Protein AF-A0A9N9ZAE4-F1 (afdb_monomer)

pLDDT: mean 70.97, std 24.5, range [20.27, 97.62]

Solvent-accessible surface area (backbone atoms only — not comparable to full-atom values): 45414 Å² total; per-residue (Å²): 132,83,77,72,84,79,71,58,65,68,48,57,74,34,50,51,60,75,47,81,50,71,65,86,96,46,56,34,46,33,36,68,54,81,66,56,102,86,51,76,78,53,76,46,41,32,32,78,75,49,76,75,48,77,56,101,66,37,42,30,32,36,29,37,47,64,73,93,60,96,73,83,85,48,66,27,30,33,41,38,35,70,67,78,89,86,54,74,68,56,54,55,50,53,52,52,52,47,42,51,48,51,70,56,15,47,87,45,98,89,44,72,89,47,60,89,76,31,79,41,45,81,28,32,44,77,57,101,73,25,43,36,39,34,28,62,60,68,92,78,64,52,72,67,59,42,36,67,35,63,91,78,17,66,84,23,40,49,58,69,41,61,43,49,51,55,50,45,44,55,45,41,49,48,33,57,34,47,78,72,75,42,55,79,84,68,74,61,98,70,90,84,83,91,72,98,52,71,53,47,59,43,35,30,40,49,26,44,49,55,46,22,40,60,65,48,42,75,79,56,56,87,66,55,43,54,32,37,65,70,69,74,42,76,83,70,55,68,63,46,54,75,71,67,54,55,67,50,56,56,54,51,37,52,41,26,56,40,74,54,68,84,79,27,52,49,56,72,58,50,65,69,31,74,58,64,68,41,79,70,68,72,86,73,82,74,86,76,84,80,81,91,78,93,77,87,86,88,79,83,81,84,79,86,79,90,86,89,85,88,86,85,90,81,87,92,84,83,85,87,66,47,60,79,60,89,64,65,72,56,59,70,74,82,64,74,84,81,80,84,72,94,69,91,75,94,76,78,93,70,78,97,72,89,92,78,86,90,84,82,90,83,86,82,89,80,88,86,90,88,85,83,89,89,89,86,89,87,84,84,89,86,85,82,90,82,90,80,87,92,81,90,82,84,83,85,78,81,78,77,82,76,77,80,77,78,94,73,83,91,82,77,52,60,66,63,47,55,52,33,50,56,32,44,54,52,14,57,48,26,45,75,69,68,36,26,73,59,14,26,56,28,24,47,50,33,23,54,50,32,32,75,70,64,34,71,85,31,68,74,20,41,53,30,45,47,55,25,22,49,31,26,42,28,23,64,41,68,75,38,28,58,51,17,31,54,48,26,50,53,47,21,54,50,32,32,76,74,67,31,71,86,30,68,71,17,36,52,29,43,47,54,26,19,54,37,29,43,75,66,78,36,47,77,63,14,50,57,40,29,54,52,39,38,62,46,30,47,76,75,69,29,73,86,32,68,72,30,42,51,36,37,47,52,44,22,55,46,40,68,65,61,90,59,96,58,53,70,63,36,35,52,55,19,30,55,37,27,46,52,46,29,52,50,29,41,73,76,65,28,78,84,29,69,70,26,25,50,27,29,40,52,30,20,51,32,28,47,75,75,62,41,38,70,61,14,39,58,28,20,54,50,23,39,46,44,46,32,71,75,65,37,82,73,35,76,86,38,50,62,34,52,52,55,35,30,44,34,31,46,78,70,68,37,52,75,62,19,53,54,48,32,53,51,47,31,58,39,32,32,73,70,66,30,65,76,71,19,38,66,43,35,46,50,40,17,52,50,30,44,72,74,63,41,48,76,59,16,52,52,33,40,56,48,38,55,58,50,54,70,76,51,100,66,90,50,75,65,56,42,52,44,38,43,52,46,18,55,49,31,47,78,65,76,40,63,54,68,56,20,51,47,39,25,49,52,41,31,57,49,31,39,72,75,66,29,71,85,30,70,68,26,45,47,38,46,48,54,38,50,51,66,59,54,66,78,75,116

Organism: NCBI:txid160281

Structure (mmCIF, N/CA/C/O backbone):
data_AF-A0A9N9ZAE4-F1
#
_entry.id   AF-A0A9N9ZAE4-F1
#
loop_
_atom_site.group_PDB
_atom_site.id
_atom_site.type_symbol
_atom_site.label_atom_id
_atom_site.label_alt_id
_atom_site.label_comp_id
_atom_site.label_asym_id
_atom_site.label_entity_id
_atom_site.label_seq_id
_atom_site.pdbx_PDB_ins_code
_atom_site.Cartn_x
_atom_site.Cartn_y
_atom_site.Cartn_z
_atom_site.occupancy
_atom_site.B_iso_or_equiv
_atom_site.auth_seq_id
_atom_site.auth_comp_id
_atom_site.auth_asym_id
_atom_site.auth_atom_id
_atom_site.pdbx_PDB_model_num
ATOM 1 N N . MET A 1 1 ? 6.134 -8.147 -56.355 1.00 42.16 1 MET A N 1
ATOM 2 C CA . MET A 1 1 ? 6.039 -9.560 -55.938 1.00 42.16 1 MET A CA 1
ATOM 3 C C . MET A 1 1 ? 4.895 -9.616 -54.958 1.00 42.16 1 MET A C 1
ATOM 5 O O . MET A 1 1 ? 4.988 -8.913 -53.959 1.00 42.16 1 MET A O 1
ATOM 9 N N . ASP A 1 2 ? 3.841 -10.373 -55.244 1.00 43.53 2 ASP A N 1
ATOM 10 C CA . ASP A 1 2 ? 2.812 -10.609 -54.236 1.00 43.53 2 ASP A CA 1
ATOM 11 C C . ASP A 1 2 ? 3.322 -11.646 -53.243 1.00 43.53 2 ASP A C 1
ATOM 13 O O . ASP A 1 2 ? 3.541 -12.810 -53.587 1.00 43.53 2 ASP A O 1
ATOM 17 N N . PHE A 1 3 ? 3.509 -11.213 -51.999 1.00 53.50 3 PHE A N 1
ATOM 18 C CA . PHE A 1 3 ? 3.463 -12.128 -50.871 1.00 53.50 3 PHE A CA 1
ATOM 19 C C . PHE A 1 3 ? 2.002 -12.565 -50.756 1.00 53.50 3 PHE A C 1
ATOM 21 O O . PHE A 1 3 ? 1.172 -11.804 -50.262 1.00 53.50 3 PHE A O 1
ATOM 28 N N . GLY A 1 4 ? 1.685 -13.745 -51.302 1.00 43.78 4 GLY A N 1
ATOM 29 C CA . GLY A 1 4 ? 0.329 -14.293 -51.287 1.00 43.78 4 GLY A CA 1
ATOM 30 C C . GLY A 1 4 ? -0.277 -14.213 -49.884 1.00 43.78 4 GLY A C 1
ATOM 31 O O . GLY A 1 4 ? 0.399 -14.546 -48.913 1.00 43.78 4 GLY A O 1
ATOM 32 N N . THR A 1 5 ? -1.512 -13.711 -49.829 1.00 47.22 5 THR A N 1
ATOM 33 C CA . THR A 1 5 ? -2.351 -13.387 -48.657 1.00 47.22 5 THR A CA 1
ATOM 34 C C . THR A 1 5 ? -1.876 -13.871 -47.277 1.00 47.22 5 THR A C 1
ATOM 36 O O . THR A 1 5 ? -1.697 -15.066 -47.060 1.00 47.22 5 THR A O 1
ATOM 39 N N . SER A 1 6 ? -1.835 -12.912 -46.338 1.00 61.66 6 SER A N 1
ATOM 40 C CA . SER A 1 6 ? -1.503 -13.002 -44.901 1.00 61.66 6 SER A CA 1
ATOM 41 C C . SER A 1 6 ? -0.027 -13.243 -44.538 1.00 61.66 6 SER A C 1
ATOM 43 O O . SER A 1 6 ? 0.361 -14.309 -44.061 1.00 61.66 6 SER A O 1
ATOM 45 N N . LEU A 1 7 ? 0.784 -12.184 -44.656 1.00 66.31 7 LEU A N 1
ATOM 46 C CA . LEU A 1 7 ? 1.876 -11.954 -43.697 1.00 66.31 7 LEU A CA 1
ATOM 47 C C . LEU A 1 7 ? 1.273 -11.715 -42.293 1.00 66.31 7 LEU A C 1
ATOM 49 O O . LEU A 1 7 ? 0.195 -11.118 -42.227 1.00 66.31 7 LEU A O 1
ATOM 53 N N . PRO A 1 8 ? 1.930 -12.106 -41.186 1.00 69.81 8 PRO A N 1
ATOM 54 C CA . PRO A 1 8 ? 1.484 -11.734 -39.840 1.00 69.81 8 PRO A CA 1
ATOM 55 C C . PRO A 1 8 ? 1.406 -10.210 -39.678 1.00 69.81 8 PRO A C 1
ATOM 57 O O . PRO A 1 8 ? 2.244 -9.494 -40.227 1.00 69.81 8 PRO A O 1
ATOM 60 N N . GLU A 1 9 ? 0.421 -9.716 -38.926 1.00 75.12 9 GLU A N 1
ATOM 61 C CA . GLU A 1 9 ? 0.137 -8.278 -38.753 1.00 75.12 9 GLU A CA 1
ATOM 62 C C . GLU A 1 9 ? 1.382 -7.490 -38.319 1.00 75.12 9 GLU A C 1
ATOM 64 O O . GLU A 1 9 ? 1.766 -6.532 -38.981 1.00 75.12 9 GLU A O 1
ATOM 69 N N . ILE A 1 10 ? 2.125 -7.998 -37.330 1.00 72.38 10 ILE A N 1
ATOM 70 C CA . ILE A 1 10 ? 3.383 -7.398 -36.859 1.00 72.38 10 ILE A CA 1
ATOM 71 C C . ILE A 1 10 ? 4.450 -7.242 -37.961 1.00 72.38 10 ILE A C 1
ATOM 73 O O . ILE A 1 10 ? 5.218 -6.280 -37.955 1.00 72.38 10 ILE A O 1
ATOM 77 N N . VAL A 1 11 ? 4.486 -8.146 -38.948 1.00 76.75 11 VAL A N 1
ATOM 78 C CA . VAL A 1 11 ? 5.401 -8.058 -40.098 1.00 76.75 11 VAL A CA 1
ATOM 79 C C . VAL A 1 11 ? 4.890 -7.037 -41.118 1.00 76.75 11 VAL A C 1
ATOM 81 O O . VAL A 1 11 ? 5.696 -6.372 -41.765 1.00 76.75 11 VAL A O 1
ATOM 84 N N . GLN A 1 12 ? 3.571 -6.877 -41.260 1.00 77.00 12 GLN A N 1
ATOM 85 C CA . GLN A 1 12 ? 2.979 -5.842 -42.115 1.00 77.00 12 GLN A CA 1
ATOM 86 C C . GLN A 1 12 ? 3.208 -4.441 -41.529 1.00 77.00 12 GLN A C 1
ATOM 88 O O . GLN A 1 12 ? 3.708 -3.575 -42.246 1.00 77.00 12 GLN A O 1
ATOM 93 N N . ASP A 1 13 ? 2.953 -4.257 -40.230 1.00 74.50 13 ASP A N 1
ATOM 94 C CA . ASP A 1 13 ? 3.204 -3.020 -39.471 1.00 74.50 13 ASP A CA 1
ATOM 95 C C . ASP A 1 13 ? 4.670 -2.566 -39.553 1.00 74.50 13 ASP A C 1
ATOM 97 O O . ASP A 1 13 ? 4.964 -1.374 -39.589 1.00 74.50 13 ASP A O 1
ATOM 101 N N . SER A 1 14 ? 5.603 -3.523 -39.600 1.00 76.94 14 SER A N 1
ATOM 102 C CA . SER A 1 14 ? 7.054 -3.275 -39.660 1.00 76.94 14 SER A CA 1
ATOM 103 C C . SER A 1 14 ? 7.576 -2.904 -41.052 1.00 76.94 14 SER A C 1
ATOM 105 O O . SER A 1 14 ? 8.791 -2.788 -41.251 1.00 76.94 14 SER A O 1
ATOM 107 N N . ARG A 1 15 ? 6.705 -2.802 -42.059 1.00 80.25 15 ARG A N 1
ATOM 108 C CA . ARG A 1 15 ? 7.126 -2.546 -43.435 1.00 80.25 15 ARG A CA 1
ATOM 109 C C . ARG A 1 15 ? 7.398 -1.060 -43.650 1.00 80.25 15 ARG A C 1
ATOM 111 O O . ARG A 1 15 ? 6.505 -0.226 -43.551 1.00 80.25 15 ARG A O 1
ATOM 118 N N . LEU A 1 16 ? 8.627 -0.748 -44.040 1.00 77.88 16 LEU A N 1
ATOM 119 C CA . LEU A 1 16 ? 9.058 0.605 -44.366 1.00 77.88 16 LEU A CA 1
ATOM 120 C C . LEU A 1 16 ? 8.594 0.981 -45.780 1.00 77.88 16 LEU A C 1
ATOM 122 O O . LEU A 1 16 ? 8.809 0.224 -46.734 1.00 77.88 16 LEU A O 1
ATOM 126 N N . ASP A 1 17 ? 7.980 2.160 -45.921 1.00 75.44 17 ASP A N 1
ATOM 127 C CA . ASP A 1 17 ? 7.852 2.818 -47.225 1.00 75.44 17 ASP A CA 1
ATOM 128 C C . ASP A 1 17 ? 9.218 3.404 -47.598 1.00 75.44 17 ASP A C 1
ATOM 130 O O . ASP A 1 17 ? 9.872 4.047 -46.778 1.00 75.44 17 ASP A O 1
ATOM 134 N N . VAL A 1 18 ? 9.681 3.129 -48.816 1.00 75.62 18 VAL A N 1
ATOM 135 C CA . VAL A 1 18 ? 11.057 3.412 -49.233 1.00 75.62 18 VAL A CA 1
ATOM 136 C C . VAL A 1 18 ? 11.087 3.978 -50.636 1.00 75.62 18 VAL A C 1
ATOM 138 O O . VAL A 1 18 ? 10.607 3.361 -51.589 1.00 75.62 18 VAL A O 1
ATOM 141 N N . ARG A 1 19 ? 11.758 5.122 -50.779 1.00 78.44 19 ARG A N 1
ATOM 142 C CA . ARG A 1 19 ? 12.107 5.700 -52.081 1.00 78.44 19 ARG A CA 1
ATOM 143 C C . ARG A 1 19 ? 13.614 5.677 -52.280 1.00 78.44 19 ARG A C 1
ATOM 145 O O . ARG A 1 19 ? 14.377 5.941 -51.352 1.00 78.44 19 ARG A O 1
ATOM 152 N N . PHE A 1 20 ? 14.029 5.394 -53.510 1.00 75.88 20 PHE A N 1
ATOM 153 C CA . PHE A 1 20 ? 15.432 5.413 -53.909 1.00 75.88 20 PHE A CA 1
ATOM 154 C C . PHE A 1 20 ? 15.728 6.674 -54.711 1.00 75.88 20 PHE A C 1
ATOM 156 O O . PHE A 1 20 ? 15.049 6.958 -55.697 1.00 75.88 20 PHE A O 1
ATOM 163 N N . ALA A 1 21 ? 16.755 7.411 -54.298 1.00 72.06 21 ALA A N 1
ATOM 164 C CA . ALA A 1 21 ? 17.264 8.573 -55.020 1.00 72.06 21 ALA A CA 1
ATOM 165 C C . ALA A 1 21 ? 18.764 8.418 -55.292 1.00 72.06 21 ALA A C 1
ATOM 167 O O . ALA A 1 21 ? 19.480 7.742 -54.548 1.00 72.06 21 ALA A O 1
ATOM 168 N N . SER A 1 22 ? 19.244 9.047 -56.361 1.00 67.12 22 SER A N 1
ATOM 169 C CA . SER A 1 22 ? 20.659 9.073 -56.733 1.00 67.12 22 SER A CA 1
ATOM 170 C C . SER A 1 22 ? 21.111 10.511 -56.959 1.00 67.12 22 SER A C 1
ATOM 172 O O . SER A 1 22 ? 20.701 11.134 -57.939 1.00 67.12 22 SER A O 1
ATOM 174 N N . GLU A 1 23 ? 21.973 11.018 -56.081 1.00 63.84 23 GLU A N 1
ATOM 175 C CA . GLU A 1 23 ? 22.629 12.317 -56.248 1.00 63.84 23 GLU A CA 1
ATOM 176 C C . GLU A 1 23 ? 24.125 12.052 -56.502 1.00 63.84 23 GLU A C 1
ATOM 178 O O . GLU A 1 23 ? 24.872 11.593 -55.632 1.00 63.84 23 GLU A O 1
ATOM 183 N N . GLY A 1 24 ? 24.558 12.244 -57.753 1.00 60.66 24 GLY A N 1
ATOM 184 C CA . GLY A 1 24 ? 25.901 11.870 -58.205 1.00 60.66 24 GLY A CA 1
ATOM 185 C C . GLY A 1 24 ? 26.166 10.362 -58.088 1.00 60.66 24 GLY A C 1
ATOM 186 O O . GLY A 1 24 ? 25.420 9.547 -58.623 1.00 60.66 24 GLY A O 1
ATOM 187 N N . HIS A 1 25 ? 27.241 9.989 -57.388 1.00 51.56 25 HIS A N 1
ATOM 188 C CA . HIS A 1 25 ? 27.639 8.588 -57.177 1.00 51.56 25 HIS A CA 1
ATOM 189 C C . HIS A 1 25 ? 26.987 7.935 -55.939 1.00 51.56 25 HIS A C 1
ATOM 191 O O . HIS A 1 25 ? 27.228 6.757 -55.677 1.00 51.56 25 HIS A O 1
ATOM 197 N N . ARG A 1 26 ? 26.187 8.673 -55.155 1.00 53.00 26 ARG A N 1
ATOM 198 C CA . ARG A 1 26 ? 25.581 8.181 -53.906 1.00 53.00 26 ARG A CA 1
ATOM 199 C C . ARG A 1 26 ? 24.131 7.760 -54.134 1.00 53.00 26 ARG A C 1
ATOM 201 O O . ARG A 1 26 ? 23.360 8.490 -54.753 1.00 53.00 26 ARG A O 1
ATOM 208 N N . ARG A 1 27 ? 23.757 6.587 -53.608 1.00 59.66 27 ARG A N 1
ATOM 209 C CA . ARG A 1 27 ? 22.360 6.131 -53.533 1.00 59.66 27 ARG A CA 1
ATOM 210 C C . ARG A 1 27 ? 21.811 6.366 -52.134 1.00 59.66 27 ARG A C 1
ATOM 212 O O . ARG A 1 27 ? 22.476 6.044 -51.150 1.00 59.66 27 ARG A O 1
ATOM 219 N N . TYR A 1 28 ? 20.582 6.853 -52.085 1.00 62.00 28 TYR A N 1
ATOM 220 C CA . TYR A 1 28 ? 19.846 7.174 -50.874 1.00 62.00 28 TYR A CA 1
ATOM 221 C C . TYR A 1 28 ? 18.664 6.223 -50.703 1.00 62.00 28 TYR A C 1
ATOM 223 O O . TYR A 1 28 ? 17.940 5.954 -51.662 1.00 62.00 28 TYR A O 1
ATOM 231 N N . THR A 1 29 ? 18.460 5.753 -49.475 1.00 67.25 29 THR A N 1
ATOM 232 C CA . THR A 1 29 ? 17.222 5.107 -49.015 1.00 67.25 29 THR A CA 1
ATOM 233 C C . THR A 1 29 ? 16.445 6.152 -48.220 1.00 67.25 29 THR A C 1
ATOM 235 O O . THR A 1 29 ? 16.967 6.631 -47.211 1.00 67.25 29 THR A O 1
ATOM 238 N N . ILE A 1 30 ? 15.255 6.543 -48.684 1.00 59.84 30 ILE A N 1
ATOM 239 C CA . ILE A 1 30 ? 14.437 7.590 -48.055 1.00 59.84 30 ILE A CA 1
ATOM 240 C C . ILE A 1 30 ? 13.209 6.971 -47.391 1.00 59.84 30 ILE A C 1
ATOM 242 O O . ILE A 1 30 ? 12.399 6.359 -48.089 1.00 59.84 30 ILE A O 1
ATOM 246 N N . HIS A 1 31 ? 13.065 7.186 -46.080 1.00 62.31 31 HIS A N 1
ATOM 247 C CA . HIS A 1 31 ? 11.916 6.748 -45.277 1.00 62.31 31 HIS A CA 1
ATOM 248 C C . HIS A 1 31 ? 10.997 7.935 -44.952 1.00 62.31 31 HIS A C 1
ATOM 250 O O . HIS A 1 31 ? 11.447 8.859 -44.269 1.00 62.31 31 HIS A O 1
ATOM 256 N N . PRO A 1 32 ? 9.723 7.935 -45.382 1.00 53.44 32 PRO A N 1
ATOM 257 C CA . PRO A 1 32 ? 8.718 8.874 -44.906 1.00 53.44 32 PRO A CA 1
ATOM 258 C C . PRO A 1 32 ? 7.994 8.287 -43.682 1.00 53.44 32 PRO A C 1
ATOM 260 O O . PRO A 1 32 ? 7.195 7.360 -43.813 1.00 53.44 32 PRO A O 1
ATOM 263 N N . GLN A 1 33 ? 8.233 8.830 -42.484 1.00 50.91 33 GLN A N 1
ATOM 264 C CA . GLN A 1 33 ? 7.437 8.450 -41.308 1.00 50.91 33 GLN A CA 1
ATOM 265 C C . GLN A 1 33 ? 6.002 8.991 -41.404 1.00 50.91 33 GLN A C 1
ATOM 267 O O . GLN A 1 33 ? 5.780 10.154 -41.751 1.00 50.91 33 GLN A O 1
ATOM 272 N N . ALA A 1 34 ? 5.023 8.150 -41.061 1.00 41.94 34 ALA A N 1
ATOM 273 C CA . ALA A 1 34 ? 3.623 8.550 -40.966 1.00 41.94 34 ALA A CA 1
ATOM 274 C C . ALA A 1 34 ? 3.398 9.477 -39.758 1.00 41.94 34 ALA A C 1
ATOM 276 O O . ALA A 1 34 ? 3.893 9.225 -38.659 1.00 41.94 34 ALA A O 1
ATOM 277 N N . ALA A 1 35 ? 2.632 10.550 -39.955 1.00 36.78 35 ALA A N 1
ATOM 278 C CA . ALA A 1 35 ? 2.381 11.535 -38.911 1.00 36.78 35 ALA A CA 1
ATOM 279 C C . ALA A 1 35 ? 1.474 10.977 -37.799 1.00 36.78 35 ALA A C 1
ATOM 281 O O . ALA A 1 35 ? 0.306 10.658 -38.031 1.00 36.78 35 ALA A O 1
ATOM 282 N N . THR A 1 36 ? 1.971 10.955 -36.561 1.00 43.88 36 THR A N 1
ATOM 283 C CA . THR A 1 36 ? 1.098 10.962 -35.379 1.00 43.88 36 THR A CA 1
ATOM 284 C C . THR A 1 36 ? 0.468 12.351 -35.219 1.00 43.88 36 THR A C 1
ATOM 286 O O . THR A 1 36 ? 0.996 13.345 -35.719 1.00 43.88 36 THR A O 1
ATOM 289 N N . ARG A 1 37 ? -0.658 12.449 -34.494 1.00 42.56 37 ARG A N 1
ATOM 290 C CA . ARG A 1 37 ? -1.526 13.650 -34.376 1.00 42.56 37 ARG A CA 1
ATOM 291 C C . ARG A 1 37 ? -0.853 14.971 -33.934 1.00 42.56 37 ARG A C 1
ATOM 293 O O . ARG A 1 37 ? -1.545 15.984 -33.872 1.00 42.56 37 ARG A O 1
ATOM 300 N N . ARG A 1 38 ? 0.447 14.985 -33.609 1.00 40.38 38 ARG A N 1
ATOM 301 C CA . ARG A 1 38 ? 1.221 16.173 -33.195 1.00 40.38 38 ARG A CA 1
ATOM 302 C C . ARG A 1 38 ? 2.597 16.346 -33.875 1.00 40.38 38 ARG A C 1
ATOM 304 O O . ARG A 1 38 ? 3.288 17.295 -33.522 1.00 40.38 38 ARG A O 1
ATOM 311 N N . SER A 1 39 ? 3.004 15.510 -34.841 1.00 41.00 39 SER A N 1
ATOM 312 C CA . SER A 1 39 ? 4.331 15.628 -35.489 1.00 41.00 39 SER A CA 1
ATOM 313 C C . SER A 1 39 ? 4.264 15.929 -36.993 1.00 41.00 39 SER A C 1
ATOM 315 O O . SER A 1 39 ? 3.371 15.458 -37.697 1.00 41.00 39 SER A O 1
ATOM 317 N N . ARG A 1 40 ? 5.223 16.720 -37.497 1.00 42.94 40 ARG A N 1
ATOM 318 C CA . ARG A 1 40 ? 5.418 16.964 -38.940 1.00 42.94 40 ARG A CA 1
ATOM 319 C C . ARG A 1 40 ? 6.137 15.776 -39.585 1.00 42.94 40 ARG A C 1
ATOM 321 O O . ARG A 1 40 ? 6.927 15.108 -38.929 1.00 42.94 40 ARG A O 1
ATOM 328 N N . TYR A 1 41 ? 5.915 15.572 -40.886 1.00 48.19 41 TYR A N 1
ATOM 329 C CA . TYR A 1 41 ? 6.698 14.631 -41.694 1.00 48.19 41 TYR A CA 1
ATOM 330 C C . TYR A 1 41 ? 8.203 14.892 -41.537 1.00 48.19 41 TYR A C 1
ATOM 332 O O . TYR A 1 41 ? 8.673 15.997 -41.814 1.00 48.19 41 TYR A O 1
ATOM 340 N N . VAL A 1 42 ? 8.944 13.856 -41.147 1.00 56.78 42 VAL A N 1
ATOM 341 C CA . VAL A 1 42 ? 10.408 13.820 -41.192 1.00 56.78 42 VAL A CA 1
ATOM 342 C C . VAL A 1 42 ? 10.795 12.766 -42.226 1.00 56.78 42 VAL A C 1
ATOM 344 O O . VAL A 1 42 ? 10.472 11.590 -42.069 1.00 56.78 42 VAL A O 1
ATOM 347 N N . GLU A 1 43 ? 11.445 13.197 -43.308 1.00 66.38 43 GLU A N 1
ATOM 348 C CA . GLU A 1 43 ? 12.081 12.285 -44.261 1.00 66.38 43 GLU A CA 1
ATOM 349 C C . GLU A 1 43 ? 13.476 11.926 -43.746 1.00 66.38 43 GLU A C 1
ATOM 351 O O . GLU A 1 43 ? 14.320 12.806 -43.570 1.00 66.38 43 GLU A O 1
ATOM 356 N N . GLU A 1 44 ? 13.752 10.641 -43.535 1.00 73.38 44 GLU A N 1
ATOM 357 C CA . GLU A 1 44 ? 15.109 10.196 -43.221 1.00 73.38 44 GLU A CA 1
ATOM 358 C C . GLU A 1 44 ? 15.856 9.784 -44.485 1.00 73.38 44 GLU A C 1
ATOM 360 O O . GLU A 1 44 ? 15.393 8.911 -45.217 1.00 73.38 44 GLU A O 1
ATOM 365 N N . ARG A 1 45 ? 17.044 10.349 -44.712 1.00 78.81 45 ARG A N 1
ATOM 366 C CA . ARG A 1 45 ? 17.931 9.982 -45.823 1.00 78.81 45 ARG A CA 1
ATOM 367 C C . ARG A 1 45 ? 19.069 9.106 -45.313 1.00 78.81 45 ARG A C 1
ATOM 369 O O . ARG A 1 45 ? 19.800 9.523 -44.424 1.00 78.81 45 ARG A O 1
ATOM 376 N N . TRP A 1 46 ? 19.255 7.925 -45.898 1.00 82.50 46 TRP A N 1
ATOM 377 C CA . TRP A 1 46 ? 20.305 6.981 -45.500 1.00 82.50 46 TRP A CA 1
ATOM 378 C C . TRP A 1 46 ? 21.201 6.592 -46.679 1.00 82.50 46 TRP A C 1
ATOM 380 O O . TRP A 1 46 ? 20.700 6.224 -47.744 1.00 82.50 46 TRP A O 1
ATOM 390 N N . VAL A 1 47 ? 22.519 6.643 -46.477 1.00 83.81 47 VAL A N 1
ATOM 391 C CA . VAL A 1 47 ? 23.561 6.400 -47.490 1.00 83.81 47 VAL A CA 1
ATOM 392 C C . VAL A 1 47 ? 24.366 5.155 -47.116 1.00 83.81 47 VAL A C 1
ATOM 394 O O . VAL A 1 47 ? 24.712 4.973 -45.954 1.00 83.81 47 VAL A O 1
ATOM 397 N N . HIS A 1 48 ? 24.682 4.299 -48.091 1.00 84.44 48 HIS A N 1
ATOM 398 C CA . HIS A 1 48 ? 25.608 3.175 -47.891 1.00 84.44 48 HIS A CA 1
ATOM 399 C C . HIS A 1 48 ? 27.037 3.680 -47.650 1.00 84.44 48 HIS A C 1
ATOM 401 O O . HIS A 1 48 ? 27.551 4.459 -48.453 1.00 84.44 48 HIS A O 1
ATOM 407 N N . GLU A 1 49 ? 27.680 3.195 -46.588 1.00 84.25 49 GLU A N 1
ATOM 408 C CA . GLU A 1 49 ? 29.071 3.523 -46.255 1.00 84.25 49 GLU A CA 1
ATOM 409 C C . GLU A 1 49 ? 30.030 2.388 -46.639 1.00 84.25 49 GLU A C 1
ATOM 411 O O . GLU A 1 49 ? 30.959 2.602 -47.417 1.00 84.25 49 GLU A O 1
ATOM 416 N N . ARG A 1 50 ? 29.802 1.179 -46.107 1.00 84.56 50 ARG A N 1
ATOM 417 C CA . ARG A 1 50 ? 30.640 -0.008 -46.341 1.00 84.56 50 ARG A CA 1
ATOM 418 C C . ARG A 1 50 ? 29.866 -1.309 -46.135 1.00 84.56 50 ARG A C 1
ATOM 420 O O . ARG A 1 50 ? 28.797 -1.321 -45.530 1.00 84.56 50 ARG A O 1
ATOM 427 N N . VAL A 1 51 ? 30.428 -2.424 -46.594 1.00 84.12 51 VAL A N 1
ATOM 428 C CA . VAL A 1 51 ? 29.955 -3.774 -46.240 1.00 84.12 51 VAL A CA 1
ATOM 429 C C . VAL A 1 51 ? 30.569 -4.170 -44.893 1.00 84.12 51 VAL A C 1
ATOM 431 O O . VAL A 1 51 ? 31.772 -4.009 -44.704 1.00 84.12 51 VAL A O 1
ATOM 434 N N . LEU A 1 52 ? 29.748 -4.669 -43.967 1.00 79.38 52 LEU A N 1
ATOM 435 C CA . LEU A 1 52 ? 30.172 -5.182 -42.657 1.00 79.38 52 LEU A CA 1
ATOM 436 C C . LEU A 1 52 ? 30.518 -6.675 -42.710 1.00 79.38 52 LEU A C 1
ATOM 438 O O . LEU A 1 52 ? 31.456 -7.111 -42.055 1.00 79.38 52 LEU A O 1
ATOM 442 N N . GLY A 1 53 ? 29.788 -7.457 -43.510 1.00 73.44 53 GLY A N 1
ATOM 443 C CA . GLY A 1 53 ? 30.033 -8.891 -43.647 1.00 73.44 53 GLY A CA 1
ATOM 444 C C . GLY A 1 53 ? 29.240 -9.540 -44.778 1.00 73.44 53 GLY A C 1
ATOM 445 O O . GLY A 1 53 ? 28.256 -8.988 -45.279 1.00 73.44 53 GLY A O 1
ATOM 446 N N . GLN A 1 54 ? 29.671 -10.734 -45.187 1.00 72.75 54 GLN A N 1
ATOM 447 C CA . GLN A 1 54 ? 29.037 -11.529 -46.237 1.00 72.75 54 GLN A CA 1
ATOM 448 C C . GLN A 1 54 ? 29.047 -13.011 -45.843 1.00 72.75 54 GLN A C 1
ATOM 450 O O . GLN A 1 54 ? 30.093 -13.555 -45.505 1.00 72.75 54 GLN A O 1
ATOM 455 N N . GLY A 1 55 ? 27.884 -13.663 -45.894 1.00 62.84 55 GLY A N 1
ATOM 456 C CA . GLY A 1 55 ? 27.702 -15.054 -45.471 1.00 62.84 55 GLY A CA 1
ATOM 457 C C . GLY A 1 55 ? 26.717 -15.819 -46.357 1.00 62.84 55 GLY A C 1
ATOM 458 O O . GLY A 1 55 ? 26.165 -15.282 -47.317 1.00 62.84 55 GLY A O 1
ATOM 459 N N . GLY A 1 56 ? 26.465 -17.089 -46.025 1.00 56.19 56 GLY A N 1
ATOM 460 C CA . GLY A 1 56 ? 25.689 -18.011 -46.873 1.00 56.19 56 GLY A CA 1
ATOM 461 C C . GLY A 1 56 ? 24.232 -17.606 -47.161 1.00 56.19 56 GLY A C 1
ATOM 462 O O . GLY A 1 56 ? 23.637 -18.123 -48.102 1.00 56.19 56 GLY A O 1
ATOM 463 N N . GLN A 1 57 ? 23.663 -16.677 -46.387 1.00 56.59 57 GLN A N 1
ATOM 464 C CA . GLN A 1 57 ? 22.291 -16.172 -46.554 1.00 56.59 57 GLN A CA 1
ATOM 465 C C . GLN A 1 57 ? 22.203 -14.774 -47.195 1.00 56.59 57 GLN A C 1
ATOM 467 O O . GLN A 1 57 ? 21.106 -14.349 -47.567 1.00 56.59 57 GLN A O 1
ATOM 472 N N . GLY A 1 58 ? 23.310 -14.026 -47.298 1.00 69.44 58 GLY A N 1
ATOM 473 C CA . GLY A 1 58 ? 23.243 -12.602 -47.635 1.00 69.44 58 GLY A CA 1
ATOM 474 C C . GLY A 1 58 ? 24.489 -11.776 -47.310 1.00 69.44 58 GLY A C 1
ATOM 475 O O . GLY A 1 58 ? 25.524 -12.309 -46.914 1.00 69.44 58 GLY A O 1
ATOM 476 N N . SER A 1 59 ? 24.370 -10.454 -47.456 1.00 81.38 59 SER A N 1
ATOM 477 C CA . SER A 1 59 ? 25.363 -9.472 -46.991 1.00 81.38 59 SER A CA 1
ATOM 478 C C . SER A 1 59 ? 24.753 -8.521 -45.963 1.00 81.38 59 SER A C 1
ATOM 480 O O . SER A 1 59 ? 23.534 -8.339 -45.929 1.00 81.38 59 SER A O 1
ATOM 482 N N . VAL A 1 60 ? 25.594 -7.909 -45.135 1.00 84.31 60 VAL A N 1
ATOM 483 C CA . VAL A 1 60 ? 25.205 -6.852 -44.196 1.00 84.31 60 VAL A CA 1
ATOM 484 C C . VAL A 1 60 ? 25.972 -5.584 -44.550 1.00 84.31 60 VAL A C 1
ATOM 486 O O . VAL A 1 60 ? 27.198 -5.603 -44.646 1.00 84.31 60 VAL A O 1
ATOM 489 N N . ASP A 1 61 ? 25.247 -4.488 -44.740 1.00 86.44 61 ASP A N 1
ATOM 490 C CA . ASP A 1 61 ? 25.794 -3.176 -45.084 1.00 86.44 61 ASP A CA 1
ATOM 491 C C . ASP A 1 61 ? 25.674 -2.212 -43.895 1.00 86.44 61 ASP A C 1
ATOM 493 O O . ASP A 1 61 ? 24.633 -2.179 -43.239 1.00 86.44 61 ASP A O 1
ATOM 497 N N . LEU A 1 62 ? 26.683 -1.364 -43.683 1.00 86.44 62 LEU A N 1
ATOM 498 C CA . LEU A 1 62 ? 26.593 -0.177 -42.833 1.00 86.44 62 LEU A CA 1
ATOM 499 C C . LEU A 1 62 ? 25.969 0.975 -43.629 1.00 86.44 62 LEU A C 1
ATOM 501 O O . LEU A 1 62 ? 26.382 1.261 -44.761 1.00 86.44 62 LEU A O 1
ATOM 505 N N . GLN A 1 63 ? 24.986 1.648 -43.037 1.00 87.94 63 GLN A N 1
ATOM 506 C CA . GLN A 1 63 ? 24.395 2.870 -43.573 1.00 87.94 63 GLN A CA 1
ATOM 507 C C . GLN A 1 63 ? 24.463 4.010 -42.557 1.00 87.94 63 GLN A C 1
ATOM 509 O O . GLN A 1 63 ? 24.233 3.805 -41.367 1.00 87.94 63 GLN A O 1
ATOM 514 N N . VAL A 1 64 ? 24.706 5.218 -43.061 1.00 85.00 64 VAL A N 1
ATOM 515 C CA . VAL A 1 64 ? 24.779 6.466 -42.291 1.00 85.00 64 VAL A CA 1
ATOM 516 C C . VAL A 1 64 ? 23.604 7.360 -42.664 1.00 85.00 64 VAL A C 1
ATOM 518 O O . VAL A 1 64 ? 23.264 7.486 -43.846 1.00 85.00 64 VAL A O 1
ATOM 521 N N . LYS A 1 65 ? 22.988 8.000 -41.672 1.00 83.50 65 LYS A N 1
ATOM 522 C CA . LYS A 1 65 ? 21.935 8.997 -41.883 1.00 83.50 65 LYS A CA 1
ATOM 523 C C . LYS A 1 65 ? 22.534 10.332 -42.328 1.00 83.50 65 LYS A C 1
ATOM 525 O O . LYS A 1 65 ? 23.374 10.908 -41.639 1.00 83.50 65 LYS A O 1
ATOM 530 N N . ASP A 1 66 ? 22.086 10.837 -43.471 1.00 74.75 66 ASP A N 1
ATOM 531 C CA . ASP A 1 66 ? 22.475 12.146 -43.992 1.00 74.75 66 ASP A CA 1
ATOM 532 C C . ASP A 1 66 ? 21.627 13.238 -43.320 1.00 74.75 66 ASP A C 1
ATOM 534 O O . ASP A 1 66 ? 20.463 13.454 -43.663 1.00 74.75 66 ASP A O 1
ATOM 538 N N . MET A 1 67 ? 22.214 13.887 -42.313 1.00 65.31 67 MET A N 1
ATOM 539 C CA . MET A 1 67 ? 21.551 14.882 -41.459 1.00 65.31 67 MET A CA 1
ATOM 540 C C . MET A 1 67 ? 21.636 16.322 -41.999 1.00 65.31 67 MET A C 1
ATOM 542 O O . MET A 1 67 ? 21.111 17.242 -41.372 1.00 65.31 67 MET A O 1
ATOM 546 N N . GLY A 1 68 ? 22.321 16.563 -43.126 1.00 61.81 68 GLY A N 1
ATOM 547 C CA . GLY A 1 68 ? 22.444 17.892 -43.755 1.00 61.81 68 GLY A CA 1
ATOM 548 C C . GLY A 1 68 ? 23.170 18.982 -42.938 1.00 61.81 68 GLY A C 1
ATOM 549 O O . GLY A 1 68 ? 23.314 20.108 -43.414 1.00 61.81 68 GLY A O 1
ATOM 550 N N . ARG A 1 69 ? 23.635 18.678 -41.719 1.00 53.59 69 ARG A N 1
ATOM 551 C CA . ARG A 1 69 ? 24.435 19.543 -40.833 1.00 53.59 69 ARG A CA 1
ATOM 552 C C . ARG A 1 69 ? 25.493 18.700 -40.102 1.00 53.59 69 ARG A C 1
ATOM 554 O O . ARG A 1 69 ? 25.223 17.535 -39.820 1.00 53.59 69 ARG A O 1
ATOM 561 N N . PRO A 1 70 ? 26.672 19.255 -39.767 1.00 41.25 70 PRO A N 1
ATOM 562 C CA . PRO A 1 70 ? 27.677 18.537 -38.989 1.00 41.25 70 PRO A CA 1
ATOM 563 C C . PRO A 1 70 ? 27.262 18.437 -37.511 1.00 41.25 70 PRO A C 1
ATOM 565 O O . PRO A 1 70 ? 27.209 19.443 -36.807 1.00 41.25 70 PRO A O 1
ATOM 568 N N . GLY A 1 71 ? 26.982 17.217 -37.052 1.00 51.69 71 GLY A N 1
ATOM 569 C CA . GLY A 1 71 ? 26.653 16.896 -35.661 1.00 51.69 71 GLY A CA 1
ATOM 570 C C . GLY A 1 71 ? 25.989 15.522 -35.557 1.00 51.69 71 GLY A C 1
ATOM 571 O O . GLY A 1 71 ? 24.913 15.336 -36.112 1.00 51.69 71 GLY A O 1
ATOM 572 N N . THR A 1 72 ? 26.656 14.589 -34.870 1.00 51.75 72 THR A N 1
ATOM 573 C CA . THR A 1 72 ? 26.220 13.209 -34.554 1.00 51.75 72 THR A CA 1
ATOM 574 C C . THR A 1 72 ? 25.779 12.349 -35.754 1.00 51.75 72 THR A C 1
ATOM 576 O O . THR A 1 72 ? 24.650 12.428 -36.236 1.00 51.75 72 THR A O 1
ATOM 579 N N . LEU A 1 73 ? 26.664 11.457 -36.216 1.00 65.12 73 LEU A N 1
ATOM 580 C CA . LEU A 1 73 ? 26.327 10.449 -37.229 1.00 65.12 73 LEU A CA 1
ATOM 581 C C . LEU A 1 73 ? 25.427 9.366 -36.613 1.00 65.12 73 LEU A C 1
ATOM 583 O O . LEU A 1 73 ? 25.808 8.746 -35.624 1.00 65.12 73 LEU A O 1
ATOM 587 N N . GLN A 1 74 ? 24.259 9.110 -37.209 1.00 77.75 74 GLN A N 1
ATOM 588 C CA . GLN A 1 74 ? 23.446 7.933 -36.877 1.00 77.75 74 GLN A CA 1
ATOM 589 C C . GLN A 1 74 ? 23.796 6.793 -37.840 1.00 77.75 74 GLN A C 1
ATOM 591 O O . GLN A 1 74 ? 23.678 6.953 -39.058 1.00 77.75 74 GLN A O 1
ATOM 596 N N . HIS A 1 75 ? 24.215 5.658 -37.285 1.00 84.75 75 HIS A N 1
ATOM 597 C CA . HIS A 1 75 ? 24.564 4.439 -38.014 1.00 84.75 75 HIS A CA 1
ATOM 598 C C . HIS A 1 75 ? 23.440 3.403 -37.911 1.00 84.75 75 HIS A C 1
ATOM 600 O O . HIS A 1 75 ? 22.726 3.348 -36.912 1.00 84.75 75 HIS A O 1
ATOM 606 N N . ARG A 1 76 ? 23.301 2.550 -38.929 1.00 86.00 76 ARG A N 1
ATOM 607 C CA . ARG A 1 76 ? 22.464 1.343 -38.880 1.00 86.00 76 ARG A CA 1
ATOM 608 C C . ARG A 1 76 ? 23.051 0.229 -39.735 1.00 86.00 76 ARG A C 1
ATOM 610 O O . ARG A 1 76 ? 23.694 0.508 -40.751 1.00 86.00 76 ARG A O 1
ATOM 617 N N . ALA A 1 77 ? 22.760 -1.017 -39.388 1.00 86.00 77 ALA A N 1
ATOM 618 C CA . ALA A 1 77 ? 23.052 -2.161 -40.238 1.00 86.00 77 ALA A CA 1
ATOM 619 C C . ALA A 1 77 ? 21.835 -2.508 -41.116 1.00 86.00 77 ALA A C 1
ATOM 621 O O . ALA A 1 77 ? 20.679 -2.319 -40.732 1.00 86.00 77 ALA A O 1
ATOM 622 N N . VAL A 1 78 ? 22.084 -3.016 -42.325 1.00 86.38 78 VAL A N 1
ATOM 623 C CA . VAL A 1 78 ? 21.037 -3.516 -43.230 1.00 86.38 78 VAL A CA 1
ATOM 624 C C . VAL A 1 78 ? 21.415 -4.900 -43.752 1.00 86.38 78 VAL A C 1
ATOM 626 O O . VAL A 1 78 ? 22.302 -5.025 -44.599 1.00 86.38 78 VAL A O 1
ATOM 629 N N . LYS A 1 79 ? 20.720 -5.944 -43.276 1.00 85.12 79 LYS A N 1
ATOM 630 C CA . LYS A 1 79 ? 20.875 -7.332 -43.752 1.00 85.12 79 LYS A CA 1
ATOM 631 C C . LYS A 1 79 ? 20.081 -7.520 -45.048 1.00 85.12 79 LYS A C 1
ATOM 633 O O . LYS A 1 79 ? 18.877 -7.269 -45.087 1.00 85.12 79 LYS A O 1
ATOM 638 N N . LYS A 1 80 ? 20.755 -7.975 -46.106 1.00 84.75 80 LYS A N 1
ATOM 639 C CA . LYS A 1 80 ? 20.204 -8.242 -47.444 1.00 84.75 80 LYS A CA 1
ATOM 640 C C . LYS A 1 80 ? 20.041 -9.739 -47.665 1.00 84.75 80 LYS A C 1
ATOM 642 O O . LYS A 1 80 ? 21.037 -10.445 -47.802 1.00 84.75 80 LYS A O 1
ATOM 647 N N . ILE A 1 81 ? 18.803 -10.215 -47.753 1.00 78.94 81 ILE A N 1
ATOM 648 C CA . ILE A 1 81 ? 18.466 -11.635 -47.917 1.00 78.94 81 ILE A CA 1
ATOM 649 C C . ILE A 1 81 ? 17.984 -11.888 -49.349 1.00 78.94 81 ILE A C 1
ATOM 651 O O . ILE A 1 81 ? 17.116 -11.178 -49.871 1.00 78.94 81 ILE A O 1
ATOM 655 N N . ARG A 1 82 ? 18.550 -12.910 -50.003 1.00 72.75 82 ARG A N 1
ATOM 656 C CA . ARG A 1 82 ? 18.240 -13.246 -51.399 1.00 72.75 82 ARG A CA 1
ATOM 657 C C . ARG A 1 82 ? 17.060 -14.208 -51.503 1.00 72.75 82 ARG A C 1
ATOM 659 O O . ARG A 1 82 ? 17.152 -15.357 -51.085 1.00 72.75 82 ARG A O 1
ATOM 666 N N . LEU A 1 83 ? 15.991 -13.761 -52.159 1.00 63.75 83 LEU A N 1
ATOM 667 C CA . LEU A 1 83 ? 14.864 -14.615 -52.527 1.00 63.75 83 LEU A CA 1
ATOM 668 C C . LEU A 1 83 ? 15.262 -15.533 -53.692 1.00 63.75 83 LEU A C 1
ATOM 670 O O . LEU A 1 83 ? 15.590 -15.049 -54.779 1.00 63.75 83 LEU A O 1
ATOM 674 N N . GLN A 1 84 ? 15.218 -16.853 -53.490 1.00 59.19 84 GLN A N 1
ATOM 675 C CA . GLN A 1 84 ? 15.245 -17.798 -54.608 1.00 59.19 84 GLN A CA 1
ATOM 676 C C . GLN A 1 84 ? 13.815 -17.958 -55.152 1.00 59.19 84 GLN A C 1
ATOM 678 O O . GLN A 1 84 ? 12.832 -17.853 -54.420 1.00 59.19 84 GLN A O 1
ATOM 683 N N . ARG A 1 85 ? 13.666 -18.134 -56.470 1.00 53.06 85 ARG A N 1
ATOM 684 C CA . ARG A 1 85 ? 12.343 -18.288 -57.095 1.00 53.06 85 ARG A CA 1
ATOM 685 C C . ARG A 1 85 ? 11.929 -19.757 -57.090 1.00 53.06 85 ARG A C 1
ATOM 687 O O . ARG A 1 85 ? 12.634 -20.567 -57.677 1.00 53.06 85 ARG A O 1
ATOM 694 N N . GLY A 1 86 ? 10.741 -20.058 -56.562 1.00 52.94 86 GLY A N 1
ATOM 695 C CA . GLY A 1 86 ? 10.002 -21.287 -56.892 1.00 52.94 86 GLY A CA 1
ATOM 696 C C . GLY A 1 86 ? 9.515 -22.135 -55.715 1.00 52.94 86 GLY A C 1
ATOM 697 O O . GLY A 1 86 ? 8.603 -22.933 -55.905 1.00 52.94 86 GLY A O 1
ATOM 698 N N . GLU A 1 87 ? 10.050 -21.959 -54.505 1.00 55.84 87 GLU A N 1
ATOM 699 C CA . GLU A 1 87 ? 9.723 -22.835 -53.371 1.00 55.84 87 GLU A CA 1
ATOM 700 C C . GLU A 1 87 ? 8.749 -22.189 -52.374 1.00 55.84 87 GLU A C 1
ATOM 702 O O . GLU A 1 87 ? 9.132 -21.367 -51.542 1.00 55.84 87 GLU A O 1
ATOM 707 N N . ALA A 1 88 ? 7.487 -22.633 -52.378 1.00 55.78 88 ALA A N 1
ATOM 708 C CA . ALA A 1 88 ? 6.476 -22.193 -51.404 1.00 55.78 88 ALA A CA 1
ATOM 709 C C . ALA A 1 88 ? 6.878 -22.468 -49.935 1.00 55.78 88 ALA A C 1
ATOM 711 O O . ALA A 1 88 ? 6.438 -21.772 -49.018 1.00 55.78 88 ALA A O 1
ATOM 712 N N . GLN A 1 89 ? 7.745 -23.462 -49.711 1.00 53.19 89 GLN A N 1
ATOM 713 C CA . GLN A 1 89 ? 8.312 -23.775 -48.399 1.00 53.19 89 GLN A CA 1
ATOM 714 C C . GLN A 1 89 ? 9.309 -22.703 -47.925 1.00 53.19 89 GLN A C 1
ATOM 716 O O . GLN A 1 89 ? 9.322 -22.362 -46.742 1.00 53.19 89 GLN A O 1
ATOM 721 N N . GLN A 1 90 ? 10.093 -22.121 -48.841 1.00 59.00 90 GLN A N 1
ATOM 722 C CA . GLN A 1 90 ? 11.025 -21.034 -48.532 1.00 59.00 90 GLN A CA 1
ATOM 723 C C . GLN A 1 90 ? 10.271 -19.751 -48.157 1.00 59.00 90 GLN A C 1
ATOM 725 O O . GLN A 1 90 ? 10.651 -19.077 -47.202 1.00 59.00 90 GLN A O 1
ATOM 730 N N . SER A 1 91 ? 9.154 -19.449 -48.831 1.00 61.12 91 SER A N 1
ATOM 731 C CA . SER A 1 91 ? 8.297 -18.313 -48.464 1.00 61.12 91 SER A CA 1
ATOM 732 C C . SER A 1 91 ? 7.777 -18.424 -47.027 1.00 61.12 91 SER A C 1
ATOM 734 O O . SER A 1 91 ? 7.880 -17.458 -46.277 1.00 61.12 91 SER A O 1
ATOM 736 N N . LYS A 1 92 ? 7.304 -19.606 -46.602 1.00 63.94 92 LYS A N 1
ATOM 737 C CA . LYS A 1 92 ? 6.848 -19.842 -45.217 1.00 63.94 92 LYS A CA 1
ATOM 738 C C . LYS A 1 92 ? 7.973 -19.769 -44.180 1.00 63.94 92 LYS A C 1
ATOM 740 O O . LYS A 1 92 ? 7.729 -19.353 -43.051 1.00 63.94 92 LYS A O 1
ATOM 745 N N . MET A 1 93 ? 9.190 -20.176 -44.544 1.00 62.72 93 MET A N 1
ATOM 746 C CA . MET A 1 93 ? 10.366 -20.063 -43.675 1.00 62.72 93 MET A CA 1
ATOM 747 C C . MET A 1 93 ? 10.722 -18.591 -43.428 1.00 62.72 93 MET A C 1
ATOM 749 O O . MET A 1 93 ? 10.777 -18.168 -42.279 1.00 62.72 93 MET A O 1
ATOM 753 N N . ILE A 1 94 ? 10.818 -17.794 -44.496 1.00 68.19 94 ILE A N 1
ATOM 754 C CA . ILE A 1 94 ? 11.105 -16.352 -44.423 1.00 68.19 94 ILE A CA 1
ATOM 755 C C . ILE A 1 94 ? 10.004 -15.591 -43.669 1.00 68.19 94 ILE A C 1
ATOM 757 O O . ILE A 1 94 ? 10.305 -14.689 -42.895 1.00 68.19 94 ILE A O 1
ATOM 761 N N . GLN A 1 95 ? 8.730 -15.961 -43.846 1.00 70.75 95 GLN A N 1
ATOM 762 C CA . GLN A 1 95 ? 7.623 -15.371 -43.081 1.00 70.75 95 GLN A CA 1
ATOM 763 C C . GLN A 1 95 ? 7.808 -15.555 -41.569 1.00 70.75 95 GLN A C 1
ATOM 765 O O . GLN A 1 95 ? 7.666 -14.588 -40.829 1.00 70.75 95 GLN A O 1
ATOM 770 N N . ARG A 1 96 ? 8.177 -16.765 -41.124 1.00 69.69 96 ARG A N 1
ATOM 771 C CA . ARG A 1 96 ? 8.425 -17.066 -39.704 1.00 69.69 96 ARG A CA 1
ATOM 772 C C . ARG A 1 96 ? 9.698 -16.419 -39.162 1.00 69.69 96 ARG A C 1
ATOM 774 O O . ARG A 1 96 ? 9.722 -16.045 -37.998 1.00 69.69 96 ARG A O 1
ATOM 781 N N . GLU A 1 97 ? 10.737 -16.277 -39.982 1.00 73.12 97 GLU A N 1
ATOM 782 C CA . GLU A 1 97 ? 11.960 -15.554 -39.605 1.00 73.12 97 GLU A CA 1
ATOM 783 C C . GLU A 1 97 ? 11.687 -14.057 -39.407 1.00 73.12 97 GLU A C 1
ATOM 785 O O . GLU A 1 97 ? 12.092 -13.495 -38.394 1.00 73.12 97 GLU A O 1
ATOM 790 N N . LEU A 1 98 ? 10.942 -13.419 -40.318 1.00 74.31 98 LEU A N 1
ATOM 791 C CA . LEU A 1 98 ? 10.526 -12.020 -40.161 1.00 74.31 98 LEU A CA 1
ATOM 792 C C . LEU A 1 98 ? 9.586 -11.837 -38.961 1.00 74.31 98 LEU A C 1
ATOM 794 O O . LEU A 1 98 ? 9.730 -10.871 -38.220 1.00 74.31 98 LEU A O 1
ATOM 798 N N . GLU A 1 99 ? 8.647 -12.761 -38.749 1.00 76.44 99 GLU A N 1
ATOM 799 C CA . GLU A 1 99 ? 7.752 -12.756 -37.586 1.00 76.44 99 GLU A CA 1
ATOM 800 C C . GLU A 1 99 ? 8.527 -12.856 -36.269 1.00 76.44 99 GLU A C 1
ATOM 802 O O . GLU A 1 99 ? 8.279 -12.061 -35.367 1.00 76.44 99 GLU A O 1
ATOM 807 N N . ALA A 1 100 ? 9.503 -13.767 -36.180 1.00 73.12 100 ALA A N 1
ATOM 808 C CA . ALA A 1 100 ? 10.379 -13.889 -35.019 1.00 73.12 100 ALA A CA 1
ATOM 809 C C . ALA A 1 100 ? 11.160 -12.592 -34.773 1.00 73.12 100 ALA A C 1
ATOM 811 O O . ALA A 1 100 ? 11.102 -12.056 -33.670 1.00 73.12 100 ALA A O 1
ATOM 812 N N . ILE A 1 101 ? 11.827 -12.055 -35.806 1.00 75.12 101 ILE A N 1
ATOM 813 C CA . ILE A 1 101 ? 12.580 -10.796 -35.711 1.00 75.12 101 ILE A CA 1
ATOM 814 C C . ILE A 1 101 ? 11.674 -9.699 -35.145 1.00 75.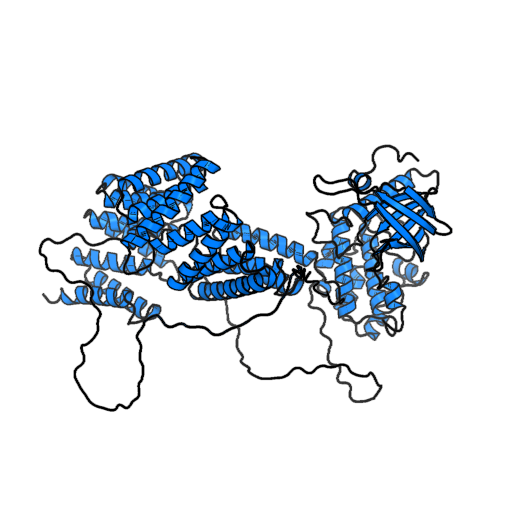12 101 ILE A C 1
ATOM 816 O O . ILE A 1 101 ? 11.936 -9.209 -34.054 1.00 75.12 101 ILE A O 1
ATOM 820 N N . PHE A 1 102 ? 10.553 -9.380 -35.796 1.00 74.81 102 PHE A N 1
ATOM 821 C CA . PHE A 1 102 ? 9.711 -8.265 -35.349 1.00 74.81 102 PHE A CA 1
ATOM 822 C C . PHE A 1 102 ? 8.980 -8.507 -34.025 1.00 74.81 102 PHE A C 1
ATOM 824 O O . PHE A 1 102 ? 8.648 -7.534 -33.351 1.00 74.81 102 PHE A O 1
ATOM 831 N N . LYS A 1 103 ? 8.768 -9.763 -33.611 1.00 73.44 103 LYS A N 1
ATOM 832 C CA . LYS A 1 103 ? 8.208 -10.089 -32.292 1.00 73.44 103 LYS A CA 1
ATOM 833 C C . LYS A 1 103 ? 9.190 -9.817 -31.149 1.00 73.44 103 LYS A C 1
ATOM 835 O O . LYS A 1 103 ? 8.741 -9.396 -30.088 1.00 73.44 103 LYS A O 1
ATOM 840 N N . PHE A 1 104 ? 10.491 -10.027 -31.359 1.00 71.00 104 PHE A N 1
ATOM 841 C CA . PHE A 1 104 ? 11.515 -9.862 -30.316 1.00 71.00 104 PHE A CA 1
ATOM 842 C C . PHE A 1 104 ? 12.337 -8.564 -30.434 1.00 71.00 104 PHE A C 1
ATOM 844 O O . PHE A 1 104 ? 12.955 -8.160 -29.459 1.00 71.00 104 PHE A O 1
ATOM 851 N N . SER A 1 105 ? 12.320 -7.875 -31.583 1.00 68.44 105 SER A N 1
ATOM 852 C CA . SER A 1 105 ? 13.161 -6.694 -31.849 1.00 68.44 105 SER A CA 1
ATOM 853 C C . SER A 1 105 ? 12.414 -5.351 -31.934 1.00 68.44 105 SER A C 1
ATOM 855 O O . SER A 1 105 ? 12.997 -4.364 -32.394 1.00 68.44 105 SER A O 1
ATOM 857 N N . GLN A 1 106 ? 11.117 -5.296 -31.601 1.00 65.38 106 GLN A N 1
ATOM 858 C CA . GLN A 1 106 ? 10.333 -4.052 -31.576 1.00 65.38 106 GLN A CA 1
ATOM 859 C C . GLN A 1 106 ? 10.245 -3.463 -30.162 1.00 65.38 106 GLN A C 1
ATOM 861 O O . GLN A 1 106 ? 9.683 -4.080 -29.260 1.00 65.38 106 GLN A O 1
ATOM 866 N N . ALA A 1 107 ? 10.637 -2.196 -30.013 1.00 50.53 107 ALA A N 1
ATOM 867 C CA . ALA A 1 107 ? 10.331 -1.396 -28.826 1.00 50.53 107 ALA A CA 1
ATOM 868 C C . ALA A 1 107 ? 8.856 -0.929 -28.840 1.00 50.53 107 ALA A C 1
ATOM 870 O O . ALA A 1 107 ? 8.553 0.234 -29.114 1.00 50.53 107 ALA A O 1
ATOM 871 N N . ARG A 1 108 ? 7.910 -1.846 -28.586 1.00 50.19 108 ARG A N 1
ATOM 872 C CA . ARG A 1 108 ? 6.513 -1.493 -28.256 1.00 50.19 108 ARG A CA 1
ATOM 873 C C . ARG A 1 108 ? 6.401 -1.198 -26.758 1.00 50.19 108 ARG A C 1
ATOM 875 O O . ARG A 1 108 ? 7.076 -1.826 -25.951 1.00 50.19 108 ARG A O 1
ATOM 882 N N . ALA A 1 109 ? 5.504 -0.280 -26.389 1.00 38.72 109 ALA A N 1
ATOM 883 C CA . ALA A 1 109 ? 5.422 0.334 -25.054 1.00 38.72 109 ALA A CA 1
ATOM 884 C C . ALA A 1 109 ? 5.263 -0.629 -23.854 1.00 38.72 109 ALA A C 1
ATOM 886 O O . ALA A 1 109 ? 5.483 -0.214 -22.722 1.00 38.72 109 ALA A O 1
ATOM 887 N N . ASN A 1 110 ? 4.927 -1.900 -24.096 1.00 37.97 110 ASN A N 1
ATOM 888 C CA . ASN A 1 110 ? 4.728 -2.922 -23.066 1.00 37.97 110 ASN A CA 1
ATOM 889 C C . ASN A 1 110 ? 5.859 -3.978 -23.041 1.00 37.97 110 ASN A C 1
ATOM 891 O O . ASN A 1 110 ? 5.752 -4.957 -22.311 1.00 37.97 110 ASN A O 1
ATOM 895 N N . ILE A 1 111 ? 6.908 -3.820 -23.864 1.00 44.09 111 ILE A N 1
ATOM 896 C CA . ILE A 1 111 ? 8.029 -4.770 -24.027 1.00 44.09 111 ILE A CA 1
ATOM 897 C C . ILE A 1 111 ? 9.379 -4.021 -23.975 1.00 44.09 111 ILE A C 1
ATOM 899 O O . ILE A 1 111 ? 10.313 -4.312 -24.713 1.00 44.09 111 ILE A O 1
ATOM 903 N N . TRP A 1 112 ? 9.497 -3.035 -23.080 1.00 43.22 112 TRP A N 1
ATOM 904 C CA . TRP A 1 112 ? 10.783 -2.383 -22.776 1.00 43.22 112 TRP A CA 1
ATOM 905 C C . TRP A 1 112 ? 11.765 -3.297 -22.031 1.00 43.22 112 TRP A C 1
ATOM 907 O O . TRP A 1 112 ? 12.952 -3.012 -21.976 1.00 43.22 112 TRP A O 1
ATOM 917 N N . GLN A 1 113 ? 11.281 -4.403 -21.465 1.00 46.72 113 GLN A N 1
ATOM 918 C CA . GLN A 1 113 ? 12.050 -5.256 -20.556 1.00 46.72 113 GLN A CA 1
ATOM 919 C C . GLN A 1 113 ? 13.162 -6.064 -21.256 1.00 46.72 113 GLN A C 1
ATOM 921 O O . GLN A 1 113 ? 14.022 -6.604 -20.567 1.00 46.72 113 GLN A O 1
ATOM 926 N N . TYR A 1 114 ? 13.150 -6.163 -22.597 1.00 52.94 114 TYR A N 1
ATOM 927 C CA . TYR A 1 114 ? 13.968 -7.126 -23.359 1.00 52.94 114 TYR A CA 1
ATOM 928 C C . TYR A 1 114 ? 14.728 -6.527 -24.554 1.00 52.94 114 TYR A C 1
ATOM 930 O O . TYR A 1 114 ? 15.329 -7.273 -25.329 1.00 52.94 114 TYR A O 1
ATOM 938 N N . SER A 1 115 ? 14.734 -5.198 -24.717 1.00 52.94 115 SER A N 1
ATOM 939 C CA . SER A 1 115 ? 15.424 -4.525 -25.833 1.00 52.94 115 SER A CA 1
ATOM 940 C C . SER A 1 115 ? 16.949 -4.676 -25.817 1.00 52.94 115 SER A C 1
ATOM 942 O O . SER A 1 115 ? 17.589 -4.370 -26.812 1.00 52.94 115 SER A O 1
ATOM 944 N N . GLU A 1 116 ? 17.528 -5.148 -24.711 1.00 57.31 116 GLU A N 1
ATOM 945 C CA . GLU A 1 116 ? 18.972 -5.375 -24.560 1.00 57.31 116 GLU A CA 1
ATOM 946 C C . GLU A 1 116 ? 19.417 -6.787 -24.996 1.00 57.31 116 GLU A C 1
ATOM 948 O O . GLU A 1 116 ? 20.604 -7.016 -25.207 1.00 57.31 116 GLU A O 1
ATOM 953 N N . LEU A 1 117 ? 18.481 -7.735 -25.160 1.00 59.69 117 LEU A N 1
ATOM 954 C CA . LEU A 1 117 ? 18.780 -9.140 -25.494 1.00 59.69 117 LEU A CA 1
ATOM 955 C C . LEU A 1 117 ? 18.703 -9.452 -26.997 1.00 59.69 117 LEU A C 1
ATOM 957 O O . LEU A 1 117 ? 19.257 -10.453 -27.452 1.00 59.69 117 LEU A O 1
ATOM 961 N N . PHE A 1 118 ? 18.006 -8.622 -27.777 1.00 71.25 118 PHE A N 1
ATOM 962 C CA . PHE A 1 118 ? 17.786 -8.834 -29.208 1.00 71.25 118 PHE A CA 1
ATOM 963 C C . PHE A 1 118 ? 18.099 -7.572 -30.002 1.00 71.25 118 PHE A C 1
ATOM 965 O O . PHE A 1 118 ? 17.620 -6.493 -29.668 1.00 71.25 118 PHE A O 1
ATOM 972 N N . VAL A 1 119 ? 18.826 -7.737 -31.111 1.00 73.94 119 VAL A N 1
ATOM 973 C CA . VAL A 1 119 ? 19.211 -6.630 -31.997 1.00 73.94 119 VAL A CA 1
ATOM 974 C C . VAL A 1 119 ? 17.967 -5.886 -32.493 1.00 73.94 119 VAL A C 1
ATOM 976 O O . VAL A 1 119 ? 17.177 -6.454 -33.255 1.00 73.94 119 VAL A O 1
ATOM 979 N N . GLN A 1 120 ? 17.796 -4.620 -32.099 1.00 76.69 120 GLN A N 1
ATOM 980 C CA . GLN A 1 120 ? 16.625 -3.810 -32.444 1.00 76.69 120 GLN A CA 1
ATOM 981 C C . GLN A 1 120 ? 16.448 -3.708 -33.968 1.00 76.69 120 GLN A C 1
ATOM 983 O O . GLN A 1 120 ? 17.380 -3.355 -34.694 1.00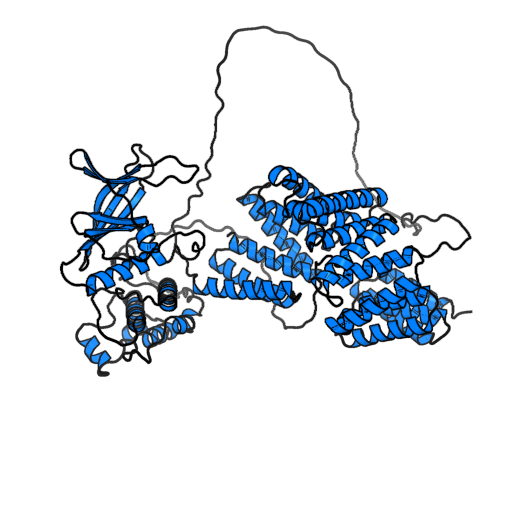 76.69 120 GLN A O 1
ATOM 988 N N . SER A 1 121 ? 15.231 -3.952 -34.471 1.00 80.81 121 SER A N 1
ATOM 989 C CA . SER A 1 121 ? 14.909 -3.748 -35.888 1.00 80.81 121 SER A CA 1
ATOM 990 C C . SER A 1 121 ? 14.067 -2.500 -36.099 1.00 80.81 121 SER A C 1
ATOM 992 O O . SER A 1 121 ? 13.048 -2.286 -35.445 1.00 80.81 121 SER A O 1
ATOM 994 N N . TYR A 1 122 ? 14.469 -1.710 -37.091 1.00 79.12 122 TYR A N 1
ATOM 995 C CA . TYR A 1 122 ? 13.760 -0.514 -37.535 1.00 79.12 122 TYR A CA 1
ATOM 996 C C . TYR A 1 122 ? 12.720 -0.805 -38.626 1.00 79.12 122 TYR A C 1
ATOM 998 O O . TYR A 1 122 ? 12.057 0.120 -39.083 1.00 79.12 122 TYR A O 1
ATOM 1006 N N . GLY A 1 123 ? 12.588 -2.061 -39.071 1.00 79.69 123 GLY A N 1
ATOM 1007 C CA . GLY A 1 123 ? 11.655 -2.475 -40.122 1.00 79.69 123 GLY A CA 1
ATOM 1008 C C . GLY A 1 123 ? 12.334 -3.072 -41.358 1.00 79.69 123 GLY A C 1
ATOM 1009 O O . GLY A 1 123 ? 13.554 -3.254 -41.411 1.00 79.69 123 GLY A O 1
ATOM 1010 N N . TRP A 1 124 ? 11.539 -3.388 -42.381 1.00 85.62 124 TRP A N 1
ATOM 1011 C CA . TRP A 1 124 ? 12.013 -4.043 -43.608 1.00 85.62 124 TRP A CA 1
ATOM 1012 C C . TRP A 1 124 ? 11.419 -3.455 -44.889 1.00 85.62 124 TRP A C 1
ATOM 1014 O O . TRP A 1 124 ? 10.341 -2.864 -44.890 1.00 85.62 124 TRP A O 1
ATOM 1024 N N . PHE A 1 125 ? 12.114 -3.665 -46.007 1.00 84.94 125 PHE A N 1
ATOM 1025 C CA . PHE A 1 125 ? 11.669 -3.282 -47.348 1.00 84.94 125 PHE A CA 1
ATOM 1026 C C . PHE A 1 125 ? 12.192 -4.247 -48.424 1.00 84.94 125 PHE A C 1
ATOM 1028 O O . PHE A 1 125 ? 12.987 -5.148 -48.152 1.00 84.94 125 PHE A O 1
ATOM 1035 N N . VAL A 1 126 ? 11.740 -4.072 -49.670 1.00 82.69 126 VAL A N 1
ATOM 1036 C CA . VAL A 1 126 ? 12.160 -4.889 -50.821 1.00 82.69 126 VAL A CA 1
ATOM 1037 C C . VAL A 1 126 ? 12.728 -3.989 -51.914 1.00 82.69 126 VAL A C 1
ATOM 1039 O O . VAL A 1 126 ? 12.061 -3.055 -52.347 1.00 82.69 126 VAL A O 1
ATOM 1042 N N . SER A 1 127 ? 13.931 -4.307 -52.397 1.00 80.56 127 SER A N 1
ATOM 1043 C CA . SER A 1 127 ? 14.549 -3.690 -53.582 1.00 80.56 127 SER A CA 1
ATOM 1044 C C . SER A 1 127 ? 15.289 -4.750 -54.381 1.00 80.56 127 SER A C 1
ATOM 1046 O O . SER A 1 127 ? 15.822 -5.689 -53.795 1.00 80.56 127 SER A O 1
ATOM 1048 N N . ASP A 1 128 ? 15.313 -4.624 -55.708 1.00 78.38 128 ASP A N 1
ATOM 1049 C CA . ASP A 1 128 ? 16.120 -5.467 -56.611 1.00 78.38 128 ASP A CA 1
ATOM 1050 C C . ASP A 1 128 ? 15.903 -6.993 -56.453 1.00 78.38 128 ASP A C 1
ATOM 1052 O O . ASP A 1 128 ? 16.754 -7.809 -56.805 1.00 78.38 128 ASP A O 1
ATOM 1056 N N . GLY A 1 129 ? 14.743 -7.400 -55.921 1.00 73.19 129 GLY A N 1
ATOM 1057 C CA . GLY A 1 129 ? 14.419 -8.799 -55.613 1.00 73.19 129 GLY A CA 1
ATOM 1058 C C . GLY A 1 129 ? 15.033 -9.348 -54.316 1.00 73.19 129 GLY A C 1
ATOM 1059 O O . GLY A 1 129 ? 14.999 -10.559 -54.100 1.00 73.19 129 GLY A O 1
ATOM 1060 N N . LEU A 1 130 ? 15.568 -8.480 -53.455 1.00 80.06 130 LEU A N 1
ATOM 1061 C CA . LEU A 1 130 ? 16.127 -8.795 -52.140 1.00 80.06 130 LEU A CA 1
ATOM 1062 C C . LEU A 1 130 ? 15.251 -8.209 -51.024 1.00 80.06 130 LEU A C 1
ATOM 1064 O O . LEU A 1 130 ? 14.772 -7.073 -51.128 1.00 80.06 130 LEU A O 1
ATOM 1068 N N . ILE A 1 131 ? 15.102 -8.952 -49.927 1.00 83.62 131 ILE A N 1
ATOM 1069 C CA . ILE A 1 131 ? 14.552 -8.416 -48.675 1.00 83.62 131 ILE A CA 1
ATOM 1070 C C . ILE A 1 131 ? 15.679 -7.704 -47.931 1.00 83.62 131 ILE A C 1
ATOM 1072 O O . ILE A 1 131 ? 16.773 -8.247 -47.786 1.00 83.62 131 ILE A O 1
ATOM 1076 N N . HIS A 1 132 ? 15.404 -6.489 -47.475 1.00 86.00 132 HIS A N 1
ATOM 1077 C CA . HIS A 1 132 ? 16.309 -5.663 -46.690 1.00 86.00 132 HIS A CA 1
ATOM 1078 C C . HIS A 1 132 ? 15.709 -5.490 -45.297 1.00 86.00 132 HIS A C 1
ATOM 1080 O O . HIS A 1 132 ? 14.594 -4.985 -45.182 1.00 86.00 132 HIS A O 1
ATOM 1086 N N . ILE A 1 133 ? 16.434 -5.895 -44.257 1.00 85.00 133 ILE A N 1
ATOM 1087 C CA . ILE A 1 133 ? 16.040 -5.715 -42.854 1.00 85.00 133 ILE A CA 1
ATOM 1088 C C . ILE A 1 133 ? 16.960 -4.656 -42.257 1.00 85.00 133 ILE A C 1
ATOM 1090 O O . ILE A 1 133 ? 18.175 -4.857 -42.226 1.00 85.00 133 ILE A O 1
ATOM 1094 N N . ALA A 1 134 ? 16.394 -3.528 -41.832 1.00 85.00 134 ALA A N 1
ATOM 1095 C CA . ALA A 1 134 ? 17.118 -2.464 -41.151 1.00 85.00 134 ALA A CA 1
ATOM 1096 C C . ALA A 1 134 ? 17.143 -2.743 -39.644 1.00 85.00 134 ALA A C 1
ATOM 1098 O O . ALA A 1 134 ? 16.123 -3.093 -39.047 1.00 85.00 134 ALA A O 1
ATOM 1099 N N . MET A 1 135 ? 18.310 -2.592 -39.034 1.00 84.06 135 MET A N 1
ATOM 1100 C CA . MET A 1 135 ? 18.545 -2.888 -37.625 1.00 84.06 135 MET A CA 1
ATOM 1101 C C . MET A 1 135 ? 19.602 -1.949 -37.050 1.00 84.06 135 MET A C 1
ATOM 1103 O O . MET A 1 135 ? 20.331 -1.292 -37.800 1.00 84.06 135 MET A O 1
ATOM 1107 N N . GLU A 1 136 ? 19.668 -1.866 -35.729 1.00 80.50 136 GLU A N 1
ATOM 1108 C CA . GLU A 1 136 ? 20.721 -1.129 -35.034 1.00 80.50 136 GLU A CA 1
ATOM 1109 C C . GLU A 1 136 ? 22.126 -1.631 -35.413 1.00 80.50 136 GLU A C 1
ATOM 1111 O O . GLU A 1 136 ? 22.309 -2.721 -35.963 1.00 80.50 136 GLU A O 1
ATOM 1116 N N . TYR A 1 137 ? 23.131 -0.795 -35.169 1.00 81.25 137 TYR A N 1
ATOM 1117 C CA . TYR A 1 137 ? 24.527 -1.114 -35.442 1.00 81.25 137 TYR A CA 1
ATOM 1118 C C . TYR A 1 137 ? 25.329 -1.098 -34.143 1.00 81.25 137 TYR A C 1
ATOM 1120 O O . TYR A 1 137 ? 25.442 -0.060 -33.497 1.00 81.25 137 TYR A O 1
ATOM 1128 N N . HIS A 1 138 ? 25.917 -2.246 -33.808 1.00 71.88 138 HIS A N 1
ATOM 1129 C CA . HIS A 1 138 ? 26.783 -2.419 -32.646 1.00 71.88 138 HIS A CA 1
ATOM 1130 C C . HIS A 1 138 ? 28.249 -2.238 -33.044 1.00 71.88 138 HIS A C 1
ATOM 1132 O O . HIS A 1 138 ? 28.798 -3.035 -33.805 1.00 71.88 138 HIS A O 1
ATOM 1138 N N . GLU A 1 139 ? 28.902 -1.197 -32.519 1.00 68.44 139 GLU A N 1
ATOM 1139 C CA . GLU A 1 139 ? 30.290 -0.851 -32.877 1.00 68.44 139 GLU A CA 1
ATOM 1140 C C . GLU A 1 139 ? 31.324 -1.898 -32.429 1.00 68.44 139 GLU A C 1
ATOM 1142 O O . GLU A 1 139 ? 32.420 -1.963 -32.988 1.00 68.44 139 GLU A O 1
ATOM 1147 N N . LEU A 1 140 ? 30.979 -2.727 -31.438 1.00 63.12 140 LEU A N 1
ATOM 1148 C CA . LEU A 1 140 ? 31.843 -3.782 -30.900 1.00 63.12 140 LEU A CA 1
ATOM 1149 C C . LEU A 1 140 ? 31.879 -5.056 -31.767 1.00 63.12 140 LEU A C 1
ATOM 1151 O O . LEU A 1 140 ? 32.760 -5.890 -31.562 1.00 63.12 140 LEU A O 1
ATOM 1155 N N . GLY A 1 141 ? 30.985 -5.184 -32.754 1.00 69.00 141 GLY A N 1
ATOM 1156 C CA . GLY A 1 141 ? 30.884 -6.364 -33.617 1.00 69.00 141 GLY A CA 1
ATOM 1157 C C . GLY A 1 141 ? 30.225 -7.569 -32.936 1.00 69.00 141 GLY A C 1
ATOM 1158 O O . GLY A 1 141 ? 29.515 -7.427 -31.943 1.00 69.00 141 GLY A O 1
ATOM 1159 N N . ASP A 1 142 ? 30.430 -8.759 -33.504 1.00 75.19 142 ASP A N 1
ATOM 1160 C CA . ASP A 1 142 ? 29.930 -10.019 -32.943 1.00 75.19 142 ASP A CA 1
ATOM 1161 C C . ASP A 1 142 ? 30.948 -10.706 -32.009 1.00 75.19 142 ASP A C 1
ATOM 1163 O O . ASP A 1 142 ? 32.142 -10.395 -31.998 1.00 75.19 142 ASP A O 1
ATOM 1167 N N . LEU A 1 143 ? 30.469 -11.674 -31.220 1.00 75.81 143 LEU A N 1
ATOM 1168 C CA . LEU A 1 143 ? 31.283 -12.409 -30.247 1.00 75.81 143 LEU A CA 1
ATOM 1169 C C . LEU A 1 143 ? 32.453 -13.172 -30.893 1.00 75.81 143 LEU A C 1
ATOM 1171 O O . LEU A 1 143 ? 33.513 -13.286 -30.282 1.00 75.81 143 LEU A O 1
ATOM 1175 N N . GLN A 1 144 ? 32.300 -13.681 -32.119 1.00 75.44 144 GLN A N 1
ATOM 1176 C CA . GLN A 1 144 ? 33.379 -14.394 -32.805 1.00 75.44 144 GLN A CA 1
ATOM 1177 C C . GLN A 1 144 ? 34.485 -13.412 -33.213 1.00 75.44 144 GLN A C 1
ATOM 1179 O O . GLN A 1 144 ? 35.658 -13.691 -32.979 1.00 75.44 144 GLN A O 1
ATOM 1184 N N . HIS A 1 145 ? 34.121 -12.230 -33.718 1.00 75.06 145 HIS A N 1
ATOM 1185 C CA . HIS A 1 145 ? 35.060 -11.142 -33.988 1.00 75.06 145 HIS A CA 1
ATOM 1186 C C . HIS A 1 145 ? 35.787 -10.675 -32.716 1.00 75.06 145 HIS A C 1
ATOM 1188 O O . HIS A 1 145 ? 37.002 -10.487 -32.745 1.00 75.06 145 HIS A O 1
ATOM 1194 N N . PHE A 1 146 ? 35.076 -10.558 -31.589 1.00 77.31 146 PHE A N 1
ATOM 1195 C CA . PHE A 1 146 ? 35.676 -10.219 -30.295 1.00 77.31 146 PHE A CA 1
ATOM 1196 C C . PHE A 1 146 ? 36.692 -11.272 -29.821 1.00 77.31 146 PHE A C 1
ATOM 1198 O O . PHE A 1 146 ? 37.782 -10.915 -29.377 1.00 77.31 146 PHE A O 1
ATOM 1205 N N . LEU A 1 147 ? 36.358 -12.565 -29.934 1.00 76.94 147 LEU A N 1
ATOM 1206 C CA . LEU A 1 147 ? 37.260 -13.672 -29.592 1.00 76.94 147 LEU A CA 1
ATOM 1207 C C . LEU A 1 147 ? 38.458 -13.770 -30.550 1.00 76.94 147 LEU A C 1
ATOM 1209 O O . LEU A 1 147 ? 39.532 -14.204 -30.140 1.00 76.94 147 LEU A O 1
ATOM 1213 N N . ASP A 1 148 ? 38.288 -13.397 -31.821 1.00 79.00 148 ASP A N 1
ATOM 1214 C CA . ASP A 1 148 ? 39.344 -13.458 -32.832 1.00 79.00 148 ASP A CA 1
ATOM 1215 C C . ASP A 1 148 ? 40.320 -12.269 -32.793 1.00 79.00 148 ASP A C 1
ATOM 1217 O O . ASP A 1 148 ? 41.453 -12.438 -33.251 1.00 79.00 148 ASP A O 1
ATOM 1221 N N . ASP A 1 149 ? 39.925 -11.111 -32.244 1.00 78.19 149 ASP A N 1
ATOM 1222 C CA . ASP A 1 149 ? 40.771 -9.921 -32.067 1.00 78.19 149 ASP A CA 1
ATOM 1223 C C . ASP A 1 149 ? 41.808 -10.134 -30.938 1.00 78.19 149 ASP A C 1
ATOM 1225 O O . ASP A 1 149 ? 41.459 -10.077 -29.751 1.00 78.19 149 ASP A O 1
ATOM 1229 N N . PRO A 1 150 ? 43.111 -10.311 -31.253 1.00 77.44 150 PRO A N 1
ATOM 1230 C CA . PRO A 1 150 ? 44.127 -10.601 -30.242 1.00 77.44 150 PRO A CA 1
ATOM 1231 C C . PRO A 1 150 ? 44.399 -9.431 -29.290 1.00 77.44 150 PRO A C 1
ATOM 1233 O O . PRO A 1 150 ? 45.034 -9.636 -28.257 1.00 77.44 150 PRO A O 1
ATOM 1236 N N . SER A 1 151 ? 43.961 -8.213 -29.636 1.00 77.56 151 SER A N 1
ATOM 1237 C CA . SER A 1 151 ? 44.091 -7.030 -28.779 1.00 77.56 151 SER A CA 1
ATOM 1238 C C . SER A 1 151 ? 42.990 -6.938 -27.719 1.00 77.56 151 SER A C 1
ATOM 1240 O O . SER A 1 151 ? 43.207 -6.323 -26.676 1.00 77.56 151 SER A O 1
ATOM 1242 N N . ARG A 1 152 ? 41.837 -7.582 -27.959 1.00 73.94 152 ARG A N 1
ATOM 1243 C CA . ARG A 1 152 ? 40.683 -7.627 -27.044 1.00 73.94 152 ARG A CA 1
ATOM 1244 C C . ARG A 1 152 ? 40.614 -8.927 -26.254 1.00 73.94 152 ARG A C 1
ATOM 1246 O O . ARG A 1 152 ? 40.317 -8.897 -25.064 1.00 73.94 152 ARG A O 1
ATOM 1253 N N . CYS A 1 153 ? 40.910 -10.055 -26.900 1.00 77.12 153 CYS A N 1
ATOM 1254 C CA . CYS A 1 153 ? 40.825 -11.386 -26.309 1.00 77.12 153 CYS A CA 1
ATOM 1255 C C . CYS A 1 153 ? 42.147 -12.165 -26.486 1.00 77.12 153 CYS A C 1
ATOM 1257 O O . CYS A 1 153 ? 42.278 -13.005 -27.386 1.00 77.12 153 CYS A O 1
ATOM 1259 N N . PRO A 1 154 ? 43.166 -11.910 -25.639 1.00 74.12 154 PRO A N 1
ATOM 1260 C CA . PRO A 1 154 ? 44.443 -12.615 -25.708 1.00 74.12 154 PRO A CA 1
ATOM 1261 C C . PRO A 1 154 ? 44.265 -14.137 -25.615 1.00 74.12 154 PRO A C 1
ATOM 1263 O O . PRO A 1 154 ? 43.739 -14.668 -24.640 1.00 74.12 154 PRO A O 1
ATOM 1266 N N . GLY A 1 155 ? 44.709 -14.858 -26.646 1.00 77.06 155 GLY A N 1
ATOM 1267 C CA . GLY A 1 155 ? 44.585 -16.318 -26.711 1.00 77.06 155 GLY A CA 1
ATOM 1268 C C . GLY A 1 155 ? 43.192 -16.851 -27.077 1.00 77.06 155 GLY A C 1
ATOM 1269 O O . GLY A 1 155 ? 43.012 -18.068 -27.028 1.00 77.06 155 GLY A O 1
ATOM 1270 N N . LYS A 1 156 ? 42.248 -15.985 -27.482 1.00 82.75 156 LYS A N 1
ATOM 1271 C CA . LYS A 1 156 ? 40.874 -16.324 -27.908 1.00 82.75 156 LYS A CA 1
ATOM 1272 C C . LYS A 1 156 ? 40.010 -17.010 -26.840 1.00 82.75 156 LYS A C 1
ATOM 1274 O O . LYS A 1 156 ? 39.237 -17.912 -27.156 1.00 82.75 156 LYS A O 1
ATOM 1279 N N . ARG A 1 157 ? 40.186 -16.650 -25.566 1.00 84.69 157 ARG A N 1
ATOM 1280 C CA . ARG A 1 157 ? 39.508 -17.281 -24.421 1.00 84.69 157 ARG A CA 1
ATOM 1281 C C . ARG A 1 157 ? 39.022 -16.253 -23.415 1.00 84.69 157 ARG A C 1
ATOM 1283 O O . ARG A 1 157 ? 39.687 -15.245 -23.183 1.00 84.69 157 ARG A O 1
ATOM 1290 N N . LEU A 1 158 ? 37.907 -16.564 -22.767 1.00 82.31 158 LEU A N 1
ATOM 1291 C CA . LEU A 1 158 ? 37.328 -15.759 -21.696 1.00 82.31 158 LEU A CA 1
ATOM 1292 C C . LEU A 1 158 ? 37.488 -16.449 -20.327 1.00 82.31 158 LEU A C 1
ATOM 1294 O O . LEU A 1 158 ? 37.498 -17.681 -20.254 1.00 82.31 158 LEU A O 1
ATOM 1298 N N . PRO A 1 159 ? 37.622 -15.679 -19.230 1.00 81.81 159 PRO A N 1
ATOM 1299 C CA . PRO A 1 159 ? 37.614 -16.218 -17.871 1.00 81.81 159 PRO A CA 1
ATOM 1300 C C . PRO A 1 159 ? 36.212 -16.710 -17.483 1.00 81.81 159 PRO A C 1
ATOM 1302 O O . PRO A 1 159 ? 35.217 -16.210 -18.000 1.00 81.81 159 PRO A O 1
ATOM 1305 N N . GLU A 1 160 ? 36.118 -17.649 -16.535 1.00 80.69 160 GLU A N 1
ATOM 1306 C CA . GLU A 1 160 ? 34.855 -18.351 -16.240 1.00 80.69 160 GLU A CA 1
ATOM 1307 C C . GLU A 1 160 ? 33.686 -17.435 -15.850 1.00 80.69 160 GLU A C 1
ATOM 1309 O O . GLU A 1 160 ? 32.578 -17.684 -16.309 1.00 80.69 160 GLU A O 1
ATOM 1314 N N . HIS A 1 161 ? 33.921 -16.343 -15.114 1.00 75.56 161 HIS A N 1
ATOM 1315 C CA . HIS A 1 161 ? 32.874 -15.350 -14.833 1.00 75.56 161 HIS A CA 1
ATOM 1316 C C . HIS A 1 161 ? 32.341 -14.689 -16.119 1.00 75.56 161 HIS A C 1
ATOM 1318 O O . HIS A 1 161 ? 31.140 -14.651 -16.336 1.00 75.56 161 HIS A O 1
ATOM 1324 N N . GLY A 1 162 ? 33.220 -14.263 -17.033 1.00 71.62 162 GLY A N 1
ATOM 1325 C CA . GLY A 1 162 ? 32.805 -13.643 -18.296 1.00 71.62 162 GLY A CA 1
ATOM 1326 C C . GLY A 1 162 ? 32.127 -14.631 -19.249 1.00 71.62 162 GLY A C 1
ATOM 1327 O O . GLY A 1 162 ? 31.213 -14.256 -19.978 1.00 71.62 162 GLY A O 1
ATOM 1328 N N . VAL A 1 163 ? 32.531 -15.908 -19.220 1.00 78.50 163 VAL A N 1
ATOM 1329 C CA . VAL A 1 163 ? 31.816 -16.975 -19.939 1.00 78.50 163 VAL A CA 1
ATOM 1330 C C . VAL A 1 163 ? 30.425 -17.171 -19.348 1.00 78.50 163 VAL A C 1
ATOM 1332 O O . VAL A 1 163 ? 29.462 -17.223 -20.107 1.00 78.50 163 VAL A O 1
ATOM 1335 N N . HIS A 1 164 ? 30.309 -17.258 -18.023 1.00 76.81 164 HIS A N 1
ATOM 1336 C CA . HIS A 1 164 ? 29.045 -17.405 -17.305 1.00 76.81 164 HIS A CA 1
ATOM 1337 C C . HIS A 1 164 ? 28.068 -16.262 -17.626 1.00 76.81 164 HIS A C 1
ATOM 1339 O O . HIS A 1 164 ? 26.942 -16.526 -18.039 1.00 76.81 164 HIS A O 1
ATOM 1345 N N . ASP A 1 165 ? 28.517 -15.007 -17.568 1.00 64.12 165 ASP A N 1
ATOM 1346 C CA . ASP A 1 165 ? 27.662 -13.834 -17.792 1.00 64.12 165 ASP A CA 1
ATOM 1347 C C . ASP A 1 165 ? 27.121 -13.759 -19.235 1.00 64.12 165 ASP A C 1
ATOM 1349 O O . ASP A 1 165 ? 25.931 -13.523 -19.445 1.00 64.12 165 ASP A O 1
ATOM 1353 N N . ILE A 1 166 ? 27.954 -14.055 -20.244 1.00 70.25 166 ILE A N 1
ATOM 1354 C CA . ILE A 1 166 ? 27.503 -14.169 -21.646 1.00 70.25 166 ILE A CA 1
ATOM 1355 C C . ILE A 1 166 ? 26.581 -15.387 -21.821 1.00 70.25 166 ILE A C 1
ATOM 1357 O O . ILE A 1 166 ? 25.600 -15.337 -22.566 1.00 70.25 166 ILE A O 1
ATOM 1361 N N . SER A 1 167 ? 26.871 -16.488 -21.124 1.00 75.81 167 SER A N 1
ATOM 1362 C CA . SER A 1 167 ? 26.060 -17.709 -21.177 1.00 75.81 167 SER A CA 1
ATOM 1363 C C . SER A 1 167 ? 24.657 -17.481 -20.611 1.00 75.81 167 SER A C 1
ATOM 1365 O O . SER A 1 167 ? 23.704 -18.010 -21.180 1.00 75.81 167 SER A O 1
ATOM 1367 N N . LEU A 1 168 ? 24.512 -16.676 -19.554 1.00 68.94 168 LEU A N 1
ATOM 1368 C CA . LEU A 1 168 ? 23.217 -16.258 -19.009 1.00 68.94 168 LEU A CA 1
ATOM 1369 C C . LEU A 1 168 ? 22.395 -15.483 -20.044 1.00 68.94 168 LEU A C 1
ATOM 1371 O O . LEU A 1 168 ? 21.262 -15.863 -20.320 1.00 68.94 168 LEU A O 1
ATOM 1375 N N . GLN A 1 169 ? 22.976 -14.456 -20.673 1.00 64.69 169 GLN A N 1
ATOM 1376 C CA . GLN A 1 169 ? 22.273 -13.615 -21.657 1.00 64.69 169 GLN A CA 1
ATOM 1377 C C . GLN A 1 169 ? 21.750 -14.429 -22.853 1.00 64.69 169 GLN A C 1
ATOM 1379 O O . GLN A 1 169 ? 20.610 -14.254 -23.287 1.00 64.69 169 GLN A O 1
ATOM 1384 N N . VAL A 1 170 ? 22.555 -15.370 -23.362 1.00 73.88 170 VAL A N 1
ATOM 1385 C CA . VAL A 1 170 ? 22.140 -16.262 -24.460 1.00 73.88 170 VAL A CA 1
ATOM 1386 C C . VAL A 1 170 ? 21.057 -17.251 -24.007 1.00 73.88 170 VAL A C 1
ATOM 1388 O O . VAL A 1 170 ? 20.132 -17.529 -24.771 1.00 73.88 170 VAL A O 1
ATOM 1391 N N . LEU A 1 171 ? 21.128 -17.769 -22.777 1.00 74.75 171 LEU A N 1
ATOM 1392 C CA . LEU A 1 171 ? 20.125 -18.692 -22.238 1.00 74.75 171 LEU A CA 1
ATOM 1393 C C . LEU A 1 171 ? 18.778 -18.011 -21.985 1.00 74.75 171 LEU A C 1
ATOM 1395 O O . LEU A 1 171 ? 17.743 -18.571 -22.344 1.00 74.75 171 LEU A O 1
ATOM 1399 N N . ASP A 1 172 ? 18.795 -16.802 -21.427 1.00 63.81 172 ASP A N 1
ATOM 1400 C CA . ASP A 1 172 ? 17.624 -15.945 -21.229 1.00 63.81 172 ASP A CA 1
ATOM 1401 C C . ASP A 1 172 ? 16.888 -15.708 -22.565 1.00 63.81 172 ASP A C 1
ATOM 1403 O O . ASP A 1 172 ? 15.681 -15.950 -22.675 1.00 63.81 172 ASP A O 1
ATOM 1407 N N . ALA A 1 173 ? 17.626 -15.330 -23.617 1.00 65.94 173 ALA A N 1
ATOM 1408 C CA . ALA A 1 173 ? 17.079 -15.151 -24.962 1.00 65.94 173 ALA A CA 1
ATOM 1409 C C . ALA A 1 173 ? 16.512 -16.458 -25.556 1.00 65.94 173 ALA A C 1
ATOM 1411 O O . ALA A 1 173 ? 15.442 -16.449 -26.173 1.00 65.94 173 ALA A O 1
ATOM 1412 N N . LEU A 1 174 ? 17.183 -17.598 -25.349 1.00 70.31 174 LEU A N 1
ATOM 1413 C CA . LEU A 1 174 ? 16.695 -18.905 -25.804 1.00 70.31 174 LEU A CA 1
ATOM 1414 C C . LEU A 1 174 ? 15.416 -19.339 -25.080 1.00 70.31 174 LEU A C 1
ATOM 1416 O O . LEU A 1 174 ? 14.497 -19.826 -25.737 1.00 70.31 174 LEU A O 1
ATOM 1420 N N . CYS A 1 175 ? 15.313 -19.127 -23.765 1.00 68.25 175 CYS A N 1
ATOM 1421 C CA . CYS A 1 175 ? 14.096 -19.422 -23.004 1.00 68.25 175 CYS A CA 1
ATOM 1422 C C . CYS A 1 175 ? 12.900 -18.641 -23.545 1.00 68.25 175 CYS A C 1
ATOM 1424 O O . CYS A 1 175 ? 11.884 -19.248 -23.884 1.00 68.25 175 CYS A O 1
ATOM 1426 N N . LEU A 1 176 ? 13.067 -17.329 -23.733 1.00 66.31 176 LEU A N 1
ATOM 1427 C CA . LEU A 1 176 ? 12.061 -16.457 -24.340 1.00 66.31 176 LEU A CA 1
ATOM 1428 C C . LEU A 1 176 ? 11.573 -16.964 -25.699 1.00 66.31 176 LEU A C 1
ATOM 1430 O O . LEU A 1 176 ? 10.368 -17.015 -25.959 1.00 66.31 176 LEU A O 1
ATOM 1434 N N . MET A 1 177 ? 12.500 -17.334 -26.585 1.00 66.62 177 MET A N 1
ATOM 1435 C CA . MET A 1 177 ? 12.135 -17.857 -27.899 1.00 66.62 177 MET A CA 1
ATOM 1436 C C . MET A 1 177 ? 11.351 -19.168 -27.763 1.00 66.62 177 MET A C 1
ATOM 1438 O O . MET A 1 177 ? 10.274 -19.292 -28.356 1.00 66.62 177 MET A O 1
ATOM 1442 N N . HIS A 1 178 ? 11.846 -20.110 -26.954 1.00 73.94 178 HIS A N 1
ATOM 1443 C CA . HIS A 1 178 ? 11.263 -21.441 -26.786 1.00 73.94 178 HIS A CA 1
ATOM 1444 C C . HIS A 1 178 ? 9.857 -21.404 -26.165 1.00 73.94 178 HIS A C 1
ATOM 1446 O O . HIS A 1 178 ? 8.953 -22.050 -26.699 1.00 73.94 178 HIS A O 1
ATOM 1452 N N . GLU A 1 179 ? 9.638 -20.608 -25.110 1.00 64.06 179 GLU A N 1
ATOM 1453 C CA . GLU A 1 179 ? 8.316 -20.383 -24.495 1.00 64.06 179 GLU A CA 1
ATOM 1454 C C . GLU A 1 179 ? 7.292 -19.871 -25.516 1.00 64.06 179 GLU A C 1
ATOM 1456 O O . GLU A 1 179 ? 6.136 -20.292 -25.543 1.00 64.06 179 GLU A O 1
ATOM 1461 N N . GLN A 1 180 ? 7.731 -18.982 -26.408 1.00 65.00 180 GLN A N 1
ATOM 1462 C CA . GLN A 1 180 ? 6.903 -18.395 -27.458 1.00 65.00 180 GLN A CA 1
ATOM 1463 C C . GLN A 1 180 ? 6.760 -19.290 -28.704 1.00 65.00 180 GLN A C 1
ATOM 1465 O O . GLN A 1 180 ? 6.169 -18.856 -29.697 1.00 65.00 180 GLN A O 1
ATOM 1470 N N . GLY A 1 181 ? 7.289 -20.519 -28.678 1.00 65.56 181 GLY A N 1
ATOM 1471 C CA . GLY A 1 181 ? 7.215 -21.492 -29.773 1.00 65.56 181 GLY A CA 1
ATOM 1472 C C . GLY A 1 181 ? 8.234 -21.281 -30.903 1.00 65.56 181 GLY A C 1
ATOM 1473 O O . GLY A 1 181 ? 8.163 -21.966 -31.929 1.00 65.56 181 GLY A O 1
ATOM 1474 N N . PHE A 1 182 ? 9.180 -20.356 -30.739 1.00 69.12 182 PHE A N 1
ATOM 1475 C CA . PHE A 1 182 ? 10.235 -20.048 -31.702 1.00 69.12 182 PHE A CA 1
ATOM 1476 C C . PHE A 1 182 ? 11.545 -20.744 -31.325 1.00 69.12 182 PHE A C 1
ATOM 1478 O O . PHE A 1 182 ? 11.906 -20.872 -30.169 1.00 69.12 182 PHE A O 1
ATOM 1485 N N . SER A 1 183 ? 12.276 -21.204 -32.331 1.00 66.56 183 SER A N 1
ATOM 1486 C CA . SER A 1 183 ? 13.602 -21.826 -32.195 1.00 66.56 183 SER A CA 1
ATOM 1487 C C . SER A 1 183 ? 14.564 -21.029 -33.061 1.00 66.56 183 SER A C 1
ATOM 1489 O O . SER A 1 183 ? 14.194 -20.731 -34.204 1.00 66.56 183 SER A O 1
ATOM 1491 N N . HIS A 1 184 ? 15.755 -20.716 -32.565 1.00 65.69 184 HIS A N 1
ATOM 1492 C CA . HIS A 1 184 ? 16.704 -19.823 -33.226 1.00 65.69 184 HIS A CA 1
ATOM 1493 C C . HIS A 1 184 ? 17.216 -20.401 -34.558 1.00 65.69 184 HIS A C 1
ATOM 1495 O O . HIS A 1 184 ? 17.229 -19.693 -35.563 1.00 65.69 184 HIS A O 1
ATOM 1501 N N . ARG A 1 185 ? 17.566 -21.697 -34.613 1.00 61.16 185 ARG A N 1
ATOM 1502 C CA . ARG A 1 185 ? 17.967 -22.493 -35.807 1.00 61.16 185 ARG A CA 1
ATOM 1503 C C . ARG A 1 185 ? 19.182 -22.018 -36.608 1.00 61.16 185 ARG A C 1
ATOM 1505 O O . ARG A 1 185 ? 19.703 -22.792 -37.412 1.00 61.16 185 ARG A O 1
ATOM 1512 N N . ASP A 1 186 ? 19.636 -20.786 -36.415 1.00 53.56 186 ASP A N 1
ATOM 1513 C CA . ASP A 1 186 ? 20.811 -20.194 -37.064 1.00 53.56 186 ASP A CA 1
ATOM 1514 C C . ASP A 1 186 ? 21.942 -19.892 -36.069 1.00 53.56 186 ASP A C 1
ATOM 1516 O O . ASP A 1 186 ? 22.846 -19.111 -36.340 1.00 53.56 186 ASP A O 1
ATOM 1520 N N . LEU A 1 187 ? 21.911 -20.567 -34.916 1.00 50.25 187 LEU A N 1
ATOM 1521 C CA . LEU A 1 187 ? 22.987 -20.595 -33.926 1.00 50.25 187 LEU A CA 1
ATOM 1522 C C . LEU A 1 187 ? 24.108 -21.496 -34.489 1.00 50.25 187 LEU A C 1
ATOM 1524 O O . LEU A 1 187 ? 24.082 -22.721 -34.346 1.00 50.25 187 LEU A O 1
ATOM 1528 N N . LYS A 1 188 ? 25.008 -20.887 -35.273 1.00 48.62 188 LYS A N 1
ATOM 1529 C CA . LYS A 1 188 ? 25.885 -21.543 -36.264 1.00 48.62 188 LYS A CA 1
ATOM 1530 C C . LYS A 1 188 ? 27.283 -20.917 -36.317 1.00 48.62 188 LYS A C 1
ATOM 1532 O O . LYS A 1 188 ? 27.465 -19.782 -35.889 1.00 48.62 188 LYS A O 1
ATOM 1537 N N . PRO A 1 189 ? 28.268 -21.633 -36.898 1.00 30.58 189 PRO A N 1
ATOM 1538 C CA . PRO A 1 189 ? 28.688 -21.217 -38.254 1.00 30.58 189 PRO A CA 1
ATOM 1539 C C . PRO A 1 189 ? 28.213 -22.061 -39.461 1.00 30.58 189 PRO A C 1
ATOM 1541 O O . PRO A 1 189 ? 28.224 -21.539 -40.573 1.00 30.58 189 PRO A O 1
ATOM 1544 N N . ALA A 1 190 ? 27.753 -23.315 -39.308 1.00 28.55 190 ALA A N 1
ATOM 1545 C CA . ALA A 1 190 ? 27.274 -24.134 -40.443 1.00 28.55 190 ALA A CA 1
ATOM 1546 C C . ALA A 1 190 ? 26.030 -24.998 -40.131 1.00 28.55 190 ALA A C 1
ATOM 1548 O O . ALA A 1 190 ? 25.678 -25.209 -38.978 1.00 28.55 190 ALA A O 1
ATOM 1549 N N . SER A 1 191 ? 25.289 -25.410 -41.172 1.00 35.06 191 SER A N 1
ATOM 1550 C CA . SER A 1 191 ? 23.825 -25.596 -41.083 1.00 35.06 191 SER A CA 1
ATOM 1551 C C . SER A 1 191 ? 23.300 -27.002 -40.755 1.00 35.06 191 SER A C 1
ATOM 1553 O O . SER A 1 191 ? 23.454 -27.926 -41.548 1.00 35.06 191 SER A O 1
ATOM 1555 N N . THR A 1 192 ? 22.539 -27.107 -39.663 1.00 29.83 192 THR A N 1
ATOM 1556 C CA . THR A 1 192 ? 21.814 -28.297 -39.174 1.00 29.83 192 THR A CA 1
ATOM 1557 C C . THR A 1 192 ? 20.622 -28.729 -40.040 1.00 29.83 192 THR A C 1
ATOM 1559 O O . THR A 1 192 ? 19.897 -27.884 -40.570 1.00 29.83 192 THR A O 1
ATOM 1562 N N . ARG A 1 193 ? 20.311 -30.039 -40.051 1.00 31.92 193 ARG A N 1
ATOM 1563 C CA . ARG A 1 193 ? 18.949 -30.580 -40.261 1.00 31.92 193 ARG A CA 1
ATOM 1564 C C . ARG A 1 193 ? 18.717 -31.896 -39.494 1.00 31.92 193 ARG A C 1
ATOM 1566 O O . ARG A 1 193 ? 19.642 -32.679 -39.345 1.00 31.92 193 ARG A O 1
ATOM 1573 N N . LEU A 1 194 ? 17.441 -32.119 -39.141 1.00 37.47 194 LEU A N 1
ATOM 1574 C CA . LEU A 1 194 ? 16.809 -33.323 -38.557 1.00 37.47 194 LEU A CA 1
ATOM 1575 C C . LEU A 1 194 ? 17.077 -33.633 -37.064 1.00 37.47 194 LEU A C 1
ATOM 1577 O O . LEU A 1 194 ? 17.991 -34.372 -36.731 1.00 37.47 194 LEU A O 1
ATOM 1581 N N . SER A 1 195 ? 16.167 -33.180 -36.187 1.00 33.19 195 SER A N 1
ATOM 1582 C CA . SER A 1 195 ? 15.619 -33.993 -35.079 1.00 33.19 195 SER A CA 1
ATOM 1583 C C . SER A 1 195 ? 14.253 -33.441 -34.613 1.00 33.19 195 SER A C 1
ATOM 1585 O O . SER A 1 195 ? 13.857 -32.337 -34.995 1.00 33.19 195 SER A O 1
ATOM 1587 N N . THR A 1 196 ? 13.510 -34.228 -33.833 1.00 41.94 196 THR A N 1
ATOM 1588 C CA . THR A 1 196 ? 12.079 -34.102 -33.489 1.00 41.94 196 THR A CA 1
ATOM 1589 C C . THR A 1 196 ? 11.730 -33.089 -32.389 1.00 41.94 196 THR A C 1
ATOM 1591 O O . THR A 1 196 ? 10.547 -32.849 -32.154 1.00 41.94 196 THR A O 1
ATOM 1594 N N . ARG A 1 197 ? 12.712 -32.421 -31.767 1.00 54.50 197 ARG A N 1
ATOM 1595 C CA . ARG A 1 197 ? 12.501 -31.223 -30.926 1.00 54.50 197 ARG A CA 1
ATOM 1596 C C . ARG A 1 197 ? 13.257 -30.027 -31.523 1.00 54.50 197 ARG A C 1
ATOM 1598 O O . ARG A 1 197 ? 14.486 -30.073 -31.556 1.00 54.50 197 ARG A O 1
ATOM 1605 N N . PRO A 1 198 ? 12.583 -28.944 -31.963 1.00 57.88 198 PRO A N 1
ATOM 1606 C CA . PRO A 1 198 ? 13.255 -27.829 -32.640 1.00 57.88 198 PRO A CA 1
ATOM 1607 C C . PRO A 1 198 ? 14.222 -27.061 -31.725 1.00 57.88 198 PRO A C 1
ATOM 1609 O O . PRO A 1 198 ? 15.234 -26.571 -32.211 1.00 57.88 198 PRO A O 1
ATOM 1612 N N . PHE A 1 199 ? 13.937 -27.010 -30.421 1.00 74.31 199 PHE A N 1
ATOM 1613 C CA . PHE A 1 199 ? 14.719 -26.297 -29.401 1.00 74.31 199 PHE A CA 1
ATOM 1614 C C . PHE A 1 199 ? 15.992 -27.042 -28.973 1.00 74.31 199 PHE A C 1
ATOM 1616 O O . PHE A 1 199 ? 16.984 -26.430 -28.593 1.00 74.31 199 PHE A O 1
ATOM 1623 N N . ALA A 1 200 ? 16.009 -28.378 -29.073 1.00 74.81 200 ALA A N 1
ATOM 1624 C CA . ALA A 1 200 ? 17.158 -29.180 -28.647 1.00 74.81 200 ALA A CA 1
ATOM 1625 C C . ALA A 1 200 ? 18.418 -28.878 -29.482 1.00 74.81 200 ALA A C 1
ATOM 1627 O O . ALA A 1 200 ? 19.535 -28.997 -28.980 1.00 74.81 200 ALA A O 1
ATOM 1628 N N . ALA A 1 201 ? 18.252 -28.482 -30.749 1.00 77.12 201 ALA A N 1
ATOM 1629 C CA . ALA A 1 201 ? 19.356 -28.043 -31.600 1.00 77.12 201 ALA A CA 1
ATOM 1630 C C . ALA A 1 201 ? 19.973 -26.721 -31.114 1.00 77.12 201 ALA A C 1
ATOM 1632 O O . ALA A 1 201 ? 21.194 -26.588 -31.121 1.00 77.12 201 ALA A O 1
ATOM 1633 N N . ASP A 1 202 ? 19.149 -25.785 -30.637 1.00 79.88 202 ASP A N 1
ATOM 1634 C CA . ASP A 1 202 ? 19.622 -24.510 -30.096 1.00 79.88 202 ASP A CA 1
ATOM 1635 C C . ASP A 1 202 ? 20.388 -24.727 -28.777 1.00 79.88 202 ASP A C 1
ATOM 1637 O O . ASP A 1 202 ? 21.465 -24.160 -28.604 1.00 79.88 202 ASP A O 1
ATOM 1641 N N . MET A 1 203 ? 19.929 -25.646 -27.910 1.00 86.38 203 MET A N 1
ATOM 1642 C CA . MET A 1 203 ? 20.652 -26.034 -26.683 1.00 86.38 203 MET A CA 1
ATOM 1643 C C . MET A 1 203 ? 22.020 -26.681 -26.961 1.00 86.38 203 MET A C 1
ATOM 1645 O O . MET A 1 203 ? 22.980 -26.423 -26.237 1.00 86.38 203 MET A O 1
ATOM 1649 N N . TRP A 1 204 ? 22.143 -27.473 -28.033 1.00 88.06 204 TRP A N 1
ATOM 1650 C CA . TRP A 1 204 ? 23.441 -28.012 -28.461 1.00 88.06 204 TRP A CA 1
ATOM 1651 C C . TRP A 1 204 ? 24.386 -26.894 -28.908 1.00 88.06 204 TRP A C 1
ATOM 1653 O O . TRP A 1 204 ? 25.530 -26.825 -28.458 1.00 88.06 204 TRP A O 1
ATOM 1663 N N . SER A 1 205 ? 23.918 -26.000 -29.785 1.00 84.75 205 SER A N 1
ATOM 1664 C CA . SER A 1 205 ? 24.727 -24.873 -30.264 1.00 84.75 205 SER A CA 1
ATOM 1665 C C . SER A 1 205 ? 25.098 -23.898 -29.146 1.00 84.75 205 SER A C 1
ATOM 1667 O O . SER A 1 205 ? 26.173 -23.301 -29.191 1.00 84.75 205 SER A O 1
ATOM 1669 N N . TYR A 1 206 ? 24.251 -23.759 -28.127 1.00 87.69 206 TYR A N 1
ATOM 1670 C CA . TYR A 1 206 ? 24.570 -23.041 -26.900 1.00 87.69 206 TYR A CA 1
ATOM 1671 C C . TYR A 1 206 ? 25.746 -23.710 -26.166 1.00 87.69 206 TYR A C 1
ATOM 1673 O O . TYR A 1 206 ? 26.766 -23.056 -25.966 1.00 87.69 206 TYR A O 1
ATOM 1681 N N . GLY A 1 207 ? 25.697 -25.024 -25.908 1.00 88.44 207 GLY A N 1
ATOM 1682 C CA . GLY A 1 207 ? 26.817 -25.773 -25.311 1.00 88.44 207 GLY A CA 1
ATOM 1683 C C . GLY A 1 207 ? 28.133 -25.684 -26.103 1.00 88.44 207 GLY A C 1
ATOM 1684 O O . GLY A 1 207 ? 29.192 -25.448 -25.520 1.00 88.44 207 GLY A O 1
ATOM 1685 N N . GLU A 1 208 ? 28.072 -25.777 -27.435 1.00 88.62 208 GLU A N 1
ATOM 1686 C CA . GLU A 1 208 ? 29.214 -25.541 -28.339 1.00 88.62 208 GLU A CA 1
ATOM 1687 C C . GLU A 1 208 ? 29.785 -24.118 -28.194 1.00 88.62 208 GLU A C 1
ATOM 1689 O O . GLU A 1 208 ? 31.002 -23.923 -28.218 1.00 88.62 208 GLU A O 1
ATOM 1694 N N . THR A 1 209 ? 28.920 -23.114 -28.028 1.00 84.81 209 THR A N 1
ATOM 1695 C CA . THR A 1 209 ? 29.328 -21.710 -27.867 1.00 84.81 209 THR A CA 1
ATOM 1696 C C . THR A 1 209 ? 30.035 -21.497 -26.528 1.00 84.81 209 THR A C 1
ATOM 1698 O O . THR A 1 209 ? 31.110 -20.898 -26.508 1.00 84.81 209 THR A O 1
ATOM 1701 N N . ILE A 1 210 ? 29.516 -22.065 -25.432 1.00 88.81 210 ILE A N 1
ATOM 1702 C CA . ILE A 1 210 ? 30.173 -22.052 -24.111 1.00 88.81 210 ILE A CA 1
ATOM 1703 C C . ILE A 1 210 ? 31.558 -22.708 -24.190 1.00 88.81 210 ILE A C 1
ATOM 1705 O O . ILE A 1 210 ? 32.559 -22.115 -23.779 1.00 88.81 210 ILE A O 1
ATOM 1709 N N . TYR A 1 211 ? 31.644 -23.909 -24.772 1.00 90.00 211 TYR A N 1
ATOM 1710 C CA . TYR A 1 211 ? 32.914 -24.619 -24.940 1.00 90.00 211 TYR A CA 1
ATOM 1711 C C . TYR A 1 211 ? 33.935 -23.790 -25.738 1.00 90.00 211 TYR A C 1
ATOM 1713 O O . TYR A 1 211 ? 35.119 -23.736 -25.383 1.00 90.00 211 TYR A O 1
ATOM 1721 N N . ARG A 1 212 ? 33.489 -23.101 -26.796 1.00 89.12 212 ARG A N 1
ATOM 1722 C CA . ARG A 1 212 ? 34.353 -22.245 -27.616 1.00 89.12 212 ARG A CA 1
ATOM 1723 C C . ARG A 1 212 ? 34.804 -20.984 -26.884 1.00 89.12 212 ARG A C 1
ATOM 1725 O O . ARG A 1 212 ? 35.967 -20.623 -27.031 1.00 89.12 212 ARG A O 1
ATOM 1732 N N . MET A 1 213 ? 33.958 -20.360 -26.061 1.00 89.31 213 MET A N 1
ATOM 1733 C CA . MET A 1 213 ? 34.362 -19.223 -25.218 1.00 89.31 213 MET A CA 1
ATOM 1734 C C . MET A 1 213 ? 35.456 -19.609 -24.206 1.00 89.31 213 MET A C 1
ATOM 1736 O O . MET A 1 213 ? 36.385 -18.832 -23.978 1.00 89.31 213 MET A O 1
ATOM 1740 N N . PHE A 1 214 ? 35.398 -20.824 -23.647 1.00 90.31 214 PHE A N 1
ATOM 1741 C CA . PHE A 1 214 ? 36.440 -21.344 -22.755 1.00 90.31 214 PHE A CA 1
AT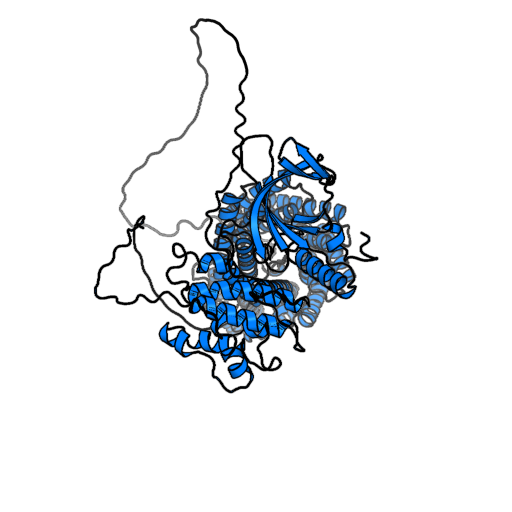OM 1742 C C . PHE A 1 214 ? 37.740 -21.719 -23.476 1.00 90.31 214 PHE A C 1
ATOM 1744 O O . PHE A 1 214 ? 38.830 -21.430 -22.985 1.00 90.31 214 PHE A O 1
ATOM 1751 N N . THR A 1 215 ? 37.656 -22.417 -24.611 1.00 88.00 215 THR A N 1
ATOM 1752 C CA . THR A 1 215 ? 38.825 -23.074 -25.233 1.00 88.00 215 THR A CA 1
ATOM 1753 C C . THR A 1 215 ? 39.423 -22.316 -26.417 1.00 88.00 215 THR A C 1
ATOM 1755 O O . THR A 1 215 ? 40.588 -22.551 -26.765 1.00 88.00 215 THR A O 1
ATOM 1758 N N . GLY A 1 216 ? 38.660 -21.406 -27.025 1.00 83.81 216 GLY A N 1
ATOM 1759 C CA . GLY A 1 216 ? 38.979 -20.731 -28.282 1.00 83.81 216 GLY A CA 1
ATOM 1760 C C . GLY A 1 216 ? 38.902 -21.637 -29.513 1.00 83.81 216 GLY A C 1
ATOM 1761 O O . GLY A 1 216 ? 39.407 -21.259 -30.569 1.00 83.81 216 GLY A O 1
ATOM 1762 N N . GLN A 1 217 ? 38.347 -22.847 -29.387 1.00 85.19 217 GLN A N 1
ATOM 1763 C CA . GLN A 1 217 ? 38.320 -23.904 -30.408 1.00 85.19 217 GLN A CA 1
ATOM 1764 C C . GLN A 1 217 ? 36.922 -24.553 -30.472 1.00 85.19 217 GLN A C 1
ATOM 1766 O O . GLN A 1 217 ? 36.164 -24.448 -29.506 1.00 85.19 217 GLN A O 1
ATOM 1771 N N . PRO A 1 218 ? 36.534 -25.202 -31.586 1.00 84.62 218 PRO A N 1
ATOM 1772 C CA . PRO A 1 218 ? 35.315 -26.010 -31.618 1.00 84.62 218 PRO A CA 1
ATOM 1773 C C . PRO A 1 218 ? 35.417 -27.218 -30.674 1.00 84.62 218 PRO A C 1
ATOM 1775 O O . PRO A 1 218 ? 36.517 -27.696 -30.387 1.00 84.62 218 PRO A O 1
ATOM 1778 N N . MET A 1 219 ? 34.272 -27.718 -30.202 1.00 87.31 219 MET A N 1
ATOM 1779 C CA . MET A 1 219 ? 34.210 -28.902 -29.331 1.00 87.31 219 MET A CA 1
ATOM 1780 C C . MET A 1 219 ? 34.629 -30.176 -30.063 1.00 87.31 219 MET A C 1
ATOM 1782 O O . MET A 1 219 ? 35.380 -30.984 -29.523 1.00 87.31 219 MET A O 1
ATOM 1786 N N . PHE A 1 220 ? 34.178 -30.321 -31.307 1.00 85.19 220 PHE A N 1
ATOM 1787 C CA . PHE A 1 220 ? 34.512 -31.431 -32.187 1.00 85.19 220 PHE A CA 1
ATOM 1788 C C . PHE A 1 220 ? 34.913 -30.904 -33.568 1.00 85.19 220 PHE A C 1
ATOM 1790 O O . PHE A 1 220 ? 34.395 -29.886 -34.036 1.00 85.19 220 PHE A O 1
ATOM 1797 N N . ASP A 1 221 ? 35.811 -31.621 -34.236 1.00 77.12 221 ASP A N 1
ATOM 1798 C CA . ASP A 1 221 ? 35.976 -31.516 -35.686 1.00 77.12 221 ASP A CA 1
ATOM 1799 C C . ASP A 1 221 ? 34.958 -32.420 -36.414 1.00 77.12 221 ASP A C 1
ATOM 1801 O O . ASP A 1 221 ? 34.144 -33.108 -35.792 1.00 77.12 221 ASP A O 1
ATOM 1805 N N . GLY A 1 222 ? 34.953 -32.379 -37.749 1.00 68.69 222 GLY A N 1
ATOM 1806 C CA . GLY A 1 222 ? 33.939 -33.069 -38.555 1.00 68.69 222 GLY A CA 1
ATOM 1807 C C . GLY A 1 222 ? 33.917 -34.592 -38.386 1.00 68.69 222 GLY A C 1
ATOM 1808 O O . GLY A 1 222 ? 32.844 -35.188 -38.483 1.00 68.69 222 GLY A O 1
ATOM 1809 N N . ASP A 1 223 ? 35.068 -35.204 -38.099 1.00 72.94 223 ASP A N 1
ATOM 1810 C CA . ASP A 1 223 ? 35.197 -36.655 -37.950 1.00 72.94 223 ASP A CA 1
ATOM 1811 C C . ASP A 1 223 ? 34.914 -37.082 -36.496 1.00 72.94 223 ASP A C 1
ATOM 1813 O O . ASP A 1 223 ? 34.116 -37.992 -36.255 1.00 72.94 223 ASP A O 1
ATOM 1817 N N . THR A 1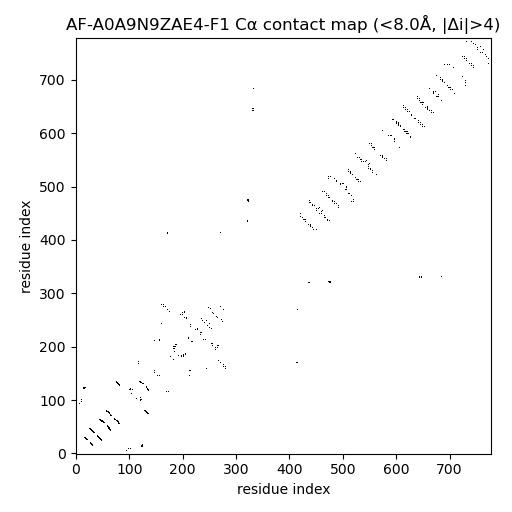 224 ? 35.469 -36.365 -35.510 1.00 79.31 224 THR A N 1
ATOM 1818 C CA . THR A 1 224 ? 35.246 -36.648 -34.077 1.00 79.31 224 THR A CA 1
ATOM 1819 C C . THR A 1 224 ? 33.807 -36.403 -33.623 1.00 79.31 224 THR A C 1
ATOM 1821 O O . THR A 1 224 ? 33.329 -37.102 -32.728 1.00 79.31 224 THR A O 1
ATOM 1824 N N . LEU A 1 225 ? 33.071 -35.483 -34.262 1.00 81.94 225 LEU A N 1
ATOM 1825 C CA . LEU A 1 225 ? 31.646 -35.262 -33.985 1.00 81.94 225 LEU A CA 1
ATOM 1826 C C . LEU A 1 225 ? 30.807 -36.512 -34.284 1.00 81.94 225 LEU A C 1
ATOM 1828 O O . LEU A 1 225 ? 29.902 -36.855 -33.520 1.00 81.94 225 LEU A O 1
ATOM 1832 N N . LEU A 1 226 ? 31.107 -37.201 -35.390 1.00 79.44 226 LEU A N 1
ATOM 1833 C CA . LEU A 1 226 ? 30.401 -38.419 -35.781 1.00 79.44 226 LEU A CA 1
ATOM 1834 C C . LEU A 1 226 ? 30.726 -39.577 -34.829 1.00 79.44 226 LEU A C 1
ATOM 1836 O O . LEU A 1 226 ? 29.833 -40.351 -34.486 1.00 79.44 226 LEU A O 1
ATOM 1840 N N . ASP A 1 227 ? 31.975 -39.671 -34.372 1.00 83.38 227 ASP A N 1
ATOM 1841 C CA . ASP A 1 227 ? 32.384 -40.654 -33.367 1.00 83.38 227 ASP A CA 1
ATOM 1842 C C . ASP A 1 227 ? 31.731 -40.405 -32.007 1.00 83.38 227 ASP A C 1
ATOM 1844 O O . ASP A 1 227 ? 31.264 -41.357 -31.382 1.00 83.38 227 ASP A O 1
ATOM 1848 N N . TYR A 1 228 ? 31.630 -39.151 -31.563 1.00 85.56 228 TYR A N 1
ATOM 1849 C CA . TYR A 1 228 ? 30.921 -38.804 -30.331 1.00 85.56 228 TYR A CA 1
ATOM 1850 C C . TYR A 1 228 ? 29.426 -39.140 -30.427 1.00 85.56 228 TYR A C 1
ATOM 1852 O O . TYR A 1 228 ? 28.884 -39.800 -29.542 1.00 85.56 228 TYR A O 1
ATOM 1860 N N . TRP A 1 229 ? 28.771 -38.780 -31.538 1.00 80.12 229 TRP A N 1
ATOM 1861 C CA . TRP A 1 229 ? 27.355 -39.093 -31.762 1.00 80.12 229 TRP A CA 1
ATOM 1862 C C . TRP A 1 229 ? 27.073 -40.606 -31.826 1.00 80.12 229 TRP A C 1
ATOM 1864 O O . TRP A 1 229 ? 26.020 -41.053 -31.387 1.00 80.12 229 TRP A O 1
ATOM 1874 N N . GLN A 1 230 ? 28.025 -41.412 -32.312 1.00 82.31 230 GLN A N 1
ATOM 1875 C CA . GLN A 1 230 ? 27.931 -42.881 -32.322 1.00 82.31 230 GLN A CA 1
ATOM 1876 C C . GLN A 1 230 ? 28.411 -43.546 -31.014 1.00 82.31 230 GLN A C 1
ATOM 1878 O O . GLN A 1 230 ? 28.541 -44.770 -30.971 1.00 82.31 230 GLN A O 1
ATOM 1883 N N . GLY A 1 231 ? 28.717 -42.775 -29.963 1.00 81.62 231 GLY A N 1
ATOM 1884 C CA . GLY A 1 231 ? 29.214 -43.295 -28.682 1.00 81.62 231 GLY A CA 1
ATOM 1885 C C . GLY A 1 231 ? 30.619 -43.914 -28.742 1.00 81.62 231 GLY A C 1
ATOM 1886 O O . GLY A 1 231 ? 31.005 -44.655 -27.840 1.00 81.62 231 GLY A O 1
ATOM 1887 N N . ARG A 1 232 ? 31.386 -43.639 -29.807 1.00 83.56 232 ARG A N 1
ATOM 1888 C CA . ARG A 1 232 ? 32.761 -44.127 -30.026 1.00 83.56 232 ARG A CA 1
ATOM 1889 C C . ARG A 1 232 ? 33.831 -43.202 -29.442 1.00 83.56 232 ARG A C 1
ATOM 1891 O O . ARG A 1 232 ? 34.950 -43.654 -29.217 1.00 83.56 232 ARG A O 1
ATOM 1898 N N . ALA A 1 233 ? 33.491 -41.941 -29.182 1.00 82.81 233 ALA A N 1
ATOM 1899 C CA . ALA A 1 233 ? 34.346 -40.960 -28.517 1.00 82.81 233 ALA A CA 1
ATOM 1900 C C . ALA A 1 233 ? 33.658 -40.368 -27.276 1.00 82.81 233 ALA A C 1
ATOM 1902 O O . ALA A 1 233 ? 32.432 -40.321 -27.190 1.00 82.81 233 ALA A O 1
ATOM 1903 N N . SER A 1 234 ? 34.452 -39.895 -26.314 1.00 86.00 234 SER A N 1
ATOM 1904 C CA . SER A 1 234 ? 33.980 -39.193 -25.115 1.00 86.00 234 SER A CA 1
ATOM 1905 C C . SER A 1 234 ? 33.990 -37.671 -25.297 1.00 86.00 234 SER A C 1
ATOM 1907 O O . SER A 1 234 ? 34.708 -37.139 -26.141 1.00 86.00 234 SER A O 1
ATOM 1909 N N . PHE A 1 235 ? 33.241 -36.955 -24.456 1.00 89.94 235 PHE A N 1
ATOM 1910 C CA . PHE A 1 235 ? 33.283 -35.491 -24.402 1.00 89.94 235 PHE A CA 1
ATOM 1911 C C . PHE A 1 235 ? 34.703 -34.997 -24.023 1.00 89.94 235 PHE A C 1
ATOM 1913 O O . PHE A 1 235 ? 35.299 -35.560 -23.098 1.00 89.94 235 PHE A O 1
ATOM 1920 N N . PRO A 1 236 ? 35.256 -33.957 -24.683 1.00 89.50 236 PRO A N 1
ATOM 1921 C CA . PRO A 1 236 ? 36.654 -33.521 -24.537 1.00 89.50 236 PRO A CA 1
ATOM 1922 C C . PRO A 1 236 ? 36.938 -32.714 -23.248 1.00 89.50 236 PRO A C 1
ATOM 1924 O O . PRO A 1 236 ? 37.514 -31.624 -23.274 1.00 89.50 236 PRO A O 1
ATOM 1927 N N . GLU A 1 237 ? 36.580 -33.255 -22.080 1.00 90.62 237 GLU A N 1
ATOM 1928 C CA . GLU A 1 237 ? 36.743 -32.563 -20.790 1.00 90.62 237 GLU A CA 1
ATOM 1929 C C . GLU A 1 237 ? 38.201 -32.232 -20.429 1.00 90.62 237 GLU A C 1
ATOM 1931 O O . GLU A 1 237 ? 38.444 -31.259 -19.718 1.00 90.62 237 GLU A O 1
ATOM 1936 N N . GLU A 1 238 ? 39.191 -32.964 -20.951 1.00 87.12 238 GLU A N 1
ATOM 1937 C CA . GLU A 1 238 ? 40.616 -32.688 -20.710 1.00 87.12 238 GLU A CA 1
ATOM 1938 C C . GLU A 1 238 ? 41.060 -31.291 -21.176 1.00 87.12 238 GLU A C 1
ATOM 1940 O O . GLU A 1 238 ? 42.014 -30.724 -20.635 1.00 87.12 238 GLU A O 1
ATOM 1945 N N . ALA A 1 239 ? 40.396 -30.710 -22.180 1.00 87.81 239 ALA A N 1
ATOM 1946 C CA . ALA A 1 239 ? 40.655 -29.335 -22.599 1.00 87.81 239 ALA A CA 1
ATOM 1947 C C . ALA A 1 239 ? 40.239 -28.337 -21.506 1.00 87.81 239 ALA A C 1
ATOM 1949 O O . ALA A 1 239 ? 41.035 -27.482 -21.123 1.00 87.81 239 ALA A O 1
ATOM 1950 N N . LEU A 1 240 ? 39.037 -28.503 -20.948 1.00 90.94 240 LEU A N 1
ATOM 1951 C CA . LEU A 1 240 ? 38.489 -27.650 -19.889 1.00 90.94 240 LEU A CA 1
ATOM 1952 C C . LEU A 1 240 ? 39.222 -27.856 -18.551 1.00 90.94 240 LEU A C 1
ATOM 1954 O O . LEU A 1 240 ? 39.574 -26.885 -17.881 1.00 90.94 240 LEU A O 1
ATOM 1958 N N . ARG A 1 241 ? 39.559 -29.105 -18.196 1.00 90.31 241 ARG A N 1
ATOM 1959 C CA . ARG A 1 241 ? 40.330 -29.422 -16.979 1.00 90.31 241 ARG A CA 1
ATOM 1960 C C . ARG A 1 241 ? 41.729 -28.806 -16.992 1.00 90.31 241 ARG A C 1
ATOM 1962 O O . ARG A 1 241 ? 42.162 -28.273 -15.973 1.00 90.31 241 ARG A O 1
ATOM 1969 N N . ARG A 1 242 ? 42.426 -28.805 -18.138 1.00 89.50 242 ARG A N 1
ATOM 1970 C CA . ARG A 1 242 ? 43.730 -28.119 -18.286 1.00 89.50 242 ARG A CA 1
ATOM 1971 C C . ARG A 1 242 ? 43.634 -26.602 -18.105 1.00 89.50 242 ARG A C 1
ATOM 1973 O O . ARG A 1 242 ? 44.614 -25.987 -17.696 1.00 89.50 242 ARG A O 1
ATOM 1980 N N . LEU A 1 243 ? 42.467 -26.018 -18.368 1.00 88.12 243 LEU A N 1
ATOM 1981 C CA . LEU A 1 243 ? 42.174 -24.596 -18.168 1.00 88.12 243 LEU A CA 1
ATOM 1982 C C . LEU A 1 243 ? 41.644 -24.274 -16.756 1.00 88.12 243 LEU A C 1
ATOM 1984 O O . LEU A 1 243 ? 41.348 -23.117 -16.479 1.00 88.12 243 LEU A O 1
ATOM 1988 N N . LYS A 1 244 ? 41.579 -25.267 -15.851 1.00 89.06 244 LYS A N 1
ATOM 1989 C CA . LYS A 1 244 ? 41.072 -25.148 -14.468 1.00 89.06 244 LYS A CA 1
ATOM 1990 C C . LYS A 1 244 ? 39.611 -24.672 -14.364 1.00 89.06 244 LYS A C 1
ATOM 1992 O O . LYS A 1 244 ? 39.239 -24.091 -13.349 1.00 89.06 244 LYS A O 1
ATOM 1997 N N . ILE A 1 245 ? 38.800 -24.939 -15.388 1.00 89.31 245 ILE A N 1
ATOM 1998 C CA . ILE A 1 245 ? 37.359 -24.645 -15.384 1.00 89.31 245 ILE A CA 1
ATOM 1999 C C . ILE A 1 245 ? 36.647 -25.502 -14.327 1.00 89.31 245 ILE A C 1
ATOM 2001 O O . ILE A 1 245 ? 37.028 -26.658 -14.108 1.00 89.31 245 ILE A O 1
ATOM 2005 N N . SER A 1 246 ? 35.633 -24.945 -13.658 1.00 89.75 246 SER A N 1
ATOM 2006 C CA . SER A 1 246 ? 34.908 -25.640 -12.590 1.00 89.75 246 SER A CA 1
ATOM 2007 C C . SER A 1 246 ? 34.215 -26.924 -13.074 1.00 89.75 246 SER A C 1
ATOM 2009 O O . SER A 1 246 ? 33.772 -27.040 -14.219 1.00 89.75 246 SER A O 1
ATOM 2011 N N . ASN A 1 247 ? 34.072 -27.909 -12.178 1.00 88.62 247 ASN A N 1
ATOM 2012 C CA . ASN A 1 247 ? 33.313 -29.126 -12.492 1.00 88.62 247 ASN A CA 1
ATOM 2013 C C . ASN A 1 247 ? 31.837 -28.811 -12.801 1.00 88.62 247 ASN A C 1
ATOM 2015 O O . ASN A 1 247 ? 31.260 -29.465 -13.662 1.00 88.62 247 ASN A O 1
ATOM 2019 N N . ALA A 1 248 ? 31.257 -27.789 -12.159 1.00 87.06 248 ALA A N 1
ATOM 2020 C CA . ALA A 1 248 ? 29.884 -27.356 -12.414 1.00 87.06 248 ALA A CA 1
ATOM 2021 C C . ALA A 1 248 ? 29.699 -26.896 -13.872 1.00 87.06 248 ALA A C 1
ATOM 2023 O O . ALA A 1 248 ? 28.805 -27.392 -14.553 1.00 87.06 248 ALA A O 1
ATOM 2024 N N . ALA A 1 249 ? 30.605 -26.058 -14.392 1.00 87.06 249 ALA A N 1
ATOM 2025 C CA . ALA A 1 249 ? 30.600 -25.641 -15.797 1.00 87.06 249 ALA A CA 1
ATOM 2026 C C . ALA A 1 249 ? 30.762 -26.828 -16.763 1.00 87.06 249 ALA A C 1
ATOM 2028 O O . ALA A 1 249 ? 30.054 -26.933 -17.764 1.00 87.06 249 ALA A O 1
ATOM 2029 N N . ILE A 1 250 ? 31.691 -27.745 -16.462 1.00 92.81 250 ILE A N 1
ATOM 2030 C CA . ILE A 1 250 ? 31.947 -28.937 -17.287 1.00 92.81 250 ILE A CA 1
ATOM 2031 C C . ILE A 1 250 ? 30.701 -29.832 -17.346 1.00 92.81 250 ILE A C 1
ATOM 2033 O O . ILE A 1 250 ? 30.330 -30.303 -18.424 1.00 92.81 250 ILE A O 1
ATOM 2037 N N . ASP A 1 251 ? 30.043 -30.058 -16.211 1.00 92.56 251 ASP A N 1
ATOM 2038 C CA . ASP A 1 251 ? 28.853 -30.902 -16.134 1.00 92.56 251 ASP A CA 1
ATOM 2039 C C . ASP A 1 251 ? 27.613 -30.214 -16.730 1.00 92.56 251 ASP A C 1
ATOM 2041 O O . ASP A 1 251 ? 26.780 -30.897 -17.326 1.00 92.56 251 ASP A O 1
ATOM 2045 N N . PHE A 1 252 ? 27.517 -28.880 -16.682 1.00 93.50 252 PHE A N 1
ATOM 2046 C CA . PHE A 1 252 ? 26.497 -28.120 -17.411 1.00 93.50 252 PHE A CA 1
ATOM 2047 C C . PHE A 1 252 ? 26.634 -28.279 -18.930 1.00 93.50 252 PHE A C 1
ATOM 2049 O O . PHE A 1 252 ? 25.672 -28.661 -19.599 1.00 93.50 252 PHE A O 1
ATOM 2056 N N . ILE A 1 253 ? 27.842 -28.090 -19.484 1.00 93.31 253 ILE A N 1
ATOM 2057 C CA . ILE A 1 253 ? 28.086 -28.277 -20.926 1.00 93.31 253 ILE A CA 1
ATOM 2058 C C . ILE A 1 253 ? 27.706 -29.703 -21.350 1.00 93.31 253 ILE A C 1
ATOM 2060 O O . ILE A 1 253 ? 27.034 -29.874 -22.365 1.00 93.31 253 ILE A O 1
ATOM 2064 N N . LYS A 1 254 ? 28.048 -30.731 -20.559 1.00 92.62 254 LYS A N 1
ATOM 2065 C CA . LYS A 1 254 ? 27.660 -32.125 -20.849 1.00 92.62 254 LYS A CA 1
ATOM 2066 C C . LYS A 1 254 ? 26.143 -32.319 -20.959 1.00 92.62 254 LYS A C 1
ATOM 2068 O O . LYS A 1 254 ? 25.710 -33.034 -21.858 1.00 92.62 254 LYS A O 1
ATOM 2073 N N . LYS A 1 255 ? 25.335 -31.678 -20.102 1.00 92.88 255 LYS A N 1
ATOM 2074 C CA . LYS A 1 255 ? 23.855 -31.735 -20.159 1.00 92.88 255 LYS A CA 1
ATOM 2075 C C . LYS A 1 255 ? 23.295 -31.084 -21.432 1.00 92.88 255 LYS A C 1
ATOM 2077 O O . LYS A 1 255 ? 22.270 -31.528 -21.952 1.00 92.88 255 LYS A O 1
ATOM 2082 N N . LEU A 1 256 ? 23.978 -30.060 -21.950 1.00 89.62 256 LEU A N 1
ATOM 2083 C CA . LEU A 1 256 ? 23.627 -29.356 -23.189 1.00 89.62 256 LEU A CA 1
ATOM 2084 C C . LEU A 1 256 ? 23.979 -30.143 -24.459 1.00 89.62 256 LEU A C 1
ATOM 2086 O O . LEU A 1 256 ? 23.259 -30.051 -25.452 1.00 89.62 256 LEU A O 1
ATOM 2090 N N . VAL A 1 257 ? 25.062 -30.925 -24.438 1.00 89.50 257 VAL A N 1
ATOM 2091 C CA . VAL A 1 257 ? 25.601 -31.619 -25.626 1.00 89.50 257 VAL A CA 1
ATOM 2092 C C . VAL A 1 257 ? 25.342 -33.132 -25.624 1.00 89.50 257 VAL A C 1
ATOM 2094 O O . VAL A 1 257 ? 26.022 -33.886 -26.312 1.00 89.50 257 VAL A O 1
ATOM 2097 N N . VAL A 1 258 ? 24.323 -33.599 -24.894 1.00 88.31 258 VAL A N 1
ATOM 2098 C CA . VAL A 1 258 ? 23.860 -34.998 -24.964 1.00 88.31 258 VAL A CA 1
ATOM 2099 C C . VAL A 1 258 ? 23.442 -35.334 -26.399 1.00 88.31 258 VAL A C 1
ATOM 2101 O O . VAL A 1 258 ? 22.663 -34.592 -27.003 1.00 88.31 258 VAL A O 1
ATOM 2104 N N . ALA A 1 259 ? 23.953 -36.438 -26.956 1.00 82.75 259 ALA A N 1
ATOM 2105 C CA . ALA A 1 259 ? 23.693 -36.853 -28.339 1.00 82.75 259 ALA A CA 1
ATOM 2106 C C . ALA A 1 259 ? 22.193 -37.068 -28.614 1.00 82.75 259 ALA A C 1
ATOM 2108 O O . ALA A 1 259 ? 21.664 -36.524 -29.589 1.00 82.75 259 ALA A O 1
ATOM 2109 N N . GLU A 1 260 ? 21.500 -37.766 -27.712 1.00 81.19 260 GLU A N 1
ATOM 2110 C CA . GLU A 1 260 ? 20.056 -37.982 -27.778 1.00 81.19 260 GLU A CA 1
ATOM 2111 C C . GLU A 1 260 ? 19.272 -36.709 -27.436 1.00 81.19 260 GLU A C 1
ATOM 2113 O O . GLU A 1 260 ? 19.407 -36.121 -26.362 1.00 81.19 260 GLU A O 1
ATOM 2118 N N . SER A 1 261 ? 18.409 -36.265 -28.353 1.00 78.75 261 SER A N 1
ATOM 2119 C CA . SER A 1 261 ? 17.654 -35.010 -28.195 1.00 78.75 261 SER A CA 1
ATOM 2120 C C . SER A 1 261 ? 16.492 -35.081 -27.196 1.00 78.75 261 SER A C 1
ATOM 2122 O O . SER A 1 261 ? 15.871 -34.053 -26.913 1.00 78.75 261 SER A O 1
ATOM 2124 N N . GLU A 1 262 ? 16.165 -36.272 -26.691 1.00 73.88 262 GLU A N 1
ATOM 2125 C CA . GLU A 1 262 ? 15.123 -36.460 -25.674 1.00 73.88 262 GLU A CA 1
ATOM 2126 C C . GLU A 1 262 ? 15.661 -36.301 -24.246 1.00 73.88 262 GLU A C 1
ATOM 2128 O O . GLU A 1 262 ? 14.951 -35.744 -23.406 1.00 73.88 262 GLU A O 1
ATOM 2133 N N . GLU A 1 263 ? 16.914 -36.713 -24.022 1.00 79.50 263 GLU A N 1
ATOM 2134 C CA . GLU A 1 263 ? 17.651 -36.640 -22.749 1.00 79.50 263 GLU A CA 1
ATOM 2135 C C . GLU A 1 263 ? 18.393 -35.305 -22.551 1.00 79.50 263 GLU A C 1
ATOM 2137 O O . GLU A 1 263 ? 18.794 -34.965 -21.438 1.00 79.50 263 GLU A O 1
ATOM 2142 N N . ARG A 1 264 ? 18.573 -34.531 -23.628 1.00 87.81 264 ARG A N 1
ATOM 2143 C CA . ARG A 1 264 ? 19.178 -33.193 -23.597 1.00 87.81 264 ARG A CA 1
ATOM 2144 C C . ARG A 1 264 ? 18.315 -32.210 -22.802 1.00 87.81 264 ARG A C 1
ATOM 2146 O O . ARG A 1 264 ? 17.112 -32.100 -23.045 1.00 87.81 264 ARG A O 1
ATOM 2153 N N . ILE A 1 265 ? 18.959 -31.459 -21.909 1.00 84.31 265 ILE A N 1
ATOM 2154 C CA . ILE A 1 265 ? 18.315 -30.468 -21.038 1.00 84.31 265 ILE A CA 1
ATOM 2155 C C . ILE A 1 265 ? 17.579 -29.385 -21.851 1.00 84.31 265 ILE A C 1
ATOM 2157 O O . ILE A 1 265 ? 18.074 -28.927 -22.887 1.00 84.31 265 ILE A O 1
ATOM 2161 N N . SER A 1 266 ? 16.384 -28.979 -21.407 1.00 80.88 266 SER A N 1
ATOM 2162 C CA . SER A 1 266 ? 15.670 -27.834 -21.993 1.00 80.88 266 SER A CA 1
ATOM 2163 C C . SER A 1 266 ? 16.283 -26.503 -21.539 1.00 80.88 266 SER A C 1
ATOM 2165 O O . SER A 1 266 ? 17.050 -26.458 -20.581 1.00 80.88 266 SER A O 1
ATOM 2167 N N . SER A 1 267 ? 15.929 -25.396 -22.195 1.00 73.94 267 SER A N 1
ATOM 2168 C CA . SER A 1 267 ? 16.362 -24.061 -21.757 1.00 73.94 267 SER A CA 1
ATOM 2169 C C . SER A 1 267 ? 15.812 -23.705 -20.367 1.00 73.94 267 SER A C 1
ATOM 2171 O O . SER A 1 267 ? 16.556 -23.237 -19.515 1.00 73.94 267 SER A O 1
ATOM 2173 N N . GLU A 1 268 ? 14.545 -24.037 -20.102 1.00 68.56 268 GLU A N 1
ATOM 2174 C CA . GLU A 1 268 ? 13.892 -23.887 -18.792 1.00 68.56 268 GLU A CA 1
ATOM 2175 C C . GLU A 1 268 ? 14.595 -24.701 -17.692 1.00 68.56 268 GLU A C 1
ATOM 2177 O O . GLU A 1 268 ? 14.825 -24.204 -16.596 1.00 68.56 268 GLU A O 1
ATOM 2182 N N . GLN A 1 269 ? 14.995 -25.942 -17.983 1.00 75.50 269 GLN A N 1
ATOM 2183 C CA . GLN A 1 269 ? 15.746 -26.767 -17.033 1.00 75.50 269 GLN A CA 1
ATOM 2184 C C . GLN A 1 269 ? 17.182 -26.260 -16.836 1.00 75.50 269 GLN A C 1
ATOM 2186 O O . GLN A 1 269 ? 17.718 -26.364 -15.736 1.00 75.50 269 GLN A O 1
ATOM 2191 N N . ALA A 1 270 ? 17.804 -25.713 -17.884 1.00 78.12 270 ALA A N 1
ATOM 2192 C CA . ALA A 1 270 ? 19.151 -25.155 -17.827 1.00 78.12 270 ALA A CA 1
ATOM 2193 C C . ALA A 1 270 ? 19.226 -23.864 -16.991 1.00 78.12 270 ALA A C 1
ATOM 2195 O O . ALA A 1 270 ? 20.260 -23.622 -16.376 1.00 78.12 270 ALA A O 1
ATOM 2196 N N . LEU A 1 271 ? 18.140 -23.081 -16.906 1.00 65.81 271 LEU A N 1
ATOM 2197 C CA . LEU A 1 271 ? 18.041 -21.920 -16.005 1.00 65.81 271 LEU A CA 1
ATOM 2198 C C . LEU A 1 271 ? 18.147 -22.284 -14.516 1.00 65.81 271 LEU A C 1
ATOM 2200 O O . LEU A 1 271 ? 18.473 -21.423 -13.710 1.00 65.81 271 LEU A O 1
ATOM 2204 N N . HIS A 1 272 ? 17.872 -23.540 -14.161 1.00 70.62 272 HIS A N 1
ATOM 2205 C CA . HIS A 1 272 ? 17.930 -24.060 -12.791 1.00 70.62 272 HIS A CA 1
ATOM 2206 C C . HIS A 1 272 ? 19.126 -24.998 -12.571 1.00 70.62 272 HIS A C 1
ATOM 2208 O O . HIS A 1 272 ? 19.117 -25.852 -11.679 1.00 70.62 272 HIS A O 1
ATOM 2214 N N . ASP A 1 273 ? 20.151 -24.905 -13.424 1.00 83.81 273 ASP A N 1
ATOM 2215 C CA . ASP A 1 273 ? 21.378 -25.662 -13.219 1.00 83.81 273 ASP A CA 1
ATOM 2216 C C . ASP A 1 273 ? 22.232 -25.030 -12.105 1.00 83.81 273 ASP A C 1
ATOM 2218 O O . ASP A 1 273 ? 22.417 -23.814 -12.104 1.00 83.81 273 ASP A O 1
ATOM 2222 N N . PRO A 1 274 ? 22.839 -25.819 -11.198 1.00 79.75 274 PRO A N 1
ATOM 2223 C CA . PRO A 1 274 ? 23.714 -25.291 -10.153 1.00 79.75 274 PRO A CA 1
ATOM 2224 C C . PRO A 1 274 ? 24.896 -24.437 -10.633 1.00 79.75 274 PRO A C 1
ATOM 2226 O O . PRO A 1 274 ? 25.440 -23.695 -9.822 1.00 79.75 274 PRO A O 1
ATOM 2229 N N . TRP A 1 275 ? 25.333 -24.536 -11.897 1.00 83.44 275 TRP A N 1
ATOM 2230 C CA . TRP A 1 275 ? 26.333 -23.609 -12.447 1.00 83.44 275 TRP A CA 1
ATOM 2231 C C . TRP A 1 275 ? 25.754 -22.230 -12.794 1.00 83.44 275 TRP A C 1
ATOM 2233 O O . TRP A 1 275 ? 26.474 -21.247 -12.691 1.00 83.44 275 TRP A O 1
ATOM 2243 N N . ILE A 1 276 ? 24.474 -22.174 -13.173 1.00 78.38 276 ILE A N 1
ATOM 2244 C CA . ILE A 1 276 ? 23.724 -20.976 -13.584 1.00 78.38 276 ILE A CA 1
ATOM 2245 C C . ILE A 1 276 ? 23.111 -20.248 -12.373 1.00 78.38 276 ILE A C 1
ATOM 2247 O O . ILE A 1 276 ? 23.105 -19.021 -12.325 1.00 78.38 276 ILE A O 1
ATOM 2251 N N . ASP A 1 277 ? 22.640 -20.995 -11.368 1.00 67.81 277 ASP A N 1
ATOM 2252 C CA . ASP A 1 277 ? 22.123 -20.452 -10.098 1.00 67.81 277 ASP A CA 1
ATOM 2253 C C . ASP A 1 277 ? 23.242 -20.005 -9.124 1.00 67.81 277 ASP A C 1
ATOM 2255 O O . ASP A 1 277 ? 22.973 -19.367 -8.099 1.00 67.81 277 ASP A O 1
ATOM 2259 N N . ALA A 1 278 ? 24.506 -20.352 -9.395 1.00 59.72 278 ALA A N 1
ATOM 2260 C CA . ALA A 1 278 ? 25.634 -19.972 -8.548 1.00 59.72 278 ALA A CA 1
ATOM 2261 C C . ALA A 1 278 ? 26.035 -18.496 -8.748 1.00 59.72 278 ALA A C 1
ATOM 2263 O O . ALA A 1 278 ? 26.016 -17.986 -9.867 1.00 59.72 278 ALA A O 1
ATOM 2264 N N . PRO A 1 279 ? 26.481 -17.786 -7.690 1.00 49.25 279 PRO A N 1
ATOM 2265 C CA . PRO A 1 279 ? 27.120 -16.488 -7.877 1.00 49.25 279 PRO A CA 1
ATOM 2266 C C . PRO A 1 279 ? 28.392 -16.656 -8.730 1.00 49.25 279 PRO A C 1
ATOM 2268 O O . PRO A 1 279 ? 29.137 -17.618 -8.503 1.00 49.25 279 PRO A O 1
ATOM 2271 N N . PRO A 1 280 ? 28.685 -15.731 -9.667 1.00 49.44 280 PRO A N 1
ATOM 2272 C CA . PRO A 1 280 ? 29.807 -15.875 -10.587 1.00 49.44 280 PRO A CA 1
ATOM 2273 C C . PRO A 1 280 ? 31.119 -16.064 -9.808 1.00 49.44 280 PRO A C 1
ATOM 2275 O O . PRO A 1 280 ? 31.370 -15.331 -8.840 1.00 49.44 280 PRO A O 1
ATOM 2278 N N . PRO A 1 281 ? 31.962 -17.046 -10.183 1.00 49.44 281 PRO A N 1
ATOM 2279 C CA . PRO A 1 281 ? 33.138 -17.406 -9.402 1.00 49.44 281 PRO A CA 1
ATOM 2280 C C . PRO A 1 281 ? 34.098 -16.217 -9.313 1.00 49.44 281 PRO A C 1
ATOM 2282 O O . PRO A 1 281 ? 34.652 -15.764 -10.320 1.00 49.44 281 PRO A O 1
ATOM 2285 N N . GLN A 1 282 ? 34.285 -15.705 -8.091 1.00 45.06 282 GLN A N 1
ATOM 2286 C CA . GLN A 1 282 ? 35.136 -14.542 -7.846 1.00 45.06 282 GLN A CA 1
ATOM 2287 C C . GLN A 1 282 ? 36.557 -14.789 -8.375 1.00 45.06 282 GLN A C 1
ATOM 2289 O O . GLN A 1 282 ? 37.078 -15.899 -8.227 1.00 45.06 282 GLN A O 1
ATOM 2294 N N . PRO A 1 283 ? 37.227 -13.768 -8.943 1.00 40.50 283 PRO A N 1
ATOM 2295 C CA . PRO A 1 283 ? 38.599 -13.903 -9.408 1.00 40.50 283 PRO A CA 1
ATOM 2296 C C . PRO A 1 283 ? 39.521 -14.235 -8.230 1.00 40.50 283 PRO A C 1
ATOM 2298 O O . PRO A 1 283 ? 39.899 -13.368 -7.441 1.00 40.50 283 PRO A O 1
ATOM 2301 N N . HIS A 1 284 ? 39.885 -15.513 -8.110 1.00 37.38 284 HIS A N 1
ATOM 2302 C CA . HIS A 1 284 ? 40.828 -15.977 -7.104 1.00 37.38 284 HIS A CA 1
ATOM 2303 C C . HIS A 1 284 ? 42.148 -15.217 -7.252 1.00 37.38 284 HIS A C 1
ATOM 2305 O O . HIS A 1 284 ? 42.780 -15.265 -8.309 1.00 37.38 284 HIS A O 1
ATOM 2311 N N . GLN A 1 285 ? 42.590 -14.558 -6.177 1.00 31.19 285 GLN A N 1
ATOM 2312 C CA . GLN A 1 285 ? 43.941 -14.010 -6.093 1.00 31.19 285 GLN A CA 1
ATOM 2313 C C . GLN A 1 285 ? 44.941 -15.169 -6.176 1.00 31.19 285 GLN A C 1
ATOM 2315 O O . GLN A 1 285 ? 45.218 -15.839 -5.181 1.00 31.19 285 GLN A O 1
ATOM 2320 N N . GLN A 1 286 ? 45.468 -15.431 -7.372 1.00 30.39 286 GLN A N 1
ATOM 2321 C CA . GLN A 1 286 ? 46.565 -16.374 -7.528 1.00 30.39 286 GLN A CA 1
ATOM 2322 C C . GLN A 1 286 ? 47.805 -15.775 -6.870 1.00 30.39 286 GLN A C 1
ATOM 2324 O O . GLN A 1 286 ? 48.240 -14.669 -7.190 1.00 30.39 286 GLN A O 1
ATOM 2329 N N . SER A 1 287 ? 48.364 -16.518 -5.921 1.00 28.56 287 SER A N 1
ATOM 2330 C CA . SER A 1 287 ? 49.612 -16.191 -5.246 1.00 28.56 287 SER A CA 1
ATOM 2331 C C . SER A 1 287 ? 50.793 -16.365 -6.207 1.00 28.56 287 SER A C 1
ATOM 2333 O O . SER A 1 287 ? 51.480 -17.387 -6.177 1.00 28.56 287 SER A O 1
ATOM 2335 N N . GLU A 1 288 ? 51.030 -15.383 -7.075 1.00 28.50 288 GLU A N 1
ATOM 2336 C CA . GLU A 1 288 ? 52.191 -15.374 -7.966 1.00 28.50 288 GLU A CA 1
ATOM 2337 C C . GLU A 1 288 ? 53.435 -14.818 -7.267 1.00 28.50 288 GLU A C 1
ATOM 2339 O O . GLU A 1 288 ? 53.738 -13.622 -7.280 1.00 28.50 288 GLU A O 1
ATOM 2344 N N . SER A 1 289 ? 54.225 -15.725 -6.698 1.00 24.50 289 SER A N 1
ATOM 2345 C CA . SER A 1 289 ? 55.633 -15.451 -6.441 1.00 24.50 289 SER A CA 1
ATOM 2346 C C . SER A 1 289 ? 56.417 -15.473 -7.761 1.00 24.50 289 SER A C 1
ATOM 2348 O O . SER A 1 289 ? 56.792 -16.537 -8.249 1.00 24.50 289 SER A O 1
ATOM 2350 N N . THR A 1 290 ? 56.727 -14.282 -8.280 1.00 27.89 290 THR A N 1
ATOM 2351 C CA . THR A 1 290 ? 57.801 -13.992 -9.255 1.00 27.89 290 THR A CA 1
ATOM 2352 C C . THR A 1 290 ? 57.796 -14.736 -10.603 1.00 27.89 290 THR A C 1
ATOM 2354 O O . THR A 1 290 ? 58.427 -15.779 -10.736 1.00 27.89 290 THR A O 1
ATOM 2357 N N . GLN A 1 291 ? 57.399 -14.036 -11.671 1.00 27.19 291 GLN A N 1
ATOM 2358 C CA . GLN A 1 291 ? 58.372 -13.323 -12.521 1.00 27.19 291 GLN A CA 1
ATOM 2359 C C . GLN A 1 291 ? 57.701 -12.172 -13.292 1.00 27.19 291 GLN A C 1
ATOM 2361 O O . GLN A 1 291 ? 56.491 -12.149 -13.467 1.00 27.19 291 GLN A O 1
ATOM 2366 N N . LYS A 1 292 ? 58.488 -11.153 -13.657 1.00 33.25 292 LYS A N 1
ATOM 2367 C CA . LYS A 1 292 ? 57.983 -9.913 -14.265 1.00 33.25 292 LYS A CA 1
ATOM 2368 C C . LYS A 1 292 ? 57.604 -10.136 -15.728 1.00 33.25 292 LYS A C 1
ATOM 2370 O O . LYS A 1 292 ? 58.477 -10.533 -16.490 1.00 33.25 292 LYS A O 1
ATOM 2375 N N . ASP A 1 293 ? 56.430 -9.657 -16.123 1.00 26.59 293 ASP A N 1
ATOM 2376 C CA . ASP A 1 293 ? 56.301 -8.949 -17.397 1.00 26.59 293 ASP A CA 1
ATOM 2377 C C . ASP A 1 293 ? 55.380 -7.728 -17.263 1.00 26.59 293 ASP A C 1
ATOM 2379 O O . ASP A 1 293 ? 54.597 -7.619 -16.317 1.00 26.59 293 ASP A O 1
ATOM 2383 N N . GLN A 1 294 ? 55.581 -6.728 -18.121 1.00 35.38 294 GLN A N 1
ATOM 2384 C CA . GLN A 1 294 ? 55.085 -5.367 -17.888 1.00 35.38 294 GLN A CA 1
ATOM 2385 C C . GLN A 1 294 ? 53.723 -5.097 -18.542 1.00 35.38 294 GLN A C 1
ATOM 2387 O O . GLN A 1 294 ? 53.640 -4.937 -19.757 1.00 35.38 294 GLN A O 1
ATOM 2392 N N . THR A 1 295 ? 52.690 -4.857 -17.731 1.00 28.59 295 THR A N 1
ATOM 2393 C CA . THR A 1 295 ? 51.515 -4.069 -18.146 1.00 28.59 295 THR A CA 1
ATOM 2394 C C . THR A 1 295 ? 51.372 -2.836 -17.259 1.00 28.59 295 THR A C 1
ATOM 2396 O O . THR A 1 295 ? 51.284 -2.935 -16.035 1.00 28.59 295 THR A O 1
ATOM 2399 N N . LEU A 1 296 ? 51.400 -1.660 -17.891 1.00 26.70 296 LEU A N 1
ATOM 2400 C CA . LEU A 1 296 ? 51.331 -0.354 -17.234 1.00 26.70 296 LEU A CA 1
ATOM 2401 C C . LEU A 1 296 ? 49.969 -0.113 -16.569 1.00 26.70 296 LEU A C 1
ATOM 2403 O O . LEU A 1 296 ? 48.927 -0.531 -17.063 1.00 26.70 296 LEU A O 1
ATOM 2407 N N . ALA A 1 297 ? 49.999 0.590 -15.440 1.00 23.94 297 ALA A N 1
ATOM 2408 C CA . ALA A 1 297 ? 48.824 0.865 -14.628 1.00 23.94 297 ALA A CA 1
ATOM 2409 C C . ALA A 1 297 ? 48.017 2.071 -15.128 1.00 23.94 297 ALA A C 1
ATOM 2411 O O . ALA A 1 297 ? 48.591 3.072 -15.553 1.00 23.94 297 ALA A O 1
ATOM 2412 N N . PHE A 1 298 ? 46.708 2.045 -14.869 1.00 24.48 298 PHE A N 1
ATOM 2413 C CA . PHE A 1 298 ? 45.971 3.245 -14.479 1.00 24.48 298 PHE A CA 1
ATOM 2414 C C . PHE A 1 298 ? 45.183 2.978 -13.189 1.00 24.48 298 PHE A C 1
ATOM 2416 O O . PHE A 1 298 ? 44.320 2.110 -13.126 1.00 24.48 298 PHE A O 1
ATOM 2423 N N . ARG A 1 299 ? 45.512 3.741 -12.143 1.00 23.30 299 ARG A N 1
ATOM 2424 C CA . ARG A 1 299 ? 44.719 3.927 -10.919 1.00 23.30 299 ARG A CA 1
ATOM 2425 C C . ARG A 1 299 ? 44.406 5.417 -10.810 1.00 23.30 299 ARG A C 1
ATOM 2427 O O . ARG A 1 299 ? 45.312 6.226 -11.014 1.00 23.30 299 ARG A O 1
ATOM 2434 N N . PRO A 1 300 ? 43.217 5.772 -10.317 1.00 22.52 300 PRO A N 1
ATOM 2435 C CA . PRO A 1 300 ? 43.144 6.712 -9.199 1.00 22.52 300 PRO A CA 1
ATOM 2436 C C . PRO A 1 300 ? 43.076 5.965 -7.860 1.00 22.52 300 PRO A C 1
ATOM 2438 O O . PRO A 1 300 ? 42.713 4.791 -7.800 1.00 22.52 300 PRO A O 1
ATOM 2441 N N . ARG A 1 301 ? 43.499 6.617 -6.773 1.00 22.05 301 ARG A N 1
ATOM 2442 C CA . ARG A 1 301 ? 43.488 6.027 -5.423 1.00 22.05 301 ARG A CA 1
ATOM 2443 C C . ARG A 1 301 ? 42.135 6.261 -4.738 1.00 22.05 301 ARG A C 1
ATOM 2445 O O . ARG A 1 301 ? 41.643 7.384 -4.836 1.00 22.05 301 ARG A O 1
ATOM 2452 N N . PRO A 1 302 ? 41.616 5.311 -3.941 1.00 23.23 302 PRO A N 1
ATOM 2453 C CA . PRO A 1 302 ? 40.712 5.661 -2.854 1.00 23.23 302 PRO A CA 1
ATOM 2454 C C . PRO A 1 302 ? 41.491 6.405 -1.756 1.00 23.23 302 PRO A C 1
ATOM 2456 O O . PRO A 1 302 ? 42.692 6.173 -1.566 1.00 23.23 302 PRO A O 1
ATOM 2459 N N . LYS A 1 303 ? 40.805 7.276 -1.014 1.00 24.42 303 LYS A N 1
ATOM 2460 C CA . LYS A 1 303 ? 41.221 7.657 0.339 1.00 24.42 303 LYS A CA 1
ATOM 2461 C C . LYS A 1 303 ? 40.419 6.826 1.339 1.00 24.42 303 LYS A C 1
ATOM 2463 O O . LYS A 1 303 ? 39.244 6.559 1.111 1.00 24.42 303 LYS A O 1
ATOM 2468 N N . SER A 1 304 ? 41.104 6.419 2.397 1.00 21.83 304 SER A N 1
ATOM 2469 C CA . SER A 1 304 ? 40.560 5.935 3.665 1.00 21.83 304 SER A CA 1
ATOM 2470 C C . SER A 1 304 ? 39.784 7.093 4.363 1.00 21.83 304 SER A C 1
ATOM 2472 O O . SER A 1 304 ? 39.825 8.223 3.874 1.00 21.83 304 SER A O 1
ATOM 2474 N N . ASP A 1 305 ? 38.961 6.890 5.396 1.00 22.55 305 ASP A N 1
ATOM 2475 C CA . ASP A 1 305 ? 39.276 6.167 6.633 1.00 22.55 305 ASP A CA 1
ATOM 2476 C C . ASP A 1 305 ? 38.120 5.328 7.220 1.00 22.55 305 ASP A C 1
ATOM 2478 O O . ASP A 1 305 ? 36.944 5.629 7.050 1.00 22.55 305 ASP A O 1
ATOM 2482 N N . GLU A 1 306 ? 38.537 4.242 7.880 1.00 22.19 306 GLU A N 1
ATOM 2483 C CA . GLU A 1 306 ? 38.012 3.604 9.105 1.00 22.19 306 GLU A CA 1
ATOM 2484 C C . GLU A 1 306 ? 36.622 4.070 9.609 1.00 22.19 306 GLU A C 1
ATOM 2486 O O . GLU A 1 306 ? 36.406 5.237 9.914 1.00 22.19 306 GLU A O 1
ATOM 2491 N N . ASN A 1 307 ? 35.665 3.167 9.857 1.00 23.27 307 ASN A N 1
ATOM 2492 C CA . ASN A 1 307 ? 35.785 2.275 11.014 1.00 23.27 307 ASN A CA 1
ATOM 2493 C C . ASN A 1 307 ? 34.964 0.970 10.917 1.00 23.27 307 ASN A C 1
ATOM 2495 O O . ASN A 1 307 ? 33.949 0.886 10.229 1.00 23.27 307 ASN A O 1
ATOM 2499 N N . SER A 1 308 ? 35.404 -0.051 11.650 1.00 21.91 308 SER A N 1
ATOM 2500 C CA . SER A 1 308 ? 34.806 -1.392 11.711 1.00 21.91 308 SER A CA 1
ATOM 2501 C C . SER A 1 308 ? 33.752 -1.540 12.812 1.00 21.91 308 SER A C 1
ATOM 2503 O O . SER A 1 308 ? 33.970 -1.011 13.899 1.00 21.91 308 SER A O 1
ATOM 2505 N N . ASN A 1 309 ? 32.739 -2.402 12.617 1.00 22.92 309 ASN A N 1
ATOM 2506 C CA . ASN A 1 309 ? 32.420 -3.432 13.623 1.00 22.92 309 ASN A CA 1
ATOM 2507 C C . ASN A 1 309 ? 31.523 -4.596 13.148 1.00 22.92 309 ASN A C 1
ATOM 2509 O O . ASN A 1 309 ? 30.603 -4.441 12.351 1.00 22.92 309 ASN A O 1
ATOM 2513 N N . MET A 1 310 ? 31.822 -5.767 13.716 1.00 20.27 310 MET A N 1
ATOM 2514 C CA . MET A 1 310 ? 31.042 -7.019 13.737 1.00 20.27 310 MET A CA 1
ATOM 2515 C C . MET A 1 310 ? 30.196 -7.042 15.037 1.00 20.27 310 MET A C 1
ATOM 2517 O O . MET A 1 310 ? 30.498 -6.269 15.941 1.00 20.27 310 MET A O 1
ATOM 2521 N N . TRP A 1 311 ? 29.169 -7.866 15.284 1.00 23.41 311 TRP A N 1
ATOM 2522 C CA . TRP A 1 311 ? 28.545 -9.070 14.676 1.00 23.41 311 TRP A CA 1
ATOM 2523 C C . TRP A 1 311 ? 27.125 -9.198 15.336 1.00 23.41 311 TRP A C 1
ATOM 2525 O O . TRP A 1 311 ? 26.737 -8.218 15.975 1.00 23.41 311 TRP A O 1
ATOM 2535 N N . PRO A 1 312 ? 26.359 -10.325 15.349 1.00 25.09 312 PRO A N 1
ATOM 2536 C CA . PRO A 1 312 ? 26.375 -11.604 14.605 1.00 25.09 312 PRO A CA 1
ATOM 2537 C C . PRO A 1 312 ? 24.975 -12.004 14.025 1.00 25.09 312 PRO A C 1
ATOM 2539 O O . PRO A 1 312 ? 24.022 -11.235 14.051 1.00 25.09 312 PRO A O 1
ATOM 2542 N N . ASN A 1 313 ? 24.832 -13.250 13.540 1.00 22.81 313 ASN A N 1
ATOM 2543 C CA . ASN A 1 313 ? 23.542 -13.920 13.269 1.00 22.81 313 ASN A CA 1
ATOM 2544 C C . ASN A 1 313 ? 22.779 -14.312 14.555 1.00 22.81 313 ASN A C 1
ATOM 2546 O O . ASN A 1 313 ? 23.404 -14.899 15.440 1.00 22.81 313 ASN A O 1
ATOM 2550 N N . SER A 1 314 ? 21.436 -14.235 14.562 1.00 21.25 314 SER A N 1
ATOM 2551 C CA . SER A 1 314 ? 20.581 -15.167 15.337 1.00 21.25 314 SER A CA 1
ATOM 2552 C C . SER A 1 314 ? 19.092 -15.189 14.922 1.00 21.25 314 SER A C 1
ATOM 2554 O O . SER A 1 314 ? 18.432 -14.160 14.954 1.00 21.25 314 SER A O 1
ATOM 2556 N N . SER A 1 315 ? 18.600 -16.396 14.602 1.00 20.77 315 SER A N 1
ATOM 2557 C CA . SER A 1 315 ? 17.264 -16.991 14.876 1.00 20.77 315 SER A CA 1
ATOM 2558 C C . SER A 1 315 ? 15.933 -16.217 14.727 1.00 20.77 315 SER A C 1
ATOM 2560 O O . SER A 1 315 ? 15.707 -15.154 15.285 1.00 20.77 315 SER A O 1
ATOM 2562 N N . SER A 1 316 ? 14.994 -16.917 14.085 1.00 23.08 316 SER A N 1
ATOM 2563 C CA . SER A 1 316 ? 13.560 -16.663 13.867 1.00 23.08 316 SER A CA 1
ATOM 2564 C C . SER A 1 316 ? 12.633 -16.697 15.098 1.00 23.08 316 SER A C 1
ATOM 2566 O O . SER A 1 316 ? 12.735 -17.658 15.856 1.00 23.08 316 SER A O 1
ATOM 2568 N N . THR A 1 317 ? 11.666 -15.762 15.144 1.00 21.73 317 THR A N 1
ATOM 2569 C CA . THR A 1 317 ? 10.272 -15.746 15.708 1.00 21.73 317 THR A CA 1
ATOM 2570 C C . THR A 1 317 ? 9.849 -14.258 15.777 1.00 21.73 317 THR A C 1
ATOM 2572 O O . THR A 1 317 ? 10.731 -13.438 15.997 1.00 21.73 317 THR A O 1
ATOM 2575 N N . GLY A 1 318 ? 8.612 -13.770 15.613 1.00 21.34 318 GLY A N 1
ATOM 2576 C CA . GLY A 1 318 ? 7.294 -14.311 15.242 1.00 21.34 318 GLY A CA 1
ATOM 2577 C C . GLY A 1 318 ? 6.213 -13.215 15.470 1.00 21.34 318 GLY A C 1
ATOM 2578 O O . GLY A 1 318 ? 6.415 -12.378 16.338 1.00 21.34 318 GLY A O 1
ATOM 2579 N N . ILE A 1 319 ? 5.085 -13.253 14.735 1.00 22.83 319 ILE A N 1
ATOM 2580 C CA . ILE A 1 319 ? 3.800 -12.533 15.007 1.00 22.83 319 ILE A CA 1
ATOM 2581 C C . ILE A 1 319 ? 3.673 -11.028 14.588 1.00 22.83 319 ILE A C 1
ATOM 2583 O O . ILE A 1 319 ? 4.653 -10.336 14.343 1.00 22.83 319 ILE A O 1
ATOM 2587 N N . GLN A 1 320 ? 2.402 -10.642 14.367 1.00 24.55 320 GLN A N 1
ATOM 2588 C CA . GLN A 1 320 ? 1.702 -9.523 13.678 1.00 24.55 320 GLN A CA 1
ATOM 2589 C C . GLN A 1 320 ? 2.242 -8.074 13.849 1.00 24.55 320 GLN A C 1
ATOM 2591 O O . GLN A 1 320 ? 2.913 -7.792 14.829 1.00 24.55 320 GLN A O 1
ATOM 2596 N N . THR A 1 321 ? 2.068 -7.087 12.942 1.00 23.36 321 THR A N 1
ATOM 2597 C CA . THR A 1 321 ? 1.090 -6.763 11.855 1.00 23.36 321 THR A CA 1
ATOM 2598 C C . THR A 1 321 ? -0.081 -5.844 12.261 1.00 23.36 321 THR A C 1
ATOM 2600 O O . THR A 1 321 ? -1.170 -6.325 12.553 1.00 23.36 321 THR A O 1
ATOM 2603 N N . ALA A 1 322 ? 0.135 -4.524 12.177 1.00 20.45 322 ALA A N 1
ATOM 2604 C CA . ALA A 1 322 ? -0.909 -3.509 11.970 1.00 20.45 322 ALA A CA 1
ATOM 2605 C C . ALA A 1 322 ? -1.180 -3.243 10.464 1.00 20.45 322 ALA A C 1
ATOM 2607 O O . ALA A 1 322 ? -0.621 -3.944 9.608 1.00 20.45 322 ALA A O 1
ATOM 2608 N N . ILE A 1 323 ? -2.064 -2.269 10.162 1.00 25.05 323 ILE A N 1
ATOM 2609 C CA . ILE A 1 323 ? -2.564 -1.931 8.813 1.00 25.05 323 ILE A CA 1
ATOM 2610 C C . ILE A 1 323 ? -3.027 -0.459 8.715 1.00 25.05 323 ILE A C 1
ATOM 2612 O O . ILE A 1 323 ? -3.924 -0.052 9.463 1.00 25.05 323 ILE A O 1
ATOM 2616 N N . PHE A 1 324 ? -2.557 0.285 7.707 1.00 22.78 324 PHE A N 1
ATOM 2617 C CA . PHE A 1 324 ? -3.137 1.552 7.236 1.00 22.78 324 PHE A CA 1
ATOM 2618 C C . PHE A 1 324 ? -4.218 1.320 6.165 1.00 22.78 324 PHE A C 1
ATOM 2620 O O . PHE A 1 324 ? -4.175 1.774 5.020 1.00 22.78 324 PHE A O 1
ATOM 2627 N N . SER A 1 325 ? -5.310 0.704 6.618 1.00 20.92 325 SER A N 1
ATOM 2628 C CA . SER A 1 325 ? -6.625 1.201 6.216 1.00 20.92 325 SER A CA 1
ATOM 2629 C C . SER A 1 325 ? -6.863 2.535 6.947 1.00 20.92 325 SER A C 1
ATOM 2631 O O . SER A 1 325 ? -6.035 2.946 7.761 1.00 20.92 325 SER A O 1
ATOM 2633 N N . SER A 1 326 ? -8.000 3.212 6.760 1.00 25.42 326 SER A N 1
ATOM 2634 C CA . SER A 1 326 ? -8.457 4.144 7.806 1.00 25.42 326 SER A CA 1
ATOM 2635 C C . SER A 1 326 ? -8.944 3.333 9.011 1.00 25.42 326 SER A C 1
ATOM 2637 O O . SER A 1 326 ? -10.144 3.256 9.295 1.00 25.42 326 SER A O 1
ATOM 2639 N N . THR A 1 327 ? -7.992 2.685 9.680 1.00 24.42 327 THR A N 1
ATOM 2640 C CA . THR A 1 327 ? -8.167 2.024 10.957 1.00 24.42 327 THR A CA 1
ATOM 2641 C C . THR A 1 327 ? -8.272 3.151 11.966 1.00 24.42 327 THR A C 1
ATOM 2643 O O . THR A 1 327 ? -7.277 3.600 12.529 1.00 24.42 327 THR A O 1
ATOM 2646 N N . ALA A 1 328 ? -9.493 3.639 12.172 1.00 25.95 328 ALA A N 1
ATOM 2647 C CA . ALA A 1 328 ? -9.825 4.339 13.396 1.00 25.95 328 ALA A CA 1
ATOM 2648 C C . ALA A 1 328 ? -9.610 3.333 14.537 1.00 25.95 328 ALA A C 1
ATOM 2650 O O . ALA A 1 328 ? -10.530 2.600 14.893 1.00 25.95 328 ALA A O 1
ATOM 2651 N N . GLY A 1 329 ? -8.380 3.230 15.055 1.00 24.48 329 GLY A N 1
ATOM 2652 C CA . GLY A 1 329 ? -8.080 2.419 16.234 1.00 24.48 329 GLY A CA 1
ATOM 2653 C C . GLY A 1 329 ? -9.013 2.892 17.337 1.00 24.48 329 GLY A C 1
ATOM 2654 O O . GLY A 1 329 ? -8.956 4.077 17.660 1.00 24.48 329 GLY A O 1
ATOM 2655 N N . SER A 1 330 ? -9.945 2.019 17.765 1.00 31.08 330 SER A N 1
ATOM 2656 C CA . SER A 1 330 ? -11.324 2.467 18.039 1.00 31.08 330 SER A CA 1
ATOM 2657 C C . SER A 1 330 ? -11.374 3.812 18.767 1.00 31.08 330 SER A C 1
ATOM 2659 O O . SER A 1 330 ? -10.962 3.952 19.922 1.00 31.08 330 SER A O 1
ATOM 2661 N N . THR A 1 331 ? -11.899 4.830 18.073 1.00 34.38 331 THR A N 1
ATOM 2662 C CA . THR A 1 331 ? -12.155 6.163 18.652 1.00 34.38 331 THR A CA 1
ATOM 2663 C C . THR A 1 331 ? -13.009 6.052 19.919 1.00 34.38 331 THR A C 1
ATOM 2665 O O . THR A 1 331 ? -12.915 6.874 20.824 1.00 34.38 331 THR A O 1
ATOM 2668 N N . TYR A 1 332 ? -13.760 4.956 20.003 1.00 34.19 332 TYR A N 1
ATOM 2669 C CA . TYR A 1 332 ? -14.537 4.463 21.125 1.00 34.19 332 TYR A CA 1
ATOM 2670 C C . TYR A 1 332 ? -13.744 4.111 22.403 1.00 34.19 332 TYR A C 1
ATOM 2672 O O . TYR A 1 332 ? -14.331 4.126 23.479 1.00 34.19 332 TYR A O 1
ATOM 2680 N N . SER A 1 333 ? -12.444 3.814 22.343 1.00 27.67 333 SER A N 1
ATOM 2681 C CA . SER A 1 333 ? -11.628 3.511 23.534 1.00 27.67 333 SER A CA 1
ATOM 2682 C C . SER A 1 333 ? -10.782 4.704 23.982 1.00 27.67 333 SER A C 1
ATOM 2684 O O . SER A 1 333 ? -10.651 4.946 25.180 1.00 27.67 333 SER A O 1
ATOM 2686 N N . ASN A 1 334 ? -10.233 5.470 23.033 1.00 27.89 334 ASN A N 1
ATOM 2687 C CA . ASN A 1 334 ? -9.271 6.539 23.329 1.00 27.89 334 ASN A CA 1
ATOM 2688 C C . ASN A 1 334 ? -9.911 7.924 23.558 1.00 27.89 334 ASN A C 1
ATOM 2690 O O . ASN A 1 334 ? -9.231 8.821 24.047 1.00 27.89 334 ASN A O 1
ATOM 2694 N N . PHE A 1 335 ? -11.201 8.121 23.247 1.00 25.56 335 PHE A N 1
ATOM 2695 C CA . PHE A 1 335 ? -11.883 9.416 23.399 1.00 25.56 335 PHE A CA 1
ATOM 2696 C C . PHE A 1 335 ? -13.210 9.312 24.169 1.00 25.56 335 PHE A C 1
ATOM 2698 O O . PHE A 1 335 ? -14.291 9.352 23.587 1.00 25.56 335 PHE A O 1
ATOM 2705 N N . TRP A 1 336 ? -13.129 9.279 25.504 1.00 31.22 336 TRP A N 1
ATOM 2706 C CA . TRP A 1 336 ? -14.272 9.557 26.385 1.00 31.22 336 TRP A CA 1
ATOM 2707 C C . TRP A 1 336 ? -13.878 10.458 27.563 1.00 31.22 336 TRP A C 1
ATOM 2709 O O . TRP A 1 336 ? -13.197 9.985 28.475 1.00 31.22 336 TRP A O 1
ATOM 2719 N N . PRO A 1 337 ? -14.326 11.725 27.608 1.00 23.20 337 PRO A N 1
ATOM 2720 C CA . PRO A 1 337 ? -14.272 12.511 28.835 1.00 23.20 337 PRO A CA 1
ATOM 2721 C C . PRO A 1 337 ? -15.294 11.980 29.857 1.00 23.20 337 PRO A C 1
ATOM 2723 O O . PRO A 1 337 ? -16.424 11.649 29.497 1.00 23.20 337 PRO A O 1
ATOM 2726 N N . ASP A 1 338 ? -14.915 11.927 31.137 1.00 25.19 338 ASP A N 1
ATOM 2727 C CA . ASP A 1 338 ? -15.848 11.631 32.233 1.00 25.19 338 ASP A CA 1
ATOM 2728 C C . ASP A 1 338 ? -16.946 12.714 32.338 1.00 25.19 338 ASP A C 1
ATOM 2730 O O . ASP A 1 338 ? -16.691 13.906 32.137 1.00 25.19 338 ASP A O 1
ATOM 2734 N N . GLU A 1 339 ? -18.172 12.312 32.695 1.00 24.12 339 GLU A N 1
ATOM 2735 C CA . GLU A 1 339 ? -19.290 13.246 32.889 1.00 24.12 339 GLU A CA 1
ATOM 2736 C C . GLU A 1 339 ? -19.036 14.260 34.030 1.00 24.12 339 GLU A C 1
ATOM 2738 O O . GLU A 1 339 ? -18.387 13.947 35.036 1.00 24.12 339 GLU A O 1
ATOM 2743 N N . PRO A 1 340 ? -19.593 15.484 33.931 1.00 23.45 340 PRO A N 1
ATOM 2744 C CA . PRO A 1 340 ? -19.306 16.559 34.870 1.00 23.45 340 PRO A CA 1
ATOM 2745 C C . PRO A 1 340 ? -20.003 16.344 36.221 1.00 23.45 340 PRO A C 1
ATOM 2747 O O . PRO A 1 340 ? -21.159 16.728 36.419 1.00 23.45 340 PRO A O 1
ATOM 2750 N N . SER A 1 341 ? -19.276 15.816 37.209 1.00 23.97 341 SER A N 1
ATOM 2751 C CA . SER A 1 341 ? -19.763 15.781 38.592 1.00 23.97 341 SER A CA 1
ATOM 2752 C C . SER A 1 341 ? -20.015 17.204 39.109 1.00 23.97 341 SER A C 1
ATOM 2754 O O . SER A 1 341 ? -19.094 18.021 39.201 1.00 23.97 341 SER A O 1
ATOM 2756 N N . THR A 1 342 ? -21.263 17.505 39.470 1.00 25.62 342 THR A N 1
ATOM 2757 C CA . THR A 1 342 ? -21.731 18.836 39.882 1.00 25.62 342 THR A CA 1
ATOM 2758 C C . THR A 1 342 ? -21.208 19.285 41.253 1.00 25.62 342 THR A C 1
ATOM 2760 O O . THR A 1 342 ? -21.962 19.340 42.221 1.00 25.62 342 THR A O 1
ATOM 2763 N N . THR A 1 343 ? -19.941 19.692 41.312 1.00 23.67 343 THR A N 1
ATOM 2764 C CA . THR A 1 343 ? -19.382 20.658 42.280 1.00 23.67 343 THR A CA 1
ATOM 2765 C C . THR A 1 343 ? -18.100 21.226 41.684 1.00 23.67 343 THR A C 1
ATOM 2767 O O . THR A 1 343 ? -17.111 20.513 41.552 1.00 23.67 343 THR A O 1
ATOM 2770 N N . GLY A 1 344 ? -18.112 22.497 41.283 1.00 22.00 344 GLY A N 1
ATOM 2771 C CA . GLY A 1 344 ? -16.984 23.081 40.557 1.00 22.00 344 GLY A CA 1
ATOM 2772 C C . GLY A 1 344 ? -15.778 23.432 41.431 1.00 22.00 344 GLY A C 1
ATOM 2773 O O . GLY A 1 344 ? -15.926 23.870 42.569 1.00 22.00 344 GLY A O 1
ATOM 2774 N N . THR A 1 345 ? -14.587 23.357 40.840 1.00 22.70 345 THR A N 1
ATOM 2775 C CA . THR A 1 345 ? -13.656 24.493 40.684 1.00 22.70 345 THR A CA 1
ATOM 2776 C C . THR A 1 345 ? -12.668 24.142 39.566 1.00 22.70 345 THR A C 1
ATOM 2778 O O . THR A 1 345 ? -12.304 22.982 39.404 1.00 22.70 345 THR A O 1
ATOM 2781 N N . GLN A 1 346 ? -12.262 25.131 38.767 1.00 28.36 346 GLN A N 1
ATOM 2782 C CA . GLN A 1 346 ? -11.282 24.967 37.688 1.00 28.36 346 GLN A CA 1
ATOM 2783 C C . GLN A 1 346 ? -9.949 24.398 38.198 1.00 28.36 346 GLN A C 1
ATOM 2785 O O . GLN A 1 346 ? -9.380 24.942 39.141 1.00 28.36 346 GLN A O 1
ATOM 2790 N N . LEU A 1 347 ? -9.391 23.418 37.486 1.00 22.12 347 LEU A N 1
ATOM 2791 C CA . LEU A 1 347 ? -7.960 23.109 37.514 1.00 22.12 347 LEU A CA 1
ATOM 2792 C C . LEU A 1 347 ? -7.522 22.655 36.116 1.00 22.12 347 LEU A C 1
ATOM 2794 O O . LEU A 1 347 ? -7.685 21.502 35.729 1.00 22.12 347 LEU A O 1
ATOM 2798 N N . ARG A 1 348 ? -7.004 23.616 35.341 1.00 22.12 348 ARG A N 1
ATOM 2799 C CA . ARG A 1 348 ? -6.262 23.352 34.101 1.00 22.12 348 ARG A CA 1
ATOM 2800 C C . ARG A 1 348 ? -4.995 22.566 34.446 1.00 22.12 348 ARG A C 1
ATOM 2802 O O . ARG A 1 348 ? -4.378 22.852 35.472 1.00 22.12 348 ARG A O 1
ATOM 2809 N N . GLN A 1 349 ? -4.559 21.665 33.569 1.00 22.83 349 GLN A N 1
ATOM 2810 C CA . GLN A 1 349 ? -3.221 21.078 33.656 1.00 22.83 349 GLN A CA 1
ATOM 2811 C C . GLN A 1 349 ? -2.164 22.132 33.294 1.00 22.83 349 GLN A C 1
ATOM 2813 O O . GLN A 1 349 ? -1.738 22.266 32.153 1.00 22.83 349 GLN A O 1
ATOM 2818 N N . THR A 1 350 ? -1.745 22.914 34.285 1.00 21.30 350 THR A N 1
ATOM 2819 C CA . THR A 1 350 ? -0.518 23.708 34.204 1.00 21.30 350 THR A CA 1
ATOM 2820 C C . THR A 1 350 ? 0.671 22.849 34.611 1.00 21.30 350 THR A C 1
ATOM 2822 O O . THR A 1 350 ? 0.750 22.433 35.766 1.00 21.30 350 THR A O 1
ATOM 2825 N N . THR A 1 351 ? 1.588 22.633 33.667 1.00 23.30 351 THR A N 1
ATOM 2826 C CA . THR A 1 351 ? 3.049 22.592 33.874 1.00 23.30 351 THR A CA 1
ATOM 2827 C C . THR A 1 351 ? 3.540 22.152 35.261 1.00 23.30 351 THR A C 1
ATOM 2829 O O . THR A 1 351 ? 3.670 22.961 36.183 1.00 23.30 351 THR A O 1
ATOM 2832 N N . TYR A 1 352 ? 3.960 20.889 35.381 1.00 22.27 352 TYR A N 1
ATOM 2833 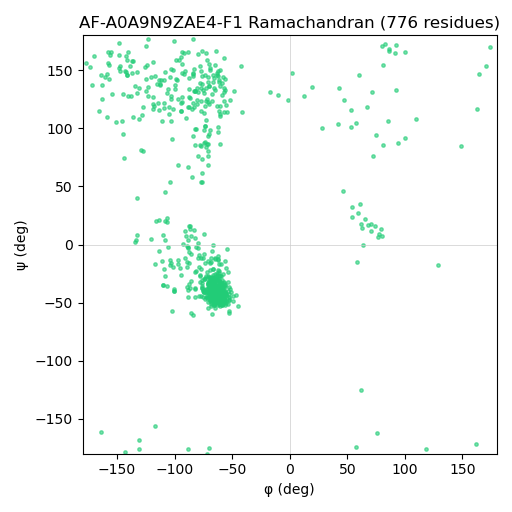C CA . TYR A 1 352 ? 4.765 20.447 36.522 1.00 22.27 352 TYR A CA 1
ATOM 2834 C C . TYR A 1 352 ? 6.184 21.024 36.438 1.00 22.27 352 TYR A C 1
ATOM 2836 O O . TYR A 1 352 ? 7.097 20.470 35.834 1.00 22.27 352 TYR A O 1
ATOM 2844 N N . SER A 1 353 ? 6.378 22.164 37.092 1.00 21.42 353 SER A N 1
ATOM 2845 C CA . SER A 1 353 ? 7.688 22.685 37.471 1.00 21.42 353 SER A CA 1
ATOM 2846 C C . SER A 1 353 ? 7.646 23.160 38.921 1.00 21.42 353 SER A C 1
ATOM 2848 O O . SER A 1 353 ? 6.734 23.884 39.311 1.00 21.42 353 SER A O 1
ATOM 2850 N N . ASN A 1 354 ? 8.694 22.809 39.675 1.00 21.89 354 ASN A N 1
ATOM 2851 C CA . ASN A 1 354 ? 8.998 23.225 41.055 1.00 21.89 354 ASN A CA 1
ATOM 2852 C C . ASN A 1 354 ? 8.281 22.487 42.206 1.00 21.89 354 ASN A C 1
ATOM 2854 O O . ASN A 1 354 ? 7.354 23.013 42.815 1.00 21.89 354 ASN A O 1
ATOM 2858 N N . LEU A 1 355 ? 8.856 21.352 42.631 1.00 23.48 355 LEU A N 1
ATOM 2859 C CA . LEU A 1 355 ? 8.851 20.916 44.039 1.00 23.48 355 LEU A CA 1
ATOM 2860 C C . LEU A 1 355 ? 10.175 20.210 44.410 1.00 23.48 355 LEU A C 1
ATOM 2862 O O . LEU A 1 355 ? 10.218 19.000 44.590 1.00 23.48 355 LEU A O 1
ATOM 2866 N N . TRP A 1 356 ? 11.256 20.983 44.567 1.00 23.30 356 TRP A N 1
ATOM 2867 C CA . TRP A 1 356 ? 12.432 20.589 45.362 1.00 23.30 356 TRP A CA 1
ATOM 2868 C C . TRP A 1 356 ? 13.026 21.823 46.065 1.00 23.30 356 TRP A C 1
ATOM 2870 O O . TRP A 1 356 ? 13.251 22.835 45.398 1.00 23.30 356 TRP A O 1
ATOM 2880 N N . PRO A 1 357 ? 13.275 21.780 47.388 1.00 23.70 357 PRO A N 1
ATOM 2881 C CA . PRO A 1 357 ? 13.943 22.861 48.103 1.00 23.70 357 PRO A CA 1
ATOM 2882 C C . PRO A 1 357 ? 15.479 22.774 48.014 1.00 23.70 357 PRO A C 1
ATOM 2884 O O . PRO A 1 357 ? 16.069 21.700 47.993 1.00 23.70 357 PRO A O 1
ATOM 2887 N N . GLU A 1 358 ? 16.087 23.959 47.992 1.00 21.25 358 GLU A N 1
ATOM 2888 C CA . GLU A 1 358 ? 17.497 24.342 48.183 1.00 21.25 358 GLU A CA 1
ATOM 2889 C C . GLU A 1 358 ? 18.562 23.261 48.507 1.00 21.25 358 GLU A C 1
ATOM 2891 O O . GLU A 1 358 ? 18.573 22.678 49.589 1.00 21.25 358 GLU A O 1
ATOM 2896 N N . SER A 1 359 ? 19.624 23.189 47.685 1.00 22.05 359 SER A N 1
ATOM 2897 C CA . SER A 1 359 ? 20.993 23.480 48.176 1.00 22.05 359 SER A CA 1
ATOM 2898 C C . SER A 1 359 ? 22.052 23.701 47.069 1.00 22.05 359 SER A C 1
ATOM 2900 O O . SER A 1 359 ? 22.456 22.797 46.353 1.00 22.05 359 SER A O 1
ATOM 2902 N N . THR A 1 360 ? 22.560 24.940 47.018 1.00 22.30 360 THR A N 1
ATOM 2903 C CA . THR A 1 360 ? 23.952 25.349 46.695 1.00 22.30 360 THR A CA 1
ATOM 2904 C C . THR A 1 360 ? 24.680 24.896 45.406 1.00 22.30 360 THR A C 1
ATOM 2906 O O . THR A 1 360 ? 25.213 23.797 45.359 1.00 22.30 360 THR A O 1
ATOM 2909 N N . SER A 1 361 ? 24.994 25.900 44.559 1.00 22.59 361 SER A N 1
ATOM 2910 C CA . SER A 1 361 ? 26.351 26.197 44.010 1.00 22.59 361 SER A CA 1
ATOM 2911 C C . SER A 1 361 ? 26.956 25.229 42.956 1.00 22.59 361 SER A C 1
ATOM 2913 O O . SER A 1 361 ? 27.026 24.036 43.188 1.00 22.59 361 SER A O 1
ATOM 2915 N N . THR A 1 362 ? 27.502 25.631 41.795 1.00 23.75 362 THR A N 1
ATOM 2916 C CA . THR A 1 362 ? 28.084 26.913 41.324 1.00 23.75 362 THR A CA 1
ATOM 2917 C C . THR A 1 362 ? 27.733 27.235 39.858 1.00 23.75 362 THR A C 1
ATOM 2919 O O . THR A 1 362 ? 27.766 26.357 39.004 1.00 23.75 362 THR A O 1
ATOM 2922 N N . ASN A 1 363 ? 27.555 28.524 39.551 1.00 22.53 363 ASN A N 1
ATOM 2923 C CA . ASN A 1 363 ? 27.617 29.109 38.194 1.00 22.53 363 ASN A CA 1
ATOM 2924 C C . ASN A 1 363 ? 29.110 29.308 37.780 1.00 22.53 363 ASN A C 1
ATOM 2926 O O . ASN A 1 363 ? 29.940 29.312 38.698 1.00 22.53 363 ASN A O 1
ATOM 2930 N N . PRO A 1 364 ? 29.505 29.530 36.495 1.00 28.80 364 PRO A N 1
ATOM 2931 C CA . PRO A 1 364 ? 29.266 30.855 35.886 1.00 28.80 364 PRO A CA 1
ATOM 2932 C C . PRO A 1 364 ? 29.203 30.977 34.329 1.00 28.80 364 PRO A C 1
ATOM 2934 O O . PRO A 1 364 ? 30.086 30.498 33.630 1.00 28.80 364 PRO A O 1
ATOM 2937 N N . THR A 1 365 ? 28.292 31.840 33.837 1.00 24.97 365 THR A N 1
ATOM 2938 C CA . THR A 1 365 ? 28.456 32.831 32.717 1.00 24.97 365 THR A CA 1
ATOM 2939 C C . THR A 1 365 ? 28.827 32.346 31.283 1.00 24.97 365 THR A C 1
ATOM 2941 O O . THR A 1 365 ? 29.626 31.445 31.105 1.00 24.97 365 THR A O 1
ATOM 2944 N N . SER A 1 366 ? 28.369 32.943 30.166 1.00 23.33 366 SER A N 1
ATOM 2945 C CA . SER A 1 366 ? 27.960 34.347 29.926 1.00 23.33 366 SER A CA 1
ATOM 2946 C C . SER A 1 366 ? 27.019 34.516 28.709 1.00 23.33 366 SER A C 1
ATOM 2948 O O . SER A 1 366 ? 27.206 33.865 27.687 1.00 23.33 366 SER A O 1
ATOM 2950 N N . TYR A 1 367 ? 26.095 35.480 28.803 1.00 22.34 367 TYR A N 1
ATOM 2951 C CA . TYR A 1 367 ? 25.374 36.178 27.708 1.00 22.34 367 TYR A CA 1
ATOM 2952 C C . TYR A 1 367 ? 26.313 37.136 26.909 1.00 22.34 367 TYR A C 1
ATOM 2954 O O . TYR A 1 367 ? 27.489 37.191 27.287 1.00 22.34 367 TYR A O 1
ATOM 2962 N N . PRO A 1 368 ? 25.879 37.969 25.913 1.00 31.30 368 PRO A N 1
ATOM 2963 C CA . PRO A 1 368 ? 24.530 38.258 25.346 1.00 31.30 368 PRO A CA 1
ATOM 2964 C C . PRO A 1 368 ? 24.473 38.192 23.782 1.00 31.30 368 PRO A C 1
ATOM 2966 O O . PRO A 1 368 ? 25.466 37.856 23.151 1.00 31.30 368 PRO A O 1
ATOM 2969 N N . GLY A 1 369 ? 23.394 38.491 23.036 1.00 22.16 369 GLY A N 1
ATOM 2970 C CA . GLY A 1 369 ? 22.037 38.971 23.357 1.00 22.16 369 GLY A CA 1
ATOM 2971 C C . GLY A 1 369 ? 21.745 40.436 22.945 1.00 22.16 369 GLY A C 1
ATOM 2972 O O . GLY A 1 369 ? 22.219 41.347 23.612 1.00 22.16 369 GLY A O 1
ATOM 2973 N N . SER A 1 370 ? 20.929 40.689 21.907 1.00 25.20 370 SER A N 1
ATOM 2974 C CA . SER A 1 370 ? 19.938 41.801 21.863 1.00 25.20 370 SER A CA 1
ATOM 2975 C C . SER A 1 370 ? 19.089 41.808 20.577 1.00 25.20 370 SER A C 1
ATOM 2977 O O . SER A 1 370 ? 19.491 41.285 19.540 1.00 25.20 370 SER A O 1
ATOM 2979 N N . THR A 1 371 ? 17.906 42.418 20.675 1.00 23.47 371 THR A N 1
ATOM 2980 C CA . THR A 1 371 ? 16.863 42.583 19.645 1.00 23.47 371 THR A CA 1
ATOM 2981 C C . THR A 1 371 ? 16.522 44.076 19.426 1.00 23.47 371 THR A C 1
ATOM 2983 O O . THR A 1 371 ? 17.000 44.928 20.170 1.00 23.47 371 THR A O 1
ATOM 2986 N N . HIS A 1 372 ? 15.624 44.356 18.461 1.00 24.59 372 HIS A N 1
ATOM 2987 C CA . HIS A 1 372 ? 14.790 45.577 18.281 1.00 24.59 372 HIS A CA 1
ATOM 2988 C C . HIS A 1 372 ? 15.177 46.690 17.270 1.00 24.59 372 HIS A C 1
ATOM 2990 O O . HIS A 1 372 ? 15.733 47.715 17.640 1.00 24.59 372 HIS A O 1
ATOM 2996 N N . THR A 1 373 ? 14.651 46.544 16.038 1.00 22.62 373 THR A N 1
ATOM 2997 C CA . THR A 1 373 ? 13.669 47.456 15.364 1.00 22.62 373 THR A CA 1
ATOM 2998 C C . THR A 1 373 ? 14.030 48.973 15.160 1.00 22.62 373 THR A C 1
ATOM 3000 O O . THR A 1 373 ? 15.201 49.318 15.236 1.00 22.62 373 THR A O 1
ATOM 3003 N N . PRO A 1 374 ? 13.140 49.871 14.654 1.00 36.75 374 PRO A N 1
ATOM 3004 C CA . PRO A 1 374 ? 13.188 50.325 13.245 1.00 36.75 374 PRO A CA 1
ATOM 3005 C C . PRO A 1 374 ? 13.281 51.867 13.046 1.00 36.75 374 PRO A C 1
ATOM 3007 O O . PRO A 1 374 ? 13.075 52.604 13.999 1.00 36.75 374 PRO A O 1
ATOM 3010 N N . HIS A 1 375 ? 13.514 52.372 11.812 1.00 25.09 375 HIS A N 1
ATOM 3011 C CA . HIS A 1 375 ? 12.842 53.559 11.199 1.00 25.09 375 HIS A CA 1
ATOM 3012 C C . HIS A 1 375 ? 13.429 53.997 9.826 1.00 25.09 375 HIS A C 1
ATOM 3014 O O . HIS A 1 375 ? 14.445 53.485 9.367 1.00 25.09 375 HIS A O 1
ATOM 3020 N N . GLN A 1 376 ? 12.726 54.918 9.145 1.00 24.12 376 GLN A N 1
ATOM 3021 C CA . GLN A 1 376 ? 12.912 55.362 7.750 1.00 24.12 376 GLN A CA 1
ATOM 3022 C C . GLN A 1 376 ? 13.664 56.713 7.580 1.00 24.12 376 GLN A C 1
ATOM 3024 O O . GLN A 1 376 ? 13.796 57.488 8.522 1.00 24.12 376 GLN A O 1
ATOM 3029 N N . THR A 1 377 ? 13.922 57.055 6.302 1.00 25.08 377 THR A N 1
ATOM 3030 C CA . THR A 1 377 ? 14.108 58.397 5.675 1.00 25.08 377 THR A CA 1
ATOM 3031 C C . THR A 1 377 ? 15.529 58.981 5.551 1.00 25.08 377 THR A C 1
ATOM 3033 O O . THR A 1 377 ? 16.289 59.013 6.509 1.00 25.08 377 THR A O 1
ATOM 3036 N N . GLY A 1 378 ? 15.861 59.502 4.350 1.00 24.45 378 GLY A N 1
ATOM 3037 C CA . GLY A 1 378 ? 17.067 60.321 4.104 1.00 24.45 378 GLY A CA 1
ATOM 3038 C C . GLY A 1 378 ? 17.710 60.217 2.702 1.00 24.45 378 GLY A C 1
ATOM 3039 O O . GLY A 1 378 ? 18.679 59.493 2.520 1.00 24.45 378 GLY A O 1
ATOM 3040 N N . LEU A 1 379 ? 17.221 60.993 1.725 1.00 26.62 379 LEU A N 1
ATOM 3041 C CA . LEU A 1 379 ? 17.923 61.380 0.472 1.00 26.62 379 LEU A CA 1
ATOM 3042 C C . LEU A 1 379 ? 18.522 62.806 0.670 1.00 26.62 379 LEU A C 1
ATOM 3044 O O . LEU A 1 379 ? 17.980 63.491 1.543 1.00 26.62 379 LEU A O 1
ATOM 3048 N N . PRO A 1 380 ? 19.553 63.314 -0.075 1.00 33.44 380 PRO A N 1
ATOM 3049 C CA . PRO A 1 380 ? 19.526 63.387 -1.552 1.00 33.44 380 PRO A CA 1
ATOM 3050 C C . PRO A 1 380 ? 20.855 63.433 -2.382 1.00 33.44 380 PRO A C 1
ATOM 3052 O O . PRO A 1 380 ? 21.931 63.787 -1.920 1.00 33.44 380 PRO A O 1
ATOM 3055 N N . SER A 1 381 ? 20.685 63.138 -3.680 1.00 23.98 381 SER A N 1
ATOM 3056 C CA . SER A 1 381 ? 21.370 63.600 -4.920 1.00 23.98 381 SER A CA 1
ATOM 3057 C C . SER A 1 381 ? 22.772 64.259 -4.955 1.00 23.98 381 SER A C 1
ATOM 3059 O O . SER A 1 381 ? 22.958 65.345 -4.412 1.00 23.98 381 SER A O 1
ATOM 3061 N N . THR A 1 382 ? 23.593 63.806 -5.921 1.00 27.19 382 THR A N 1
ATOM 3062 C CA . THR A 1 382 ? 24.159 64.635 -7.024 1.00 27.19 382 THR A CA 1
ATOM 3063 C C . THR A 1 382 ? 24.327 63.799 -8.316 1.00 27.19 382 THR A C 1
ATOM 3065 O O . THR A 1 382 ? 24.515 62.588 -8.254 1.00 27.19 382 THR A O 1
ATOM 3068 N N . GLY A 1 383 ? 24.215 64.429 -9.497 1.00 22.42 383 GLY A N 1
ATOM 3069 C CA . GLY A 1 383 ? 24.515 63.844 -10.828 1.00 22.42 383 GLY A CA 1
ATOM 3070 C C . GLY A 1 383 ? 25.685 64.582 -11.520 1.00 22.42 383 GLY A C 1
ATOM 3071 O O . GLY A 1 383 ? 26.421 65.250 -10.793 1.00 22.42 383 GLY A O 1
ATOM 3072 N N . PRO A 1 384 ? 25.846 64.582 -12.873 1.00 32.47 384 PRO A N 1
ATOM 3073 C CA . PRO A 1 384 ? 24.923 64.061 -13.898 1.00 32.47 384 PRO A CA 1
ATOM 3074 C C . PRO A 1 384 ? 25.542 63.316 -15.128 1.00 32.47 384 PRO A C 1
ATOM 3076 O O . PRO A 1 384 ? 26.707 63.464 -15.472 1.00 32.47 384 PRO A O 1
ATOM 3079 N N . SER A 1 385 ? 24.668 62.607 -15.861 1.00 22.80 385 SER A N 1
ATOM 3080 C CA . SER A 1 385 ? 24.621 62.411 -17.336 1.00 22.80 385 SER A CA 1
ATOM 3081 C C . SER A 1 385 ? 25.866 62.042 -18.182 1.00 22.80 385 SER A C 1
ATOM 3083 O O . SER A 1 385 ? 26.732 62.882 -18.417 1.00 22.80 385 SER A O 1
ATOM 3085 N N . THR A 1 386 ? 25.774 60.934 -18.940 1.00 25.80 386 THR A N 1
ATOM 3086 C CA . THR A 1 386 ? 25.690 60.980 -20.428 1.00 25.80 386 THR A CA 1
ATOM 3087 C C . THR A 1 386 ? 25.192 59.661 -21.071 1.00 25.80 386 THR A C 1
ATOM 3089 O O . THR A 1 386 ? 25.553 58.575 -20.645 1.00 25.80 386 THR A O 1
ATOM 3092 N N . GLN A 1 387 ? 24.305 59.819 -22.067 1.00 24.44 387 GLN A N 1
ATOM 3093 C CA . GLN A 1 387 ? 23.943 59.005 -23.263 1.00 24.44 387 GLN A CA 1
ATOM 3094 C C . GLN A 1 387 ? 24.649 57.634 -23.516 1.00 24.44 387 GLN A C 1
ATOM 3096 O O . GLN A 1 387 ? 25.844 57.522 -23.299 1.00 24.44 387 GLN A O 1
ATOM 3101 N N . SER A 1 388 ? 24.039 56.579 -24.103 1.00 23.83 388 SER A N 1
ATOM 3102 C CA . SER A 1 388 ? 22.691 56.376 -24.699 1.00 23.83 388 SER A CA 1
ATOM 3103 C C . SER A 1 388 ? 22.414 54.904 -25.119 1.00 23.83 388 SER A C 1
ATOM 3105 O O . SER A 1 388 ? 23.341 54.236 -25.554 1.00 23.83 388 SER A O 1
ATOM 3107 N N . ARG A 1 389 ? 21.128 54.486 -25.124 1.00 23.34 389 ARG A N 1
ATOM 3108 C CA . ARG A 1 389 ? 20.451 53.473 -26.002 1.00 23.34 389 ARG A CA 1
ATOM 3109 C C . ARG A 1 389 ? 21.190 52.146 -26.335 1.00 23.34 389 ARG A C 1
ATOM 3111 O O . ARG A 1 389 ? 22.098 52.139 -27.150 1.00 23.34 389 ARG A O 1
ATOM 3118 N N . SER A 1 390 ? 20.859 50.992 -25.735 1.00 21.77 390 SER A N 1
ATOM 3119 C CA . SER A 1 390 ? 19.649 50.132 -25.891 1.00 21.77 390 SER A CA 1
ATOM 3120 C C . SER A 1 390 ? 19.677 49.107 -27.050 1.00 21.77 390 SER A C 1
ATOM 3122 O O . SER A 1 390 ? 19.418 49.493 -28.187 1.00 21.77 390 SER A O 1
ATOM 3124 N N . ALA A 1 391 ? 19.837 47.809 -26.740 1.00 21.75 391 ALA A N 1
ATOM 3125 C CA . ALA A 1 391 ? 19.139 46.684 -27.397 1.00 21.75 391 ALA A CA 1
ATOM 3126 C C . ALA A 1 391 ? 19.379 45.336 -26.672 1.00 21.75 391 ALA A C 1
ATOM 3128 O O . ALA A 1 391 ? 20.496 45.009 -26.292 1.00 21.75 391 ALA A O 1
ATOM 3129 N N . SER A 1 392 ? 18.298 44.571 -26.531 1.00 22.84 392 SER A N 1
ATOM 3130 C CA . SER A 1 392 ? 18.168 43.143 -26.186 1.00 22.84 392 SER A CA 1
ATOM 3131 C C . SER A 1 392 ? 19.386 42.203 -26.311 1.00 22.84 392 SER A C 1
ATOM 3133 O O . SER A 1 392 ? 19.904 42.010 -27.411 1.00 22.84 392 SER A O 1
ATOM 3135 N N . GLN A 1 393 ? 19.641 41.418 -25.256 1.00 24.61 393 GLN A N 1
ATOM 3136 C CA . GLN A 1 393 ? 20.005 39.998 -25.381 1.00 24.61 393 GLN A CA 1
ATOM 3137 C C . GLN A 1 393 ? 19.545 39.213 -24.140 1.00 24.61 393 GLN A C 1
ATOM 3139 O O . GLN A 1 393 ? 20.135 39.316 -23.070 1.00 24.61 393 GLN A O 1
ATOM 3144 N N . ALA A 1 394 ? 18.471 38.434 -24.291 1.00 22.58 394 ALA A N 1
ATOM 3145 C CA . ALA A 1 394 ? 18.097 37.399 -23.333 1.00 22.58 394 ALA A CA 1
ATOM 3146 C C . ALA A 1 394 ? 18.830 36.108 -23.721 1.00 22.58 394 ALA A C 1
ATOM 3148 O O . ALA A 1 394 ? 18.642 35.597 -24.826 1.00 22.58 394 ALA A O 1
ATOM 3149 N N . SER A 1 395 ? 19.686 35.596 -22.840 1.00 22.64 395 SER A N 1
ATOM 3150 C CA . SER A 1 395 ? 20.426 34.354 -23.066 1.00 22.64 395 SER A CA 1
ATOM 3151 C C . SER A 1 395 ? 19.550 33.142 -22.741 1.00 22.64 395 SER A C 1
ATOM 3153 O O . SER A 1 395 ? 19.413 32.758 -21.580 1.00 22.64 395 SER A O 1
ATOM 3155 N N . THR A 1 396 ? 18.976 32.512 -23.766 1.00 23.34 396 THR A N 1
ATOM 3156 C CA . THR A 1 396 ? 18.294 31.217 -23.638 1.00 23.34 396 THR A CA 1
ATOM 3157 C C . THR A 1 396 ? 19.314 30.095 -23.419 1.00 23.34 396 THR A C 1
ATOM 3159 O O . THR A 1 396 ? 19.760 29.451 -24.369 1.00 23.34 396 THR A O 1
ATOM 3162 N N . GLY A 1 397 ? 19.693 29.866 -22.161 1.00 21.95 397 GLY A N 1
ATOM 3163 C CA . GLY A 1 397 ? 20.516 28.731 -21.739 1.00 21.95 397 GLY A CA 1
ATOM 3164 C C . GLY A 1 397 ? 19.690 27.452 -21.606 1.00 21.95 397 GLY A C 1
ATOM 3165 O O . GLY A 1 397 ? 19.360 27.046 -20.498 1.00 21.95 397 GLY A O 1
ATOM 3166 N N . SER A 1 398 ? 19.343 26.819 -22.730 1.00 23.84 398 SER A N 1
ATOM 3167 C CA . SER A 1 398 ? 18.756 25.473 -22.726 1.00 23.84 398 SER A CA 1
ATOM 3168 C C . SER A 1 398 ? 19.859 24.438 -22.483 1.00 23.84 398 SER A C 1
ATOM 3170 O O . SER A 1 398 ? 20.439 23.892 -23.419 1.00 23.84 398 SER A O 1
ATOM 3172 N N . SER A 1 399 ? 20.178 24.199 -21.211 1.00 22.72 399 SER A N 1
ATOM 3173 C CA . SER A 1 399 ? 21.096 23.132 -20.807 1.00 22.72 399 SER A CA 1
ATOM 3174 C C . SER A 1 399 ? 20.375 21.787 -20.845 1.00 22.72 399 SER A C 1
ATOM 3176 O O . SER A 1 399 ? 19.853 21.318 -19.837 1.00 22.72 399 SER A O 1
ATOM 3178 N N . SER A 1 400 ? 20.347 21.155 -22.018 1.00 22.75 400 SER A N 1
ATOM 3179 C CA . SER A 1 400 ? 20.013 19.736 -22.137 1.00 22.75 400 SER A CA 1
ATOM 3180 C C . SER A 1 400 ? 21.035 18.916 -21.347 1.00 22.75 400 SER A C 1
ATOM 3182 O O . SER A 1 400 ? 22.199 18.830 -21.752 1.00 22.75 400 SER A O 1
ATOM 3184 N N . VAL A 1 401 ? 20.615 18.312 -20.234 1.00 23.58 401 VAL A N 1
ATOM 3185 C CA . VAL A 1 401 ? 21.456 17.390 -19.461 1.00 23.58 401 VAL A CA 1
ATOM 3186 C C . VAL A 1 401 ? 21.583 16.082 -20.240 1.00 23.58 401 VAL A C 1
ATOM 3188 O O . VAL A 1 401 ? 20.849 15.121 -20.029 1.00 23.58 401 VAL A O 1
ATOM 3191 N N . HIS A 1 402 ? 22.529 16.054 -21.177 1.00 22.45 402 HIS A N 1
ATOM 3192 C CA . HIS A 1 402 ? 23.058 14.806 -21.703 1.00 22.45 402 HIS A CA 1
ATOM 3193 C C . HIS A 1 402 ? 23.890 14.148 -20.601 1.00 22.45 402 HIS A C 1
ATOM 3195 O O . HIS A 1 402 ? 25.071 14.454 -20.438 1.00 22.45 402 HIS A O 1
ATOM 3201 N N . ALA A 1 403 ? 23.268 13.240 -19.848 1.00 23.06 403 ALA A N 1
ATOM 3202 C CA . ALA A 1 403 ? 24.010 12.251 -19.085 1.00 23.06 403 ALA A CA 1
ATOM 3203 C C . ALA A 1 403 ? 24.832 11.418 -20.081 1.00 23.06 403 ALA A C 1
ATOM 3205 O O . ALA A 1 403 ? 24.275 10.718 -20.927 1.00 23.06 403 ALA A O 1
ATOM 3206 N N . ALA A 1 404 ? 26.156 11.552 -20.027 1.00 21.95 404 ALA A N 1
ATOM 3207 C CA . ALA A 1 404 ? 27.053 10.728 -20.819 1.00 21.95 404 ALA A CA 1
ATOM 3208 C C . ALA A 1 404 ? 27.084 9.323 -20.206 1.00 21.95 404 ALA A C 1
ATOM 3210 O O . ALA A 1 404 ? 27.722 9.109 -19.178 1.00 21.95 404 ALA A O 1
ATOM 3211 N N . SER A 1 405 ? 26.363 8.387 -20.822 1.00 24.00 405 SER A N 1
ATOM 3212 C CA . SER A 1 405 ? 26.435 6.966 -20.489 1.00 24.00 405 SER A CA 1
ATOM 3213 C C . SER A 1 405 ? 27.844 6.445 -20.778 1.00 24.00 405 SER A C 1
ATOM 3215 O O . SER A 1 405 ? 28.302 6.500 -21.919 1.00 24.00 405 SER A O 1
ATOM 3217 N N . ASP A 1 406 ? 28.524 5.949 -19.747 1.00 22.48 406 ASP A N 1
ATOM 3218 C CA . ASP A 1 406 ? 29.819 5.279 -19.876 1.00 22.48 406 ASP A CA 1
ATOM 3219 C C . ASP A 1 406 ? 29.602 3.902 -20.550 1.00 22.48 406 ASP A C 1
ATOM 3221 O O . ASP A 1 406 ? 28.780 3.120 -20.061 1.00 22.48 406 ASP A O 1
ATOM 3225 N N . PRO A 1 407 ? 30.238 3.589 -21.696 1.00 29.28 407 PRO A N 1
ATOM 3226 C CA . PRO A 1 407 ? 29.937 2.372 -22.448 1.00 29.28 407 PRO A CA 1
ATOM 3227 C C . PRO A 1 407 ? 30.673 1.152 -21.864 1.00 29.28 407 PRO A C 1
ATOM 3229 O O . PRO A 1 407 ? 31.746 0.774 -22.338 1.00 29.28 407 PRO A O 1
ATOM 3232 N N . GLY A 1 408 ? 30.081 0.506 -20.853 1.00 26.17 408 GLY A N 1
ATOM 3233 C CA . GLY A 1 408 ? 30.663 -0.665 -20.186 1.00 26.17 408 GLY A CA 1
ATOM 3234 C C . GLY A 1 408 ? 29.650 -1.716 -19.713 1.00 26.17 408 GLY A C 1
ATOM 3235 O O . GLY A 1 408 ? 29.041 -1.537 -18.669 1.00 26.17 408 GLY A O 1
ATOM 3236 N N . MET A 1 409 ? 29.606 -2.850 -20.430 1.00 25.09 409 MET A N 1
ATOM 3237 C CA . MET A 1 409 ? 28.913 -4.125 -20.122 1.00 25.09 409 MET A CA 1
ATOM 3238 C C . MET A 1 409 ? 27.359 -4.134 -20.104 1.00 25.09 409 MET A C 1
ATOM 3240 O O . MET A 1 409 ? 26.756 -3.505 -19.240 1.00 25.09 409 MET A O 1
ATOM 3244 N N . PRO A 1 410 ? 26.693 -4.929 -20.975 1.00 30.16 410 PRO A N 1
ATOM 3245 C CA . PRO A 1 410 ? 25.266 -5.277 -20.849 1.00 30.16 410 PRO A CA 1
ATOM 3246 C C . PRO A 1 410 ? 25.007 -6.285 -19.710 1.00 30.16 410 PRO A C 1
ATOM 3248 O O . PRO A 1 410 ? 25.836 -7.169 -19.478 1.00 30.16 410 PRO A O 1
ATOM 3251 N N . GLY A 1 411 ? 23.861 -6.177 -19.021 1.00 34.62 411 GLY A N 1
ATOM 3252 C CA . GLY A 1 411 ? 23.529 -6.941 -17.801 1.00 34.62 411 GLY A CA 1
ATOM 3253 C C . GLY A 1 411 ? 22.677 -8.227 -17.993 1.00 34.62 411 GLY A C 1
ATOM 3254 O O . GLY A 1 411 ? 21.997 -8.366 -19.009 1.00 34.62 411 GLY A O 1
ATOM 3255 N N . PRO A 1 412 ? 22.693 -9.191 -17.039 1.00 48.94 412 PRO A N 1
ATOM 3256 C CA . PRO A 1 412 ? 22.045 -10.517 -17.174 1.00 48.94 412 PRO A CA 1
ATOM 3257 C C . PRO A 1 412 ? 20.694 -10.681 -16.422 1.00 48.94 412 PRO A C 1
ATOM 3259 O O . PRO A 1 412 ? 20.682 -11.062 -15.244 1.00 48.94 412 PRO A O 1
ATOM 3262 N N . HIS A 1 413 ? 19.538 -10.389 -17.044 1.00 47.09 413 HIS A N 1
ATOM 3263 C CA . HIS A 1 413 ? 18.323 -10.082 -16.255 1.00 47.09 413 HIS A CA 1
ATOM 3264 C C . HIS A 1 413 ? 16.958 -10.709 -16.623 1.00 47.09 413 HIS A C 1
ATOM 3266 O O . HIS A 1 413 ? 16.003 -10.427 -15.898 1.00 47.09 413 HIS A O 1
ATOM 3272 N N . HIS A 1 414 ? 16.778 -11.582 -17.624 1.00 40.78 414 HIS A N 1
ATOM 3273 C CA . HIS A 1 414 ? 15.413 -12.034 -17.971 1.00 40.78 414 HIS A CA 1
ATOM 3274 C C . HIS A 1 414 ? 14.756 -12.905 -16.889 1.00 40.78 414 HIS A C 1
ATOM 3276 O O . HIS A 1 414 ? 13.696 -12.549 -16.361 1.00 40.78 414 HIS A O 1
ATOM 3282 N N . HIS A 1 415 ? 15.358 -14.046 -16.533 1.00 43.91 415 HIS A N 1
ATOM 3283 C CA . HIS A 1 415 ? 14.768 -14.950 -15.536 1.00 43.91 415 HIS A CA 1
ATOM 3284 C C . HIS A 1 415 ? 14.630 -14.279 -14.157 1.00 43.91 415 HIS A C 1
ATOM 3286 O O . HIS A 1 415 ? 13.620 -14.421 -13.461 1.00 43.91 415 HIS A O 1
ATOM 3292 N N . THR A 1 416 ? 15.621 -13.458 -13.814 1.00 52.66 416 THR A N 1
ATOM 3293 C CA . THR A 1 416 ? 15.655 -12.589 -12.636 1.00 52.66 416 THR A CA 1
ATOM 3294 C C . THR A 1 416 ? 14.446 -11.643 -12.576 1.00 52.66 416 THR A C 1
ATOM 3296 O O . THR A 1 416 ? 13.834 -11.491 -11.515 1.00 52.66 416 THR A O 1
ATOM 3299 N N . LEU A 1 417 ? 14.037 -11.061 -13.710 1.00 57.69 417 LEU A N 1
ATOM 3300 C CA . LEU A 1 417 ? 12.883 -10.165 -13.789 1.00 57.69 417 LEU A CA 1
ATOM 3301 C C . LEU A 1 417 ? 11.536 -10.895 -13.757 1.00 57.69 417 LEU A C 1
ATOM 3303 O O . LEU A 1 417 ? 10.629 -10.420 -13.075 1.00 57.69 417 LEU A O 1
ATOM 3307 N N . GLU A 1 418 ? 11.392 -12.068 -14.379 1.00 58.78 418 GLU A N 1
ATOM 3308 C CA . GLU A 1 418 ? 10.146 -12.851 -14.266 1.00 58.78 418 GLU A CA 1
ATOM 3309 C C . GLU A 1 418 ? 9.957 -13.421 -12.846 1.00 58.78 418 GLU A C 1
ATOM 3311 O O . GLU A 1 418 ? 8.839 -13.440 -12.319 1.00 58.78 418 GLU A O 1
ATOM 3316 N N . LYS A 1 419 ? 11.046 -13.793 -12.155 1.00 66.44 419 LYS A N 1
ATOM 3317 C CA . LYS A 1 419 ? 11.014 -14.110 -10.717 1.00 66.44 419 LYS A CA 1
ATOM 3318 C C . LYS A 1 419 ? 10.574 -12.896 -9.892 1.00 66.44 419 LYS A C 1
ATOM 3320 O O . LYS A 1 419 ? 9.663 -13.023 -9.074 1.00 66.44 419 LYS A O 1
ATOM 3325 N N . CYS A 1 420 ? 11.148 -11.717 -10.146 1.00 73.38 420 CYS A N 1
ATOM 3326 C CA . CYS A 1 420 ? 10.702 -10.452 -9.551 1.00 73.38 420 CYS A CA 1
ATOM 3327 C C . CYS A 1 420 ? 9.217 -10.170 -9.803 1.00 73.38 420 CYS A C 1
ATOM 3329 O O . CYS A 1 420 ? 8.515 -9.754 -8.888 1.00 73.38 420 CYS A O 1
ATOM 3331 N N . ARG A 1 421 ? 8.719 -10.413 -11.018 1.00 75.81 421 ARG A N 1
ATOM 3332 C CA . ARG A 1 421 ? 7.324 -10.175 -11.402 1.00 75.81 421 ARG A CA 1
ATOM 3333 C C . ARG A 1 421 ? 6.363 -11.083 -10.633 1.00 75.81 421 ARG A C 1
ATOM 3335 O O . ARG A 1 421 ? 5.372 -10.594 -10.088 1.00 75.81 421 ARG A O 1
ATOM 3342 N N . LYS A 1 422 ? 6.683 -12.377 -10.521 1.00 75.31 422 LYS A N 1
ATOM 3343 C CA . LYS A 1 422 ? 5.925 -13.347 -9.708 1.00 75.31 422 LYS A CA 1
ATOM 3344 C C . LYS A 1 422 ? 5.947 -12.983 -8.219 1.00 75.31 422 LYS A C 1
ATOM 3346 O O . LYS A 1 422 ? 4.898 -13.002 -7.579 1.00 75.31 422 LYS A O 1
ATOM 3351 N N . LEU A 1 423 ? 7.107 -12.599 -7.678 1.00 80.56 423 LEU A N 1
ATOM 3352 C CA . LEU A 1 423 ? 7.241 -12.169 -6.281 1.00 80.56 423 LEU A CA 1
ATOM 3353 C C . LEU A 1 423 ? 6.502 -10.855 -5.994 1.00 80.56 423 LEU A C 1
ATOM 3355 O O . LEU A 1 423 ? 5.794 -10.782 -4.997 1.00 80.56 423 LEU A O 1
ATOM 3359 N N . ASN A 1 424 ? 6.585 -9.855 -6.876 1.00 84.56 424 ASN A N 1
ATOM 3360 C CA . ASN A 1 424 ? 5.853 -8.593 -6.740 1.00 84.56 424 ASN A CA 1
ATOM 3361 C C . ASN A 1 424 ? 4.336 -8.823 -6.813 1.00 84.56 424 ASN A C 1
ATOM 3363 O O . ASN A 1 424 ? 3.606 -8.279 -5.997 1.00 84.56 424 ASN A O 1
ATOM 3367 N N . SER A 1 425 ? 3.852 -9.681 -7.720 1.00 83.31 425 SER A N 1
ATOM 3368 C CA . SER A 1 425 ? 2.429 -10.054 -7.756 1.00 83.31 425 SER A CA 1
ATOM 3369 C C . SER A 1 425 ? 1.987 -10.779 -6.479 1.00 83.31 425 SER A C 1
ATOM 3371 O O . SER A 1 425 ? 0.905 -10.495 -5.972 1.00 83.31 425 SER A O 1
ATOM 3373 N N . LYS A 1 426 ? 2.817 -11.676 -5.927 1.00 83.75 426 LYS A N 1
ATOM 3374 C CA . LYS A 1 426 ? 2.554 -12.326 -4.635 1.00 83.75 426 LYS A CA 1
ATOM 3375 C C . LYS A 1 426 ? 2.526 -11.310 -3.486 1.00 83.75 426 LYS A C 1
ATOM 3377 O O . LYS A 1 426 ? 1.662 -11.418 -2.624 1.00 83.75 426 LYS A O 1
ATOM 3382 N N . ALA A 1 427 ? 3.439 -10.340 -3.486 1.00 88.69 427 ALA A N 1
ATOM 3383 C CA . ALA A 1 427 ? 3.504 -9.277 -2.488 1.00 88.69 427 ALA A CA 1
ATOM 3384 C C . ALA A 1 427 ? 2.273 -8.359 -2.550 1.00 88.69 427 ALA A C 1
ATOM 3386 O O . ALA A 1 427 ? 1.677 -8.079 -1.519 1.00 88.69 427 ALA A O 1
ATOM 3387 N N . GLU A 1 428 ? 1.837 -7.961 -3.748 1.00 88.38 428 GLU A N 1
ATOM 3388 C CA . GLU A 1 428 ? 0.637 -7.138 -3.957 1.00 88.38 428 GLU A CA 1
ATOM 3389 C C . GLU A 1 428 ? -0.660 -7.855 -3.559 1.00 88.38 428 GLU A C 1
ATOM 3391 O O . GLU A 1 428 ? -1.587 -7.208 -3.076 1.00 88.38 428 GLU A O 1
ATOM 3396 N N . ILE A 1 429 ? -0.739 -9.177 -3.752 1.00 85.44 429 ILE A N 1
ATOM 3397 C CA . ILE A 1 429 ? -1.853 -9.992 -3.246 1.00 85.44 429 ILE A CA 1
ATOM 3398 C C . ILE A 1 429 ? -1.787 -10.056 -1.718 1.00 85.44 429 ILE A C 1
ATOM 3400 O O . ILE A 1 429 ? -2.754 -9.687 -1.065 1.00 85.44 429 ILE A O 1
ATOM 3404 N N . ALA A 1 430 ? -0.634 -10.416 -1.144 1.00 85.94 430 ALA A N 1
ATOM 3405 C CA . ALA A 1 430 ? -0.453 -10.492 0.306 1.00 85.94 430 ALA A CA 1
ATOM 3406 C C . ALA A 1 430 ? -0.749 -9.161 1.018 1.00 85.94 430 ALA A C 1
ATOM 3408 O O . ALA A 1 430 ? -1.341 -9.174 2.087 1.00 85.94 430 ALA A O 1
ATOM 3409 N N . PHE A 1 431 ? -0.390 -8.025 0.414 1.00 86.81 431 PHE A N 1
ATOM 3410 C CA . PHE A 1 431 ? -0.692 -6.686 0.925 1.00 86.81 431 PHE A CA 1
ATOM 3411 C C . PHE A 1 431 ? -2.207 -6.410 0.927 1.00 86.81 431 PHE A C 1
ATOM 3413 O O . PHE A 1 431 ? -2.744 -5.937 1.917 1.00 86.81 431 PHE A O 1
ATOM 3420 N N . LYS A 1 432 ? -2.927 -6.757 -0.151 1.00 82.56 432 LYS A N 1
ATOM 3421 C CA . LYS A 1 432 ? -4.399 -6.602 -0.235 1.00 82.56 432 LYS A CA 1
ATOM 3422 C C . LYS A 1 432 ? -5.168 -7.566 0.672 1.00 82.56 432 LYS A C 1
ATOM 3424 O O . LYS A 1 432 ? -6.249 -7.228 1.150 1.00 82.56 432 LYS A O 1
ATOM 3429 N N . ASP A 1 433 ? -4.599 -8.746 0.895 1.00 80.69 433 ASP A N 1
ATOM 3430 C CA . ASP A 1 433 ? -5.081 -9.761 1.834 1.00 80.69 433 ASP A CA 1
ATOM 3431 C C . ASP A 1 433 ? -4.616 -9.481 3.277 1.00 80.69 433 ASP A C 1
ATOM 3433 O O . ASP A 1 433 ? -4.734 -10.345 4.143 1.00 80.69 433 ASP A O 1
ATOM 3437 N N . GLU A 1 434 ? -4.083 -8.281 3.537 1.00 78.81 434 GLU A N 1
ATOM 3438 C CA . GLU A 1 434 ? -3.702 -7.766 4.857 1.00 78.81 434 GLU A CA 1
ATOM 3439 C C . GLU A 1 434 ? -2.594 -8.567 5.580 1.00 78.81 434 GLU A C 1
ATOM 3441 O O . GLU A 1 434 ? -2.345 -8.435 6.777 1.00 78.81 434 GLU A O 1
ATOM 3446 N N . ASN A 1 435 ? -1.852 -9.380 4.828 1.00 84.12 435 ASN A N 1
ATOM 3447 C CA . ASN A 1 435 ? -0.728 -10.182 5.294 1.00 84.12 435 ASN A CA 1
ATOM 3448 C C . ASN A 1 435 ? 0.602 -9.461 5.025 1.00 84.12 435 ASN A C 1
ATOM 3450 O O . ASN A 1 435 ? 1.423 -9.871 4.194 1.00 84.12 435 ASN A O 1
ATOM 3454 N N . TYR A 1 436 ? 0.818 -8.357 5.737 1.00 86.88 436 TYR A N 1
ATOM 3455 C CA . TYR A 1 436 ? 1.962 -7.472 5.512 1.00 86.88 436 TYR A CA 1
ATOM 3456 C C . TYR A 1 436 ? 3.310 -8.116 5.833 1.00 86.88 436 TYR A C 1
ATOM 3458 O O . TYR A 1 436 ? 4.286 -7.830 5.151 1.00 86.88 436 TYR A O 1
ATOM 3466 N N . GLN A 1 437 ? 3.376 -9.065 6.769 1.00 87.19 437 GLN A N 1
ATOM 3467 C CA . GLN A 1 437 ? 4.596 -9.842 7.022 1.00 87.19 437 GLN A CA 1
ATOM 3468 C C . GLN A 1 437 ? 4.997 -10.702 5.796 1.00 87.19 437 GLN A C 1
ATOM 3470 O O . GLN A 1 437 ? 6.187 -10.842 5.483 1.00 87.19 437 GLN A O 1
ATOM 3475 N N . LEU A 1 438 ? 4.025 -11.246 5.049 1.00 86.44 438 LEU A N 1
ATOM 3476 C CA . LEU A 1 438 ? 4.274 -11.933 3.775 1.00 86.44 438 LEU A CA 1
ATOM 3477 C C . LEU A 1 438 ? 4.558 -10.948 2.626 1.00 86.44 438 LEU A C 1
ATOM 3479 O O . LEU A 1 438 ? 5.397 -11.240 1.771 1.00 86.44 438 LEU A O 1
ATOM 3483 N N . ALA A 1 439 ? 3.900 -9.786 2.608 1.00 91.25 439 ALA A N 1
ATOM 3484 C CA . ALA A 1 439 ? 4.165 -8.737 1.625 1.00 91.25 439 ALA A CA 1
ATOM 3485 C C . ALA A 1 439 ? 5.586 -8.168 1.772 1.00 91.25 439 ALA A C 1
ATOM 3487 O O . ALA A 1 439 ? 6.325 -8.115 0.795 1.00 91.25 439 ALA A O 1
ATOM 3488 N N . GLU A 1 440 ? 6.006 -7.830 2.993 1.00 91.00 440 GLU A N 1
ATOM 3489 C CA . GLU A 1 440 ? 7.339 -7.327 3.338 1.00 91.00 440 GLU A CA 1
ATOM 3490 C C . GLU A 1 440 ? 8.430 -8.316 2.921 1.00 91.00 440 GLU A C 1
ATOM 3492 O O . GLU A 1 440 ? 9.383 -7.933 2.248 1.00 91.00 440 GLU A O 1
ATOM 3497 N N . THR A 1 441 ? 8.290 -9.603 3.260 1.00 87.56 441 THR A N 1
ATOM 3498 C CA . THR A 1 441 ? 9.286 -10.619 2.874 1.00 87.56 441 THR A CA 1
ATOM 3499 C C . THR A 1 441 ? 9.409 -10.748 1.354 1.00 87.56 441 THR A C 1
ATOM 3501 O O . THR A 1 441 ? 10.526 -10.764 0.833 1.00 87.56 441 THR A O 1
ATOM 3504 N N . ALA A 1 442 ? 8.292 -10.746 0.622 1.00 86.88 442 ALA A N 1
ATOM 3505 C CA . ALA A 1 442 ? 8.299 -10.796 -0.838 1.00 86.88 442 ALA A CA 1
ATOM 3506 C C . ALA A 1 442 ? 8.836 -9.498 -1.484 1.00 86.88 442 ALA A C 1
ATOM 3508 O O . ALA A 1 442 ? 9.667 -9.572 -2.391 1.00 86.88 442 ALA A O 1
ATOM 3509 N N . TYR A 1 443 ? 8.449 -8.310 -1.004 1.00 92.75 443 TYR A N 1
ATOM 3510 C CA . TYR A 1 443 ? 8.996 -7.033 -1.483 1.00 92.75 443 TYR A CA 1
ATOM 3511 C C . TYR A 1 443 ? 10.487 -6.888 -1.168 1.00 92.75 443 TYR A C 1
ATOM 3513 O O . TYR A 1 443 ? 11.231 -6.363 -1.994 1.00 92.75 443 TYR A O 1
ATOM 3521 N N . ARG A 1 444 ? 10.960 -7.412 -0.031 1.00 89.06 444 ARG A N 1
ATOM 3522 C CA . ARG A 1 444 ? 12.383 -7.435 0.335 1.00 89.06 444 ARG A CA 1
ATOM 3523 C C . ARG A 1 444 ? 13.191 -8.296 -0.633 1.00 89.06 444 ARG A C 1
ATOM 3525 O O . ARG A 1 444 ? 14.296 -7.907 -1.007 1.00 89.06 444 ARG A O 1
ATOM 3532 N N . GLU A 1 445 ? 12.656 -9.430 -1.084 1.00 81.12 445 GLU A N 1
ATOM 3533 C CA . GLU A 1 445 ? 13.274 -10.214 -2.162 1.00 81.12 445 GLU A CA 1
ATOM 3534 C C . GLU A 1 445 ? 13.277 -9.454 -3.496 1.00 81.12 445 GLU A C 1
ATOM 3536 O O . GLU A 1 445 ? 14.331 -9.362 -4.125 1.00 81.12 445 GLU A O 1
ATOM 3541 N N . VAL A 1 446 ? 12.154 -8.845 -3.900 1.00 86.31 446 VAL A N 1
ATOM 3542 C CA . VAL A 1 446 ? 12.067 -8.031 -5.132 1.00 86.31 446 VAL A CA 1
ATOM 3543 C C . VAL A 1 446 ? 13.075 -6.879 -5.112 1.00 86.31 446 VAL A C 1
ATOM 3545 O O . VAL A 1 446 ? 13.799 -6.686 -6.087 1.00 86.31 446 VAL A O 1
ATOM 3548 N N . TRP A 1 447 ? 13.172 -6.145 -4.002 1.00 86.44 447 TRP A N 1
ATOM 3549 C CA . TRP A 1 447 ? 14.115 -5.040 -3.833 1.00 86.44 447 TRP A CA 1
ATOM 3550 C C . TRP A 1 447 ? 15.571 -5.512 -3.861 1.00 86.44 447 TRP A C 1
ATOM 3552 O O . TRP A 1 447 ? 16.388 -4.923 -4.570 1.00 86.44 447 TRP A O 1
ATOM 3562 N N . ASN A 1 448 ? 15.905 -6.607 -3.170 1.00 76.94 448 ASN A N 1
ATOM 3563 C CA . ASN A 1 448 ? 17.243 -7.204 -3.222 1.00 76.94 448 ASN A CA 1
ATOM 3564 C C . ASN A 1 448 ? 17.630 -7.618 -4.648 1.00 76.94 448 ASN A C 1
ATOM 3566 O O . ASN A 1 448 ? 18.758 -7.374 -5.082 1.00 76.94 448 ASN A O 1
ATOM 3570 N N . ILE A 1 449 ? 16.704 -8.241 -5.380 1.00 73.12 449 ILE A N 1
ATOM 3571 C CA . ILE A 1 449 ? 16.929 -8.660 -6.761 1.00 73.12 449 ILE A CA 1
ATOM 3572 C C . ILE A 1 449 ? 17.120 -7.432 -7.659 1.00 73.12 449 ILE A C 1
ATOM 3574 O O . ILE A 1 449 ? 18.137 -7.342 -8.346 1.00 73.12 449 ILE A O 1
ATOM 3578 N N . LYS A 1 450 ? 16.205 -6.455 -7.621 1.00 76.19 450 LYS A N 1
ATOM 3579 C CA . LYS A 1 450 ? 16.301 -5.227 -8.426 1.00 76.19 450 LYS A CA 1
ATOM 3580 C C . LYS A 1 450 ? 17.552 -4.405 -8.104 1.00 76.19 450 LYS A C 1
ATOM 3582 O O . LYS A 1 450 ? 18.212 -3.948 -9.027 1.00 76.19 450 LYS A O 1
ATOM 3587 N N . THR A 1 451 ? 17.961 -4.323 -6.837 1.00 73.69 451 THR A N 1
ATOM 3588 C CA . THR A 1 451 ? 19.205 -3.646 -6.421 1.00 73.69 451 THR A CA 1
ATOM 3589 C C . THR A 1 451 ? 20.450 -4.304 -7.018 1.00 73.69 451 THR A C 1
ATOM 3591 O O . THR A 1 451 ? 21.358 -3.602 -7.450 1.00 73.69 451 THR A O 1
ATOM 3594 N N . ARG A 1 452 ? 20.499 -5.643 -7.087 1.00 68.31 452 ARG A N 1
ATOM 3595 C CA . ARG A 1 452 ? 21.593 -6.382 -7.752 1.00 68.31 452 ARG A CA 1
ATOM 3596 C C . ARG A 1 452 ? 21.549 -6.282 -9.278 1.00 68.31 452 ARG A C 1
ATOM 3598 O O . ARG A 1 452 ? 22.579 -6.439 -9.916 1.00 68.31 452 ARG A O 1
ATOM 3605 N N . THR A 1 453 ? 20.356 -6.071 -9.827 1.00 61.78 453 THR A N 1
ATOM 3606 C CA . THR A 1 453 ? 20.063 -6.058 -11.267 1.00 61.78 453 THR A CA 1
ATOM 3607 C C . THR A 1 453 ? 20.372 -4.688 -11.868 1.00 61.78 453 THR A C 1
ATOM 3609 O O . THR A 1 453 ? 21.242 -4.554 -12.715 1.00 61.78 453 THR A O 1
ATOM 3612 N N . PHE A 1 454 ? 19.702 -3.647 -11.379 1.00 65.19 454 PHE A N 1
ATOM 3613 C CA . PHE A 1 454 ? 19.757 -2.299 -11.941 1.00 65.19 454 PHE A CA 1
ATOM 3614 C C . PHE A 1 454 ? 20.586 -1.309 -11.103 1.00 65.19 454 PHE A C 1
ATOM 3616 O O . PHE A 1 454 ? 20.706 -0.137 -11.456 1.00 65.19 454 PHE A O 1
ATOM 3623 N N . GLY A 1 455 ? 21.120 -1.744 -9.959 1.00 64.00 455 GLY A N 1
ATOM 3624 C CA . GLY A 1 455 ? 21.708 -0.856 -8.957 1.00 64.00 455 GLY A CA 1
ATOM 3625 C C . GLY A 1 455 ? 20.663 -0.181 -8.059 1.00 64.00 455 GLY A C 1
ATOM 3626 O O . GLY A 1 455 ? 19.453 -0.248 -8.290 1.00 64.00 455 GLY A O 1
ATOM 3627 N N . SER A 1 456 ? 21.141 0.482 -7.004 1.00 71.00 456 SER A N 1
ATOM 3628 C CA . SER A 1 456 ? 20.303 1.138 -5.987 1.00 71.00 456 SER A CA 1
ATOM 3629 C C . SER A 1 456 ? 19.567 2.385 -6.488 1.00 71.00 456 SER A C 1
ATOM 3631 O O . SER A 1 456 ? 18.499 2.700 -5.973 1.00 71.00 456 SER A O 1
ATOM 3633 N N . GLY A 1 457 ? 20.126 3.086 -7.481 1.00 70.69 457 GLY A N 1
ATOM 3634 C CA . GLY A 1 457 ? 19.598 4.357 -7.991 1.00 70.69 457 GLY A CA 1
ATOM 3635 C C . GLY A 1 457 ? 18.552 4.248 -9.108 1.00 70.69 457 GLY A C 1
ATOM 3636 O O . GLY A 1 457 ? 18.014 5.267 -9.529 1.00 70.69 457 GLY A O 1
ATOM 3637 N N . HIS A 1 458 ? 18.285 3.048 -9.628 1.00 75.31 458 HIS A N 1
ATOM 3638 C CA . HIS A 1 458 ? 17.399 2.864 -10.780 1.00 75.31 458 HIS A CA 1
ATOM 3639 C C . HIS A 1 458 ? 15.911 2.951 -10.384 1.00 75.31 458 HIS A C 1
ATOM 3641 O O . HIS A 1 458 ? 15.549 2.347 -9.371 1.00 75.31 458 HIS A O 1
ATOM 3647 N N . PRO A 1 459 ? 15.027 3.600 -11.176 1.00 76.25 459 PRO A N 1
ATOM 3648 C CA . PRO A 1 459 ? 13.618 3.814 -10.819 1.00 76.25 459 PRO A CA 1
ATOM 3649 C C . PRO A 1 459 ? 12.889 2.555 -10.332 1.00 76.25 459 PRO A C 1
ATOM 3651 O O . PRO A 1 459 ? 12.339 2.548 -9.239 1.00 76.25 459 PRO A O 1
ATOM 3654 N N . GLU A 1 460 ? 13.002 1.438 -11.057 1.00 75.31 460 GLU A N 1
ATOM 3655 C CA . GLU A 1 460 ? 12.393 0.161 -10.646 1.00 75.31 460 GLU A CA 1
ATOM 3656 C C . GLU A 1 460 ? 12.840 -0.309 -9.249 1.00 75.31 460 GLU A C 1
ATOM 3658 O O . GLU A 1 460 ? 12.040 -0.897 -8.511 1.00 75.31 460 GLU A O 1
ATOM 3663 N N . THR A 1 461 ? 14.110 -0.086 -8.886 1.00 77.69 461 THR A N 1
ATOM 3664 C CA . THR A 1 461 ? 14.668 -0.429 -7.570 1.00 77.69 461 THR A CA 1
ATOM 3665 C C . THR A 1 461 ? 14.105 0.494 -6.495 1.00 77.69 461 THR A C 1
ATOM 3667 O O . THR A 1 461 ? 13.668 0.012 -5.448 1.00 77.69 461 THR A O 1
ATOM 3670 N N . VAL A 1 462 ? 14.059 1.797 -6.778 1.00 85.25 462 VAL A N 1
ATOM 3671 C CA . VAL A 1 462 ? 13.481 2.834 -5.911 1.00 85.25 462 VAL A CA 1
ATOM 3672 C C . VAL A 1 462 ? 12.014 2.526 -5.608 1.00 85.25 462 VAL A C 1
ATOM 3674 O O . VAL A 1 462 ? 11.625 2.502 -4.443 1.00 85.25 462 VAL A O 1
ATOM 3677 N N . ASP A 1 463 ? 11.230 2.161 -6.621 1.00 84.94 463 ASP A N 1
ATOM 3678 C CA . ASP A 1 463 ? 9.821 1.786 -6.471 1.00 84.94 463 ASP A CA 1
ATOM 3679 C C . ASP A 1 463 ? 9.647 0.530 -5.608 1.00 84.94 463 ASP A C 1
ATOM 3681 O O . ASP A 1 463 ? 8.774 0.477 -4.745 1.00 84.94 463 ASP A O 1
ATOM 3685 N N . SER A 1 464 ? 10.504 -0.485 -5.781 1.00 85.38 464 SER A N 1
ATOM 3686 C CA . SER A 1 464 ? 10.458 -1.680 -4.922 1.00 85.38 464 SER A CA 1
ATOM 3687 C C . SER A 1 464 ? 10.876 -1.411 -3.476 1.00 85.38 464 SER A C 1
ATOM 3689 O O . SER A 1 464 ? 10.364 -2.064 -2.569 1.00 85.38 464 SER A O 1
ATOM 3691 N N . LYS A 1 465 ? 11.762 -0.433 -3.249 1.00 90.56 465 LYS A N 1
ATOM 3692 C CA . LYS A 1 465 ? 12.131 0.031 -1.909 1.00 90.56 465 LYS A CA 1
ATOM 3693 C C . LYS A 1 465 ? 10.972 0.783 -1.252 1.00 90.56 465 LYS A C 1
ATOM 3695 O O . LYS A 1 465 ? 10.706 0.565 -0.076 1.00 90.56 465 LYS A O 1
ATOM 3700 N N . MET A 1 466 ? 10.257 1.604 -2.023 1.00 91.31 466 MET A N 1
ATOM 3701 C CA . MET A 1 466 ? 9.059 2.316 -1.574 1.00 91.31 466 MET A CA 1
ATOM 3702 C C . MET A 1 466 ? 7.960 1.332 -1.142 1.00 91.31 466 MET A C 1
ATOM 3704 O O . MET A 1 466 ? 7.516 1.407 -0.004 1.00 91.31 466 MET A O 1
ATOM 3708 N N . LYS A 1 467 ? 7.630 0.325 -1.967 1.00 92.06 467 LYS A N 1
ATOM 3709 C CA . LYS A 1 467 ? 6.660 -0.734 -1.604 1.00 92.06 467 LYS A CA 1
ATOM 3710 C C . LYS A 1 467 ? 7.071 -1.567 -0.383 1.00 92.06 467 LYS A C 1
ATOM 3712 O O . LYS A 1 467 ? 6.223 -2.022 0.382 1.00 92.06 467 LYS A O 1
ATOM 3717 N N . LEU A 1 468 ? 8.374 -1.794 -0.198 1.00 93.62 468 LEU A N 1
ATOM 3718 C CA . LEU A 1 468 ? 8.897 -2.460 0.996 1.00 93.62 468 LEU A CA 1
ATOM 3719 C C . LEU A 1 468 ? 8.702 -1.598 2.252 1.00 93.62 468 LEU A C 1
ATOM 3721 O O . LEU A 1 468 ? 8.315 -2.131 3.287 1.00 93.62 468 LEU A O 1
ATOM 3725 N N . ALA A 1 469 ? 8.968 -0.293 2.161 1.00 92.38 469 ALA A N 1
ATOM 3726 C CA . ALA A 1 469 ? 8.756 0.654 3.251 1.00 92.38 469 ALA A CA 1
ATOM 3727 C C . ALA A 1 469 ? 7.263 0.818 3.580 1.00 92.38 469 ALA A C 1
ATOM 3729 O O . ALA A 1 469 ? 6.909 0.769 4.752 1.00 92.38 469 ALA A O 1
ATOM 3730 N N . GLU A 1 470 ? 6.385 0.882 2.571 1.00 89.50 470 GLU A N 1
ATOM 3731 C CA . GLU A 1 470 ? 4.923 0.832 2.739 1.00 89.50 470 GLU A CA 1
ATOM 3732 C C . GLU A 1 470 ? 4.533 -0.407 3.559 1.00 89.50 470 GLU A C 1
ATOM 3734 O O . GLU A 1 470 ? 4.021 -0.275 4.664 1.00 89.50 470 GLU A O 1
ATOM 3739 N N . ALA A 1 471 ? 4.911 -1.614 3.121 1.00 90.38 471 ALA A N 1
ATOM 3740 C CA . ALA A 1 471 ? 4.623 -2.851 3.858 1.00 90.38 471 ALA A CA 1
ATOM 3741 C C . ALA A 1 471 ? 5.266 -2.941 5.262 1.00 90.38 471 ALA A C 1
ATOM 3743 O O . ALA A 1 471 ? 4.903 -3.832 6.031 1.00 90.38 471 ALA A O 1
ATOM 3744 N N . MET A 1 472 ? 6.219 -2.068 5.608 1.00 88.62 472 MET A N 1
ATOM 3745 C CA . MET A 1 472 ? 6.747 -1.925 6.971 1.00 88.62 472 MET A CA 1
ATOM 3746 C C . MET A 1 472 ? 5.958 -0.925 7.817 1.00 88.62 472 MET A C 1
ATOM 3748 O O . MET A 1 472 ? 5.749 -1.222 8.991 1.00 88.62 472 MET A O 1
ATOM 3752 N N . VAL A 1 473 ? 5.516 0.204 7.242 1.00 84.88 473 VAL A N 1
ATOM 3753 C CA . VAL A 1 473 ? 4.641 1.173 7.930 1.00 84.88 473 VAL A CA 1
ATOM 3754 C C . VAL A 1 473 ? 3.338 0.524 8.322 1.00 84.88 473 VAL A C 1
ATOM 3756 O O . VAL A 1 473 ? 2.962 0.613 9.484 1.00 84.88 473 VAL A O 1
ATOM 3759 N N . GLU A 1 474 ? 2.712 -0.184 7.378 1.00 81.88 474 GLU A N 1
ATOM 3760 C CA . GLU A 1 474 ? 1.482 -0.936 7.615 1.00 81.88 474 GLU A CA 1
ATOM 3761 C C . GLU A 1 474 ? 1.605 -1.726 8.916 1.00 81.88 474 GLU A C 1
ATOM 3763 O O . GLU A 1 474 ? 0.830 -1.512 9.832 1.00 81.88 474 GLU A O 1
ATOM 3768 N N . GLN A 1 475 ? 2.673 -2.518 9.069 1.00 78.94 475 GLN A N 1
ATOM 3769 C CA . GLN A 1 475 ? 2.865 -3.393 10.225 1.00 78.94 475 GLN A CA 1
ATOM 3770 C C . GLN A 1 475 ? 2.988 -2.696 11.588 1.00 78.94 475 GLN A C 1
ATOM 3772 O O . GLN A 1 475 ? 2.912 -3.415 12.585 1.00 78.94 475 GLN A O 1
ATOM 3777 N N . GLY A 1 476 ? 3.173 -1.372 11.648 1.00 69.25 476 GLY A N 1
ATOM 3778 C CA . GLY A 1 476 ? 2.998 -0.547 12.854 1.00 69.25 476 GLY A CA 1
ATOM 3779 C C . GLY A 1 476 ? 3.918 -0.849 14.038 1.00 69.25 476 GLY A C 1
ATOM 3780 O O . GLY A 1 476 ? 3.649 -0.412 15.146 1.00 69.25 476 GLY A O 1
ATOM 3781 N N . ASN A 1 477 ? 4.989 -1.614 13.835 1.00 75.88 477 ASN A N 1
ATOM 3782 C CA . ASN A 1 477 ? 6.006 -1.845 14.858 1.00 75.88 477 ASN A CA 1
ATOM 3783 C C . ASN A 1 477 ? 7.041 -0.716 14.788 1.00 75.88 477 ASN A C 1
ATOM 3785 O O . ASN A 1 477 ? 7.630 -0.527 13.723 1.00 75.88 477 ASN A O 1
ATOM 3789 N N . ASP A 1 478 ? 7.323 -0.030 15.897 1.00 76.50 478 ASP A N 1
ATOM 3790 C CA . ASP A 1 478 ? 8.229 1.131 15.983 1.00 76.50 478 ASP A CA 1
ATOM 3791 C C . ASP A 1 478 ? 9.561 0.905 15.256 1.00 76.50 478 ASP A C 1
ATOM 3793 O O . ASP A 1 478 ? 10.035 1.741 14.487 1.00 76.50 478 ASP A O 1
ATOM 3797 N N . GLN A 1 479 ? 10.158 -0.279 15.424 1.00 80.44 479 GLN A N 1
ATOM 3798 C CA . GLN A 1 479 ? 11.430 -0.604 14.791 1.00 80.44 479 GLN A CA 1
ATOM 3799 C C . GLN A 1 479 ? 11.304 -0.732 13.263 1.00 80.44 479 GLN A C 1
ATOM 3801 O O . GLN A 1 479 ? 12.253 -0.393 12.549 1.00 80.44 479 GLN A O 1
ATOM 3806 N N . LYS A 1 480 ? 10.155 -1.192 12.753 1.00 83.75 480 LYS A N 1
ATOM 3807 C CA . LYS A 1 480 ? 9.836 -1.218 11.315 1.00 83.75 480 LYS A CA 1
ATOM 3808 C C . LYS A 1 480 ? 9.462 0.172 10.796 1.00 83.75 480 LYS A C 1
ATOM 3810 O O . LYS A 1 480 ? 9.900 0.516 9.702 1.00 83.75 480 LYS A O 1
ATOM 3815 N N . LEU A 1 481 ? 8.753 0.983 11.581 1.00 84.94 481 LEU A N 1
ATOM 3816 C CA . LEU A 1 481 ? 8.416 2.374 11.260 1.00 84.94 481 LEU A CA 1
ATOM 3817 C C . LEU A 1 481 ? 9.677 3.235 11.098 1.00 84.94 481 LEU A C 1
ATOM 3819 O O . LEU A 1 481 ? 9.847 3.878 10.066 1.00 84.94 481 LEU A O 1
ATOM 3823 N N . ILE A 1 482 ? 10.632 3.141 12.029 1.00 85.94 482 ILE A N 1
ATOM 3824 C CA . ILE A 1 482 ? 11.947 3.803 11.933 1.00 85.94 482 ILE A CA 1
ATOM 3825 C C . ILE A 1 482 ? 12.720 3.346 10.680 1.00 85.94 482 ILE A C 1
ATOM 3827 O O . ILE A 1 482 ? 13.356 4.152 9.999 1.00 85.94 482 ILE A O 1
ATOM 3831 N N . MET A 1 483 ? 12.667 2.052 10.332 1.00 86.50 483 MET A N 1
ATOM 3832 C CA . MET A 1 483 ? 13.284 1.556 9.092 1.00 86.50 483 MET A CA 1
ATOM 3833 C C . MET A 1 483 ? 12.572 2.079 7.837 1.00 86.50 483 MET A C 1
ATOM 3835 O O . MET A 1 483 ? 13.237 2.384 6.846 1.00 86.50 483 MET A O 1
ATOM 3839 N N . ALA A 1 484 ? 11.244 2.191 7.861 1.00 91.62 484 ALA A N 1
ATOM 3840 C CA . ALA A 1 484 ? 10.452 2.692 6.748 1.00 91.62 484 ALA A CA 1
ATOM 3841 C C . ALA A 1 484 ? 10.662 4.194 6.515 1.00 91.62 484 ALA A C 1
ATOM 3843 O O . ALA A 1 484 ? 10.897 4.589 5.376 1.00 91.62 484 ALA A O 1
ATOM 3844 N N . GLU A 1 485 ? 10.674 5.005 7.576 1.00 93.50 485 GLU A N 1
ATOM 3845 C CA . GLU A 1 485 ? 10.994 6.440 7.548 1.00 93.50 485 GLU A CA 1
ATOM 3846 C C . GLU A 1 485 ? 12.347 6.686 6.869 1.00 93.50 485 GLU A C 1
ATOM 3848 O O . GLU A 1 485 ? 12.426 7.422 5.883 1.00 93.50 485 GLU A O 1
ATOM 3853 N N . SER A 1 486 ? 13.388 5.973 7.306 1.00 93.00 486 SER A N 1
ATOM 3854 C CA . SER A 1 486 ? 14.725 6.036 6.708 1.00 93.00 486 SER A CA 1
ATOM 3855 C C . SER A 1 486 ? 14.710 5.652 5.220 1.00 93.00 486 SER A C 1
ATOM 3857 O O . SER A 1 486 ? 15.279 6.345 4.368 1.00 93.00 486 SER A O 1
ATOM 3859 N N . MET A 1 487 ? 13.983 4.586 4.861 1.00 92.75 487 MET A N 1
ATOM 3860 C CA . MET A 1 487 ? 13.855 4.160 3.469 1.00 92.75 487 MET A CA 1
ATOM 3861 C C . MET A 1 487 ? 13.101 5.171 2.597 1.00 92.75 487 MET A C 1
ATOM 3863 O O . MET A 1 487 ? 13.561 5.427 1.480 1.00 92.75 487 MET A O 1
ATOM 3867 N N . PHE A 1 488 ? 12.007 5.768 3.080 1.00 94.69 488 PHE A N 1
ATOM 3868 C CA . PHE A 1 488 ? 11.283 6.825 2.370 1.00 94.69 488 PHE A CA 1
ATOM 3869 C C . PHE A 1 488 ? 12.119 8.096 2.240 1.00 94.69 488 PHE A C 1
ATOM 3871 O O . PHE A 1 488 ? 12.152 8.675 1.157 1.00 94.69 488 PHE A O 1
ATOM 3878 N N . ARG A 1 489 ? 12.867 8.491 3.277 1.00 95.12 489 ARG A N 1
ATOM 3879 C CA . ARG A 1 489 ? 13.769 9.652 3.238 1.00 95.12 489 ARG A CA 1
ATOM 3880 C C . ARG A 1 489 ? 14.851 9.500 2.175 1.00 95.12 489 ARG A C 1
ATOM 3882 O O . ARG A 1 489 ? 15.080 10.437 1.412 1.00 95.12 489 ARG A O 1
ATOM 3889 N N . GLU A 1 490 ? 15.450 8.318 2.043 1.00 91.38 490 GLU A N 1
ATOM 3890 C CA . GLU A 1 490 ? 16.379 8.024 0.945 1.00 91.38 490 GLU A CA 1
ATOM 3891 C C . GLU A 1 490 ? 15.697 8.031 -0.440 1.00 91.38 490 GLU A C 1
ATOM 3893 O O . GLU A 1 490 ? 16.258 8.570 -1.396 1.00 91.38 490 GLU A O 1
ATOM 3898 N N . VAL A 1 491 ? 14.491 7.456 -0.572 1.00 93.00 491 VAL A N 1
ATOM 3899 C CA . VAL A 1 491 ? 13.720 7.441 -1.836 1.00 93.00 491 VAL A CA 1
ATOM 3900 C C . VAL A 1 491 ? 13.353 8.862 -2.275 1.00 93.00 491 VAL A C 1
ATOM 3902 O O . VAL A 1 491 ? 13.561 9.221 -3.436 1.00 93.00 491 VAL A O 1
ATOM 3905 N N . TRP A 1 492 ? 12.858 9.681 -1.348 1.00 94.75 492 TRP A N 1
ATOM 3906 C CA . TRP A 1 492 ? 12.512 11.081 -1.565 1.00 94.75 492 TRP A CA 1
ATOM 3907 C C . TRP A 1 492 ? 13.731 11.903 -1.985 1.00 94.75 492 TRP A C 1
ATOM 3909 O O . TRP A 1 492 ? 13.688 12.546 -3.031 1.00 94.75 492 TRP A O 1
ATOM 3919 N N . GLN A 1 493 ? 14.846 11.826 -1.248 1.00 92.56 493 GLN A N 1
ATOM 3920 C CA . GLN A 1 493 ? 16.080 12.544 -1.596 1.00 92.56 493 GLN A CA 1
ATOM 3921 C C . GLN A 1 493 ? 16.591 12.175 -2.996 1.00 92.56 493 GLN A C 1
ATOM 3923 O O . GLN A 1 493 ? 16.991 13.055 -3.761 1.00 92.56 493 GLN A O 1
ATOM 3928 N N . LEU A 1 494 ? 16.543 10.890 -3.358 1.00 88.06 494 LEU A N 1
ATOM 3929 C CA . LEU A 1 494 ? 16.970 10.419 -4.672 1.00 88.06 494 LEU A CA 1
ATOM 3930 C C . LEU A 1 494 ? 16.039 10.901 -5.796 1.00 88.06 494 LEU A C 1
ATOM 3932 O O . LEU A 1 494 ? 16.531 11.392 -6.815 1.00 88.06 494 LEU A O 1
ATOM 3936 N N . ARG A 1 495 ? 14.712 10.807 -5.628 1.00 88.12 495 ARG A N 1
ATOM 3937 C CA . ARG A 1 495 ? 13.743 11.322 -6.615 1.00 88.12 495 ARG A CA 1
ATOM 3938 C C . ARG A 1 495 ? 13.833 12.843 -6.745 1.00 88.12 495 ARG A C 1
ATOM 3940 O O . ARG A 1 495 ? 13.921 13.345 -7.861 1.00 88.12 495 ARG A O 1
ATOM 3947 N N . LYS A 1 496 ? 13.967 13.570 -5.635 1.00 89.88 496 LYS A N 1
ATOM 3948 C CA . LYS A 1 496 ? 14.191 15.022 -5.613 1.00 89.88 496 LYS A CA 1
ATOM 3949 C C . LYS A 1 496 ? 15.450 15.422 -6.390 1.00 89.88 496 LYS A C 1
ATOM 3951 O O . LYS A 1 496 ? 15.399 16.332 -7.211 1.00 89.88 496 LYS A O 1
ATOM 3956 N N . ALA A 1 497 ? 16.553 14.688 -6.223 1.00 85.75 497 ALA A N 1
ATOM 3957 C CA . ALA A 1 497 ? 17.803 14.937 -6.945 1.00 85.75 497 ALA A CA 1
ATOM 3958 C C . ALA A 1 497 ? 17.776 14.562 -8.444 1.00 85.75 497 ALA A C 1
ATOM 3960 O O . ALA A 1 497 ? 18.581 15.093 -9.209 1.00 85.75 497 ALA A O 1
ATOM 3961 N N . THR A 1 498 ? 16.899 13.645 -8.871 1.00 84.50 498 THR A N 1
ATOM 3962 C CA . THR A 1 498 ? 16.883 13.097 -10.247 1.00 84.50 498 THR A CA 1
ATOM 3963 C C . THR A 1 498 ? 15.732 13.607 -11.114 1.00 84.50 498 THR A C 1
ATOM 3965 O O . THR A 1 498 ? 15.924 13.820 -12.310 1.00 84.50 498 THR A O 1
ATOM 3968 N N . LEU A 1 499 ? 14.556 13.819 -10.524 1.00 85.94 499 LEU A N 1
ATOM 3969 C CA . LEU A 1 499 ? 13.314 14.232 -11.184 1.00 85.94 499 LEU A CA 1
ATOM 3970 C C . LEU A 1 499 ? 12.929 15.685 -10.849 1.00 85.94 499 LEU A C 1
ATOM 3972 O O . LEU A 1 499 ? 12.195 16.315 -11.610 1.00 85.94 499 LEU A O 1
ATOM 3976 N N . GLY A 1 500 ? 13.449 16.223 -9.740 1.00 88.50 500 GLY A N 1
ATOM 3977 C CA . GLY A 1 500 ? 13.134 17.554 -9.222 1.00 88.50 500 GLY A CA 1
ATOM 3978 C C . GLY A 1 500 ? 11.970 17.570 -8.226 1.00 88.50 500 GLY A C 1
ATOM 3979 O O . GLY A 1 500 ? 11.203 16.612 -8.112 1.00 88.50 500 GLY A O 1
ATOM 3980 N N . ASP A 1 501 ? 11.859 18.684 -7.501 1.00 88.25 501 ASP A N 1
ATOM 3981 C CA . ASP A 1 501 ? 10.942 18.889 -6.371 1.00 88.25 501 ASP A CA 1
ATOM 3982 C C . ASP A 1 501 ? 9.456 18.729 -6.737 1.00 88.25 501 ASP A C 1
ATOM 3984 O O . ASP A 1 501 ? 8.715 18.076 -6.014 1.00 88.25 501 ASP A O 1
ATOM 3988 N N . GLU A 1 502 ? 9.015 19.280 -7.873 1.00 89.06 502 GLU A N 1
ATOM 3989 C CA . GLU A 1 502 ? 7.598 19.265 -8.287 1.00 89.06 502 GLU A CA 1
ATOM 3990 C C . GLU A 1 502 ? 7.210 18.039 -9.141 1.00 89.06 502 GLU A C 1
ATOM 3992 O O . GLU A 1 502 ? 6.106 17.980 -9.684 1.00 89.06 502 GLU A O 1
ATOM 3997 N N . HIS A 1 503 ? 8.096 17.047 -9.303 1.00 88.06 503 HIS A N 1
ATOM 3998 C CA . HIS A 1 503 ? 7.744 15.830 -10.036 1.00 88.06 503 HIS A CA 1
ATOM 3999 C C . HIS A 1 503 ? 6.787 14.962 -9.211 1.00 88.06 503 HIS A C 1
ATOM 4001 O O . HIS A 1 503 ? 7.039 14.703 -8.036 1.00 88.06 503 HIS A O 1
ATOM 4007 N N . ARG A 1 504 ? 5.724 14.443 -9.839 1.00 91.12 504 ARG A N 1
ATOM 4008 C CA . ARG A 1 504 ? 4.678 13.646 -9.174 1.00 91.12 504 ARG A CA 1
ATOM 4009 C C . ARG A 1 504 ? 5.238 12.514 -8.300 1.00 91.12 504 ARG A C 1
ATOM 4011 O O . ARG A 1 504 ? 4.817 12.367 -7.160 1.00 91.12 504 ARG A O 1
ATOM 4018 N N . ASP A 1 505 ? 6.228 11.771 -8.793 1.00 86.75 505 ASP A N 1
ATOM 4019 C CA . ASP A 1 505 ? 6.840 10.677 -8.023 1.00 86.75 505 ASP A CA 1
ATOM 4020 C C . ASP A 1 505 ? 7.714 11.173 -6.851 1.00 86.75 505 ASP A C 1
ATOM 4022 O O . ASP A 1 505 ? 7.870 10.457 -5.860 1.00 86.75 505 ASP A O 1
ATOM 4026 N N . THR A 1 506 ? 8.283 12.383 -6.930 1.00 89.62 506 THR A N 1
ATOM 4027 C CA . THR A 1 506 ? 8.971 13.028 -5.796 1.00 89.62 506 THR A CA 1
ATOM 4028 C C . THR A 1 506 ? 7.955 13.402 -4.723 1.00 89.62 506 THR A C 1
ATOM 4030 O O . THR A 1 506 ? 8.138 13.036 -3.567 1.00 89.62 506 THR A O 1
ATOM 4033 N N . LEU A 1 507 ? 6.853 14.044 -5.125 1.00 92.81 507 LEU A N 1
ATOM 4034 C CA . LEU A 1 507 ? 5.760 14.452 -4.239 1.00 92.81 507 LEU A CA 1
ATOM 4035 C C . LEU A 1 507 ? 5.092 13.248 -3.554 1.00 92.81 507 LEU A C 1
ATOM 4037 O O . LEU A 1 507 ? 4.829 13.302 -2.359 1.00 92.81 507 LEU A O 1
ATOM 4041 N N . LEU A 1 508 ? 4.900 12.132 -4.266 1.00 89.81 508 LEU A N 1
ATOM 4042 C CA . LEU A 1 508 ? 4.397 10.881 -3.684 1.00 89.81 508 LEU A CA 1
ATOM 4043 C C . LEU A 1 508 ? 5.375 10.272 -2.660 1.00 89.81 508 LEU A C 1
ATOM 4045 O O . LEU A 1 508 ? 4.954 9.762 -1.627 1.00 89.81 508 LEU A O 1
ATOM 4049 N N . ALA A 1 509 ? 6.687 10.335 -2.913 1.00 89.19 509 ALA A N 1
ATOM 4050 C CA . ALA A 1 509 ? 7.682 9.889 -1.934 1.00 89.19 509 ALA A CA 1
ATOM 4051 C C . ALA A 1 509 ? 7.728 10.797 -0.692 1.00 89.19 509 ALA A C 1
ATOM 4053 O O . ALA A 1 509 ? 7.950 10.312 0.414 1.00 89.19 509 ALA A O 1
ATOM 4054 N N . GLU A 1 510 ? 7.509 12.100 -0.879 1.00 94.94 510 GLU A 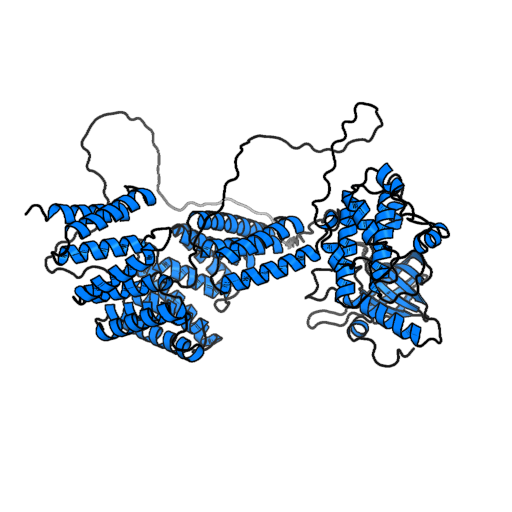N 1
ATOM 4055 C CA . GLU A 1 510 ? 7.426 13.092 0.196 1.00 94.94 510 GLU A CA 1
ATOM 4056 C C . GLU A 1 510 ? 6.174 12.875 1.062 1.00 94.94 510 GLU A C 1
ATOM 4058 O O . GLU A 1 510 ? 6.271 12.849 2.285 1.00 94.94 510 GLU A O 1
ATOM 4063 N N . GLN A 1 511 ? 5.028 12.597 0.432 1.00 93.25 511 GLN A N 1
ATOM 4064 C CA . GLN A 1 511 ? 3.772 12.219 1.087 1.00 93.25 511 GLN A CA 1
ATOM 4065 C C . GLN A 1 511 ? 3.909 10.934 1.922 1.00 93.25 511 GLN A C 1
ATOM 4067 O O . GLN A 1 511 ? 3.479 10.895 3.074 1.00 93.25 511 GLN A O 1
ATOM 4072 N N . ASN A 1 512 ? 4.536 9.889 1.370 1.00 91.25 512 ASN A N 1
ATOM 4073 C CA . ASN A 1 512 ? 4.771 8.640 2.099 1.00 91.25 512 ASN A CA 1
ATOM 4074 C C . ASN A 1 512 ? 5.723 8.838 3.296 1.00 91.25 512 ASN A C 1
ATOM 4076 O O . ASN A 1 512 ? 5.532 8.219 4.342 1.00 91.25 512 ASN A O 1
ATOM 4080 N N . LEU A 1 513 ? 6.724 9.720 3.172 1.00 94.94 513 LEU A N 1
ATOM 4081 C CA . LEU A 1 513 ? 7.587 10.099 4.294 1.00 94.94 513 LEU A CA 1
ATOM 4082 C C . LEU A 1 513 ? 6.808 10.864 5.375 1.00 94.94 513 LEU A C 1
ATOM 4084 O O . LEU A 1 513 ? 6.958 10.541 6.548 1.00 94.94 513 LEU A O 1
ATOM 4088 N N . ALA A 1 514 ? 5.955 11.822 5.000 1.00 92.62 514 ALA A N 1
ATOM 4089 C CA . ALA A 1 514 ? 5.101 12.549 5.942 1.00 92.62 514 ALA A CA 1
ATOM 4090 C C . ALA A 1 514 ? 4.176 11.597 6.725 1.00 92.62 514 ALA A C 1
ATOM 4092 O O . ALA A 1 514 ? 4.098 11.672 7.949 1.00 92.62 514 ALA A O 1
ATOM 4093 N N . SER A 1 515 ? 3.566 10.624 6.040 1.00 88.19 515 SER A N 1
ATOM 4094 C CA . SER A 1 515 ? 2.765 9.575 6.684 1.00 88.19 515 SER A CA 1
ATOM 4095 C C . SER A 1 515 ? 3.587 8.738 7.674 1.00 88.19 515 SER A C 1
ATOM 4097 O O . SER A 1 515 ? 3.146 8.533 8.801 1.00 88.19 515 SER A O 1
ATOM 4099 N N . ALA A 1 516 ? 4.805 8.321 7.311 1.00 89.56 516 ALA A N 1
ATOM 4100 C CA . ALA A 1 516 ? 5.688 7.576 8.213 1.00 89.56 516 ALA A CA 1
ATOM 4101 C C . ALA A 1 516 ? 6.188 8.405 9.414 1.00 89.56 516 ALA A C 1
ATOM 4103 O O . ALA A 1 516 ? 6.469 7.831 10.463 1.00 89.56 516 ALA A O 1
ATOM 4104 N N . LEU A 1 517 ? 6.301 9.731 9.275 1.00 89.81 517 LEU A N 1
ATOM 4105 C CA . LEU A 1 517 ? 6.658 10.646 10.365 1.00 89.81 517 LEU A CA 1
ATOM 4106 C C . LEU A 1 517 ? 5.509 10.830 11.362 1.00 89.81 517 LEU A C 1
ATOM 4108 O O . LEU A 1 517 ? 5.757 10.784 12.562 1.00 89.81 517 LEU A O 1
ATOM 4112 N N . SER A 1 518 ? 4.269 10.949 10.881 1.00 86.00 518 SER A N 1
ATOM 4113 C CA . SER A 1 518 ? 3.078 10.960 11.745 1.00 86.00 518 SER A CA 1
ATOM 4114 C C . SER A 1 518 ? 2.940 9.656 12.541 1.00 86.00 518 SER A C 1
ATOM 4116 O O . SER A 1 518 ? 2.658 9.682 13.729 1.00 86.00 518 SER A O 1
ATOM 4118 N N . CYS A 1 519 ? 3.263 8.506 11.938 1.00 84.12 519 CYS A N 1
ATOM 4119 C CA . CYS A 1 519 ? 3.299 7.220 12.650 1.00 84.12 519 CYS A CA 1
ATOM 4120 C C . CYS A 1 519 ? 4.419 7.104 13.708 1.00 84.12 519 CYS A C 1
ATOM 4122 O O . CYS A 1 519 ? 4.526 6.074 14.366 1.00 84.12 519 CYS A O 1
ATOM 4124 N N . LEU A 1 520 ? 5.304 8.098 13.804 1.00 85.00 520 LEU A N 1
ATOM 4125 C CA . LEU A 1 520 ? 6.398 8.193 14.775 1.00 85.00 520 LEU A CA 1
ATOM 4126 C C . LEU A 1 520 ? 6.209 9.405 15.707 1.00 85.00 520 LEU A C 1
ATOM 4128 O O . LEU A 1 520 ? 7.195 9.896 16.261 1.00 85.00 520 LEU A O 1
ATOM 4132 N N . ASP A 1 521 ? 4.977 9.916 15.814 1.00 84.31 521 ASP A N 1
ATOM 4133 C CA . ASP A 1 521 ? 4.576 11.076 16.619 1.00 84.31 521 ASP A CA 1
ATOM 4134 C C . ASP A 1 521 ? 5.407 12.348 16.319 1.00 84.31 521 ASP A C 1
ATOM 4136 O O . ASP A 1 521 ? 5.684 13.176 17.190 1.00 84.31 521 ASP A O 1
ATOM 4140 N N . ARG A 1 522 ? 5.858 12.506 15.063 1.00 87.19 522 ARG A N 1
ATOM 4141 C CA . ARG A 1 522 ? 6.624 13.670 14.563 1.00 87.19 522 ARG A CA 1
ATOM 4142 C C . ARG A 1 522 ? 5.738 14.583 13.722 1.00 87.19 522 ARG A C 1
ATOM 4144 O O . ARG A 1 522 ? 6.057 14.900 12.571 1.00 87.19 522 ARG A O 1
ATOM 4151 N N . ASP A 1 523 ? 4.624 14.987 14.318 1.00 86.12 523 ASP A N 1
ATOM 4152 C CA . ASP A 1 523 ? 3.525 15.668 13.636 1.00 86.12 523 ASP A CA 1
ATOM 4153 C C . ASP A 1 523 ? 3.937 17.010 13.012 1.00 86.12 523 ASP A C 1
ATOM 4155 O O . ASP A 1 523 ? 3.637 17.224 11.841 1.00 86.12 523 ASP A O 1
ATOM 4159 N N . ASP A 1 524 ? 4.735 17.844 13.694 1.00 87.69 524 ASP A N 1
ATOM 4160 C CA . ASP A 1 524 ? 5.271 19.111 13.152 1.00 87.69 524 ASP A CA 1
ATOM 4161 C C . ASP A 1 524 ? 5.986 18.932 11.795 1.00 87.69 524 ASP A C 1
ATOM 4163 O O . ASP A 1 524 ? 5.847 19.740 10.870 1.00 87.69 524 ASP A O 1
ATOM 4167 N N . GLU A 1 525 ? 6.795 17.871 11.670 1.00 91.56 525 GLU A N 1
ATOM 4168 C CA . GLU A 1 525 ? 7.508 17.562 10.428 1.00 91.56 525 GLU A CA 1
ATOM 4169 C C . GLU A 1 525 ? 6.549 16.994 9.376 1.00 91.56 525 GLU A C 1
ATOM 4171 O O . GLU A 1 525 ? 6.648 17.358 8.203 1.00 91.56 525 GLU A O 1
ATOM 4176 N N . ALA A 1 526 ? 5.615 16.127 9.779 1.00 92.38 526 ALA A N 1
ATOM 4177 C CA . ALA A 1 526 ? 4.620 15.550 8.883 1.00 92.38 526 ALA A CA 1
ATOM 4178 C C . ALA A 1 526 ? 3.696 16.625 8.285 1.00 92.38 526 ALA A C 1
ATOM 4180 O O . ALA A 1 526 ? 3.475 16.635 7.074 1.00 92.38 526 ALA A O 1
ATOM 4181 N N . GLU A 1 527 ? 3.213 17.565 9.098 1.00 92.19 527 GLU A N 1
ATOM 4182 C CA . GLU A 1 527 ? 2.296 18.637 8.703 1.00 92.19 527 GLU A CA 1
ATOM 4183 C C . GLU A 1 527 ? 2.943 19.578 7.685 1.00 92.19 527 GLU A C 1
ATOM 4185 O O . GLU A 1 527 ? 2.401 19.799 6.597 1.00 92.19 527 GLU A O 1
ATOM 4190 N N . GLY A 1 528 ? 4.160 20.052 7.978 1.00 93.81 528 GLY A N 1
ATOM 4191 C CA . GLY A 1 528 ? 4.921 20.901 7.062 1.00 93.81 528 GLY A CA 1
ATOM 4192 C C . GLY A 1 528 ? 5.192 20.227 5.712 1.00 93.81 528 GLY A C 1
ATOM 4193 O O . GLY A 1 528 ? 5.160 20.886 4.667 1.00 93.81 528 GLY A O 1
ATOM 4194 N N . MET A 1 529 ? 5.409 18.907 5.710 1.00 95.00 529 MET A N 1
ATOM 4195 C CA . MET A 1 529 ? 5.591 18.122 4.488 1.00 95.00 529 MET A CA 1
ATOM 4196 C C . MET A 1 529 ? 4.274 17.914 3.727 1.00 95.00 529 MET A C 1
ATOM 4198 O O . MET A 1 529 ? 4.230 18.170 2.522 1.00 95.00 529 MET A O 1
ATOM 4202 N N . PHE A 1 530 ? 3.181 17.532 4.397 1.00 95.00 530 PHE A N 1
ATOM 4203 C CA . PHE A 1 530 ? 1.864 17.394 3.766 1.00 95.00 530 PHE A CA 1
ATOM 4204 C C . PHE A 1 530 ? 1.372 18.719 3.163 1.00 95.00 530 PHE A C 1
ATOM 4206 O O . PHE A 1 530 ? 0.958 18.737 2.003 1.00 95.00 530 PHE A O 1
ATOM 4213 N N . GLY A 1 531 ? 1.476 19.839 3.887 1.00 95.06 531 GLY A N 1
ATOM 4214 C CA . GLY A 1 531 ? 1.087 21.165 3.392 1.00 95.06 531 GLY A CA 1
ATOM 4215 C C . GLY A 1 531 ? 1.921 21.628 2.189 1.00 95.06 531 GLY A C 1
ATOM 4216 O O . GLY A 1 531 ? 1.385 22.190 1.223 1.00 95.06 531 GLY A O 1
ATOM 4217 N N . GLY A 1 532 ? 3.226 21.330 2.192 1.00 95.56 532 GLY A N 1
ATOM 4218 C CA . GLY A 1 532 ? 4.123 21.570 1.058 1.00 95.56 532 GLY A CA 1
ATOM 4219 C C . GLY A 1 532 ? 3.749 20.748 -0.180 1.00 95.56 532 GLY A C 1
ATOM 4220 O O . GLY A 1 532 ? 3.606 21.304 -1.276 1.00 95.56 532 GLY A O 1
ATOM 4221 N N . VAL A 1 533 ? 3.522 19.443 -0.003 1.00 96.62 533 VAL A N 1
ATOM 4222 C CA . VAL A 1 533 ? 3.106 18.522 -1.073 1.00 96.62 533 VAL A CA 1
ATOM 4223 C C . VAL A 1 533 ? 1.743 18.912 -1.640 1.00 96.62 533 VAL A C 1
ATOM 4225 O O . VAL A 1 533 ? 1.610 19.019 -2.860 1.00 96.62 533 VAL A O 1
ATOM 4228 N N . LEU A 1 534 ? 0.758 19.205 -0.788 1.00 96.56 534 LEU A N 1
ATOM 4229 C CA . LEU A 1 534 ? -0.584 19.623 -1.200 1.00 96.56 534 LEU A CA 1
ATOM 4230 C C . LEU A 1 534 ? -0.520 20.896 -2.055 1.00 96.56 534 LEU A C 1
ATOM 4232 O O . LEU A 1 534 ? -1.091 20.955 -3.145 1.00 96.56 534 LEU A O 1
ATOM 4236 N N . SER A 1 535 ? 0.264 21.885 -1.620 1.00 96.38 535 SER A N 1
ATOM 4237 C CA . SER A 1 535 ? 0.491 23.139 -2.352 1.00 96.38 535 SER A CA 1
ATOM 4238 C C . SER A 1 535 ? 1.183 22.946 -3.710 1.00 96.38 535 SER A C 1
ATOM 4240 O O . SER A 1 535 ? 1.014 23.765 -4.620 1.00 96.38 535 SER A O 1
ATOM 4242 N N . ALA A 1 536 ? 1.984 21.891 -3.878 1.00 95.19 536 ALA A N 1
ATOM 4243 C CA . ALA A 1 536 ? 2.601 21.538 -5.155 1.00 95.19 536 ALA A CA 1
ATOM 4244 C C . ALA A 1 536 ? 1.644 20.747 -6.062 1.00 95.19 536 ALA A C 1
ATOM 4246 O O . ALA A 1 536 ? 1.509 21.076 -7.244 1.00 95.19 536 ALA A O 1
ATOM 4247 N N . GLN A 1 537 ? 0.933 19.755 -5.520 1.00 95.12 537 GLN A N 1
ATOM 4248 C CA . GLN A 1 537 ? -0.033 18.928 -6.251 1.00 95.12 537 GLN A CA 1
ATOM 4249 C C . GLN A 1 537 ? -1.219 19.761 -6.764 1.00 95.12 537 GLN A C 1
ATOM 4251 O O . GLN A 1 537 ? -1.531 19.689 -7.952 1.00 95.12 537 GLN A O 1
ATOM 4256 N N . ARG A 1 538 ? -1.782 20.666 -5.949 1.00 95.19 538 ARG A N 1
ATOM 4257 C CA . ARG A 1 538 ? -2.821 21.627 -6.379 1.00 95.19 538 ARG A CA 1
ATOM 4258 C C . ARG A 1 538 ? -2.408 22.453 -7.602 1.00 95.19 538 ARG A C 1
ATOM 4260 O O . ARG A 1 538 ? -3.205 22.663 -8.510 1.00 95.19 538 ARG A O 1
ATOM 4267 N N . ARG A 1 539 ? -1.144 22.892 -7.669 1.00 94.38 539 ARG A N 1
ATOM 4268 C CA . ARG A 1 539 ? -0.612 23.689 -8.795 1.00 94.38 539 ARG A CA 1
ATOM 4269 C C . ARG A 1 539 ? -0.274 22.873 -10.045 1.00 94.38 539 ARG A C 1
ATOM 4271 O O . ARG A 1 539 ? -0.235 23.451 -11.130 1.00 94.38 539 ARG A O 1
ATOM 4278 N N . THR A 1 540 ? 0.046 21.587 -9.903 1.00 93.44 540 THR A N 1
ATOM 4279 C CA . THR A 1 540 ? 0.627 20.760 -10.984 1.00 93.44 540 THR A CA 1
ATOM 4280 C C . THR A 1 540 ? -0.317 19.691 -11.525 1.00 93.44 540 THR A C 1
ATOM 4282 O O . THR A 1 540 ? -0.278 19.406 -12.722 1.00 93.44 540 THR A O 1
ATOM 4285 N N . LEU A 1 541 ? -1.156 19.117 -10.662 1.00 91.69 541 LEU A N 1
ATOM 4286 C CA . LEU A 1 541 ? -2.101 18.040 -10.962 1.00 91.69 541 LEU A CA 1
ATOM 4287 C C . LEU A 1 541 ? -3.558 18.529 -10.926 1.00 91.69 541 LEU A C 1
ATOM 4289 O O . LEU A 1 541 ? -4.349 18.076 -11.746 1.00 91.69 541 LEU A O 1
ATOM 4293 N N . GLY A 1 542 ? -3.874 19.473 -10.030 1.00 93.81 542 GLY A N 1
ATOM 4294 C CA . GLY A 1 542 ? -5.236 19.947 -9.751 1.00 93.81 542 GLY A CA 1
ATOM 4295 C C . GLY A 1 542 ? -5.836 19.318 -8.488 1.00 93.81 542 GLY A C 1
ATOM 4296 O O . GLY A 1 542 ? -5.300 18.341 -7.959 1.00 93.81 542 GLY A O 1
ATOM 4297 N N . ASP A 1 543 ? -6.931 19.894 -7.987 1.00 91.81 543 ASP A N 1
ATOM 4298 C CA . ASP A 1 543 ? -7.650 19.403 -6.798 1.00 91.81 543 ASP A CA 1
ATOM 4299 C C . ASP A 1 543 ? -8.362 18.058 -7.035 1.00 91.81 543 ASP A C 1
ATOM 4301 O O . ASP A 1 543 ? -8.481 17.255 -6.115 1.00 91.81 543 ASP A O 1
ATOM 4305 N N . ASP A 1 544 ? -8.784 17.771 -8.271 1.00 90.81 544 ASP A N 1
ATOM 4306 C CA . ASP A 1 544 ? -9.525 16.559 -8.649 1.00 90.81 544 ASP A CA 1
ATOM 4307 C C . ASP A 1 544 ? -8.651 15.302 -8.810 1.00 90.81 544 ASP A C 1
ATOM 4309 O O . ASP A 1 544 ? -9.163 14.190 -8.958 1.00 90.81 544 ASP A O 1
ATOM 4313 N N . HIS A 1 545 ? -7.326 15.454 -8.773 1.00 91.44 545 HIS A N 1
ATOM 4314 C CA . HIS A 1 545 ? -6.391 14.356 -8.976 1.00 91.44 545 HIS A CA 1
ATOM 4315 C C . HIS A 1 545 ? -6.267 13.459 -7.730 1.00 91.44 545 HIS A C 1
ATOM 4317 O O . HIS A 1 545 ? -6.045 13.942 -6.621 1.00 91.44 545 HIS A O 1
ATOM 4323 N N . ASP A 1 546 ? -6.303 12.133 -7.919 1.00 90.19 546 ASP A N 1
ATOM 4324 C CA . ASP A 1 546 ? -6.272 11.138 -6.829 1.00 90.19 546 ASP A CA 1
ATOM 4325 C C . ASP A 1 546 ? -5.129 11.342 -5.824 1.00 90.19 546 ASP A C 1
ATOM 4327 O O . ASP A 1 546 ? -5.328 11.185 -4.622 1.00 90.19 546 ASP A O 1
ATOM 4331 N N . ASP A 1 547 ? -3.930 11.680 -6.304 1.00 88.50 547 ASP A N 1
ATOM 4332 C CA . ASP A 1 547 ? -2.778 11.918 -5.426 1.00 88.50 547 ASP A CA 1
ATOM 4333 C C . ASP A 1 547 ? -2.957 13.193 -4.568 1.00 88.50 547 ASP A C 1
ATOM 4335 O O . ASP A 1 547 ? -2.590 13.174 -3.396 1.00 88.50 547 ASP A O 1
ATOM 4339 N N . THR A 1 548 ? -3.615 14.244 -5.084 1.00 93.81 548 THR A N 1
ATOM 4340 C CA . THR A 1 548 ? -3.977 15.452 -4.315 1.00 93.81 548 THR A CA 1
ATOM 4341 C C . THR A 1 548 ? -4.990 15.118 -3.222 1.00 93.81 548 THR A C 1
ATOM 4343 O O . THR A 1 548 ? -4.783 15.457 -2.058 1.00 93.81 548 THR A O 1
ATOM 4346 N N . LEU A 1 549 ? -6.045 14.373 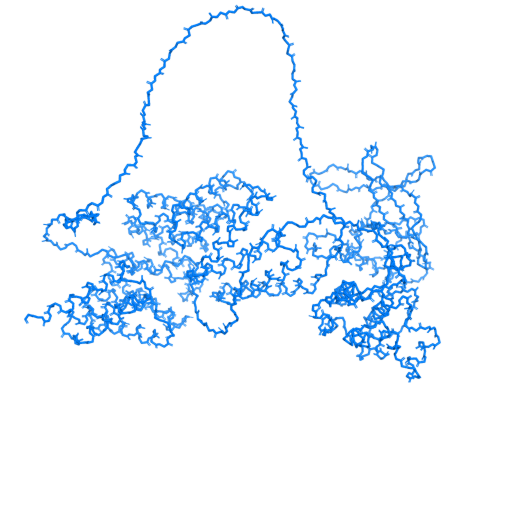-3.571 1.00 94.06 549 LEU A N 1
ATOM 4347 C CA . LEU A 1 549 ? -7.101 13.958 -2.639 1.00 94.06 549 LEU A CA 1
ATOM 4348 C C . LEU A 1 549 ? -6.565 13.078 -1.497 1.00 94.06 549 LEU A C 1
ATOM 4350 O O . LEU A 1 549 ? -7.008 13.206 -0.357 1.00 94.06 549 LEU A O 1
ATOM 4354 N N . LYS A 1 550 ? -5.580 12.211 -1.772 1.00 89.50 550 LYS A N 1
ATOM 4355 C CA . LYS A 1 550 ? -4.892 11.432 -0.727 1.00 89.50 550 LYS A CA 1
ATOM 4356 C C . LYS A 1 550 ? -4.077 12.321 0.211 1.00 89.50 550 LYS A C 1
ATOM 4358 O O . LYS A 1 550 ? -4.056 12.052 1.406 1.00 89.50 550 LYS A O 1
ATOM 4363 N N . THR A 1 551 ? -3.403 13.351 -0.302 1.00 92.25 551 THR A N 1
ATOM 4364 C CA . THR A 1 551 ? -2.631 14.291 0.531 1.00 92.25 551 THR A CA 1
ATOM 4365 C C . THR A 1 551 ? -3.551 15.135 1.407 1.00 92.25 551 THR A C 1
ATOM 4367 O O . THR A 1 551 ? -3.265 15.290 2.588 1.00 92.25 551 THR A O 1
ATOM 4370 N N . MET A 1 552 ? -4.685 15.605 0.873 1.00 95.69 552 MET A N 1
ATOM 4371 C CA . MET A 1 552 ? -5.728 16.278 1.664 1.00 95.69 552 MET A CA 1
ATOM 4372 C C . MET A 1 552 ? -6.238 15.374 2.787 1.00 95.69 552 MET A C 1
ATOM 4374 O O . MET A 1 552 ? -6.295 15.798 3.935 1.00 95.69 552 MET A O 1
ATOM 4378 N N . GLY A 1 553 ? -6.541 14.110 2.468 1.00 90.25 553 GLY A N 1
ATOM 4379 C CA . GLY A 1 553 ? -6.974 13.133 3.462 1.00 90.25 553 GLY A CA 1
ATOM 4380 C C . GLY A 1 553 ? -5.919 12.838 4.531 1.00 90.25 553 GLY A C 1
ATOM 4381 O O . GLY A 1 553 ? -6.275 12.750 5.697 1.00 90.25 553 GLY A O 1
ATOM 4382 N N . GLY A 1 554 ? -4.641 12.720 4.155 1.00 89.31 554 GLY A N 1
ATOM 4383 C CA . GLY A 1 554 ? -3.538 12.482 5.095 1.00 89.31 554 GLY A CA 1
ATOM 4384 C C . GLY A 1 554 ? -3.239 13.675 6.007 1.00 89.31 554 GLY A C 1
ATOM 4385 O O . GLY A 1 554 ? -2.992 13.481 7.192 1.00 89.31 554 GLY A O 1
ATOM 4386 N N . LEU A 1 555 ? -3.327 14.903 5.482 1.00 93.94 555 LEU A N 1
ATOM 4387 C CA . LEU A 1 555 ? -3.230 16.123 6.288 1.00 93.94 555 LEU A CA 1
ATOM 4388 C C . LEU A 1 555 ? -4.399 16.227 7.276 1.00 93.94 555 LEU A C 1
ATOM 4390 O O . LEU A 1 555 ? -4.186 16.497 8.450 1.00 93.94 555 LEU A O 1
ATOM 4394 N N . ALA A 1 556 ? -5.623 15.953 6.829 1.00 92.62 556 ALA A N 1
ATOM 4395 C CA . ALA A 1 556 ? -6.796 15.980 7.695 1.00 92.62 556 ALA A CA 1
ATOM 4396 C C . ALA A 1 556 ? -6.774 14.861 8.761 1.00 92.62 556 ALA A C 1
ATOM 4398 O O . ALA A 1 556 ? -7.105 15.116 9.916 1.00 92.62 556 ALA A O 1
ATOM 4399 N N . ASP A 1 557 ? -6.318 13.648 8.416 1.00 87.69 557 ASP A N 1
ATOM 4400 C CA . ASP A 1 557 ? -6.087 12.564 9.386 1.00 87.69 557 ASP A CA 1
ATOM 4401 C C . ASP A 1 557 ? -5.059 12.992 10.463 1.00 87.69 557 ASP A C 1
ATOM 4403 O O . ASP A 1 557 ? -5.265 12.724 11.645 1.00 87.69 557 ASP A O 1
ATOM 4407 N N . LEU A 1 558 ? -3.986 13.701 10.081 1.00 89.94 558 LEU A N 1
ATOM 4408 C CA . LEU A 1 558 ? -2.979 14.254 11.001 1.00 89.94 558 LEU A CA 1
ATOM 4409 C C . LEU A 1 558 ? -3.558 15.348 11.918 1.00 89.94 558 LEU A C 1
ATOM 4411 O O . LEU A 1 558 ? -3.392 15.299 13.138 1.00 89.94 558 LEU A O 1
ATOM 4415 N N . LEU A 1 559 ? -4.276 16.318 11.345 1.00 89.81 559 LEU A N 1
ATOM 4416 C CA . LEU A 1 559 ? -4.901 17.425 12.076 1.00 89.81 559 LEU A CA 1
ATOM 4417 C C . LEU A 1 559 ? -5.895 16.938 13.153 1.00 89.81 559 LEU A C 1
ATOM 4419 O O . LEU A 1 559 ? -5.933 17.514 14.238 1.00 89.81 559 LEU A O 1
ATOM 4423 N N . LEU A 1 560 ? -6.644 15.851 12.901 1.00 85.00 560 LEU A N 1
ATOM 4424 C CA . LEU A 1 560 ? -7.580 15.245 13.870 1.00 85.00 560 LEU A CA 1
ATOM 4425 C C . LEU A 1 560 ? -6.916 14.464 15.023 1.00 85.00 560 LEU A C 1
ATOM 4427 O O . LEU A 1 560 ? -7.610 14.123 15.999 1.00 85.00 560 LEU A O 1
ATOM 4431 N N . ASN A 1 561 ? -5.632 14.122 14.885 1.00 79.12 561 ASN A N 1
ATOM 4432 C CA . ASN A 1 561 ? -4.901 13.250 15.807 1.00 79.12 561 ASN A CA 1
ATOM 4433 C C . ASN A 1 561 ? -3.873 13.991 16.677 1.00 79.12 561 ASN A C 1
ATOM 4435 O O . ASN A 1 561 ? -3.632 13.535 17.791 1.00 79.12 561 ASN A O 1
ATOM 4439 N N . GLY A 1 562 ? -3.320 15.118 16.215 1.00 71.19 562 GLY A N 1
ATOM 4440 C CA . GLY A 1 562 ? -2.309 15.877 16.963 1.00 71.19 562 GLY A CA 1
ATOM 4441 C C . GLY A 1 562 ? -2.801 16.419 18.316 1.00 71.19 562 GLY A C 1
ATOM 4442 O O . GLY A 1 562 ? -3.927 16.901 18.442 1.00 71.19 562 GLY A O 1
ATOM 4443 N N . GLU A 1 563 ? -1.933 16.384 19.333 1.00 62.91 563 GLU A N 1
ATOM 4444 C CA . GLU A 1 563 ? -2.242 16.769 20.727 1.00 62.91 563 GLU A CA 1
ATOM 4445 C C . GLU A 1 563 ? -2.082 18.281 21.031 1.00 62.91 563 GLU A C 1
ATOM 4447 O O . GLU A 1 563 ? -1.975 18.692 22.190 1.00 62.91 563 GLU A O 1
ATOM 4452 N N . GLU A 1 564 ? -2.020 19.132 20.004 1.00 62.59 564 GLU A N 1
ATOM 4453 C CA . GLU A 1 564 ? -1.675 20.551 20.152 1.00 62.59 564 GLU A CA 1
ATOM 4454 C C . GLU A 1 564 ? -2.764 21.436 20.793 1.00 62.59 564 GLU A C 1
ATOM 4456 O O . GLU A 1 564 ? -3.936 21.084 20.905 1.00 62.59 564 GLU A O 1
ATOM 4461 N N . ASN A 1 565 ? -2.365 22.641 21.218 1.00 56.62 565 ASN A N 1
ATOM 4462 C CA . ASN A 1 565 ? -3.192 23.545 22.029 1.00 56.62 565 ASN A CA 1
ATOM 4463 C C . ASN A 1 565 ? -4.435 24.113 21.310 1.00 56.62 565 ASN A C 1
ATOM 4465 O O . ASN A 1 565 ? -5.372 24.531 21.992 1.00 56.62 565 ASN A O 1
ATOM 4469 N N . ASP A 1 566 ? -4.453 24.116 19.974 1.00 67.81 566 ASP A N 1
ATOM 4470 C CA . ASP A 1 566 ? -5.471 24.770 19.136 1.00 67.81 566 ASP A CA 1
ATOM 4471 C C . ASP A 1 566 ? -6.396 23.745 18.439 1.00 67.81 566 ASP A C 1
ATOM 4473 O O . ASP A 1 566 ? -6.698 23.831 17.249 1.00 67.81 566 ASP A O 1
ATOM 4477 N N . VAL A 1 567 ? -6.857 22.749 19.209 1.00 76.19 567 VAL A N 1
ATOM 4478 C CA . VAL A 1 567 ? -7.676 21.610 18.737 1.00 76.19 567 VAL A CA 1
ATOM 4479 C C . VAL A 1 567 ? -8.913 22.033 17.931 1.00 76.19 567 VAL A C 1
ATOM 4481 O O . VAL A 1 567 ? -9.261 21.356 16.973 1.00 76.19 567 VAL A O 1
ATOM 4484 N N . GLU A 1 568 ? -9.596 23.122 18.302 1.00 82.75 568 GLU A N 1
ATOM 4485 C CA . GLU A 1 568 ? -10.830 23.542 17.613 1.00 82.75 568 GLU A CA 1
ATOM 4486 C C . GLU A 1 568 ? -10.556 24.011 16.168 1.00 82.75 568 GLU A C 1
ATOM 4488 O O . GLU A 1 568 ? -11.249 23.565 15.259 1.00 82.75 568 GLU A O 1
ATOM 4493 N N . GLU A 1 569 ? -9.508 24.812 15.936 1.00 86.38 569 GLU A N 1
ATOM 4494 C CA . GLU A 1 569 ? -9.129 25.310 14.598 1.00 86.38 569 GLU A CA 1
ATOM 4495 C C . GLU A 1 569 ? -8.570 24.180 13.713 1.00 86.38 569 GLU A C 1
ATOM 4497 O O . GLU A 1 569 ? -8.963 24.044 12.555 1.00 86.38 569 GLU A O 1
ATOM 4502 N N . ARG A 1 570 ? -7.727 23.298 14.278 1.00 87.94 570 ARG A N 1
ATOM 4503 C CA . ARG A 1 570 ? -7.174 22.130 13.562 1.00 87.94 570 ARG A CA 1
ATOM 4504 C C . ARG A 1 570 ? -8.266 21.147 13.122 1.00 87.94 570 ARG A C 1
ATOM 4506 O O . ARG A 1 570 ? -8.182 20.573 12.038 1.00 87.94 570 ARG A O 1
ATOM 4513 N N . VAL A 1 571 ? -9.295 20.943 13.948 1.00 88.62 571 VAL A N 1
ATOM 4514 C CA . VAL A 1 571 ? -10.421 20.062 13.605 1.00 88.62 571 VAL A CA 1
ATOM 4515 C C . VAL A 1 571 ? -11.322 20.697 12.533 1.00 88.62 571 VAL A C 1
ATOM 4517 O O . VAL A 1 571 ? -11.732 19.973 11.626 1.00 88.62 571 VAL A O 1
ATOM 4520 N N . GLU A 1 572 ? -11.564 22.014 12.574 1.00 91.12 572 GLU A N 1
ATOM 4521 C CA . GLU A 1 572 ? -12.312 22.740 11.528 1.00 91.12 572 GLU A CA 1
ATOM 4522 C C . GLU A 1 572 ? -11.602 22.632 10.160 1.00 91.12 572 GLU A C 1
ATOM 4524 O O . GLU A 1 572 ? -12.219 22.221 9.174 1.00 91.12 572 GLU A O 1
ATOM 4529 N N . GLU A 1 573 ? -10.281 22.860 10.100 1.00 92.75 573 GLU A N 1
ATOM 4530 C CA . GLU A 1 573 ? -9.489 22.671 8.869 1.00 92.75 573 GLU A CA 1
ATOM 4531 C C . GLU A 1 573 ? -9.546 21.217 8.357 1.00 92.75 573 GLU A C 1
ATOM 4533 O O . GLU A 1 573 ? -9.690 20.970 7.153 1.00 92.75 573 GLU A O 1
ATOM 4538 N N . ALA A 1 574 ? -9.483 20.229 9.256 1.00 92.44 574 ALA A N 1
ATOM 4539 C CA . ALA A 1 574 ? -9.592 18.822 8.880 1.00 92.44 574 ALA A CA 1
ATOM 4540 C C . ALA A 1 574 ? -10.962 18.480 8.268 1.00 92.44 574 ALA A C 1
ATOM 4542 O O . ALA A 1 574 ? -11.029 17.745 7.274 1.00 92.44 574 ALA A O 1
ATOM 4543 N N . SER A 1 575 ? -12.053 19.017 8.823 1.00 93.69 575 SER A N 1
ATOM 4544 C CA . SER A 1 575 ? -13.394 18.868 8.254 1.00 93.69 575 SER A CA 1
ATOM 4545 C C . SER A 1 575 ? -13.495 19.518 6.881 1.00 93.69 575 SER A C 1
ATOM 4547 O O . SER A 1 575 ? -13.937 18.845 5.950 1.00 93.69 575 SER A O 1
ATOM 4549 N N . GLU A 1 576 ? -13.022 20.759 6.705 1.00 95.94 576 GLU A N 1
ATOM 4550 C CA . GLU A 1 576 ? -13.022 21.433 5.398 1.00 95.94 576 GLU A CA 1
ATOM 4551 C C . GLU A 1 576 ? -12.285 20.607 4.329 1.00 95.94 576 GLU A C 1
ATOM 4553 O O . GLU A 1 576 ? -12.753 20.487 3.191 1.00 95.94 576 GLU A O 1
ATOM 4558 N N . LEU A 1 577 ? -11.137 20.012 4.673 1.00 96.38 577 LEU A N 1
ATOM 4559 C CA . LEU A 1 577 ? -10.372 19.149 3.769 1.00 96.38 577 LEU A CA 1
ATOM 4560 C C . LEU A 1 577 ? -11.132 17.861 3.417 1.00 96.38 577 LEU A C 1
ATOM 4562 O O . LEU A 1 577 ? -11.161 17.470 2.245 1.00 96.38 577 LEU A O 1
ATOM 4566 N N . PHE A 1 578 ? -11.772 17.200 4.386 1.00 97.00 578 PHE A N 1
ATOM 4567 C CA . PHE A 1 578 ? -12.576 16.004 4.112 1.00 97.00 578 PHE A CA 1
ATOM 4568 C C . PHE A 1 578 ? -13.877 16.308 3.361 1.00 97.00 578 PHE A C 1
ATOM 4570 O O . PHE A 1 578 ? -14.299 15.487 2.545 1.00 97.00 578 PHE A O 1
ATOM 4577 N N . GLU A 1 579 ? -14.508 17.459 3.590 1.00 97.44 579 GLU A N 1
ATOM 4578 C CA . GLU A 1 579 ? -15.662 17.927 2.818 1.00 97.44 579 GLU A CA 1
ATOM 4579 C C . GLU A 1 579 ? -15.296 18.154 1.351 1.00 97.44 579 GLU A C 1
ATOM 4581 O O . GLU A 1 579 ? -15.977 17.623 0.474 1.00 97.44 579 GLU A O 1
ATOM 4586 N N . GLN A 1 580 ? -14.180 18.839 1.071 1.00 97.44 580 GLN A N 1
ATOM 4587 C CA . GLN A 1 580 ? -13.669 19.021 -0.294 1.00 97.44 580 GLN A CA 1
ATOM 4588 C C . GLN A 1 580 ? -13.416 17.670 -0.989 1.00 97.44 580 GLN A C 1
ATOM 4590 O O . GLN A 1 580 ? -13.816 17.472 -2.138 1.00 97.44 580 GLN A O 1
ATOM 4595 N N . VAL A 1 581 ? -12.801 16.703 -0.293 1.00 97.25 581 VAL A N 1
ATOM 4596 C CA . VAL A 1 581 ? -12.598 15.347 -0.836 1.00 97.25 581 VAL A CA 1
ATOM 4597 C C . VAL A 1 581 ? -13.938 14.653 -1.108 1.00 97.25 581 VAL A C 1
ATOM 4599 O O . VAL A 1 581 ? -14.095 14.014 -2.151 1.00 97.25 581 VAL A O 1
ATOM 4602 N N . LEU A 1 582 ? -14.919 14.777 -0.210 1.00 97.38 582 LEU A N 1
ATOM 4603 C CA . LEU A 1 582 ? -16.248 14.187 -0.377 1.00 97.38 582 LEU A CA 1
ATOM 4604 C C . LEU A 1 582 ? -17.022 14.812 -1.548 1.00 97.38 582 LEU A C 1
ATOM 4606 O O . LEU A 1 582 ? -17.606 14.068 -2.337 1.00 97.38 582 LEU A O 1
ATOM 4610 N N . GLU A 1 583 ? -17.002 16.137 -1.703 1.00 97.62 583 GLU A N 1
ATOM 4611 C CA . GLU A 1 583 ? -17.624 16.850 -2.826 1.00 97.62 583 GLU A CA 1
ATOM 4612 C C . GLU A 1 583 ? -17.032 16.378 -4.160 1.00 97.62 583 GLU A C 1
ATOM 4614 O O . GLU A 1 583 ? -17.760 15.884 -5.026 1.00 97.62 583 GLU A O 1
ATOM 4619 N N . ILE A 1 584 ? -15.701 16.385 -4.285 1.00 96.31 584 ILE A N 1
ATOM 4620 C CA . ILE A 1 584 ? -15.006 15.937 -5.498 1.00 96.31 584 ILE A CA 1
ATOM 4621 C C . ILE A 1 584 ? -15.316 14.463 -5.808 1.00 96.31 584 ILE A C 1
ATOM 4623 O O . ILE A 1 584 ? -15.515 14.102 -6.972 1.00 96.31 584 ILE A O 1
ATOM 4627 N N . ARG A 1 585 ? -15.401 13.580 -4.802 1.00 95.12 585 ARG A N 1
ATOM 4628 C CA . ARG A 1 585 ? -15.768 12.162 -5.003 1.00 95.12 585 ARG A CA 1
ATOM 4629 C C . ARG A 1 585 ? -17.237 11.978 -5.397 1.00 95.12 585 ARG A C 1
ATOM 4631 O O . ARG A 1 585 ? -17.522 11.145 -6.261 1.00 95.12 585 ARG A O 1
ATOM 4638 N N . LEU A 1 586 ? -18.150 12.777 -4.845 1.00 95.88 586 LEU A N 1
ATOM 4639 C CA . LEU A 1 586 ? -19.559 12.805 -5.248 1.00 95.88 586 LEU A CA 1
ATOM 4640 C C . LEU A 1 586 ? -19.727 13.246 -6.709 1.00 95.88 586 LEU A C 1
ATOM 4642 O O . LEU A 1 586 ? -20.505 12.620 -7.429 1.00 95.88 586 LEU A O 1
ATOM 4646 N N . GLU A 1 587 ? -18.988 14.262 -7.161 1.00 95.62 587 GLU A N 1
ATOM 4647 C CA . GLU A 1 587 ? -19.032 14.729 -8.553 1.00 95.62 587 GLU A CA 1
ATOM 4648 C C . GLU A 1 587 ? -18.371 13.752 -9.538 1.00 95.62 587 GLU A C 1
ATOM 4650 O O . GLU A 1 587 ? -18.935 13.456 -10.594 1.00 95.62 587 GLU A O 1
ATOM 4655 N N . SER A 1 588 ? -17.181 13.240 -9.206 1.00 93.94 588 SER A N 1
ATOM 4656 C CA . SER A 1 588 ? -16.356 12.446 -10.133 1.00 93.94 588 SER A CA 1
ATOM 4657 C C . SER A 1 588 ? -16.748 10.968 -10.223 1.00 93.94 588 SER A C 1
ATOM 4659 O O . SER A 1 588 ? -16.687 10.387 -11.309 1.00 93.94 588 SER A O 1
ATOM 4661 N N . LEU A 1 589 ? -17.146 10.346 -9.106 1.00 91.88 589 LEU A N 1
ATOM 4662 C CA . LEU A 1 589 ? -17.421 8.903 -9.016 1.00 91.88 589 LEU A CA 1
ATOM 4663 C C . LEU A 1 589 ? -18.883 8.581 -8.667 1.00 91.88 589 LEU A C 1
ATOM 4665 O O . LEU A 1 589 ? -19.337 7.457 -8.897 1.00 91.88 589 LEU A O 1
ATOM 4669 N N . GLY A 1 590 ? -19.633 9.559 -8.154 1.00 93.62 590 GLY A N 1
ATOM 4670 C CA . GLY A 1 590 ? -21.028 9.401 -7.755 1.00 93.62 590 GLY A CA 1
ATOM 4671 C C . GLY A 1 590 ? -21.214 8.809 -6.355 1.00 93.62 590 GLY A C 1
ATOM 4672 O O . GLY A 1 590 ? -20.276 8.370 -5.689 1.00 93.62 590 GLY A O 1
ATOM 4673 N N . VAL A 1 591 ? -22.472 8.796 -5.902 1.00 92.31 591 VAL A N 1
ATOM 4674 C CA . VAL A 1 591 ? -22.838 8.445 -4.518 1.00 92.31 591 VAL A CA 1
ATOM 4675 C C . VAL A 1 591 ? -22.609 6.969 -4.158 1.00 92.31 591 VAL A C 1
ATOM 4677 O O . VAL A 1 591 ? -22.218 6.681 -3.038 1.00 92.31 591 VAL A O 1
ATOM 4680 N N . GLU A 1 592 ? -22.770 6.035 -5.101 1.00 92.25 592 GLU A N 1
ATOM 4681 C CA . GLU A 1 592 ? -22.658 4.580 -4.859 1.00 92.25 592 GLU A CA 1
ATOM 4682 C C . GLU A 1 592 ? -21.214 4.031 -4.969 1.00 92.25 592 GLU A C 1
ATOM 4684 O O . GLU A 1 592 ? -21.004 2.818 -5.094 1.00 92.25 592 GLU A O 1
ATOM 4689 N N . HIS A 1 593 ? -20.197 4.900 -4.998 1.00 90.69 593 HIS A N 1
ATOM 4690 C CA . HIS A 1 593 ? -18.801 4.487 -5.163 1.00 90.69 593 HIS A CA 1
ATOM 4691 C C . HIS A 1 593 ? -18.084 4.244 -3.823 1.00 90.69 593 HIS A C 1
ATOM 4693 O O . HIS A 1 593 ? -18.322 4.941 -2.840 1.00 90.69 593 HIS A O 1
ATOM 4699 N N . ASP A 1 594 ? -17.153 3.283 -3.796 1.00 89.38 594 ASP A N 1
ATOM 4700 C CA . ASP A 1 594 ? -16.378 2.907 -2.600 1.00 89.38 594 ASP A CA 1
ATOM 4701 C C . ASP A 1 594 ? -15.609 4.086 -2.005 1.00 89.38 594 ASP A C 1
ATOM 4703 O O . ASP A 1 594 ? -15.714 4.350 -0.814 1.00 89.38 594 ASP A O 1
ATOM 4707 N N . GLU A 1 595 ? -14.863 4.806 -2.844 1.00 89.19 595 GLU A N 1
ATOM 4708 C CA . GLU A 1 595 ? -14.096 5.987 -2.426 1.00 89.19 595 GLU A CA 1
ATOM 4709 C C . GLU A 1 595 ? -15.000 7.116 -1.908 1.00 89.19 595 GLU A C 1
ATOM 4711 O O . GLU A 1 595 ? -14.594 7.876 -1.036 1.00 89.19 595 GLU A O 1
ATOM 4716 N N . THR A 1 596 ? -16.246 7.203 -2.390 1.00 93.56 596 THR A N 1
ATOM 4717 C CA . THR A 1 596 ? -17.236 8.156 -1.872 1.00 93.56 596 THR A CA 1
ATOM 4718 C C . THR A 1 596 ? -17.737 7.718 -0.495 1.00 93.56 596 THR A C 1
ATOM 4720 O O . THR A 1 596 ? -17.833 8.544 0.405 1.00 93.56 596 THR A O 1
ATOM 4723 N N . ALA A 1 597 ? -17.987 6.420 -0.282 1.00 94.38 597 ALA A N 1
ATOM 4724 C CA . ALA A 1 597 ? -18.323 5.884 1.039 1.00 94.38 597 ALA A CA 1
ATOM 4725 C C . ALA A 1 597 ? -17.163 6.034 2.046 1.00 94.38 597 ALA A C 1
ATOM 4727 O O . ALA A 1 597 ? -17.407 6.344 3.210 1.00 94.38 597 ALA A O 1
ATOM 4728 N N . LEU A 1 598 ? -15.911 5.878 1.600 1.00 91.38 598 LEU A N 1
ATOM 4729 C CA . LEU A 1 598 ? -14.718 6.131 2.415 1.00 91.38 598 LEU A CA 1
ATOM 4730 C C . LEU A 1 598 ? -14.572 7.620 2.763 1.00 91.38 598 LEU A C 1
ATOM 4732 O O . LEU A 1 598 ? -14.299 7.948 3.916 1.00 91.38 598 LEU A O 1
ATOM 4736 N N . ALA A 1 599 ? -14.806 8.523 1.805 1.00 92.38 599 ALA A N 1
ATOM 4737 C CA . ALA A 1 599 ? -14.842 9.959 2.072 1.00 92.38 599 ALA A CA 1
ATOM 4738 C C . ALA A 1 599 ? -15.938 10.301 3.098 1.00 92.38 599 ALA A C 1
ATOM 4740 O O . ALA A 1 599 ? -15.639 10.925 4.108 1.00 92.38 599 ALA A O 1
ATOM 4741 N N . MET A 1 600 ? -17.166 9.785 2.928 1.00 97.19 600 MET A N 1
ATOM 4742 C CA . MET A 1 600 ? -18.255 9.952 3.905 1.00 97.19 600 MET A CA 1
ATOM 4743 C C . MET A 1 600 ? -17.879 9.452 5.308 1.00 97.19 600 MET A C 1
ATOM 4745 O O . MET A 1 600 ? -18.219 10.105 6.292 1.00 97.19 600 MET A O 1
ATOM 4749 N N . GLN A 1 601 ? -17.179 8.316 5.419 1.00 94.25 601 GLN A N 1
ATOM 4750 C CA . GLN A 1 601 ? -16.691 7.798 6.703 1.00 94.25 601 GLN A CA 1
ATOM 4751 C C . GLN A 1 601 ? -15.671 8.752 7.348 1.00 94.25 601 GLN A C 1
ATOM 4753 O O . GLN A 1 601 ? -15.752 9.007 8.548 1.00 94.25 601 GLN A O 1
ATOM 4758 N N . ARG A 1 602 ? -14.729 9.296 6.568 1.00 92.50 602 ARG A N 1
ATOM 4759 C CA . ARG A 1 602 ? -13.701 10.223 7.067 1.00 92.50 602 ARG A CA 1
ATOM 4760 C C . ARG A 1 602 ? -14.293 11.574 7.481 1.00 92.50 602 ARG A C 1
ATOM 4762 O O . ARG A 1 602 ? -14.083 11.985 8.618 1.00 92.50 602 ARG A O 1
ATOM 4769 N N . THR A 1 603 ? -15.141 12.187 6.652 1.00 96.06 603 THR A N 1
ATOM 4770 C CA . THR A 1 603 ? -15.900 13.400 7.018 1.00 96.06 603 THR A CA 1
ATOM 4771 C C . THR A 1 603 ? -16.767 13.160 8.262 1.00 96.06 603 THR A C 1
ATOM 4773 O O . THR A 1 603 ? -16.807 13.992 9.161 1.00 96.06 603 THR A O 1
ATOM 4776 N N . SER A 1 604 ? -17.396 11.982 8.392 1.00 95.12 604 SER A N 1
ATOM 4777 C CA . SER A 1 604 ? -18.135 11.608 9.608 1.00 95.12 604 SER A CA 1
ATOM 4778 C C . SER A 1 604 ? -17.255 11.535 10.862 1.00 95.12 604 SER A C 1
ATOM 4780 O O . SER A 1 604 ? -17.768 11.760 11.957 1.00 95.12 604 SER A O 1
ATOM 4782 N N . SER A 1 605 ? -15.974 11.182 10.733 1.00 89.38 605 SER A N 1
ATOM 4783 C CA . SER A 1 605 ? -15.022 11.150 11.850 1.00 89.38 605 SER A CA 1
ATOM 4784 C C . SER A 1 605 ? -14.624 12.565 12.284 1.00 89.38 605 SER A C 1
ATOM 4786 O O . SER A 1 605 ? -14.554 12.846 13.481 1.00 89.38 605 SER A O 1
ATOM 4788 N N . ALA A 1 606 ? -14.448 13.476 11.323 1.00 90.75 606 ALA A N 1
ATOM 4789 C CA . ALA A 1 606 ? -14.177 14.889 11.584 1.00 90.75 606 ALA A CA 1
ATOM 4790 C C . ALA A 1 606 ? -15.368 15.573 12.281 1.00 90.75 606 ALA A C 1
ATOM 4792 O O . ALA A 1 606 ? -15.228 16.071 13.397 1.00 90.75 606 ALA A O 1
ATOM 4793 N N . TYR A 1 607 ? -16.582 15.425 11.738 1.00 93.75 607 TYR A N 1
ATOM 4794 C CA . TYR A 1 607 ? -17.820 15.886 12.381 1.00 93.75 607 TYR A CA 1
ATOM 4795 C C . TYR A 1 607 ? -18.028 15.312 13.793 1.00 93.75 607 TYR A C 1
ATOM 4797 O O . TYR A 1 607 ? -18.545 15.996 14.675 1.00 93.75 607 TYR A O 1
ATOM 4805 N N . PHE A 1 608 ? -17.616 14.065 14.053 1.00 90.44 608 PHE A N 1
ATOM 4806 C CA . PHE A 1 608 ? -17.658 13.504 15.406 1.00 90.44 608 PHE A CA 1
ATOM 4807 C C . PHE A 1 608 ? -16.721 14.255 16.369 1.00 90.44 608 PHE A C 1
ATOM 4809 O O . PHE A 1 608 ? -17.116 14.536 17.502 1.00 90.44 608 PHE A O 1
ATOM 4816 N N . LYS A 1 609 ? -15.512 14.628 15.924 1.00 88.44 609 LYS A N 1
ATOM 4817 C CA . LYS A 1 609 ? -14.549 15.428 16.703 1.00 88.44 609 LYS A CA 1
ATOM 4818 C C . LYS A 1 609 ? -15.055 16.860 16.944 1.00 88.44 609 LYS A C 1
ATOM 4820 O O . LYS A 1 609 ? -14.956 17.341 18.072 1.00 88.44 609 LYS A O 1
ATOM 4825 N N . GLU A 1 610 ? -15.710 17.477 15.957 1.00 89.75 610 GLU A N 1
ATOM 4826 C CA . GLU A 1 610 ? -16.415 18.771 16.091 1.00 89.75 610 GLU A CA 1
ATOM 4827 C C . GLU A 1 610 ? -17.669 18.724 16.970 1.00 89.75 610 GLU A C 1
ATOM 4829 O O . GLU A 1 610 ? -18.211 19.763 17.348 1.00 89.75 610 GLU A O 1
ATOM 4834 N N . ARG A 1 611 ? -18.139 17.521 17.327 1.00 90.25 611 ARG A N 1
ATOM 4835 C CA . ARG A 1 611 ? -19.401 17.275 18.047 1.00 90.25 611 ARG A CA 1
ATOM 4836 C C . ARG A 1 611 ? -20.664 17.538 17.212 1.00 90.25 611 ARG A C 1
ATOM 4838 O O . ARG A 1 611 ? -21.766 17.590 17.765 1.00 90.25 611 ARG A O 1
ATOM 4845 N N . LEU A 1 612 ? -20.535 17.599 15.885 1.00 93.62 612 LEU A N 1
ATOM 4846 C CA . LEU A 1 612 ? -21.627 17.573 14.902 1.00 93.62 612 LEU A CA 1
ATOM 4847 C C . LEU A 1 612 ? -22.175 16.142 14.738 1.00 93.62 612 LEU A C 1
ATOM 4849 O O . LEU A 1 612 ? -22.094 15.495 13.690 1.00 93.62 612 LEU A O 1
ATOM 4853 N N . PHE A 1 613 ? -22.702 15.587 15.833 1.00 93.25 613 PHE A N 1
ATOM 4854 C CA . PHE A 1 613 ? -23.062 14.169 15.900 1.00 93.25 613 PHE A CA 1
ATOM 4855 C C . PHE A 1 613 ? -24.223 13.779 14.972 1.00 93.25 613 PHE A C 1
ATOM 4857 O O . PHE A 1 613 ? -24.325 12.610 14.598 1.00 93.25 613 PHE A O 1
ATOM 4864 N N . ALA A 1 614 ? -25.122 14.699 14.609 1.00 95.38 614 ALA A N 1
ATOM 4865 C CA . ALA A 1 614 ? -26.255 14.383 13.733 1.00 95.38 614 ALA A CA 1
ATOM 4866 C C . ALA A 1 614 ? -25.804 14.242 12.268 1.00 95.38 614 ALA A C 1
ATOM 4868 O O . ALA A 1 614 ? -26.243 13.344 11.543 1.00 95.38 614 ALA A O 1
ATOM 4869 N N . GLU A 1 615 ? -24.879 15.103 11.864 1.00 96.12 615 GLU A N 1
ATOM 4870 C CA . GLU A 1 615 ? -24.206 15.149 10.577 1.00 96.12 615 GLU A CA 1
ATOM 4871 C C . GLU A 1 615 ? -23.314 13.910 10.407 1.00 96.12 615 GLU A C 1
ATOM 4873 O O . GLU A 1 615 ? -23.439 13.193 9.409 1.00 96.12 615 GLU A O 1
ATOM 4878 N N . ALA A 1 616 ? -22.519 13.578 11.434 1.00 94.81 616 ALA A N 1
ATOM 4879 C CA . ALA A 1 616 ? -21.741 12.341 11.508 1.00 94.81 616 ALA A CA 1
ATOM 4880 C C . ALA A 1 616 ? -22.629 11.091 11.341 1.00 94.81 616 ALA A C 1
ATOM 4882 O O . ALA A 1 616 ? -22.380 10.262 10.464 1.00 94.81 616 ALA A O 1
ATOM 4883 N N . GLN A 1 617 ? -23.731 10.978 12.098 1.00 96.56 617 GLN A N 1
ATOM 4884 C CA . GLN A 1 617 ? -24.661 9.847 11.963 1.00 96.56 617 GLN A CA 1
ATOM 4885 C C . GLN A 1 617 ? -25.191 9.731 10.524 1.00 96.56 617 GLN A C 1
ATOM 4887 O O . GLN A 1 617 ? -25.167 8.648 9.940 1.00 96.56 617 GLN A O 1
ATOM 4892 N N . SER A 1 618 ? -25.628 10.849 9.938 1.00 97.50 618 SER A N 1
ATOM 4893 C CA . SER A 1 618 ? -26.177 10.913 8.578 1.00 97.50 618 SER A CA 1
ATOM 4894 C C . SER A 1 618 ? -25.186 10.442 7.508 1.00 97.50 618 SER A C 1
ATOM 4896 O O . SER A 1 618 ? -25.588 9.777 6.551 1.00 97.50 618 SER A O 1
ATOM 4898 N N . LEU A 1 619 ? -23.898 10.771 7.642 1.00 96.81 619 LEU A N 1
ATOM 4899 C CA . LEU A 1 619 ? -22.854 10.310 6.722 1.00 96.81 619 LEU A CA 1
ATOM 4900 C C . LEU A 1 619 ? -22.478 8.844 6.956 1.00 96.81 619 LEU A C 1
ATOM 4902 O O . LEU A 1 619 ? -22.434 8.074 5.994 1.00 96.81 619 LEU A O 1
ATOM 4906 N N . SER A 1 620 ? -22.288 8.431 8.210 1.00 95.44 620 SER A N 1
ATOM 4907 C CA . SER A 1 620 ? -21.982 7.038 8.556 1.00 95.44 620 SER A CA 1
ATOM 4908 C C . SER A 1 620 ? -23.082 6.066 8.112 1.00 95.44 620 SER A C 1
ATOM 4910 O O . SER A 1 620 ? -22.782 5.010 7.557 1.00 95.44 620 SER A O 1
ATOM 4912 N N . GLU A 1 621 ? -24.363 6.416 8.264 1.00 96.88 621 GLU A N 1
ATOM 4913 C CA . GLU A 1 621 ? -25.478 5.588 7.780 1.00 96.88 621 GLU A CA 1
ATOM 4914 C C . GLU A 1 621 ? -25.484 5.431 6.251 1.00 96.88 621 GLU A C 1
ATOM 4916 O O . GLU A 1 621 ? -25.737 4.331 5.749 1.00 96.88 621 GLU A O 1
ATOM 4921 N N . LYS A 1 622 ? -25.165 6.495 5.500 1.00 96.88 622 LYS A N 1
ATOM 4922 C CA . LYS A 1 622 ? -25.047 6.449 4.030 1.00 96.88 622 LYS A CA 1
ATOM 4923 C C . LYS A 1 622 ? -23.864 5.586 3.596 1.00 96.88 622 LYS A C 1
ATOM 4925 O O . LYS A 1 622 ? -24.047 4.687 2.778 1.00 96.88 622 LYS A O 1
ATOM 4930 N N . ALA A 1 623 ? -22.685 5.802 4.181 1.00 96.12 623 ALA A N 1
ATOM 4931 C CA . ALA A 1 623 ? -21.490 5.004 3.913 1.00 96.12 623 ALA A CA 1
ATOM 4932 C C . ALA A 1 623 ? -21.748 3.511 4.189 1.00 96.12 623 ALA A C 1
ATOM 4934 O O . ALA A 1 623 ? -21.475 2.651 3.347 1.00 96.12 623 ALA A O 1
ATOM 4935 N N . LEU A 1 624 ? -22.372 3.203 5.332 1.00 95.75 624 LEU A N 1
ATOM 4936 C CA . LEU A 1 624 ? -22.736 1.843 5.716 1.00 95.75 624 LEU A CA 1
ATOM 4937 C C . LEU A 1 624 ? -23.771 1.236 4.757 1.00 95.75 624 LEU A C 1
ATOM 4939 O O . LEU A 1 624 ? -23.678 0.052 4.434 1.00 95.75 624 LEU A O 1
ATOM 4943 N N . HIS A 1 625 ? -24.732 2.024 4.264 1.00 95.44 625 HIS A N 1
ATOM 4944 C CA . HIS A 1 625 ? -25.687 1.576 3.250 1.00 95.44 625 HIS A CA 1
ATOM 4945 C C . HIS A 1 625 ? -24.991 1.180 1.942 1.00 95.44 625 HIS A C 1
ATOM 4947 O O . HIS A 1 625 ? -25.223 0.070 1.461 1.00 95.44 625 HIS A O 1
ATOM 4953 N N . ILE A 1 626 ? -24.108 2.031 1.408 1.00 94.62 626 ILE A N 1
ATOM 4954 C CA . ILE A 1 626 ? -23.371 1.789 0.154 1.00 94.62 626 ILE A CA 1
ATOM 4955 C C . ILE A 1 626 ? -22.549 0.496 0.262 1.00 94.62 626 ILE A C 1
ATOM 4957 O O . ILE A 1 626 ? -22.692 -0.414 -0.561 1.00 94.62 626 ILE A O 1
ATOM 4961 N N . ILE A 1 627 ? -21.752 0.353 1.329 1.00 93.75 627 ILE A N 1
ATOM 4962 C CA . ILE A 1 627 ? -20.924 -0.841 1.549 1.00 93.75 627 ILE A CA 1
ATOM 4963 C C . ILE A 1 627 ? -21.785 -2.103 1.707 1.00 93.75 627 ILE A C 1
ATOM 4965 O O . ILE A 1 627 ? -21.506 -3.114 1.057 1.00 93.75 627 ILE A O 1
ATOM 4969 N N . ARG A 1 628 ? -22.863 -2.056 2.505 1.00 94.25 628 ARG A N 1
ATOM 4970 C CA . ARG A 1 628 ? -23.762 -3.210 2.709 1.00 94.25 628 ARG A CA 1
ATOM 4971 C C . ARG A 1 628 ? -24.554 -3.582 1.452 1.00 94.25 628 ARG A C 1
ATOM 4973 O O . ARG A 1 628 ? -24.833 -4.763 1.254 1.00 94.25 628 ARG A O 1
ATOM 4980 N N . SER A 1 629 ? -24.911 -2.604 0.620 1.00 94.12 629 SER A N 1
ATOM 4981 C CA . SER A 1 629 ? -25.601 -2.795 -0.663 1.00 94.12 629 SER A CA 1
ATOM 4982 C C . SER A 1 629 ? -24.704 -3.521 -1.670 1.00 94.12 629 SER A C 1
ATOM 4984 O O . SER A 1 629 ? -25.118 -4.502 -2.289 1.00 94.12 629 SER A O 1
ATOM 4986 N N . LYS A 1 630 ? -23.442 -3.088 -1.779 1.00 94.06 630 LYS A N 1
ATOM 4987 C CA . LYS A 1 630 ? -22.488 -3.577 -2.781 1.00 94.06 630 LYS A CA 1
ATOM 4988 C C . LYS A 1 630 ? -21.788 -4.884 -2.403 1.00 94.06 630 LYS A C 1
ATOM 4990 O O . LYS A 1 630 ? -21.576 -5.728 -3.271 1.00 94.06 630 LYS A O 1
ATOM 4995 N N . TYR A 1 631 ? -21.434 -5.055 -1.129 1.00 90.88 631 TYR A N 1
ATOM 4996 C CA . TYR A 1 631 ? -20.618 -6.180 -0.649 1.00 90.88 631 TYR A CA 1
ATOM 4997 C C . TYR A 1 631 ? -21.356 -7.149 0.284 1.00 90.88 631 TYR A C 1
ATOM 4999 O O . TYR A 1 631 ? -20.813 -8.193 0.645 1.00 90.88 631 TYR A O 1
ATOM 5007 N N . GLY A 1 632 ? -22.600 -6.839 0.657 1.00 91.44 632 GLY A N 1
ATOM 5008 C CA . GLY A 1 632 ? -23.355 -7.581 1.663 1.00 91.44 632 GLY A CA 1
ATOM 5009 C C . GLY A 1 632 ? -23.079 -7.099 3.091 1.00 91.44 632 GLY A C 1
ATOM 5010 O O . GLY A 1 632 ? -22.167 -6.317 3.352 1.00 91.44 632 GLY A O 1
ATOM 5011 N N . ARG A 1 633 ? -23.908 -7.558 4.039 1.00 87.94 633 ARG A N 1
ATOM 5012 C CA . ARG A 1 633 ? -23.883 -7.074 5.432 1.00 87.94 633 ARG A CA 1
ATOM 5013 C C . ARG A 1 633 ? -22.607 -7.414 6.194 1.00 87.94 633 ARG A C 1
ATOM 5015 O O . ARG A 1 633 ? -22.183 -6.616 7.020 1.00 87.94 633 ARG A O 1
ATOM 5022 N N . ASP A 1 634 ? -22.011 -8.558 5.879 1.00 89.38 634 ASP A N 1
ATOM 5023 C CA . ASP A 1 634 ? -20.902 -9.136 6.636 1.00 89.38 634 ASP A CA 1
ATOM 5024 C C . ASP A 1 634 ? -19.520 -8.683 6.105 1.00 89.38 634 ASP A C 1
ATOM 5026 O O . ASP A 1 634 ? -18.496 -9.267 6.436 1.00 89.38 634 ASP A O 1
ATOM 5030 N N . HIS A 1 635 ? -19.442 -7.677 5.230 1.00 88.75 635 HIS A N 1
ATOM 5031 C CA . HIS A 1 635 ? -18.174 -7.310 4.594 1.00 88.75 635 HIS A CA 1
ATOM 5032 C C . HIS A 1 635 ? -17.274 -6.439 5.487 1.00 88.75 635 HIS A C 1
ATOM 5034 O O . HIS A 1 635 ? -17.729 -5.428 6.017 1.00 88.75 635 HIS A O 1
ATOM 5040 N N . LYS A 1 636 ? -15.967 -6.750 5.558 1.00 87.62 636 LYS A N 1
ATOM 5041 C CA . LYS A 1 636 ? -15.005 -6.079 6.460 1.00 87.62 636 LYS A CA 1
ATOM 5042 C C . LYS A 1 636 ? -14.949 -4.549 6.355 1.00 87.62 636 LYS A C 1
ATOM 5044 O O . LYS A 1 636 ? -14.793 -3.878 7.368 1.00 87.62 636 LYS A O 1
ATOM 5049 N N . LYS A 1 637 ? -15.181 -3.976 5.163 1.00 86.88 637 LYS A N 1
ATOM 5050 C CA . LYS A 1 637 ? -15.269 -2.509 4.969 1.00 86.88 637 LYS A CA 1
ATOM 5051 C C . LYS A 1 637 ? -16.382 -1.836 5.792 1.00 86.88 637 LYS A C 1
ATOM 5053 O O . LYS A 1 637 ? -16.370 -0.622 5.928 1.00 86.88 637 LYS A O 1
ATOM 5058 N N . ALA A 1 638 ? -17.356 -2.588 6.309 1.00 91.44 638 ALA A N 1
ATOM 5059 C CA . ALA A 1 638 ? -18.408 -2.044 7.161 1.00 91.44 638 ALA A CA 1
ATOM 5060 C C . ALA A 1 638 ? -17.941 -1.779 8.604 1.00 91.44 638 ALA A C 1
ATOM 5062 O O . ALA A 1 638 ? -18.581 -0.985 9.284 1.00 91.44 638 ALA A O 1
ATOM 5063 N N . PHE A 1 639 ? -16.862 -2.417 9.079 1.00 91.12 639 PHE A N 1
ATOM 5064 C CA . PHE A 1 639 ? -16.516 -2.446 10.508 1.00 91.12 639 PHE A CA 1
ATOM 5065 C C . PHE A 1 639 ? -16.173 -1.058 11.062 1.00 91.12 639 PHE A C 1
ATOM 5067 O O . PHE A 1 639 ? -16.887 -0.585 11.941 1.00 91.12 639 PHE A O 1
ATOM 5074 N N . GLY A 1 640 ? -15.216 -0.346 10.458 1.00 87.19 640 GLY A N 1
ATOM 5075 C CA . GLY A 1 640 ? -14.868 1.021 10.878 1.00 87.19 640 GLY A CA 1
ATOM 5076 C C . GLY A 1 640 ? -16.022 2.030 10.767 1.00 87.19 640 GLY A C 1
ATOM 5077 O O . GLY A 1 640 ? -16.094 2.985 11.537 1.00 87.19 640 GLY A O 1
ATOM 5078 N N . ILE A 1 641 ? -16.974 1.802 9.851 1.00 91.25 641 ILE A N 1
ATOM 5079 C CA . ILE A 1 641 ? -18.185 2.632 9.736 1.00 91.25 641 ILE A CA 1
ATOM 5080 C C . ILE A 1 641 ? -19.165 2.311 10.877 1.00 91.25 641 ILE A C 1
ATOM 5082 O O . ILE A 1 641 ? -19.767 3.215 11.450 1.00 91.25 641 ILE A O 1
ATOM 5086 N N . MET A 1 642 ? -19.323 1.032 11.234 1.00 94.62 642 MET A N 1
ATOM 5087 C CA . MET A 1 642 ? -20.151 0.604 12.368 1.00 94.62 642 MET A CA 1
ATOM 5088 C C . MET A 1 642 ? -19.578 1.087 13.709 1.00 94.62 642 MET A C 1
ATOM 5090 O O . MET A 1 642 ? -20.352 1.470 14.579 1.00 94.62 642 MET A O 1
ATOM 5094 N N . GLU A 1 643 ? -18.253 1.124 13.859 1.00 90.12 643 GLU A N 1
ATOM 5095 C CA . GLU A 1 643 ? -17.547 1.645 15.042 1.00 90.12 643 GLU A CA 1
ATOM 5096 C C . GLU A 1 643 ? -17.757 3.158 15.205 1.00 90.12 643 GLU A C 1
ATOM 5098 O O . GLU A 1 643 ? -18.238 3.610 16.247 1.00 90.12 643 GLU A O 1
ATOM 5103 N N . GLY A 1 644 ? -17.499 3.942 14.150 1.00 89.06 644 GLY A N 1
ATOM 5104 C CA . GLY A 1 644 ? -17.744 5.390 14.154 1.00 89.06 644 GLY A CA 1
ATOM 5105 C C . GLY A 1 644 ? -19.220 5.745 14.381 1.00 89.06 644 GLY A C 1
ATOM 5106 O O . GLY A 1 644 ? -19.541 6.654 15.154 1.00 89.06 644 GLY A O 1
ATOM 5107 N N . LEU A 1 645 ? -20.139 4.979 13.783 1.00 95.38 645 LEU A N 1
ATOM 5108 C CA . LEU A 1 645 ? -21.576 5.128 14.012 1.00 95.38 645 LEU A CA 1
ATOM 5109 C C . LEU A 1 645 ? -21.967 4.770 15.453 1.00 95.38 645 LEU A C 1
ATOM 5111 O O . LEU A 1 645 ? -22.756 5.497 16.052 1.00 95.38 645 LEU A O 1
ATOM 5115 N N . ALA A 1 646 ? -21.407 3.709 16.041 1.00 93.38 646 ALA A N 1
ATOM 5116 C CA . ALA A 1 646 ? -21.662 3.346 17.435 1.00 93.38 646 ALA A CA 1
ATOM 5117 C C . ALA A 1 646 ? -21.198 4.449 18.399 1.00 93.38 646 ALA A C 1
ATOM 5119 O O . ALA A 1 646 ? -21.966 4.838 19.282 1.00 93.38 646 ALA A O 1
ATOM 5120 N N . GLY A 1 647 ? -19.997 5.006 18.192 1.00 88.25 647 GLY A N 1
ATOM 5121 C CA . GLY A 1 647 ? -19.490 6.157 18.952 1.00 88.25 647 GLY A CA 1
ATOM 5122 C C . GLY A 1 647 ? -20.424 7.360 18.855 1.00 88.25 647 GLY A C 1
ATOM 5123 O O . GLY A 1 647 ? -20.824 7.936 19.867 1.00 88.25 647 GLY A O 1
ATOM 5124 N N . THR A 1 648 ? -20.859 7.678 17.636 1.00 92.12 648 THR A N 1
ATOM 5125 C CA . THR A 1 648 ? -21.794 8.777 17.369 1.00 92.12 648 THR A CA 1
ATOM 5126 C C . THR A 1 648 ? -23.149 8.572 18.058 1.00 92.12 648 THR A C 1
ATOM 5128 O O . THR A 1 648 ? -23.660 9.490 18.699 1.00 92.12 648 THR A O 1
ATOM 5131 N N . LEU A 1 649 ? -23.728 7.369 17.979 1.00 93.38 649 LEU A N 1
ATOM 5132 C CA . LEU A 1 649 ? -24.993 7.030 18.642 1.00 93.38 649 LEU A CA 1
ATOM 5133 C C . LEU A 1 649 ? -24.878 7.128 20.170 1.00 93.38 649 LEU A C 1
ATOM 5135 O O . LEU A 1 649 ? -25.798 7.636 20.814 1.00 93.38 649 LEU A O 1
ATOM 5139 N N . HIS A 1 650 ? -23.751 6.704 20.749 1.00 88.19 650 HIS A N 1
ATOM 5140 C CA . HIS A 1 650 ? -23.500 6.834 22.184 1.00 88.19 650 HIS A CA 1
ATOM 5141 C C . HIS A 1 650 ? -23.403 8.306 22.611 1.00 88.19 650 HIS A C 1
ATOM 5143 O O . HIS A 1 650 ? -24.072 8.696 23.564 1.00 88.19 650 HIS A O 1
ATOM 5149 N N . MET A 1 651 ? -22.664 9.151 21.878 1.00 88.50 651 MET A N 1
ATOM 5150 C CA . MET A 1 651 ? -22.579 10.595 22.169 1.00 88.50 651 MET A CA 1
ATOM 5151 C C . MET A 1 651 ? -23.935 11.316 22.076 1.00 88.50 651 MET A C 1
ATOM 5153 O O . MET A 1 651 ? -24.157 12.304 22.772 1.00 88.50 651 MET A O 1
ATOM 5157 N N . GLN A 1 652 ? -24.869 10.813 21.261 1.00 91.31 652 GLN A N 1
ATOM 5158 C CA . GLN A 1 652 ? -26.252 11.306 21.208 1.00 91.31 652 GLN A CA 1
ATOM 5159 C C . GLN A 1 652 ? -27.170 10.745 22.317 1.00 91.31 652 GLN A C 1
ATOM 5161 O O . GLN A 1 652 ? -28.351 11.092 22.359 1.00 91.31 652 GLN A O 1
ATOM 5166 N N . GLY A 1 653 ? -26.683 9.850 23.183 1.00 90.06 653 GLY A N 1
ATOM 5167 C CA . GLY A 1 653 ? -27.490 9.166 24.201 1.00 90.06 653 GLY A CA 1
ATOM 5168 C C . GLY A 1 653 ? -28.423 8.074 23.654 1.00 90.06 653 GLY A C 1
ATOM 5169 O O . GLY A 1 653 ? -29.341 7.641 24.350 1.00 90.06 653 GLY A O 1
ATOM 5170 N N . LYS A 1 654 ? -28.216 7.601 22.416 1.00 93.88 654 LYS A N 1
ATOM 5171 C CA . LYS A 1 654 ? -29.016 6.538 21.776 1.00 93.88 654 LYS A CA 1
ATOM 5172 C C . LYS A 1 654 ? -28.504 5.144 22.158 1.00 93.88 654 LYS A C 1
ATOM 5174 O O . LYS A 1 654 ? -28.138 4.343 21.297 1.00 93.88 654 LYS A O 1
ATOM 5179 N N . ALA A 1 655 ? -28.484 4.857 23.460 1.00 91.00 655 ALA A N 1
ATOM 5180 C CA . ALA A 1 655 ? -27.904 3.638 24.030 1.00 91.00 655 ALA A CA 1
ATOM 5181 C C . ALA A 1 655 ? -28.431 2.340 23.383 1.00 91.00 655 ALA A C 1
ATOM 5183 O O . ALA A 1 655 ? -27.643 1.505 22.954 1.00 91.00 655 ALA A O 1
ATOM 5184 N N . GLU A 1 656 ? -29.751 2.185 23.219 1.00 93.94 656 GLU A N 1
ATOM 5185 C CA . GLU A 1 656 ? -30.333 0.964 22.628 1.00 93.94 656 GLU A CA 1
ATOM 5186 C C . GLU A 1 656 ? -29.902 0.721 21.167 1.00 93.94 656 GLU A C 1
ATOM 5188 O O . GLU A 1 656 ? -29.728 -0.427 20.747 1.00 93.94 656 GLU A O 1
ATOM 5193 N N . GLU A 1 657 ? -29.720 1.788 20.382 1.00 95.12 657 GLU A N 1
ATOM 5194 C CA . GLU A 1 657 ? -29.255 1.697 18.992 1.00 95.12 657 GLU A CA 1
ATOM 5195 C C . GLU A 1 657 ? -27.754 1.378 18.934 1.00 95.12 657 GLU A C 1
ATOM 5197 O O . GLU A 1 657 ? -27.341 0.523 18.146 1.00 95.12 657 GLU A O 1
ATOM 5202 N N . CYS A 1 658 ? -26.961 2.006 19.810 1.00 94.69 658 CYS A N 1
ATOM 5203 C CA . CYS A 1 658 ? -25.532 1.748 19.974 1.00 94.69 658 CYS A CA 1
ATOM 5204 C C . CYS A 1 658 ? -25.261 0.288 20.380 1.00 94.69 658 CYS A C 1
ATOM 5206 O O . CYS A 1 658 ? -24.533 -0.419 19.682 1.00 94.69 658 CYS A O 1
ATOM 5208 N N . GLU A 1 659 ? -25.910 -0.212 21.437 1.00 94.88 659 GLU A N 1
ATOM 5209 C CA . GLU A 1 659 ? -25.742 -1.590 21.915 1.00 94.88 659 GLU A CA 1
ATOM 5210 C C . GLU A 1 659 ? -26.081 -2.615 20.832 1.00 94.88 659 GLU A C 1
ATOM 5212 O O . GLU A 1 659 ? -25.351 -3.587 20.629 1.00 94.88 659 GLU A O 1
ATOM 5217 N N . LYS A 1 660 ? -27.177 -2.391 20.103 1.00 96.44 660 LYS A N 1
ATOM 5218 C CA . LYS A 1 660 ? -27.589 -3.261 19.002 1.00 96.44 660 LYS A CA 1
ATOM 5219 C C . LYS A 1 660 ? -26.541 -3.298 17.886 1.00 96.44 660 LYS A C 1
ATOM 5221 O O . LYS A 1 660 ? -26.285 -4.373 17.343 1.00 96.44 660 LYS A O 1
ATOM 5226 N N . LEU A 1 661 ? -25.948 -2.152 17.549 1.00 96.06 661 LEU A N 1
ATOM 5227 C CA . LEU A 1 661 ? -24.927 -2.047 16.509 1.00 96.06 661 LEU A CA 1
ATOM 5228 C C . LEU A 1 661 ? -23.600 -2.691 16.938 1.00 96.06 661 LEU A C 1
ATOM 5230 O O . LEU A 1 661 ? -23.009 -3.429 16.154 1.00 96.06 661 LEU A O 1
ATOM 5234 N N . LEU A 1 662 ? -23.173 -2.487 18.188 1.00 94.75 662 LEU A N 1
ATOM 5235 C CA . LEU A 1 662 ? -21.974 -3.117 18.754 1.00 94.75 662 LEU A CA 1
ATOM 5236 C C . LEU A 1 662 ? -22.127 -4.642 18.866 1.00 94.75 662 LEU A C 1
ATOM 5238 O O . LEU A 1 662 ? -21.204 -5.381 18.526 1.00 94.75 662 LEU A O 1
ATOM 5242 N N . ARG A 1 663 ? -23.307 -5.146 19.255 1.00 95.88 663 ARG A N 1
ATOM 5243 C CA . ARG A 1 663 ? -23.593 -6.593 19.231 1.00 95.88 663 ARG A CA 1
ATOM 5244 C C . ARG A 1 663 ? -23.564 -7.159 17.802 1.00 95.88 663 ARG A C 1
ATOM 5246 O O . ARG A 1 663 ? -22.967 -8.214 17.601 1.00 95.88 663 ARG A O 1
ATOM 5253 N N . GLU A 1 664 ? -24.124 -6.455 16.808 1.00 95.56 664 GLU A N 1
ATOM 5254 C CA . GLU A 1 664 ? -24.003 -6.839 15.386 1.00 95.56 664 GLU A CA 1
ATOM 5255 C C . GLU A 1 664 ? -22.528 -6.872 14.942 1.00 95.56 664 GLU A C 1
ATOM 5257 O O . GLU A 1 664 ? -22.099 -7.843 14.318 1.00 95.56 664 GLU A O 1
ATOM 5262 N N . LEU A 1 665 ? -21.735 -5.858 15.305 1.00 95.00 665 LEU A N 1
ATOM 5263 C CA . LEU A 1 665 ? -20.311 -5.770 14.974 1.00 95.00 665 LEU A CA 1
ATOM 5264 C C . LEU A 1 665 ? -19.512 -6.951 15.541 1.00 95.00 665 LEU A C 1
ATOM 5266 O O . LEU A 1 665 ? -18.782 -7.600 14.792 1.00 95.00 665 LEU A O 1
ATOM 5270 N N . VAL A 1 666 ? -19.681 -7.266 16.830 1.00 94.38 666 VAL A N 1
ATOM 5271 C CA . VAL A 1 666 ? -19.013 -8.403 17.488 1.00 94.38 666 VAL A CA 1
ATOM 5272 C C . VAL A 1 666 ? -19.372 -9.723 16.805 1.00 94.38 666 VAL A C 1
ATOM 5274 O O . VAL A 1 666 ? -18.484 -10.517 16.493 1.00 94.38 666 VAL A O 1
ATOM 5277 N N . GLU A 1 667 ? -20.658 -9.971 16.535 1.00 94.00 667 GLU A N 1
ATOM 5278 C CA . GLU A 1 667 ? -21.099 -11.204 15.871 1.00 94.00 667 GLU A CA 1
ATOM 5279 C C . GLU A 1 667 ? -20.526 -11.356 14.456 1.00 94.00 667 GLU A C 1
ATOM 5281 O O . GLU A 1 667 ? -20.159 -12.466 14.054 1.00 94.00 667 GLU A O 1
ATOM 5286 N N . VAL A 1 668 ? -20.451 -10.263 13.694 1.00 93.25 668 VAL A N 1
ATOM 5287 C CA . VAL A 1 668 ? -19.951 -10.281 12.316 1.00 93.25 668 VAL A CA 1
ATOM 5288 C C . VAL A 1 668 ? -18.420 -10.358 12.276 1.00 93.25 668 VAL A C 1
ATOM 5290 O O . VAL A 1 668 ? -17.902 -11.201 11.543 1.00 93.25 668 VAL A O 1
ATOM 5293 N N . LYS A 1 669 ? -17.679 -9.586 13.089 1.00 92.31 669 LYS A N 1
ATOM 5294 C CA . LYS A 1 669 ? -16.207 -9.699 13.173 1.00 92.31 669 LYS A CA 1
ATOM 5295 C C . LYS A 1 669 ? -15.778 -11.119 13.538 1.00 92.31 669 LYS A C 1
ATOM 5297 O O . LYS A 1 669 ? -14.963 -11.700 12.824 1.00 92.31 669 LYS A O 1
ATOM 5302 N N . ILE A 1 670 ? -16.396 -11.731 14.556 1.00 91.62 670 ILE A N 1
ATOM 5303 C CA . ILE A 1 670 ? -16.110 -13.126 14.943 1.00 91.62 670 ILE A CA 1
ATOM 5304 C C . ILE A 1 670 ? -16.356 -14.096 13.778 1.00 91.62 670 ILE A C 1
ATOM 5306 O O . ILE A 1 670 ? -15.570 -15.018 13.567 1.00 91.62 670 ILE A O 1
ATOM 5310 N N . ARG A 1 671 ? -17.437 -13.904 13.011 1.00 91.44 671 ARG A N 1
ATOM 5311 C CA . ARG A 1 671 ? -17.797 -14.774 11.878 1.00 91.44 671 ARG A CA 1
ATOM 5312 C C . ARG A 1 671 ? -16.825 -14.660 10.701 1.00 91.44 671 ARG A C 1
ATOM 5314 O O . ARG A 1 671 ? -16.627 -15.649 10.000 1.00 91.44 671 ARG A O 1
ATOM 5321 N N . VAL A 1 672 ? -16.275 -13.470 10.465 1.00 89.50 672 VAL A N 1
ATOM 5322 C CA . VAL A 1 672 ? -15.513 -13.140 9.249 1.00 89.50 672 VAL A CA 1
ATOM 5323 C C . VAL A 1 672 ? -14.003 -13.191 9.459 1.00 89.50 672 VAL A C 1
ATOM 5325 O O . VAL A 1 672 ? -13.296 -13.687 8.586 1.00 89.50 672 VAL A O 1
ATOM 5328 N N . LEU A 1 673 ? -13.514 -12.713 10.606 1.00 84.56 673 LEU A N 1
ATOM 5329 C CA . LEU A 1 673 ? -12.086 -12.634 10.938 1.00 84.56 673 LEU A CA 1
ATOM 5330 C C . LEU A 1 673 ? -11.667 -13.608 12.058 1.00 84.56 673 LEU A C 1
ATOM 5332 O O . LEU A 1 673 ? -10.478 -13.860 12.241 1.00 84.56 673 LEU A O 1
ATOM 5336 N N . GLY A 1 674 ? -12.625 -14.189 12.789 1.00 87.12 674 GLY A N 1
ATOM 5337 C CA . GLY A 1 674 ? -12.375 -15.050 13.950 1.00 87.12 674 GLY A CA 1
ATOM 5338 C C . GLY A 1 674 ? -12.359 -14.289 15.281 1.00 87.12 674 GLY A C 1
ATOM 5339 O O . GLY A 1 674 ? -12.406 -13.063 15.317 1.00 87.12 674 GLY A O 1
ATOM 5340 N N . GLU A 1 675 ? -12.312 -15.017 16.404 1.00 85.56 675 GLU A N 1
ATOM 5341 C CA . GLU A 1 675 ? -12.440 -14.405 17.740 1.00 85.56 675 GLU A CA 1
ATOM 5342 C C . GLU A 1 675 ? -11.274 -13.476 18.119 1.00 85.56 675 GLU A C 1
ATOM 5344 O O . GLU A 1 675 ? -11.520 -12.448 18.742 1.00 85.56 675 GLU A O 1
ATOM 5349 N N . ALA A 1 676 ? -10.038 -13.791 17.709 1.00 82.75 676 ALA A N 1
ATOM 5350 C CA . ALA A 1 676 ? -8.853 -12.956 17.961 1.00 82.75 676 ALA A CA 1
ATOM 5351 C C . ALA A 1 676 ? -9.002 -11.537 17.390 1.00 82.75 676 ALA A C 1
ATOM 5353 O O . ALA A 1 676 ? -8.724 -10.548 18.056 1.00 82.75 676 ALA A O 1
ATOM 5354 N N . GLN A 1 677 ? -9.537 -11.433 16.175 1.00 82.50 677 GLN A N 1
ATOM 5355 C CA . GLN A 1 677 ? -9.688 -10.178 15.435 1.00 82.50 677 GLN A CA 1
ATOM 5356 C C . GLN A 1 677 ? -11.005 -9.440 15.752 1.00 82.50 677 GLN A C 1
ATOM 5358 O O . GLN A 1 677 ? -11.430 -8.570 14.997 1.00 82.50 677 GLN A O 1
ATOM 5363 N N . ALA A 1 678 ? -11.682 -9.815 16.842 1.00 87.94 678 ALA A N 1
ATOM 5364 C CA . ALA A 1 678 ? -12.920 -9.191 17.313 1.00 87.94 678 ALA A CA 1
ATOM 5365 C C . ALA A 1 678 ? -12.802 -8.617 18.737 1.00 87.94 678 ALA A C 1
ATOM 5367 O O . ALA A 1 678 ? -13.804 -8.187 19.309 1.00 87.94 678 ALA A O 1
ATOM 5368 N N . VAL A 1 679 ? -11.604 -8.653 19.332 1.00 87.69 679 VAL A N 1
ATOM 5369 C CA . VAL A 1 679 ? -11.352 -8.208 20.712 1.00 87.69 679 VAL A CA 1
ATOM 5370 C C . VAL A 1 679 ? -11.655 -6.720 20.901 1.00 87.69 679 VAL A C 1
ATOM 5372 O O . VAL A 1 679 ? -12.208 -6.347 21.929 1.00 87.69 679 VAL A O 1
ATOM 5375 N N . ASP A 1 680 ? -11.379 -5.896 19.893 1.00 85.12 680 ASP A N 1
ATOM 5376 C CA . ASP A 1 680 ? -11.691 -4.465 19.876 1.00 85.12 680 ASP A CA 1
ATOM 5377 C C . ASP A 1 680 ? -13.198 -4.175 19.998 1.00 85.12 680 ASP A C 1
ATOM 5379 O O . ASP A 1 680 ? -13.623 -3.455 20.894 1.00 85.12 680 ASP A O 1
ATOM 5383 N N . ALA A 1 681 ? -14.032 -4.818 19.183 1.00 88.75 681 ALA A N 1
ATOM 5384 C CA . ALA A 1 681 ? -15.482 -4.672 19.244 1.00 88.75 681 ALA A CA 1
ATOM 5385 C C . ALA A 1 681 ? -16.075 -5.284 20.528 1.00 88.75 681 ALA A C 1
ATOM 5387 O O . ALA A 1 681 ? -17.124 -4.845 21.002 1.00 88.75 681 ALA A O 1
ATOM 5388 N N . ILE A 1 682 ? -15.424 -6.311 21.093 1.00 91.56 682 ILE A N 1
ATOM 5389 C CA . ILE A 1 682 ? -15.793 -6.888 22.394 1.00 91.56 682 ILE A CA 1
ATOM 5390 C C . ILE A 1 682 ? -15.514 -5.888 23.526 1.00 91.56 682 ILE A C 1
ATOM 5392 O O . ILE A 1 682 ? -16.345 -5.774 24.426 1.00 91.56 682 ILE A O 1
ATOM 5396 N N . ASP A 1 683 ? -14.388 -5.175 23.476 1.00 89.44 683 ASP A N 1
ATOM 5397 C CA . ASP A 1 683 ? -14.014 -4.118 24.423 1.00 89.44 683 ASP A CA 1
ATOM 5398 C C . ASP A 1 683 ? -14.963 -2.913 24.319 1.00 89.44 683 ASP A C 1
ATOM 5400 O O . ASP A 1 683 ? -15.582 -2.532 25.313 1.00 89.44 683 ASP A O 1
ATOM 5404 N N . ASP A 1 684 ? -15.212 -2.411 23.104 1.00 88.62 684 ASP A N 1
ATOM 5405 C CA . ASP A 1 684 ? -16.158 -1.314 22.845 1.00 88.62 684 ASP A CA 1
ATOM 5406 C C . ASP A 1 684 ? -17.578 -1.645 23.372 1.00 88.62 684 ASP A C 1
ATOM 5408 O O . ASP A 1 684 ? -18.239 -0.817 24.012 1.00 88.62 684 ASP A O 1
ATOM 5412 N N . LEU A 1 685 ? -18.044 -2.889 23.177 1.00 94.12 685 LEU A N 1
ATOM 5413 C CA . LEU A 1 685 ? -19.307 -3.380 23.742 1.00 94.12 685 LEU A CA 1
ATOM 5414 C C . LEU A 1 685 ? -19.257 -3.495 25.274 1.00 94.12 685 LEU A C 1
ATOM 5416 O O . LEU A 1 685 ? -20.223 -3.119 25.941 1.00 94.12 685 LEU A O 1
ATOM 5420 N N . ALA A 1 686 ? -18.165 -4.002 25.849 1.00 92.50 686 ALA A N 1
ATOM 5421 C CA . ALA A 1 686 ? -18.006 -4.125 27.297 1.00 92.50 686 ALA A CA 1
ATOM 5422 C C . ALA A 1 686 ? -18.019 -2.751 27.985 1.00 92.50 686 ALA A C 1
ATOM 5424 O O . ALA A 1 686 ? -18.725 -2.570 28.979 1.00 92.50 686 ALA A O 1
ATOM 5425 N N . GLU A 1 687 ? -17.310 -1.770 27.426 1.00 88.25 687 GLU A N 1
ATOM 5426 C CA . GLU A 1 687 ? -17.274 -0.392 27.914 1.00 88.25 687 GLU A CA 1
ATOM 5427 C C . GLU A 1 687 ? -18.646 0.285 27.803 1.00 88.25 687 GLU A C 1
ATOM 5429 O O . GLU A 1 687 ? -19.102 0.915 28.762 1.00 88.25 687 GLU A O 1
ATOM 5434 N N . HIS A 1 688 ? -19.368 0.089 26.694 1.00 90.50 688 HIS A N 1
ATOM 5435 C CA . HIS A 1 688 ? -20.741 0.576 26.579 1.00 90.50 688 HIS A CA 1
ATOM 5436 C C . HIS A 1 688 ? -21.648 -0.005 27.675 1.00 90.50 688 HIS A C 1
ATOM 5438 O O . HIS A 1 688 ? -22.277 0.749 28.419 1.00 90.50 688 HIS A O 1
ATOM 5444 N N . LEU A 1 689 ? -21.660 -1.334 27.836 1.00 92.12 689 LEU A N 1
ATOM 5445 C CA . LEU A 1 689 ? -22.441 -2.023 28.870 1.00 92.12 689 LEU A CA 1
ATOM 5446 C C . LEU A 1 689 ? -22.036 -1.576 30.286 1.00 92.12 689 LEU A C 1
ATOM 5448 O O . LEU A 1 689 ? -22.887 -1.480 31.175 1.00 92.12 689 LEU A O 1
ATOM 5452 N N . ARG A 1 690 ? -20.752 -1.261 30.504 1.00 89.25 690 ARG A N 1
ATOM 5453 C CA . ARG A 1 690 ? -20.236 -0.736 31.773 1.00 89.25 690 ARG A CA 1
ATOM 5454 C C . ARG A 1 690 ? -20.815 0.642 32.095 1.00 89.25 690 ARG A C 1
ATOM 5456 O O . ARG A 1 690 ? -21.157 0.872 33.258 1.00 89.25 690 ARG A O 1
ATOM 5463 N N . ARG A 1 691 ? -20.926 1.541 31.106 1.00 85.38 691 ARG A N 1
ATOM 5464 C CA . ARG A 1 691 ? -21.537 2.877 31.266 1.00 85.38 691 ARG A CA 1
ATOM 5465 C C . ARG A 1 691 ? -23.042 2.806 31.507 1.00 85.38 691 ARG A C 1
ATOM 5467 O O . ARG A 1 691 ? -23.513 3.419 32.459 1.00 85.38 691 ARG A O 1
ATOM 5474 N N . GLU A 1 692 ? -23.756 1.949 30.777 1.00 90.69 692 GLU A N 1
ATOM 5475 C CA . GLU A 1 692 ? -25.192 1.669 30.986 1.00 90.69 692 GLU A CA 1
ATOM 5476 C C . GLU A 1 692 ? -25.503 0.956 32.322 1.00 90.69 692 GLU A C 1
ATOM 5478 O O . GLU A 1 692 ? -26.649 0.623 32.625 1.00 90.69 692 GLU A O 1
ATOM 5483 N N . GLY A 1 693 ? -24.487 0.661 33.142 1.00 89.00 693 GLY A N 1
ATOM 5484 C CA . GLY A 1 693 ? -24.653 0.009 34.439 1.00 89.00 693 GLY A CA 1
ATOM 5485 C C . GLY A 1 693 ? -24.924 -1.499 34.369 1.00 89.00 693 GLY A C 1
ATOM 5486 O O . GLY A 1 693 ? -25.109 -2.121 35.418 1.00 89.00 693 GLY A O 1
ATOM 5487 N N . LYS A 1 694 ? -24.865 -2.118 33.181 1.00 93.06 694 LYS A N 1
ATOM 5488 C CA . LYS A 1 694 ? -24.974 -3.572 32.942 1.00 93.06 694 LYS A CA 1
ATOM 5489 C C . LYS A 1 694 ? -23.670 -4.298 33.317 1.00 93.06 694 LYS A C 1
ATOM 5491 O O . LYS A 1 694 ? -23.073 -5.030 32.528 1.00 93.06 694 LYS A O 1
ATOM 5496 N N . LYS A 1 695 ? -23.216 -4.076 34.555 1.00 90.19 695 LYS A N 1
ATOM 5497 C CA . LYS A 1 695 ? -21.891 -4.464 35.074 1.00 90.19 695 LYS A CA 1
ATOM 5498 C C . LYS A 1 695 ? -21.585 -5.958 34.933 1.00 90.19 695 LYS A C 1
ATOM 5500 O O . LYS A 1 695 ? -20.483 -6.296 34.519 1.00 90.19 695 LYS A O 1
ATOM 5505 N N . ASP A 1 696 ? -22.548 -6.833 35.231 1.00 90.94 696 ASP A N 1
ATOM 5506 C CA . ASP A 1 696 ? -22.355 -8.289 35.141 1.00 90.94 696 ASP A CA 1
ATOM 5507 C C . ASP A 1 696 ? -22.192 -8.785 33.686 1.00 90.94 696 ASP A C 1
ATOM 5509 O O . ASP A 1 696 ? -21.541 -9.804 33.459 1.00 90.94 696 ASP A O 1
ATOM 5513 N N . GLU A 1 697 ? -22.761 -8.091 32.688 1.00 94.00 697 GLU A N 1
ATOM 5514 C CA . GLU A 1 697 ? -22.524 -8.397 31.266 1.00 94.00 697 GLU A CA 1
ATOM 5515 C C . GLU A 1 697 ? -21.177 -7.834 30.796 1.00 94.00 697 GLU A C 1
ATOM 5517 O O . GLU A 1 697 ? -20.413 -8.547 30.147 1.00 94.00 697 GLU A O 1
ATOM 5522 N N . ALA A 1 698 ? -20.847 -6.592 31.170 1.00 93.19 698 ALA A N 1
ATOM 5523 C CA . ALA A 1 698 ? -19.551 -5.981 30.866 1.00 93.19 698 ALA A CA 1
ATOM 5524 C C . ALA A 1 698 ? -18.380 -6.842 31.379 1.00 93.19 698 ALA A C 1
ATOM 5526 O O . ALA A 1 698 ? -17.433 -7.113 30.643 1.00 93.19 698 ALA A O 1
ATOM 5527 N N . GLU A 1 699 ? -18.484 -7.361 32.608 1.00 93.12 699 GLU A N 1
ATOM 5528 C CA . GLU A 1 699 ? -17.493 -8.272 33.190 1.00 93.12 699 GLU A CA 1
ATOM 5529 C C . GLU A 1 699 ? -17.308 -9.547 32.347 1.00 93.12 699 GLU A C 1
ATOM 5531 O O . GLU A 1 699 ? -16.179 -9.984 32.119 1.00 93.12 699 GLU A O 1
ATOM 5536 N N . GLN A 1 700 ? -18.397 -10.130 31.831 1.00 93.81 700 GLN A N 1
ATOM 5537 C CA . GLN A 1 700 ? -18.332 -11.315 30.969 1.00 93.81 700 GLN A CA 1
ATOM 5538 C C . GLN A 1 700 ? -17.618 -11.030 29.644 1.00 93.81 700 GLN A C 1
ATOM 5540 O O . GLN A 1 700 ? -16.847 -11.877 29.187 1.00 93.81 700 GLN A O 1
ATOM 5545 N N . TYR A 1 701 ? -17.836 -9.857 29.040 1.00 93.75 701 TYR A N 1
ATOM 5546 C CA . TYR A 1 701 ? -17.165 -9.468 27.799 1.00 93.75 701 TYR A CA 1
ATOM 5547 C C . TYR A 1 701 ? -15.679 -9.141 28.015 1.00 93.75 701 TYR A C 1
ATOM 5549 O O . TYR A 1 701 ? -14.854 -9.696 27.290 1.00 93.75 701 TYR A O 1
ATOM 5557 N N . TYR A 1 702 ? -15.301 -8.394 29.060 1.00 92.19 702 TYR A N 1
ATOM 5558 C CA . TYR A 1 702 ? -13.882 -8.195 29.405 1.00 92.19 702 TYR A CA 1
ATOM 5559 C C . TYR A 1 702 ? -13.173 -9.533 29.687 1.00 92.19 702 TYR A C 1
ATOM 5561 O O . TYR A 1 702 ? -12.111 -9.817 29.132 1.00 92.19 702 TYR A O 1
ATOM 5569 N N . ARG A 1 703 ? -13.790 -10.433 30.471 1.00 92.31 703 ARG A N 1
ATOM 5570 C CA . ARG A 1 703 ? -13.251 -11.787 30.711 1.00 92.31 703 ARG A CA 1
ATOM 5571 C C . ARG A 1 703 ? -13.211 -12.650 29.438 1.00 92.31 703 ARG A C 1
ATOM 5573 O O . ARG A 1 703 ? -12.396 -13.573 29.371 1.00 92.31 703 ARG A O 1
ATOM 5580 N N . LYS A 1 704 ? -14.064 -12.388 28.436 1.00 91.12 704 LYS A N 1
ATOM 5581 C CA . LYS A 1 704 ? -13.993 -13.029 27.111 1.00 91.12 704 LYS A CA 1
ATOM 5582 C C . LYS A 1 704 ? -12.783 -12.513 26.327 1.00 91.12 704 LYS A C 1
ATOM 5584 O O . LYS A 1 704 ? -12.017 -13.342 25.843 1.00 91.12 704 LYS A O 1
ATOM 5589 N N . ALA A 1 705 ? -12.590 -11.197 26.250 1.00 89.62 705 ALA A N 1
ATOM 5590 C CA . ALA A 1 705 ? -11.454 -10.574 25.571 1.00 89.62 705 ALA A CA 1
ATOM 5591 C C . ALA A 1 705 ? -10.106 -11.072 26.123 1.00 89.62 705 ALA A C 1
ATOM 5593 O O . ALA A 1 705 ? -9.317 -11.654 25.379 1.00 89.62 705 ALA A O 1
ATOM 5594 N N . LEU A 1 706 ? -9.908 -11.009 27.446 1.00 88.69 706 LEU A N 1
ATOM 5595 C CA . LEU A 1 706 ? -8.675 -11.494 28.087 1.00 88.69 706 LEU A CA 1
ATOM 5596 C C . LEU A 1 706 ? -8.431 -12.995 27.871 1.00 88.69 706 LEU A C 1
ATOM 5598 O O . LEU A 1 706 ? -7.287 -13.435 27.787 1.00 88.69 706 LEU A O 1
ATOM 5602 N N . ARG A 1 707 ? -9.488 -13.813 27.762 1.00 89.12 707 ARG A N 1
ATOM 5603 C CA . ARG A 1 707 ? -9.346 -15.246 27.448 1.00 89.12 707 ARG A CA 1
ATOM 5604 C C . ARG A 1 707 ? -8.839 -15.474 26.026 1.00 89.12 707 ARG A C 1
ATOM 5606 O O . ARG A 1 707 ? -8.140 -16.459 25.805 1.00 89.12 707 ARG A O 1
ATOM 5613 N N . ILE A 1 708 ? -9.225 -14.616 25.085 1.00 84.69 708 ILE A N 1
ATOM 5614 C CA . ILE A 1 708 ? -8.788 -14.684 23.691 1.00 84.69 708 ILE A CA 1
ATOM 5615 C C . ILE A 1 708 ? -7.306 -14.290 23.615 1.00 84.69 708 ILE A C 1
ATOM 5617 O O . ILE A 1 708 ? -6.500 -15.127 23.206 1.00 84.69 708 ILE A O 1
ATOM 5621 N N . GLN A 1 709 ? -6.948 -13.110 24.138 1.00 78.56 709 GLN A N 1
ATOM 5622 C CA . GLN A 1 709 ? -5.574 -12.577 24.167 1.00 78.56 709 GLN A CA 1
ATOM 5623 C C . GLN A 1 709 ? -4.584 -13.478 24.927 1.00 78.56 709 GLN A C 1
ATOM 5625 O O . GLN A 1 709 ? -3.436 -13.618 24.525 1.00 78.56 709 GLN A O 1
ATOM 5630 N N . LYS A 1 710 ? -5.016 -14.197 25.975 1.00 71.69 710 LYS A N 1
ATOM 5631 C CA . LYS A 1 710 ? -4.149 -15.135 26.722 1.00 71.69 710 LYS A CA 1
ATOM 5632 C C . LYS A 1 710 ? -3.606 -16.321 25.896 1.00 71.69 710 LYS A C 1
ATOM 5634 O O . LYS A 1 710 ? -2.756 -17.059 26.393 1.00 71.69 710 LYS A O 1
ATOM 5639 N N . ASN A 1 711 ? -4.089 -16.536 24.670 1.00 63.44 711 ASN A N 1
ATOM 5640 C CA . ASN A 1 711 ? -3.544 -17.550 23.758 1.00 63.44 711 ASN A CA 1
ATOM 5641 C C . ASN A 1 711 ? -2.465 -16.998 22.806 1.00 63.44 711 ASN A C 1
ATOM 5643 O O . ASN A 1 711 ? -1.955 -17.757 21.983 1.00 63.44 711 ASN A O 1
ATOM 5647 N N . GLU A 1 712 ? -2.135 -15.710 22.898 1.00 61.44 712 GLU A N 1
ATOM 5648 C CA . GLU A 1 712 ? -1.141 -15.027 22.066 1.00 61.44 712 GLU A CA 1
ATOM 5649 C C . GLU A 1 712 ? 0.183 -14.866 22.843 1.00 61.44 712 GLU A C 1
ATOM 5651 O O . GLU A 1 712 ? 0.196 -14.815 24.073 1.00 61.44 712 GLU A O 1
ATOM 5656 N N . GLU A 1 713 ? 1.328 -14.848 22.145 1.00 53.56 713 GLU A N 1
ATOM 5657 C CA . GLU A 1 713 ? 2.657 -14.805 22.796 1.00 53.56 713 GLU A CA 1
ATOM 5658 C C . GLU A 1 713 ? 3.025 -13.418 23.359 1.00 53.56 713 GLU A C 1
ATOM 5660 O O . GLU A 1 713 ? 3.992 -13.298 24.112 1.00 53.56 713 GLU A O 1
ATOM 5665 N N . THR A 1 714 ? 2.269 -12.373 23.012 1.00 58.53 714 THR A N 1
ATOM 5666 C CA . THR A 1 714 ? 2.561 -10.970 23.338 1.00 58.53 714 THR A CA 1
ATOM 5667 C C . THR A 1 714 ? 1.332 -10.264 23.900 1.00 58.53 714 THR A C 1
ATOM 5669 O O . THR A 1 714 ? 0.270 -10.299 23.288 1.00 58.53 714 THR A O 1
ATOM 5672 N N . VAL A 1 715 ? 1.492 -9.578 25.033 1.00 68.44 715 VAL A N 1
ATOM 5673 C CA . VAL A 1 715 ? 0.457 -8.715 25.623 1.00 68.44 715 VAL A CA 1
ATOM 5674 C C . VAL A 1 715 ? 0.515 -7.346 24.945 1.00 68.44 715 VAL A C 1
ATOM 5676 O O . VAL A 1 715 ? 1.543 -6.674 25.025 1.00 68.44 715 VAL A O 1
ATOM 5679 N N . ASP A 1 716 ? -0.565 -6.934 24.282 1.00 72.00 716 ASP A N 1
ATOM 5680 C CA . ASP A 1 716 ? -0.675 -5.622 23.636 1.00 72.00 716 ASP A CA 1
ATOM 5681 C C . ASP A 1 716 ? -1.209 -4.536 24.595 1.00 72.00 716 ASP A C 1
ATOM 5683 O O . ASP A 1 716 ? -1.765 -4.824 25.659 1.00 72.00 716 ASP A O 1
ATOM 5687 N N . GLN A 1 717 ? -1.071 -3.258 24.216 1.00 74.75 717 GLN A N 1
ATOM 5688 C CA . GLN A 1 717 ? -1.566 -2.138 25.034 1.00 74.75 717 GLN A CA 1
ATOM 5689 C C . GLN A 1 717 ? -3.081 -2.213 25.290 1.00 74.75 717 GLN A C 1
ATOM 5691 O O . GLN A 1 717 ? -3.543 -1.806 26.357 1.00 74.75 717 GLN A O 1
ATOM 5696 N N . ARG A 1 718 ? -3.864 -2.787 24.364 1.00 78.75 718 ARG A N 1
ATOM 5697 C CA . ARG A 1 718 ? -5.311 -2.975 24.536 1.00 78.75 718 ARG A CA 1
ATOM 5698 C C . ARG A 1 718 ? -5.639 -4.060 25.567 1.00 78.75 718 ARG A C 1
ATOM 5700 O O . ARG A 1 718 ? -6.531 -3.834 26.380 1.00 78.75 718 ARG A O 1
ATOM 5707 N N . THR A 1 719 ? -4.891 -5.168 25.642 1.00 84.06 719 THR A N 1
ATOM 5708 C CA . THR A 1 719 ? -4.998 -6.141 26.751 1.00 84.06 719 THR A CA 1
ATOM 5709 C C . THR A 1 719 ? -4.851 -5.430 28.095 1.00 84.06 719 THR A C 1
ATOM 5711 O O . THR A 1 719 ? -5.647 -5.653 29.005 1.00 84.06 719 THR A O 1
ATOM 5714 N N . LEU A 1 720 ? -3.864 -4.535 28.216 1.00 85.50 720 LEU A N 1
ATOM 5715 C CA . LEU A 1 720 ? -3.584 -3.805 29.455 1.00 85.50 720 LEU A CA 1
ATOM 5716 C C . LEU A 1 720 ? -4.741 -2.873 29.849 1.00 85.50 720 LEU A C 1
ATOM 5718 O O . LEU A 1 720 ? -5.136 -2.856 31.015 1.00 85.50 720 LEU A O 1
ATOM 5722 N N . VAL A 1 721 ? -5.344 -2.172 28.881 1.00 84.69 721 VAL A N 1
ATOM 5723 C CA . VAL A 1 721 ? -6.562 -1.365 29.093 1.00 84.69 721 VAL A CA 1
ATOM 5724 C C . VAL A 1 721 ? -7.739 -2.238 29.547 1.00 84.69 721 VAL A C 1
ATOM 5726 O O . VAL A 1 721 ? -8.409 -1.897 30.520 1.00 84.69 721 VAL A O 1
ATOM 5729 N N . ILE A 1 722 ? -7.954 -3.401 28.924 1.00 87.25 722 ILE A N 1
ATOM 5730 C CA . ILE A 1 722 ? -9.029 -4.342 29.286 1.00 87.25 722 ILE A CA 1
ATOM 5731 C C . ILE A 1 722 ? -8.824 -4.906 30.706 1.00 87.25 722 ILE A C 1
ATOM 5733 O O . ILE A 1 722 ? -9.777 -5.000 31.484 1.00 87.25 722 ILE A O 1
ATOM 5737 N N . MET A 1 723 ? -7.588 -5.259 31.079 1.00 90.00 723 MET A N 1
ATOM 5738 C CA . MET A 1 723 ? -7.237 -5.707 32.436 1.00 90.00 723 MET A CA 1
ATOM 5739 C C . MET A 1 723 ? -7.511 -4.619 33.480 1.00 90.00 723 MET A C 1
ATOM 5741 O O . MET A 1 723 ? -8.058 -4.906 34.547 1.00 90.00 723 MET A O 1
ATOM 5745 N N . GLU A 1 724 ? -7.159 -3.372 33.170 1.00 88.25 724 GLU A N 1
ATOM 5746 C CA . GLU A 1 724 ? -7.355 -2.204 34.030 1.00 88.25 724 GLU A CA 1
ATOM 5747 C C . GLU A 1 724 ? -8.844 -1.837 34.181 1.00 88.25 724 GLU A C 1
ATOM 5749 O O . GLU A 1 724 ? -9.324 -1.615 35.299 1.00 88.25 724 GLU A O 1
ATOM 5754 N N . ALA A 1 725 ? -9.612 -1.884 33.088 1.00 89.06 725 ALA A N 1
ATOM 5755 C CA . ALA A 1 725 ? -11.061 -1.698 33.087 1.00 89.06 725 ALA A CA 1
ATOM 5756 C C . ALA A 1 725 ? -11.781 -2.785 33.904 1.00 89.06 725 ALA A C 1
ATOM 5758 O O . ALA A 1 725 ? -12.659 -2.468 34.715 1.00 89.06 725 ALA A O 1
ATOM 5759 N N . LEU A 1 726 ? -11.373 -4.054 33.763 1.00 91.50 726 LEU A N 1
ATOM 5760 C CA . LEU A 1 726 ? -11.893 -5.167 34.561 1.00 91.50 726 LEU A CA 1
ATOM 5761 C C . LEU A 1 726 ? -11.544 -5.012 36.049 1.00 91.50 726 LEU A C 1
ATOM 5763 O O . LEU A 1 726 ? -12.426 -5.165 36.893 1.00 91.50 726 LEU A O 1
ATOM 5767 N N . ALA A 1 727 ? -10.302 -4.652 36.387 1.00 90.19 727 ALA A N 1
ATOM 5768 C CA . ALA A 1 727 ? -9.886 -4.407 37.769 1.00 90.19 727 ALA A CA 1
ATOM 5769 C C . ALA A 1 727 ? -10.729 -3.301 38.429 1.00 90.19 727 ALA A C 1
ATOM 5771 O O . ALA A 1 727 ? -11.277 -3.486 39.519 1.00 90.19 727 ALA A O 1
ATOM 5772 N N . MET A 1 728 ? -10.911 -2.176 37.732 1.00 88.00 728 MET A N 1
ATOM 5773 C CA . MET A 1 728 ? -11.753 -1.068 38.187 1.00 88.00 728 MET A CA 1
ATOM 5774 C C . MET A 1 728 ? -13.236 -1.446 38.290 1.00 88.00 728 MET A C 1
ATOM 5776 O O . MET A 1 728 ? -13.935 -0.942 39.174 1.00 88.00 728 MET A O 1
ATOM 5780 N N . LEU A 1 729 ? -13.732 -2.329 37.420 1.00 89.75 729 LEU A N 1
ATOM 5781 C CA . LEU A 1 729 ? -15.102 -2.836 37.467 1.00 89.75 729 LEU A CA 1
ATOM 5782 C C . LEU A 1 729 ? -15.333 -3.754 38.676 1.00 89.75 729 LEU A C 1
ATOM 5784 O O . LEU A 1 729 ? -16.310 -3.551 39.396 1.00 89.75 729 LEU A O 1
ATOM 5788 N N . LEU A 1 730 ? -14.447 -4.725 38.918 1.00 89.62 730 LEU A N 1
ATOM 5789 C CA . LEU A 1 730 ? -14.507 -5.646 40.062 1.00 89.62 730 LEU A CA 1
ATOM 5790 C C . LEU A 1 730 ? -14.456 -4.877 41.389 1.00 89.62 730 LEU A C 1
ATOM 5792 O O . LEU A 1 730 ? -15.346 -5.017 42.234 1.00 89.62 730 LEU A O 1
ATOM 5796 N N . PHE A 1 731 ? -13.501 -3.953 41.514 1.00 86.38 731 PHE A N 1
ATOM 5797 C CA . PHE A 1 731 ? -13.372 -3.075 42.675 1.00 86.38 731 PHE A CA 1
ATOM 5798 C C . PHE A 1 731 ? -14.631 -2.225 42.921 1.00 86.38 731 PHE A C 1
ATOM 5800 O O . PHE A 1 731 ? -15.178 -2.238 44.023 1.00 86.38 731 PHE A O 1
ATOM 5807 N N . LYS A 1 732 ? -15.183 -1.566 41.888 1.00 85.00 732 LYS A N 1
ATOM 5808 C CA . LYS A 1 732 ? -16.453 -0.808 41.985 1.00 85.00 732 LYS A CA 1
ATOM 5809 C C . LYS A 1 732 ? -17.685 -1.680 42.286 1.00 85.00 732 LYS A C 1
ATOM 5811 O O . LYS A 1 732 ? -18.759 -1.129 42.544 1.00 85.00 732 LYS A O 1
ATOM 5816 N N . GLN A 1 733 ? -17.578 -3.005 42.197 1.00 85.94 733 GLN A N 1
ATOM 5817 C CA . GLN A 1 733 ? -18.618 -3.953 42.608 1.00 85.94 733 GLN A CA 1
ATOM 5818 C C . GLN A 1 733 ? -18.398 -4.517 44.022 1.00 85.94 733 GLN A C 1
ATOM 5820 O O . GLN A 1 733 ? -19.317 -5.134 44.558 1.00 85.94 733 GLN A O 1
ATOM 5825 N N . GLY A 1 734 ? -17.216 -4.339 44.624 1.00 82.00 734 GLY A N 1
ATOM 5826 C CA . GLY A 1 734 ? -16.835 -5.019 45.868 1.00 82.00 734 GLY A CA 1
ATOM 5827 C C . GLY A 1 734 ? -16.711 -6.542 45.716 1.00 82.00 734 GLY A C 1
ATOM 5828 O O . GLY A 1 734 ? -16.840 -7.268 46.701 1.00 82.00 734 GLY A O 1
ATOM 5829 N N . LYS A 1 735 ? -16.510 -7.033 44.485 1.00 79.38 735 LYS A N 1
ATOM 5830 C CA . LYS A 1 735 ? -16.281 -8.449 44.164 1.00 79.38 735 LYS A CA 1
ATOM 5831 C C . LYS A 1 735 ? -14.799 -8.660 43.870 1.00 79.38 735 LYS A C 1
ATOM 5833 O O . LYS A 1 735 ? -14.171 -7.788 43.280 1.00 79.38 735 LYS A O 1
ATOM 5838 N N . ASP A 1 736 ? -14.271 -9.818 44.266 1.00 84.00 736 ASP A N 1
ATOM 5839 C CA . ASP A 1 736 ? -12.941 -10.313 43.880 1.00 84.00 736 ASP A CA 1
ATOM 5840 C C . ASP A 1 736 ? -11.819 -9.258 43.985 1.00 84.00 736 ASP A C 1
ATOM 5842 O O . ASP A 1 736 ? -10.988 -9.086 43.097 1.00 84.00 736 ASP A O 1
ATOM 5846 N N . GLU A 1 737 ? -11.788 -8.534 45.109 1.00 84.56 737 GLU A N 1
ATOM 5847 C CA . GLU A 1 737 ? -10.894 -7.387 45.339 1.00 84.56 737 GLU A CA 1
ATOM 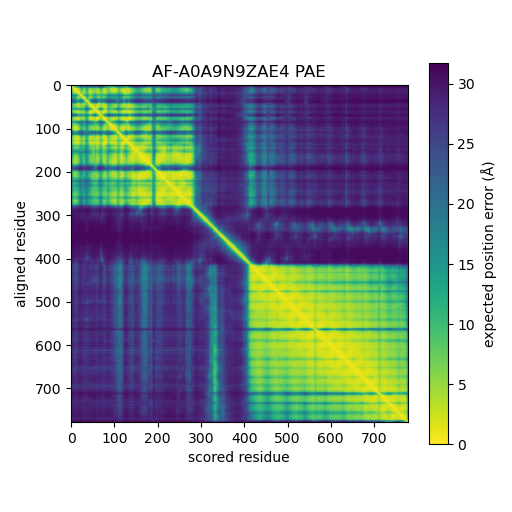5848 C C . GLU A 1 737 ? -9.400 -7.742 45.186 1.00 84.56 737 GLU A C 1
ATOM 5850 O O . GLU A 1 737 ? -8.602 -6.942 44.698 1.00 84.56 737 GLU A O 1
ATOM 5855 N N . GLU A 1 738 ? -9.014 -8.972 45.540 1.00 87.12 738 GLU A N 1
ATOM 5856 C CA . GLU A 1 738 ? -7.653 -9.470 45.319 1.00 87.12 738 GLU A CA 1
ATOM 5857 C C . GLU A 1 738 ? -7.360 -9.794 43.843 1.00 87.12 738 GLU A C 1
ATOM 5859 O O . GLU A 1 738 ? -6.219 -9.622 43.415 1.00 87.12 738 GLU A O 1
ATOM 5864 N N . GLU A 1 739 ? -8.360 -10.176 43.037 1.00 89.75 739 GLU A N 1
ATOM 5865 C CA . GLU A 1 739 ? -8.213 -10.285 41.576 1.00 89.75 739 GLU A CA 1
ATOM 5866 C C . GLU A 1 739 ? -8.023 -8.892 40.964 1.00 89.75 739 GLU A C 1
ATOM 5868 O O . GLU A 1 739 ? -7.080 -8.690 40.201 1.00 89.75 739 GLU A O 1
ATOM 5873 N N . ALA A 1 740 ? -8.827 -7.903 41.374 1.00 88.44 740 ALA A N 1
ATOM 5874 C CA . ALA A 1 740 ? -8.686 -6.513 40.933 1.00 88.44 740 ALA A CA 1
ATOM 5875 C C . ALA A 1 740 ? -7.285 -5.945 41.232 1.00 88.44 740 ALA A C 1
ATOM 5877 O O . ALA A 1 740 ? -6.619 -5.400 40.347 1.00 88.44 740 ALA A O 1
ATOM 5878 N N . LYS A 1 741 ? -6.787 -6.134 42.462 1.00 90.50 741 LYS A N 1
ATOM 5879 C CA . LYS A 1 741 ? -5.418 -5.748 42.840 1.00 90.50 741 LYS A CA 1
ATOM 5880 C C . LYS A 1 741 ? -4.357 -6.559 42.092 1.00 90.50 741 LYS A C 1
ATOM 5882 O O . LYS A 1 741 ? -3.285 -6.027 41.823 1.00 90.50 741 LYS A O 1
ATOM 5887 N N . SER A 1 742 ? -4.601 -7.834 41.781 1.00 91.94 742 SER A N 1
ATOM 5888 C CA . SER A 1 742 ? -3.660 -8.664 41.014 1.00 91.94 742 SER A CA 1
ATOM 5889 C C . SER A 1 742 ? -3.526 -8.176 39.572 1.00 91.94 742 SER A C 1
ATOM 5891 O O . SER A 1 742 ? -2.407 -7.923 39.135 1.00 91.94 742 SER A O 1
ATOM 5893 N N . LEU A 1 743 ? -4.647 -7.975 38.873 1.00 90.81 743 LEU A N 1
ATOM 5894 C CA . LEU A 1 743 ? -4.687 -7.467 37.498 1.00 90.81 743 LEU A CA 1
ATOM 5895 C C . LEU A 1 743 ? -3.992 -6.106 37.384 1.00 90.81 743 LEU A C 1
ATOM 5897 O O . LEU A 1 743 ? -3.151 -5.911 36.514 1.00 90.81 743 LEU A O 1
ATOM 5901 N N . SER A 1 744 ? -4.276 -5.178 38.302 1.00 90.31 744 SER A N 1
ATOM 5902 C CA . SER A 1 744 ? -3.659 -3.847 38.277 1.00 90.31 744 SER A CA 1
ATOM 5903 C C . SER A 1 744 ? -2.153 -3.869 38.594 1.00 90.31 744 SER A C 1
ATOM 5905 O O . SER A 1 744 ? -1.398 -3.105 37.995 1.00 90.31 744 SER A O 1
ATOM 5907 N N . ARG A 1 745 ? -1.671 -4.780 39.459 1.00 92.50 745 ARG A N 1
ATOM 5908 C CA . ARG A 1 745 ? -0.219 -5.005 39.641 1.00 92.50 745 ARG A CA 1
ATOM 5909 C C . ARG A 1 745 ? 0.433 -5.532 38.365 1.00 92.50 745 ARG A C 1
ATOM 5911 O O . ARG A 1 745 ? 1.482 -5.029 37.983 1.00 92.50 745 ARG A O 1
ATOM 5918 N N . GLU A 1 746 ? -0.195 -6.507 37.710 1.00 91.31 746 GLU A N 1
ATOM 5919 C CA . GLU A 1 746 ? 0.301 -7.106 36.467 1.00 91.31 746 GLU A CA 1
ATOM 5920 C C . GLU A 1 746 ? 0.398 -6.062 35.343 1.00 91.31 746 GLU A C 1
ATOM 5922 O O . GLU A 1 746 ? 1.454 -5.939 34.727 1.00 91.31 746 GLU A O 1
ATOM 5927 N N . VAL A 1 747 ? -0.632 -5.224 35.158 1.00 89.38 747 VAL A N 1
ATOM 5928 C CA . VAL A 1 747 ? -0.603 -4.096 34.204 1.00 89.38 747 VAL A CA 1
ATOM 5929 C C . VAL A 1 747 ? 0.548 -3.136 34.501 1.00 89.38 747 VAL A C 1
ATOM 5931 O O . VAL A 1 747 ? 1.313 -2.790 33.603 1.00 89.38 747 VAL A O 1
ATOM 5934 N N . VAL A 1 748 ? 0.702 -2.727 35.763 1.00 90.25 748 VAL A N 1
ATOM 5935 C CA . VAL A 1 748 ? 1.769 -1.811 36.184 1.00 90.25 748 VAL A CA 1
ATOM 5936 C C . VAL A 1 748 ? 3.157 -2.405 35.938 1.00 90.25 748 VAL A C 1
ATOM 5938 O O . VAL A 1 748 ? 4.048 -1.697 35.475 1.00 90.25 748 VAL A O 1
ATOM 5941 N N . ASP A 1 749 ? 3.368 -3.683 36.240 1.00 89.62 749 ASP A N 1
ATOM 5942 C CA . ASP A 1 749 ? 4.673 -4.319 36.060 1.00 89.62 749 ASP A CA 1
ATOM 5943 C C . ASP A 1 749 ? 4.983 -4.602 34.579 1.00 89.62 749 ASP A C 1
ATOM 5945 O O . ASP A 1 749 ? 6.144 -4.503 34.184 1.00 89.62 749 ASP A O 1
ATOM 5949 N N . ILE A 1 750 ? 3.978 -4.851 33.730 1.00 86.88 750 ILE A N 1
ATOM 5950 C CA . ILE A 1 750 ? 4.162 -4.921 32.272 1.00 86.88 750 ILE A CA 1
ATOM 5951 C C . ILE A 1 750 ? 4.502 -3.532 31.704 1.00 86.88 750 ILE A C 1
ATOM 5953 O O . ILE A 1 750 ? 5.548 -3.392 31.068 1.00 86.88 750 ILE A O 1
ATOM 5957 N N . ARG A 1 751 ? 3.709 -2.488 31.992 1.00 86.06 751 ARG A N 1
ATOM 5958 C CA . ARG A 1 751 ? 3.956 -1.118 31.488 1.00 86.06 751 ARG A CA 1
ATOM 5959 C C . ARG A 1 751 ? 5.307 -0.550 31.923 1.00 86.06 751 ARG A C 1
ATOM 5961 O O . ARG A 1 751 ? 6.026 0.012 31.107 1.00 86.06 751 ARG A O 1
ATOM 5968 N N . LYS A 1 752 ? 5.748 -0.790 33.165 1.00 87.25 752 LYS A N 1
ATOM 5969 C CA . LYS A 1 752 ? 7.109 -0.411 33.607 1.00 87.25 752 LYS A CA 1
ATOM 5970 C C . LYS A 1 752 ? 8.227 -1.038 32.770 1.00 87.25 752 LYS A C 1
ATOM 5972 O O . LYS A 1 752 ? 9.280 -0.419 32.641 1.00 87.25 752 LYS A O 1
ATOM 5977 N N . ASN A 1 753 ? 8.032 -2.265 32.282 1.00 85.44 753 ASN A N 1
ATOM 5978 C CA . ASN A 1 753 ? 9.032 -3.000 31.508 1.00 85.44 753 ASN A CA 1
ATOM 5979 C C . ASN A 1 753 ? 8.993 -2.655 30.010 1.00 85.44 753 ASN A C 1
ATOM 5981 O O . ASN A 1 753 ? 10.039 -2.716 29.369 1.00 85.44 753 ASN A O 1
ATOM 5985 N N . LEU A 1 754 ? 7.816 -2.322 29.468 1.00 80.56 754 LEU A N 1
ATOM 5986 C CA . LEU A 1 754 ? 7.631 -1.923 28.067 1.00 80.56 754 LEU A CA 1
ATOM 5987 C C . LEU A 1 754 ? 7.884 -0.424 27.862 1.00 80.56 754 LEU A C 1
ATOM 5989 O O . LEU A 1 754 ? 8.780 -0.040 27.117 1.00 80.56 754 LEU A O 1
ATOM 5993 N N . ASP A 1 755 ? 7.121 0.407 28.568 1.00 79.31 755 ASP A N 1
ATOM 5994 C CA . ASP A 1 755 ? 6.993 1.847 28.325 1.00 79.31 755 ASP A CA 1
ATOM 5995 C C . ASP A 1 755 ? 7.917 2.678 29.238 1.00 79.31 755 ASP A C 1
ATOM 5997 O O . ASP A 1 755 ? 8.174 3.858 28.998 1.00 79.31 755 ASP A O 1
ATOM 6001 N N . GLY A 1 756 ? 8.420 2.065 30.314 1.00 81.69 756 GLY A N 1
ATOM 6002 C CA . GLY A 1 756 ? 9.222 2.718 31.347 1.00 81.69 756 GLY A CA 1
ATOM 6003 C C . GLY A 1 756 ? 8.384 3.378 32.450 1.00 81.69 756 GLY A C 1
ATOM 6004 O O . GLY A 1 756 ? 7.171 3.547 32.348 1.00 81.69 756 GLY A O 1
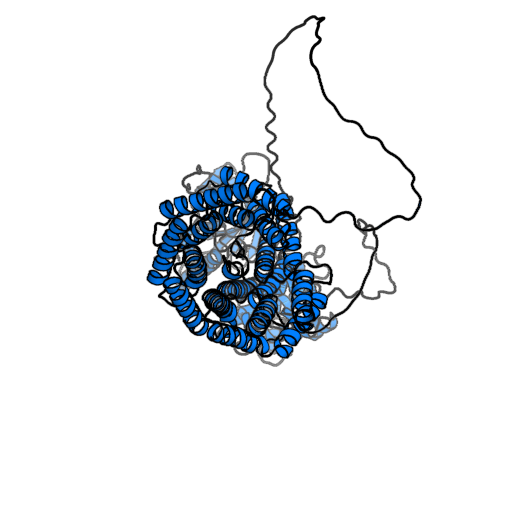ATOM 6005 N N . ILE A 1 757 ? 9.044 3.742 33.555 1.00 84.75 757 ILE A N 1
ATOM 6006 C CA . ILE A 1 757 ? 8.386 4.275 34.768 1.00 84.75 757 ILE A CA 1
ATOM 6007 C C . ILE A 1 757 ? 7.818 5.689 34.552 1.00 84.75 757 ILE A C 1
ATOM 6009 O O . ILE A 1 757 ? 6.820 6.045 35.171 1.00 84.75 757 ILE A O 1
ATOM 6013 N N . GLU A 1 758 ? 8.451 6.490 33.693 1.00 81.56 758 GLU A N 1
ATOM 6014 C CA . GLU A 1 758 ? 8.090 7.897 33.461 1.00 81.56 758 GLU A CA 1
ATOM 6015 C C . GLU A 1 758 ? 6.980 8.077 32.410 1.00 81.56 758 GLU A C 1
ATOM 6017 O O . GLU A 1 758 ? 6.464 9.182 32.256 1.00 81.56 758 GLU A O 1
ATOM 6022 N N . ASN A 1 759 ? 6.576 7.008 31.711 1.00 80.06 759 ASN A N 1
ATOM 6023 C CA . ASN A 1 759 ? 5.517 7.074 30.707 1.00 80.06 759 ASN A CA 1
ATOM 6024 C C . ASN A 1 759 ? 4.152 7.420 31.355 1.00 80.06 759 ASN A C 1
ATOM 6026 O O . ASN A 1 759 ? 3.787 6.805 32.366 1.00 80.06 759 ASN A O 1
ATOM 6030 N N . PRO A 1 760 ? 3.359 8.351 30.780 1.00 79.12 760 PRO A N 1
ATOM 6031 C CA . PRO A 1 760 ? 2.047 8.732 31.307 1.00 79.12 760 PRO A CA 1
ATOM 6032 C C . PRO A 1 760 ? 1.080 7.561 31.545 1.00 79.12 760 PRO A C 1
ATOM 6034 O O . PRO A 1 760 ? 0.365 7.567 32.547 1.00 79.12 760 PRO A O 1
ATOM 6037 N N . ALA A 1 761 ? 1.082 6.534 30.689 1.00 75.62 761 ALA A N 1
ATOM 6038 C CA . ALA A 1 761 ? 0.248 5.341 30.845 1.00 75.62 761 ALA A CA 1
ATOM 6039 C C . ALA A 1 761 ? 0.703 4.468 32.029 1.00 75.62 761 ALA A C 1
ATOM 6041 O O . ALA A 1 761 ? -0.130 3.999 32.806 1.00 75.62 761 ALA A O 1
ATOM 6042 N N . THR A 1 762 ? 2.016 4.312 32.238 1.00 83.88 762 THR A N 1
ATOM 6043 C CA . THR A 1 762 ? 2.568 3.646 33.433 1.00 83.88 762 THR A CA 1
ATOM 6044 C C . THR A 1 762 ? 2.189 4.399 34.706 1.00 83.88 762 THR A C 1
ATOM 6046 O O . THR A 1 762 ? 1.759 3.788 35.688 1.00 83.88 762 THR A O 1
ATOM 6049 N N . LEU A 1 763 ? 2.299 5.731 34.693 1.00 86.06 763 LEU A N 1
ATOM 6050 C CA . LEU A 1 763 ? 1.918 6.589 35.817 1.00 86.06 763 LEU A CA 1
ATOM 6051 C C . LEU A 1 763 ? 0.408 6.528 36.100 1.00 86.06 763 LEU A C 1
ATOM 6053 O O . LEU A 1 763 ? 0.014 6.474 37.269 1.00 86.06 763 LEU A O 1
ATOM 6057 N N . HIS A 1 764 ? -0.432 6.468 35.061 1.00 84.44 764 HIS A N 1
ATOM 6058 C CA . HIS A 1 764 ? -1.875 6.265 35.198 1.00 84.44 764 HIS A CA 1
ATOM 6059 C C . HIS A 1 764 ? -2.187 4.930 35.882 1.00 84.44 764 HIS A C 1
ATOM 6061 O O . HIS A 1 764 ? -2.885 4.916 36.898 1.00 84.44 764 HIS A O 1
ATOM 6067 N N . SER A 1 765 ? -1.612 3.820 35.412 1.00 85.38 765 SER A N 1
ATOM 6068 C CA . SER A 1 765 ? -1.858 2.515 36.035 1.00 85.38 765 SER A CA 1
ATOM 6069 C C . SER A 1 765 ? -1.286 2.415 37.447 1.00 85.38 765 SER A C 1
ATOM 6071 O O . SER A 1 765 ? -1.882 1.786 38.321 1.00 85.38 765 SER A O 1
ATOM 6073 N N . MET A 1 766 ? -0.173 3.097 37.736 1.00 88.88 766 MET A N 1
ATOM 6074 C CA . MET A 1 766 ? 0.333 3.230 39.106 1.00 88.88 766 MET A CA 1
ATOM 6075 C C . MET A 1 766 ? -0.629 4.022 40.004 1.00 88.88 766 MET A C 1
ATOM 6077 O O . MET A 1 766 ? -0.772 3.678 41.178 1.00 88.88 766 MET A O 1
ATOM 6081 N N . HIS A 1 767 ? -1.320 5.038 39.477 1.00 86.94 767 HIS A N 1
ATOM 6082 C CA . HIS A 1 767 ? -2.372 5.759 40.199 1.00 86.94 767 HIS A CA 1
ATOM 6083 C C . HIS A 1 767 ? -3.616 4.886 40.435 1.00 86.94 767 HIS A C 1
ATOM 6085 O O . HIS A 1 767 ? -4.140 4.863 41.552 1.00 86.94 767 HIS A O 1
ATOM 6091 N N . VAL A 1 768 ? -4.060 4.124 39.429 1.00 85.25 768 VAL A N 1
ATOM 6092 C CA . VAL A 1 768 ? -5.163 3.154 39.557 1.00 85.25 768 VAL A CA 1
ATOM 6093 C C . VAL A 1 768 ? -4.825 2.113 40.625 1.00 85.25 768 VAL A C 1
ATOM 6095 O O . VAL A 1 768 ? -5.603 1.923 41.560 1.00 85.25 768 VAL A O 1
ATOM 6098 N N . LEU A 1 769 ? -3.629 1.519 40.573 1.00 89.56 769 LEU A N 1
ATOM 6099 C CA . LEU A 1 769 ? -3.157 0.577 41.587 1.00 89.56 769 LEU A CA 1
ATOM 6100 C C . LEU A 1 769 ? -3.103 1.213 42.982 1.00 89.56 769 LEU A C 1
ATOM 6102 O O . LEU A 1 769 ? -3.537 0.597 43.953 1.00 89.56 769 LEU A O 1
ATOM 6106 N N . ALA A 1 770 ? -2.603 2.446 43.103 1.00 88.25 770 ALA A N 1
ATOM 6107 C CA . ALA A 1 770 ? -2.560 3.153 44.381 1.00 88.25 770 ALA A CA 1
ATOM 6108 C C . ALA A 1 770 ? -3.964 3.338 44.980 1.00 88.25 770 ALA A C 1
ATOM 6110 O O . ALA A 1 770 ? -4.137 3.119 46.177 1.00 88.25 770 ALA A O 1
ATOM 6111 N N . LYS A 1 771 ? -4.967 3.655 44.152 1.00 85.56 771 LYS A N 1
ATOM 6112 C CA . LYS A 1 771 ? -6.376 3.780 44.554 1.00 85.56 771 LYS A CA 1
ATOM 6113 C C . LYS A 1 771 ? -6.985 2.445 45.004 1.00 85.56 771 LYS A C 1
ATOM 6115 O O . LYS A 1 771 ? -7.627 2.374 46.047 1.00 85.56 771 LYS A O 1
ATOM 6120 N N . LEU A 1 772 ? -6.716 1.367 44.264 1.00 85.19 772 LEU A N 1
ATOM 6121 C CA . LEU A 1 772 ? -7.132 0.002 44.625 1.00 85.19 772 LEU A CA 1
ATOM 6122 C C . LEU A 1 772 ? -6.496 -0.492 45.939 1.00 85.19 772 LEU A C 1
ATOM 6124 O O . LEU A 1 772 ? -7.034 -1.385 46.593 1.00 85.19 772 LEU A O 1
ATOM 6128 N N . LEU A 1 773 ? -5.343 0.064 46.325 1.00 84.88 773 LEU A N 1
ATOM 6129 C CA . LEU A 1 773 ? -4.647 -0.259 47.573 1.00 84.88 773 LEU A CA 1
ATOM 6130 C C . LEU A 1 773 ? -4.990 0.693 48.733 1.00 84.88 773 LEU A C 1
ATOM 6132 O O . LEU A 1 773 ? -4.878 0.274 49.885 1.00 84.88 773 LEU A O 1
ATOM 6136 N N . SER A 1 774 ? -5.396 1.942 48.469 1.00 80.19 774 SER A N 1
ATOM 6137 C CA . SER A 1 774 ? -5.728 2.926 49.512 1.00 80.19 774 SER A CA 1
ATOM 6138 C C . SER A 1 774 ? -7.075 2.666 50.172 1.00 80.19 774 SER A C 1
ATOM 6140 O O . SER A 1 774 ? -7.203 2.807 51.386 1.00 80.19 774 SER A O 1
ATOM 6142 N N . ASP A 1 775 ? -8.076 2.279 49.388 1.00 62.56 775 ASP A N 1
ATOM 6143 C CA . ASP A 1 775 ? -9.465 2.243 49.857 1.00 62.56 775 ASP A CA 1
ATOM 6144 C C . ASP A 1 775 ? -9.757 0.999 50.725 1.00 62.56 775 ASP A C 1
ATOM 6146 O O . ASP A 1 775 ? -10.652 1.021 51.571 1.00 62.56 775 ASP A O 1
ATOM 6150 N N . GLY A 1 776 ? -8.918 -0.040 50.618 1.00 52.22 776 GLY A N 1
ATOM 6151 C CA . GLY A 1 776 ? -8.907 -1.215 51.503 1.00 52.22 776 GLY A CA 1
ATOM 6152 C C . GLY A 1 776 ? -8.316 -0.977 52.906 1.00 52.22 776 GLY A C 1
ATOM 6153 O O . GLY A 1 776 ? -8.085 -1.939 53.637 1.00 52.22 776 GLY A O 1
ATOM 6154 N N . LEU A 1 777 ? -8.032 0.278 53.282 1.00 41.25 777 LEU A N 1
ATOM 6155 C CA . LEU A 1 777 ? -7.566 0.692 54.619 1.00 41.25 777 LEU A CA 1
ATOM 6156 C C . LEU A 1 777 ? -8.649 1.424 55.444 1.00 41.25 777 LEU A C 1
ATOM 6158 O O . LEU A 1 777 ? -8.304 2.137 56.392 1.00 41.25 777 LEU A O 1
ATOM 6162 N N . SER A 1 778 ? -9.933 1.273 55.088 1.00 33.88 778 SER A N 1
ATOM 6163 C CA . SER A 1 778 ? -11.079 1.893 55.783 1.00 33.88 778 SER A CA 1
ATOM 6164 C C . SER A 1 778 ? -11.836 0.953 56.729 1.00 33.88 778 SER A C 1
ATOM 6166 O O . SER A 1 778 ? -11.963 -0.250 56.415 1.00 33.88 778 SER A O 1
#

Radius of gyration: 37.53 Å; Cα contacts (8 Å, |Δi|>4): 884; chains: 1; bounding box: 89×109×114 Å

Foldseek 3Di:
DDPPPDLDPLQVVQAFDWDWDDDPPWIWTWTWDDDDPPDDTDIWTKTWDAWPDAAPFFTKTKIWTDPVDPDDIFIKIKTKGADDPDDPVVSVVVSVVSVLLSVQQDPDPVPPPRNLLHFHWSGWYDDPRIIITITHDDPCDDLLVQLVPCVRNPQSADDQLVLLFVLLSLLLVLVVQVVVVHAPQPLDPDHDDDDDDRSLVVLQSSLQVSVCNHQVDGQDDPVVVVCVLVVNDDGPCVSVVVSVHDPQNVVLSVLSNPSDSVSRDGSVRSCPRPSNPDDRDPPDPPPDDDDDDDDDDDDDDDDDDDDDDDDDDDDDDDDFDAAPDPPVVQPLQPDDDDDDDPDDDDDDPDDPDDDDDDDDDDDDDDDDDDDDDDDDDDDDDDDDDDDDDDDDDDDPPPPDPPPPDDPDDDGNPNVLVVLLVVLCVQLVVCVVVRNLVSNLVSLVSSLVSCCVGVNCLDPSNLVSLLSNLNSLVNRLDLVSLVVSLVSLVVSLVSCCVPVNCLDPSNLVSLLSNLLSCVSVVNLVSSLVSLVSSLVSCCVPVNCLDPSNLVSLQSNLVSLCPHPDPPNLVSLVSSLVSLVSSLVSCCVPVNQLDLSNLVSLLSNLLSCVSNVVLVSSLVSLVSSLCSCCVPPNNLDPSNQSSLSSNLSSCVSVVVLVVSLVSLVSNLVSCCVPVNNLRSLSSLQSNLVSCVVVVVLVVSLVSLVSSLVSCVVDPDDDPVPLVSLQVNLVSCLVVVHPLVSSLVSLVVSLVVCCVPVNCPDPSNVVSVVSNVVSVVVVVD

InterPro domains:
  IPR000719 Protein kinase domain [PF00069] (48-190)
  IPR000719 Protein kinase domain [PF00069] (200-276)
  IPR000719 Protein kinase domain [PS50011] (46-276)
  IPR000719 Protein kinase domain [SM00220] (46-276)
  IPR011009 Protein kinase-like domain superfamily [SSF56112] (42-286)
  IPR011990 Tetratricopeptide-like helical domain superfamily [G3DSA:1.25.40.10] (410-568)
  IPR011990 Tetratricopeptide-like helical domain superfamily [G3DSA:1.25.40.10] (569-715)
  IPR011990 Tetratricopeptide-like helical domain superfamily [G3DSA:1.25.40.10] (716-776)
  IPR011990 Tetratricopeptide-like helical domain superfamily [SSF48452] (423-553)
  IPR011990 Tetratricopeptide-like helical domain superfamily [SSF48452] (572-756)
  IPR019734 Tetratricopeptide repeat [PS50005] (679-712)
  IPR019734 Tetratricopeptide repeat [SM00028] (420-453)
  IPR019734 Tetratricopeptide repeat [SM00028] (679-712)

Nearest PDB structures (foldseek):
  7ai4-assembly1_A  TM=7.955E-01  e=5.383E-08  Homo sapiens
  6swu-assembly3_F  TM=5.984E-01  e=3.314E-08  Mus musculus
  3nf1-assembly1_A  TM=6.444E-01  e=1.530E-07  Homo sapiens
  6swu-assembly1_B  TM=5.953E-01  e=5.383E-08  Mus musculus
  6ejn-assembly1_A  TM=6.136E-01  e=1.179E-07  Mus musculus

Sequence (778 aa):
MDFGTSLPEIVQDSRLDVRFASEGHRRYTIHPQAATRRSRYVEERWVHERVLGQGGQGSVDLQVKDMGRPGTLQHRAVKKIRLQRGEAQQSKMIQRELEAIFKFSQARANIWQYSELFVQSYGWFVSDGLIHIAMEYHELGDLQHFLDDPSRCPGKRLPEHGVHDISLQVLDALCLMHEQGFSHRDLKPASTRLSTRPFAADMWSYGETIYRMFTGQPMFDGDTLLDYWQGRASFPEEALRRLKISNAAIDFIKKLVVAESEERISSEQALHDPWIDAPPPQPHQQSESTQKDQTLAFRPRPKSDENSNMWPNSSSTGIQTAIFSSTAGSTYSNFWPDEPSTTGTQLRQTTYSNLWPESTSTNPTSYPGSTHTPHQTGLPSTGPSTQSRSASQASTGSSSVHAASDPGMPGPHHHTLEKCRKLNSKAEIAFKDENYQLAETAYREVWNIKTRTFGSGHPETVDSKMKLAEAMVEQGNDQKLIMAESMFREVWQLRKATLGDEHRDTLLAEQNLASALSCLDRDDEAEGMFGGVLSAQRRTLGDDHDDTLKTMGGLADLLLNGEENDVEERVEEASELFEQVLEIRLESLGVEHDETALAMQRTSSAYFKERLFAEAQSLSEKALHIIRSKYGRDHKKAFGIMEGLAGTLHMQGKAEECEKLLRELVEVKIRVLGEAQAVDAIDDLAEHLRREGKKDEAEQYYRKALRIQKNEETVDQRTLVIMEALAMLLFKQGKDEEEAKSLSREVVDIRKNLDGIENPATLHSMHVLAKLLSDGLS

Secondary structure (DSSP, 8-state):
----S---HHHHHTBPP-EEEEETTEEEEEEEPPPPTT----EEEEEEEEEEEEETTEEEEEEEE--SSSS-PPEEEEEEEEPPSS-HHHHHHHHHHHHHHHHHS---TT-GGGTTTS--EEEEEEETTEEEEEE---TT--HHHHHH-TTTSGGG---HHHHHHHHHHHHHHHHHHHHTT------SSS-----S-HHHHHHHHHHHHHHHHHHSS-S--HHHHHHHHTTSS---HHHHHHTT--HHHHHHHHHHS-SSTTTSPPHHHHTT-TTTSSPP-------------------PPPPP--------------------SS----HHHH--PPP--S-----------------------------------------------------------------------HHHHHHHHHHHHHHHHHHHTT-HHHHHHHHHHHHHHHHHHH-TTSHHHHHHHHHHHHHHHHT--HHHHHHHHHHHHHHHHHHHHHH-TT-HHHHHHHHHHHHHHHTTT-HHHHHHHHHHHHHHHHHHT-TTSHHHHHHHHHHHHHHTT---TTHHHHHHHHHHHHHHHHHHHHHHT-TT-HHHHHHHHHHHHHHHHHT-HHHHHHHHHHHHHHHHHHH-TT-GGGHHHHHHHHHHHHHTT-HHHHHHHHHHHHHHHHHHH-SGGGHHHHHHHHHHHHHTT-HHHHHHHHHHHHHHHTTSSS--HHHHHHHHHHHHHHHHHTS-HHHHHHHHHHHHHHHHHHT-TTSHHHHHHHHHHHHHHHGGG-

Mean predicted aligned error: 20.18 Å